Protein 5U23 (pdb70)

Sequence (1451 aa):
HMFFLNLKQINDRFNTTEEFITKFKEILESGWYILGKQCCEKFENNFAKYCGVKHCIGVANGLDALRLIIKAYDFKENDEIIVPANTYIASILAITDNKCKPILIEPDINTYNINPDLIEEKITKKTKAIMVVHLYGQVCCDMEKIQLLANKYNLKIIEDCAQAHGAIYKDKRVGNLGDAAGFSFYPGKNLGALGDAGCICTNDDNFASKIRALANYGSHKKYENLYTGLNSRLDEIQAAFLDIKLKYLDEDNNKRKNIANFYLQNIKNENIILPSNKFDHVWHLFVVKTKLRDELQHYLNNHDIQTIIHYPIPPHKQKCYKDLNHLKLPITENIHQEVLSLPISPTMKEENDFKKVADILNKWKVNLYFGHMFFLNLKQINDRFNTEFITKFKEILESGWYILGKQCCEKFENNFAKYCGVKHCIGVANGLDALRLIIKAYDFKENDEIIVPANTYIASILAITDNKCKPILIEPDINTYNINPDLIEEKITKKTKAIMVVHLYGQVCDMEKIQLLANKYNLKIIEDCAQAHGAIYKDKRVGNLGDAAGFSFYPGKNLGALGDAGCICTNDDNFASSKIRALANYGSHKKYENLYTGLNSRLDEIIQAAFLDIKLKYLDEDNNKRKNIANFYLQNIKNENIILPSNKFDHVWHLFVVKTKLRDELQHYLNNHDIQTIIHYPIPPHKQKCYKDLNHLKLPITENIHQEVLSLPISPTMKENDFKKVADILNKWKVHMFFLNLKQINDRFNTEFITKFKEILESGWYILGKQCCEKFENNFAKYCGVKHCIGVANGLDALRLIIKAYDFKENDEIIVPANTYIASILAITDNKCKPILIEPDINTYNINPDLIEEKITKKTKAIMVVHLYGQVVCCDMEKIQLLANNKYNLKIIEDCAQAHGAIYKDKRVGNLGDAAGFSFYPGKNLGALGDAGCICTNDDNFASSKIRALANYGSHKKYENLYTGLNSRLDEIQAAFLDIKLKYLDEDNNKRKKNIANFYLQNIKNENIILPSNKFDHVWHLFVVKTKLRDEELQHYLNNHDIQTIIHYPIPPHKQKCYKDLNHLKLPITENIHQEVLSLPISPTMKENDFKKVADILNKWKVYFHMFFLNLKQINDRFNTTEFITKFKEILESGWYIILGKQCCEKFENNFAKYCGVKKHCIGVANGLDALRLIIKAYDFKENDEIIVPANTYIASILAITDNKCKPILIEPDINTYNINPDLIEEKITKKTKAIMVVHLYGQVCCDMEKIQLLANKYNLKIIEDCAQAHGAIYKDKRVGNLGDAAGFSFYPGKNLGALGDAGCICTNDDNFASKIRALANYGSHKKYENLYTGLNSRLDEIQAAFLDIKLKYLDEDNNKRKNIANFYLQNIKNENIILPSNKFDHVWHLFVVKTKLRDELQHYLNNHDIQTIIHYPIPPHKQKCYKDLNHLKLPITENIHQEVLSLPISPTMKENDFKKVADILNKWKV

Foldseek 3Di:
DADLEDLCLVQVVCVVVLVVVVVVVVVVVDKFPDDLQVVLQVVLCVLQVADGKAKWFFQLVQLLLLVVLVVADQQQEEEEAQQADQSNVVSQVVSNYDYDHAYCDPQQNWGDLVGPPVRDDPRHAAYETECPQAADDPCPSVVVVCVVNVHWYEYRCQAHPNFDDVPGGRQERTAKYKYGQDQLHLQHFPHTIIMMGHHDPVSNLQSNCQCCCCDSDPPDHPDRHHPIHGISSRSSSSSVCVVCSVVFLVLLVVLLVVLVVQADDPQKAFHDHPGGGSRSWGKIWGLCAVVVQVLCVVVVFHWADSAQATNLCDPVNVVSNPPDRPNSNRRSNTMITGRTTSSDDPVVSVVVRVSSNVPDD/DPPDQFAAQEDLCLVCVVCVVVLVVLVVVVVVVVDKFPDPLQVVLQVVLCVLQVADGKAKWFFQLVQLLLLVVLVVADAQQEEEEEQQAPCSNVVSQVVSNYDYDYAYCDLQANWGDLVGPPVPDDPRHAAYETECPQAHDDQQPSVVVVCVVNVHWYEYECAAHPQFDDDHGGPQARTAKYKYGQDQLHLQHFPHTIIMMGHRDPVSNQQSNCQCVCCDSDPPDHPDRHHNIHDISSRSSSSSSCVVCSVVFLVLLVVLLVVLVVQADDPQKDWNDHPGTGSRSWGKIWGLCAVVVQVLVVVVSFHKDFSAQATNLCDPVNVVSNPPDHPSSNRSNNTMITGRTTSSDDPVVSVVVRVSNNPDDD/DADLEDLCLVCVVCVVLLVVLVVVCVVVVAKFDDDLQVVLQVVLCVLQVADGKAKWFFQLVQLLLLVVLVVADAAQEEEEAQQADCSNVVSQVVSNYHYRHAYCDLLASWGDLVTPPVPDDLRHAAYEGECPQQHDDPCVSVVVVCVVNVHFYEYECQAHRQWDDDHGGRQERTAKYKYGQDQLHLQHFPHTIIMMGHHDPVSNLQSNCQCCCCDNDPPDHPDRHHPIGGISSRSSSSVVCVVCSVVWLVLLVVLLVVLVVQADDPQKDWNDGPGTGSRSWGKIWGLCAVVVQVLCVVVVFDWDQSAQATNLCDPVNVVRNPPDHVSSNRRSNTMITGRTTSSDDPVVSVVVRVSSNPDVD/DFLADQFDLCLVCVVCVVVLVVLVVVVVVVVDKFPDDLQVVLQVVLCVLQVADGKAKWFFQLVQLLLLVVLVVADAQQEEEEAQQAPCSNVVSQVVSNYDYDHAFCDPQQNWGDLVGPPVPDDPRHAAYETECPQQADDDCVSVVVVCVVNVHWYEYRCQAHRNFDDDPGGPQERTAKYKYWQDQLHLQHFPHTIIMMGHRDPVSNLQSNCQCCCQDSDPPDHPDNHHPIHDISSRSNSSSVCVVCSVVFLVLLVVLLVVLVVQADDPQKDFHDHPGGGSRSWGKIWGLCAVVVQVLVVVVSFHKQQSAQATNLCDPVNVVSNPDDHVNSNRRNNTMITGRTTSSDDPVVSVVVRVSSNPVPD

Organism: Campylobacter jejuni (NCBI:txid197)

Nearest PDB structures (foldseek):
  5u24-assembly1_B  TM=1.003E+00  e=9.278E-77  Campylobacter jejuni
  5u1z-assembly1_A  TM=1.001E+00  e=1.658E-73  Campylobacter jejuni
  7n63-assembly1_A-2  TM=9.952E-01  e=7.140E-59  Helicobacter canadensis MIT 98-5491
  3frk-assembly1_B  TM=9.859E-01  e=1.317E-49  Thermoanaerobacterium thermosaccharolyticum
  3nu7-assembly1_B  TM=9.654E-01  e=7.969E-40  Pseudomonas aeruginosa

B-factor: mean 13.19, std 7.72, range [3.06, 73.96]

CATH classification: 3.40.640.10 (+1 more: 3.90.1150.10)

Structure (mmCIF, N/CA/C/O backbone):
data_5U23
#
_entry.id   5U23
#
_cell.length_a   107.824
_cell.length_b   56.644
_cell.length_c   124.549
_cell.angle_alpha   90.00
_cell.angle_beta   90.01
_cell.angle_gamma   90.00
#
_symmetry.space_group_name_H-M   'P 1 21 1'
#
loop_
_entity.id
_entity.type
_entity.pdbx_description
1 polymer 'Putative aminotransferase'
2 non-polymer 'SODIUM ION'
3 non-polymer '(2R,3R,4S,5S,6R)-3,5-dihydroxy-4-{[(1E)-{3-hydroxy-2-methyl-5-[(phosphonooxy)methyl]pyridin-4-yl}methylidene]amino}-6-methyltetrahydro-2H-pyran-2-yl [(2R,3S,5R)-3-hydroxy-5-(5-methyl-2,4-dioxo-3,4-dihydropyrimidin-1(2H)-yl)tetrahydrofuran-2-yl]methyl dihydrogen diphosphate'
4 non-polymer 1,2-ETHANEDIOL
5 non-polymer 'CHLORIDE ION'
6 non-polymer '3[N-MORPHOLINO]PROPANE SULFONIC ACID'
7 water water
#
loop_
_atom_site.group_PDB
_atom_site.id
_atom_site.type_symbol
_atom_site.label_atom_id
_atom_site.label_alt_id
_atom_site.label_comp_id
_atom_site.label_asym_id
_atom_site.label_entity_id
_atom_site.label_seq_id
_atom_site.pdbx_PDB_ins_code
_atom_site.Cartn_x
_atom_site.Cartn_y
_atom_site.Cartn_z
_atom_site.occupancy
_atom_site.B_iso_or_equiv
_atom_site.auth_seq_id
_atom_site.auth_comp_id
_atom_site.auth_asym_id
_atom_site.auth_atom_id
_atom_site.pdbx_PDB_model_num
ATOM 1 N N . HIS A 1 22 ? 4.698 24.144 6.654 1.00 30.19 0 HIS C N 1
ATOM 2 C CA . HIS A 1 22 ? 4.426 22.827 7.301 1.00 24.17 0 HIS C CA 1
ATOM 3 C C . HIS A 1 22 ? 5.465 22.544 8.381 1.00 17.68 0 HIS C C 1
ATOM 4 O O . HIS A 1 22 ? 6.632 22.940 8.275 1.00 21.79 0 HIS C O 1
ATOM 6 N N . MET A 1 23 ? 5.030 21.920 9.466 1.00 12.37 1 MET C N 1
ATOM 7 C CA . MET A 1 23 ? 5.970 21.401 10.463 1.00 10.98 1 MET C CA 1
ATOM 8 C C . MET A 1 23 ? 6.429 20.032 10.010 1.00 12.29 1 MET C C 1
ATOM 9 O O . MET A 1 23 ? 5.621 19.114 9.910 1.00 13.95 1 MET C O 1
ATOM 14 N N . PHE A 1 24 ? 7.732 19.884 9.751 1.00 12.13 2 PHE C N 1
ATOM 15 C CA . PHE A 1 24 ? 8.254 18.617 9.273 1.00 12.65 2 PHE C CA 1
ATOM 16 C C . PHE A 1 24 ? 8.356 17.604 10.398 1.00 10.80 2 PHE C C 1
ATOM 17 O O . PHE A 1 24 ? 8.624 17.957 11.528 1.00 12.79 2 PHE C O 1
ATOM 25 N N . PHE A 1 25 ? 8.190 16.338 10.030 1.00 10.71 3 PHE C N 1
ATOM 26 C CA . PHE A 1 25 ? 8.399 15.243 10.959 1.00 6.97 3 PHE C CA 1
ATOM 27 C C . PHE A 1 25 ? 9.825 15.237 11.549 1.00 6.45 3 PHE C C 1
ATOM 28 O O . PHE A 1 25 ? 10.020 14.999 12.748 1.00 9.09 3 PHE C O 1
ATOM 36 N N . LEU A 1 26 ? 10.819 15.488 10.698 1.00 8.62 4 LEU C N 1
ATOM 37 C CA . LEU A 1 26 ? 12.225 15.483 11.142 1.00 9.87 4 LEU C CA 1
ATOM 38 C C . LEU A 1 26 ? 12.932 16.410 10.164 1.00 9.07 4 LEU C C 1
ATOM 39 O O . LEU A 1 26 ? 13.295 16.019 9.032 1.00 9.48 4 LEU C O 1
ATOM 44 N N . ASN A 1 27 ? 13.170 17.634 10.634 1.00 8.23 5 ASN C N 1
ATOM 45 C CA . ASN A 1 27 ? 13.796 18.652 9.813 1.00 9.48 5 ASN C CA 1
ATOM 46 C C . ASN A 1 27 ? 15.335 18.529 9.880 1.00 8.29 5 ASN C C 1
ATOM 47 O O . ASN A 1 27 ? 16.014 19.141 10.710 1.00 9.22 5 ASN C O 1
ATOM 52 N N . LEU A 1 28 ? 15.903 17.767 8.961 1.00 8.85 6 LEU C N 1
ATOM 53 C CA . LEU A 1 28 ? 17.335 17.476 9.031 1.00 10.21 6 LEU C CA 1
ATOM 54 C C . LEU A 1 28 ? 18.201 18.677 8.662 1.00 8.44 6 LEU C C 1
ATOM 55 O O . LEU A 1 28 ? 19.318 18.807 9.166 1.00 8.06 6 LEU C O 1
ATOM 60 N N . LYS A 1 29 ? 17.692 19.561 7.816 1.00 9.54 7 LYS C N 1
ATOM 61 C CA . LYS A 1 29 ? 18.371 20.805 7.556 1.00 13.82 7 LYS C CA 1
ATOM 62 C C . LYS A 1 29 ? 18.548 21.594 8.865 1.00 10.45 7 LYS C C 1
ATOM 63 O O . LYS A 1 29 ? 19.631 22.102 9.116 1.00 11.33 7 LYS C O 1
ATOM 69 N N . GLN A 1 30 ? 17.495 21.715 9.675 1.00 9.96 8 GLN C N 1
ATOM 70 C CA . GLN A 1 30 ? 17.607 22.428 10.946 1.00 10.77 8 GLN C CA 1
ATOM 71 C C . GLN A 1 30 ? 18.612 21.741 11.895 1.00 7.97 8 GLN C C 1
ATOM 72 O O . GLN A 1 30 ? 19.367 22.368 12.622 1.00 9.86 8 GLN C O 1
ATOM 78 N N . ILE A 1 31 ? 18.566 20.414 11.959 1.00 7.45 9 ILE C N 1
ATOM 79 C CA . ILE A 1 31 ? 19.499 19.654 12.790 1.00 7.67 9 ILE C CA 1
ATOM 80 C C . ILE A 1 31 ? 20.965 19.824 12.365 1.00 6.24 9 ILE C C 1
ATOM 81 O O . ILE A 1 31 ? 21.874 19.940 13.209 1.00 8.98 9 ILE C O 1
ATOM 86 N N . ASN A 1 32 ? 21.198 19.807 11.048 1.00 6.38 10 ASN C N 1
ATOM 87 C CA . ASN A 1 32 ? 22.548 19.793 10.507 1.00 6.75 10 ASN C CA 1
ATOM 88 C C . ASN A 1 32 ? 23.147 21.194 10.274 1.00 8.22 10 ASN C C 1
ATOM 89 O O . ASN A 1 32 ? 24.376 21.342 10.145 1.00 8.97 10 ASN C O 1
ATOM 94 N N . ASP A 1 33 ? 22.292 22.210 10.182 1.00 6.70 11 ASP C N 1
ATOM 95 C CA . ASP A 1 33 ? 22.742 23.579 9.944 1.00 6.70 11 ASP C CA 1
ATOM 96 C C . ASP A 1 33 ? 23.661 24.025 11.053 1.00 7.97 11 ASP C C 1
ATOM 97 O O . ASP A 1 33 ? 24.547 24.834 10.808 1.00 8.59 11 ASP C O 1
ATOM 102 N N . ARG A 1 34 ? 23.513 23.460 12.238 1.00 7.02 12 ARG C N 1
ATOM 103 C CA . ARG A 1 34 ? 24.388 23.802 13.368 1.00 7.27 12 ARG C CA 1
ATOM 104 C C . ARG A 1 34 ? 25.887 23.552 13.104 1.00 7.27 12 ARG C C 1
ATOM 105 O O . ARG A 1 34 ? 26.791 24.102 13.776 1.00 9.01 12 ARG C O 1
ATOM 113 N N . PHE A 1 35 ? 26.169 22.664 12.135 1.00 7.94 13 PHE C N 1
ATOM 114 C CA . PHE A 1 35 ? 27.508 22.132 11.894 1.00 8.53 13 PHE C CA 1
ATOM 115 C C . PHE A 1 35 ? 28.064 22.470 10.511 1.00 9.36 13 PHE C C 1
ATOM 116 O O . PHE A 1 35 ? 29.134 21.977 10.152 1.00 8.71 13 PHE C O 1
ATOM 124 N N . ASN A 1 36 ? 27.384 23.306 9.729 1.00 8.93 14 ASN C N 1
ATOM 125 C CA . ASN A 1 36 ? 27.748 23.537 8.330 1.00 10.54 14 ASN C CA 1
ATOM 126 C C . ASN A 1 36 ? 29.193 23.978 8.188 1.00 11.75 14 ASN C C 1
ATOM 127 O O . ASN A 1 36 ? 29.957 23.475 7.354 1.00 11.55 14 ASN C O 1
ATOM 132 N N . THR A 1 37 ? 29.610 24.958 8.970 1.00 12.44 15 THR C N 1
ATOM 133 C CA A THR A 1 37 ? 30.972 25.446 8.807 0.50 13.13 15 THR C CA 1
ATOM 134 C CA B THR A 1 37 ? 30.984 25.456 8.855 0.50 12.74 15 THR C CA 1
ATOM 135 C C . THR A 1 37 ? 31.993 24.336 9.052 1.00 11.19 15 THR C C 1
ATOM 136 O O . THR A 1 37 ? 32.952 24.190 8.280 1.00 10.21 15 THR C O 1
ATOM 143 N N . GLU A 1 38 ? 31.792 23.531 10.090 1.00 11.17 16 GLU C N 1
ATOM 144 C CA A GLU A 1 38 ? 32.693 22.419 10.388 0.50 9.90 16 GLU C CA 1
ATOM 145 C CA B GLU A 1 38 ? 32.688 22.414 10.381 0.50 9.82 16 GLU C CA 1
ATOM 146 C C . GLU A 1 38 ? 32.610 21.326 9.312 1.00 9.57 16 GLU C C 1
ATOM 147 O O . GLU A 1 38 ? 33.624 20.748 8.937 1.00 9.11 16 GLU C O 1
ATOM 158 N N . PHE A 1 39 ? 31.415 21.028 8.821 1.00 8.40 17 PHE C N 1
ATOM 159 C CA . PHE A 1 39 ? 31.272 20.039 7.763 1.00 9.31 17 PHE C CA 1
ATOM 160 C C . PHE A 1 39 ? 32.110 20.471 6.547 1.00 9.18 17 PHE C C 1
ATOM 161 O O . PHE A 1 39 ? 32.795 19.673 5.889 1.00 8.26 17 PHE C O 1
ATOM 169 N N . ILE A 1 40 ? 32.005 21.745 6.175 1.00 9.71 18 ILE C N 1
ATOM 170 C CA . ILE A 1 40 ? 32.746 22.264 4.984 1.00 8.21 18 ILE C CA 1
ATOM 171 C C . ILE A 1 40 ? 34.280 22.233 5.197 1.00 8.26 18 ILE C C 1
ATOM 172 O O . ILE A 1 40 ? 35.056 21.820 4.341 1.00 9.91 18 ILE C O 1
ATOM 177 N N . THR A 1 41 ? 34.714 22.618 6.391 1.00 9.08 19 THR C N 1
ATOM 178 C CA . THR A 1 41 ? 36.116 22.527 6.746 1.00 10.82 19 THR C CA 1
ATOM 179 C C . THR A 1 41 ? 36.671 21.128 6.603 1.00 10.60 19 THR C C 1
ATOM 180 O O . THR A 1 41 ? 37.701 20.936 5.949 1.00 11.09 19 THR C O 1
ATOM 184 N N . LYS A 1 42 ? 35.944 20.164 7.139 1.00 11.97 20 LYS C N 1
ATOM 185 C CA . LYS A 1 42 ? 36.431 18.789 7.149 1.00 9.86 20 LYS C CA 1
ATOM 186 C C . LYS A 1 42 ? 36.397 18.234 5.734 1.00 11.77 20 LYS C C 1
ATOM 187 O O . LYS A 1 42 ? 37.287 17.479 5.351 1.00 9.66 20 LYS C O 1
ATOM 193 N N . PHE A 1 43 ? 35.381 18.602 4.959 1.00 9.26 21 PHE C N 1
ATOM 194 C CA . PHE A 1 43 ? 35.282 18.146 3.582 1.00 8.62 21 PHE C CA 1
ATOM 195 C C . PHE A 1 43 ? 36.512 18.624 2.841 1.00 7.84 21 PHE C C 1
ATOM 196 O O . PHE A 1 43 ? 37.141 17.841 2.108 1.00 11.71 21 PHE C O 1
ATOM 204 N N . LYS A 1 44 ? 36.867 19.897 3.059 1.00 7.79 22 LYS C N 1
ATOM 205 C CA . LYS A 1 44 ? 38.069 20.458 2.398 1.00 10.45 22 LYS C CA 1
ATOM 206 C C . LYS A 1 44 ? 39.349 19.799 2.883 1.00 9.95 22 LYS C C 1
ATOM 207 O O . LYS A 1 44 ? 40.257 19.572 2.073 1.00 13.03 22 LYS C O 1
ATOM 213 N N . GLU A 1 45 ? 39.448 19.487 4.171 1.00 11.93 23 GLU C N 1
ATOM 214 C CA . GLU A 1 45 ? 40.562 18.694 4.720 1.00 13.51 23 GLU C CA 1
ATOM 215 C C . GLU A 1 45 ? 40.672 17.331 3.999 1.00 12.45 23 GLU C C 1
ATOM 216 O O . GLU A 1 45 ? 41.743 16.858 3.646 1.00 14.38 23 GLU C O 1
ATOM 222 N N . ILE A 1 46 ? 39.547 16.685 3.754 1.00 9.83 24 ILE C N 1
ATOM 223 C CA . ILE A 1 46 ? 39.569 15.388 3.097 1.00 8.71 24 ILE C CA 1
ATOM 224 C C . ILE A 1 46 ? 40.041 15.527 1.646 1.00 11.53 24 ILE C C 1
ATOM 225 O O . ILE A 1 46 ? 40.855 14.717 1.159 1.00 11.28 24 ILE C O 1
ATOM 230 N N . LEU A 1 47 ? 39.535 16.544 0.948 1.00 9.93 25 LEU C N 1
ATOM 231 C CA . LEU A 1 47 ? 40.088 16.878 -0.365 1.00 12.01 25 LEU C CA 1
ATOM 232 C C . LEU A 1 47 ? 41.612 17.041 -0.300 1.00 12.95 25 LEU C C 1
ATOM 233 O O . LEU A 1 47 ? 42.347 16.531 -1.153 1.00 16.69 25 LEU C O 1
ATOM 238 N N . GLU A 1 48 ? 42.095 17.787 0.692 1.00 15.23 26 GLU C N 1
ATOM 239 C CA . GLU A 1 48 ? 43.543 17.992 0.856 1.00 16.02 26 GLU C CA 1
ATOM 240 C C . GLU A 1 48 ? 44.299 16.686 1.077 1.00 15.66 26 GLU C C 1
ATOM 241 O O . GLU A 1 48 ? 45.407 16.493 0.558 1.00 17.55 26 GLU C O 1
ATOM 247 N N . SER A 1 49 ? 43.674 15.765 1.799 1.00 13.59 27 SER C N 1
ATOM 248 C CA . SER A 1 49 ? 44.268 14.455 2.039 1.00 15.29 27 SER C CA 1
ATOM 249 C C . SER A 1 49 ? 44.429 13.579 0.796 1.00 16.02 27 SER C C 1
ATOM 250 O O . SER A 1 49 ? 45.321 12.719 0.790 1.00 17.11 27 SER C O 1
ATOM 253 N N . GLY A 1 50 ? 43.526 13.687 -0.182 1.00 12.43 28 GLY C N 1
ATOM 254 C CA . GLY A 1 50 ? 43.494 12.770 -1.317 1.00 12.01 28 GLY C CA 1
ATOM 255 C C . GLY A 1 50 ? 43.103 11.333 -0.995 1.00 13.65 28 GLY C C 1
ATOM 256 O O . GLY A 1 50 ? 43.277 10.446 -1.831 1.00 13.51 28 GLY C O 1
ATOM 257 N N . TRP A 1 51 ? 42.521 11.133 0.188 1.00 12.34 29 TRP C N 1
ATOM 258 C CA . TRP A 1 51 ? 42.132 9.815 0.673 1.00 12.23 29 TRP C CA 1
ATOM 259 C C . TRP A 1 51 ? 40.665 9.810 1.127 1.00 9.45 29 TRP C C 1
ATOM 260 O O . TRP A 1 51 ? 40.247 10.599 2.004 1.00 9.76 29 TRP C O 1
ATOM 271 N N . TYR A 1 52 ? 39.868 8.945 0.502 1.00 6.43 30 TYR C N 1
ATOM 272 C CA . TYR A 1 52 ? 38.415 8.968 0.697 1.00 6.86 30 TYR C CA 1
ATOM 273 C C . TYR A 1 52 ? 37.859 7.704 1.311 1.00 9.53 30 TYR C C 1
ATOM 274 O O . TYR A 1 52 ? 36.681 7.681 1.617 1.00 7.96 30 TYR C O 1
ATOM 283 N N . ILE A 1 53 ? 38.656 6.638 1.416 1.00 9.32 31 ILE C N 1
ATOM 284 C CA . ILE A 1 53 ? 38.242 5.291 1.839 1.00 8.33 31 ILE C CA 1
ATOM 285 C C . ILE A 1 53 ? 39.241 4.818 2.882 1.00 7.26 31 ILE C C 1
ATOM 286 O O . ILE A 1 53 ? 40.424 4.885 2.603 1.00 8.63 31 ILE C O 1
ATOM 291 N N . LEU A 1 54 ? 38.766 4.298 4.009 1.00 7.17 32 LEU C N 1
ATOM 292 C CA . LEU A 1 54 ? 39.612 3.663 5.019 1.00 9.86 32 LEU C CA 1
ATOM 293 C C . LEU A 1 54 ? 40.821 4.483 5.374 1.00 9.66 32 LEU C C 1
ATOM 294 O O . LEU A 1 54 ? 41.982 4.036 5.280 1.00 10.56 32 LEU C O 1
ATOM 299 N N . GLY A 1 55 ? 40.564 5.720 5.785 1.00 10.07 33 GLY C N 1
ATOM 300 C CA . GLY A 1 55 ? 41.642 6.613 6.144 1.00 9.02 33 GLY C CA 1
ATOM 301 C C . GLY A 1 55 ? 41.574 7.091 7.582 1.00 12.91 33 GLY C C 1
ATOM 302 O O . GLY A 1 55 ? 40.999 6.446 8.448 1.00 9.44 33 GLY C O 1
ATOM 303 N N . LYS A 1 56 ? 42.190 8.239 7.823 1.00 11.77 34 LYS C N 1
ATOM 304 C CA . LYS A 1 56 ? 42.282 8.805 9.175 1.00 12.91 34 LYS C CA 1
ATOM 305 C C . LYS A 1 56 ? 40.947 9.217 9.789 1.00 10.92 34 LYS C C 1
ATOM 306 O O . LYS A 1 56 ? 40.793 9.138 10.998 1.00 10.64 34 LYS C O 1
ATOM 312 N N . GLN A 1 57 ? 39.998 9.656 8.966 1.00 9.24 35 GLN C N 1
ATOM 313 C CA . GLN A 1 57 ? 38.701 10.043 9.537 1.00 8.12 35 GLN C CA 1
ATOM 314 C C . GLN A 1 57 ? 37.898 8.867 10.060 1.00 9.19 35 GLN C C 1
ATOM 315 O O . GLN A 1 57 ? 37.296 8.931 11.131 1.00 9.60 35 GLN C O 1
ATOM 321 N N . CYS A 1 58 ? 37.901 7.793 9.283 1.00 10.01 36 CYS C N 1
ATOM 322 C CA A CYS A 1 58 ? 37.275 6.550 9.720 0.50 9.27 36 CYS C CA 1
ATOM 323 C CA B CYS A 1 58 ? 37.332 6.530 9.709 0.50 8.47 36 CYS C CA 1
ATOM 324 C C . CYS A 1 58 ? 37.930 6.090 11.030 1.00 9.66 36 CYS C C 1
ATOM 325 O O . CYS A 1 58 ? 37.251 5.744 11.971 1.00 9.95 36 CYS C O 1
ATOM 330 N N . GLU A 1 59 ? 39.254 6.111 11.105 1.00 7.74 37 GLU C N 1
ATOM 331 C CA . GLU A 1 59 ? 39.928 5.620 12.324 1.00 9.93 37 GLU C CA 1
ATOM 332 C C . GLU A 1 59 ? 39.528 6.441 13.547 1.00 8.90 37 GLU C C 1
ATOM 333 O O . GLU A 1 59 ? 39.241 5.915 14.614 1.00 11.71 37 GLU C O 1
ATOM 339 N N . LYS A 1 60 ? 39.534 7.754 13.350 1.00 10.90 38 LYS C N 1
ATOM 340 C CA . LYS A 1 60 ? 39.264 8.715 14.429 1.00 10.96 38 LYS C CA 1
ATOM 341 C C . LYS A 1 60 ? 37.830 8.507 14.910 1.00 9.31 38 LYS C C 1
ATOM 342 O O . LYS A 1 60 ? 37.541 8.392 16.100 1.00 9.24 38 LYS C O 1
ATOM 348 N N . PHE A 1 61 ? 36.910 8.455 13.952 1.00 8.18 39 PHE C N 1
ATOM 349 C CA . PHE A 1 61 ? 35.517 8.310 14.369 1.00 7.39 39 PHE C CA 1
ATOM 350 C C . PHE A 1 61 ? 35.306 6.960 15.082 1.00 6.20 39 PHE C C 1
ATOM 351 O O . PHE A 1 61 ? 34.601 6.865 16.075 1.00 7.74 39 PHE C O 1
ATOM 359 N N . GLU A 1 62 ? 35.928 5.914 14.549 1.00 6.83 40 GLU C N 1
ATOM 360 C CA . GLU A 1 62 ? 35.741 4.589 15.109 1.00 6.56 40 GLU C CA 1
ATOM 361 C C . GLU A 1 62 ? 36.258 4.588 16.526 1.00 6.79 40 GLU C C 1
ATOM 362 O O . GLU A 1 62 ? 35.646 4.094 17.464 1.00 7.77 40 GLU C O 1
ATOM 368 N N . ASN A 1 63 ? 37.408 5.209 16.703 1.00 8.18 41 ASN C N 1
ATOM 369 C CA . ASN A 1 63 ? 37.991 5.258 18.040 1.00 9.66 41 ASN C CA 1
ATOM 370 C C . ASN A 1 63 ? 37.088 6.017 19.019 1.00 7.30 41 ASN C C 1
ATOM 371 O O . ASN A 1 63 ? 36.862 5.586 20.159 1.00 8.15 41 ASN C O 1
ATOM 376 N N . ASN A 1 64 ? 36.539 7.150 18.554 1.00 7.96 42 ASN C N 1
ATOM 377 C CA . ASN A 1 64 ? 35.678 7.942 19.421 1.00 8.27 42 ASN C CA 1
ATOM 378 C C . ASN A 1 64 ? 34.335 7.283 19.687 1.00 7.35 42 ASN C C 1
ATOM 379 O O . ASN A 1 64 ? 33.783 7.378 20.783 1.00 8.50 42 ASN C O 1
ATOM 384 N N . PHE A 1 65 ? 33.799 6.611 18.668 1.00 6.41 43 PHE C N 1
ATOM 385 C CA . PHE A 1 65 ? 32.522 5.921 18.896 1.00 6.12 43 PHE C CA 1
ATOM 386 C C . PHE A 1 65 ? 32.641 4.700 19.785 1.00 7.64 43 PHE C C 1
ATOM 387 O O . PHE A 1 65 ? 31.835 4.476 20.667 1.00 6.32 43 PHE C O 1
ATOM 395 N N . ALA A 1 66 ? 33.714 3.962 19.597 1.00 6.47 44 ALA C N 1
ATOM 396 C CA . ALA A 1 66 ? 34.051 2.920 20.542 1.00 8.92 44 ALA C CA 1
ATOM 397 C C . ALA A 1 66 ? 34.136 3.421 21.989 1.00 9.67 44 ALA C C 1
ATOM 398 O O . ALA A 1 66 ? 33.563 2.816 22.880 1.00 8.51 44 ALA C O 1
ATOM 400 N N . LYS A 1 67 ? 34.840 4.529 22.205 1.00 7.97 45 LYS C N 1
ATOM 401 C CA . LYS A 1 67 ? 34.955 5.066 23.557 1.00 8.89 45 LYS C CA 1
ATOM 402 C C . LYS A 1 67 ? 33.564 5.469 24.070 1.00 9.33 45 LYS C C 1
ATOM 403 O O . LYS A 1 67 ? 33.201 5.222 25.230 1.00 8.77 45 LYS C O 1
ATOM 409 N N . TYR A 1 68 ? 32.810 6.120 23.179 1.00 7.13 46 TYR C N 1
ATOM 410 C CA . TYR A 1 68 ? 31.420 6.521 23.501 1.00 7.04 46 TYR C CA 1
ATOM 411 C C . TYR A 1 68 ? 30.533 5.352 23.961 1.00 8.03 46 TYR C C 1
ATOM 412 O O . TYR A 1 68 ? 29.844 5.491 24.964 1.00 8.75 46 TYR C O 1
ATOM 421 N N . CYS A 1 69 ? 30.586 4.219 23.262 1.00 7.68 47 CYS C N 1
ATOM 422 C CA . CYS A 1 69 ? 29.843 3.047 23.623 1.00 7.78 47 CYS C CA 1
ATOM 423 C C . CYS A 1 69 ? 30.462 2.230 24.727 1.00 7.27 47 CYS C C 1
ATOM 424 O O . CYS A 1 69 ? 29.801 1.341 25.245 1.00 6.32 47 CYS C O 1
ATOM 427 N N . GLY A 1 70 ? 31.703 2.518 25.106 1.00 7.32 48 GLY C N 1
ATOM 428 C CA . GLY A 1 70 ? 32.423 1.771 26.138 1.00 10.41 48 GLY C CA 1
ATOM 429 C C . GLY A 1 70 ? 32.926 0.412 25.691 1.00 10.92 48 GLY C C 1
ATOM 430 O O . GLY A 1 70 ? 33.144 -0.468 26.537 1.00 9.98 48 GLY C O 1
ATOM 431 N N . VAL A 1 71 ? 33.101 0.241 24.379 1.00 10.28 49 VAL C N 1
ATOM 432 C CA . VAL A 1 71 ? 33.613 -1.004 23.808 1.00 8.82 49 VAL C CA 1
ATOM 433 C C . VAL A 1 71 ? 35.046 -0.877 23.274 1.00 8.15 49 VAL C C 1
ATOM 434 O O . VAL A 1 71 ? 35.598 0.242 23.107 1.00 10.77 49 VAL C O 1
ATOM 438 N N . LYS A 1 72 ? 35.678 -2.023 23.016 1.00 9.18 50 LYS C N 1
ATOM 439 C CA . LYS A 1 72 ? 37.060 -2.026 22.562 1.00 9.48 50 LYS C CA 1
ATOM 440 C C . LYS A 1 72 ? 37.203 -1.654 21.088 1.00 9.79 50 LYS C C 1
ATOM 441 O O . LYS A 1 72 ? 38.129 -0.956 20.711 1.00 9.91 50 LYS C O 1
ATOM 447 N N . HIS A 1 73 ? 36.231 -2.079 20.284 1.00 8.42 51 HIS C N 1
ATOM 448 C CA . HIS A 1 73 ? 36.349 -2.042 18.825 1.00 9.90 51 HIS C CA 1
ATOM 449 C C . HIS A 1 73 ? 35.093 -1.518 18.155 1.00 6.39 51 HIS C C 1
ATOM 450 O O . HIS A 1 73 ? 33.970 -1.935 18.489 1.00 6.71 51 HIS C O 1
ATOM 457 N N . CYS A 1 74 ? 35.306 -0.574 17.235 1.00 7.30 52 CYS C N 1
ATOM 458 C CA . CYS A 1 74 ? 34.260 -0.059 16.382 1.00 7.05 52 CYS C CA 1
ATOM 459 C C . CYS A 1 74 ? 34.710 -0.171 14.920 1.00 6.78 52 CYS C C 1
ATOM 460 O O . CYS A 1 74 ? 35.806 0.296 14.561 1.00 7.95 52 CYS C O 1
ATOM 463 N N . ILE A 1 75 ? 33.908 -0.850 14.076 1.00 5.24 53 ILE C N 1
ATOM 464 C CA . ILE A 1 75 ? 34.188 -0.982 12.642 1.00 5.91 53 ILE C CA 1
ATOM 465 C C . ILE A 1 75 ? 33.124 -0.201 11.869 1.00 5.41 53 ILE C C 1
ATOM 466 O O . ILE A 1 75 ? 31.940 -0.607 11.849 1.00 6.01 53 ILE C O 1
ATOM 471 N N . GLY A 1 76 ? 33.525 0.875 11.212 1.00 6.34 54 GLY C N 1
ATOM 472 C CA . GLY A 1 76 ? 32.639 1.575 10.310 1.00 5.88 54 GLY C CA 1
ATOM 473 C C . GLY A 1 76 ? 32.270 0.669 9.172 1.00 7.13 54 GLY C C 1
ATOM 474 O O . GLY A 1 76 ? 33.142 0.067 8.575 1.00 5.41 54 GLY C O 1
ATOM 475 N N . VAL A 1 77 ? 30.976 0.580 8.891 1.00 6.54 55 VAL C N 1
ATOM 476 C CA . VAL A 1 77 ? 30.433 -0.123 7.725 1.00 6.32 55 VAL C CA 1
ATOM 477 C C . VAL A 1 77 ? 29.412 0.754 6.975 1.00 5.20 55 VAL C C 1
ATOM 478 O O . VAL A 1 77 ? 29.254 1.954 7.276 1.00 5.20 55 VAL C O 1
ATOM 482 N N . ALA A 1 78 ? 28.731 0.207 5.977 1.00 5.70 56 ALA C N 1
ATOM 483 C CA . ALA A 1 78 ? 28.070 1.000 4.960 1.00 5.11 56 ALA C CA 1
ATOM 484 C C . ALA A 1 78 ? 26.681 1.487 5.334 1.00 4.36 56 ALA C C 1
ATOM 485 O O . ALA A 1 78 ? 26.262 2.537 4.819 1.00 6.04 56 ALA C O 1
ATOM 487 N N . ASN A 1 79 ? 26.007 0.760 6.235 1.00 5.61 57 ASN C N 1
ATOM 488 C CA . ASN A 1 79 ? 24.693 1.058 6.757 1.00 4.97 57 ASN C CA 1
ATOM 489 C C . ASN A 1 79 ? 24.344 0.075 7.883 1.00 4.85 57 ASN C C 1
ATOM 490 O O . ASN A 1 79 ? 25.093 -0.885 8.136 1.00 5.39 57 ASN C O 1
ATOM 495 N N . GLY A 1 80 ? 23.230 0.338 8.552 1.00 4.12 58 GLY C N 1
ATOM 496 C CA . GLY A 1 80 ? 22.657 -0.484 9.612 1.00 5.08 58 GLY C CA 1
ATOM 497 C C . GLY A 1 80 ? 22.324 -1.906 9.242 1.00 4.44 58 GLY C C 1
ATOM 498 O O . GLY A 1 80 ? 22.550 -2.841 10.005 1.00 6.18 58 GLY C O 1
ATOM 499 N N . LEU A 1 81 ? 21.716 -2.036 8.079 1.00 4.18 59 LEU C N 1
ATOM 500 C CA . LEU A 1 81 ? 21.411 -3.409 7.676 1.00 4.61 59 LEU C CA 1
ATOM 501 C C . LEU A 1 81 ? 22.671 -4.263 7.478 1.00 5.98 59 LEU C C 1
ATOM 502 O O . LEU A 1 81 ? 22.762 -5.416 7.934 1.00 7.11 59 LEU C O 1
ATOM 507 N N . ASP A 1 82 ? 23.613 -3.667 6.765 1.00 7.41 60 ASP C N 1
ATOM 508 C CA . ASP A 1 82 ? 24.909 -4.302 6.543 1.00 5.80 60 ASP C CA 1
ATOM 509 C C . ASP A 1 82 ? 25.587 -4.634 7.871 1.00 5.80 60 ASP C C 1
ATOM 510 O O . ASP A 1 82 ? 26.179 -5.734 8.039 1.00 6.98 60 ASP C O 1
ATOM 515 N N . ALA A 1 83 ? 25.527 -3.732 8.837 1.00 5.70 61 ALA C N 1
ATOM 516 C CA . ALA A 1 83 ? 26.102 -4.005 10.154 1.00 7.81 61 ALA C CA 1
ATOM 517 C C . ALA A 1 83 ? 25.564 -5.294 10.716 1.00 9.22 61 ALA C C 1
ATOM 518 O O . ALA A 1 83 ? 26.336 -6.139 11.157 1.00 8.37 61 ALA C O 1
ATOM 520 N N . LEU A 1 84 ? 24.243 -5.469 10.665 1.00 5.21 62 LEU C N 1
ATOM 521 C CA . LEU A 1 84 ? 23.670 -6.654 11.261 1.00 5.99 62 LEU C CA 1
ATOM 522 C C . LEU A 1 84 ? 23.986 -7.859 10.407 1.00 5.04 62 LEU C C 1
ATOM 523 O O . LEU A 1 84 ? 24.260 -8.962 10.932 1.00 4.67 62 LEU C O 1
ATOM 528 N N . ARG A 1 85 ? 23.937 -7.700 9.089 1.00 5.88 63 ARG C N 1
ATOM 529 C CA . ARG A 1 85 ? 24.223 -8.839 8.177 1.00 7.14 63 ARG C CA 1
ATOM 530 C C . ARG A 1 85 ? 25.623 -9.410 8.359 1.00 7.89 63 ARG C C 1
ATOM 531 O O . ARG A 1 85 ? 25.827 -10.620 8.280 1.00 7.03 63 ARG C O 1
ATOM 539 N N . LEU A 1 86 ? 26.586 -8.522 8.577 1.00 7.70 64 LEU C N 1
ATOM 540 C CA . LEU A 1 86 ? 28.000 -8.883 8.694 1.00 6.31 64 LEU C CA 1
ATOM 541 C C . LEU A 1 86 ? 28.204 -9.577 10.032 1.00 7.28 64 LEU C C 1
ATOM 542 O O . LEU A 1 86 ? 28.967 -10.529 10.127 1.00 6.47 64 LEU C O 1
ATOM 547 N N . ILE A 1 87 ? 27.542 -9.102 11.092 1.00 6.52 65 ILE C N 1
ATOM 548 C CA . ILE A 1 87 ? 27.722 -9.764 12.393 1.00 6.15 65 ILE C CA 1
ATOM 549 C C . ILE A 1 87 ? 27.287 -11.230 12.264 1.00 7.67 65 ILE C C 1
ATOM 550 O O . ILE A 1 87 ? 27.955 -12.161 12.717 1.00 10.13 65 ILE C O 1
ATOM 555 N N . ILE A 1 88 ? 26.131 -11.434 11.674 1.00 7.67 66 ILE C N 1
ATOM 556 C CA . ILE A 1 88 ? 25.576 -12.781 11.541 1.00 7.79 66 ILE C CA 1
ATOM 557 C C . ILE A 1 88 ? 26.446 -13.610 10.578 1.00 7.99 66 ILE C C 1
ATOM 558 O O . ILE A 1 88 ? 26.811 -14.782 10.872 1.00 9.12 66 ILE C O 1
ATOM 563 N N . LYS A 1 89 ? 26.850 -13.032 9.459 1.00 7.45 67 LYS C N 1
ATOM 564 C CA . LYS A 1 89 ? 27.759 -13.724 8.521 1.00 8.58 67 LYS C CA 1
ATOM 565 C C . LYS A 1 89 ? 29.009 -14.214 9.264 1.00 8.42 67 LYS C C 1
ATOM 566 O O . LYS A 1 89 ? 29.470 -15.340 9.041 1.00 11.61 67 LYS C O 1
ATOM 572 N N . ALA A 1 90 ? 29.583 -13.387 10.130 1.00 8.01 68 ALA C N 1
ATOM 573 C CA . ALA A 1 90 ? 30.853 -13.664 10.781 1.00 9.04 68 ALA C CA 1
ATOM 574 C C . ALA A 1 90 ? 30.748 -14.886 11.698 1.00 8.82 68 ALA C C 1
ATOM 575 O O . ALA A 1 90 ? 31.777 -15.540 11.987 1.00 11.22 68 ALA C O 1
ATOM 577 N N . TYR A 1 91 ? 29.546 -15.182 12.191 1.00 10.07 69 TYR C N 1
ATOM 578 C CA . TYR A 1 91 ? 29.358 -16.308 13.133 1.00 10.24 69 TYR C CA 1
ATOM 579 C C . TYR A 1 91 ? 29.275 -17.655 12.429 1.00 12.91 69 TYR C C 1
ATOM 580 O O . TYR A 1 91 ? 29.378 -18.690 13.097 1.00 14.95 69 TYR C O 1
ATOM 589 N N . ASP A 1 92 ? 29.076 -17.656 11.112 1.00 13.33 70 ASP C N 1
ATOM 590 C CA . ASP A 1 92 ? 29.142 -18.903 10.313 1.00 15.85 70 ASP C CA 1
ATOM 591 C C . ASP A 1 92 ? 28.057 -19.864 10.757 1.00 18.03 70 ASP C C 1
ATOM 592 O O . ASP A 1 92 ? 28.320 -21.045 10.990 1.00 18.27 70 ASP C O 1
ATOM 597 N N . PHE A 1 93 ? 26.848 -19.362 10.940 1.00 12.61 71 PHE C N 1
ATOM 598 C CA . PHE A 1 93 ? 25.756 -20.260 11.303 1.00 12.04 71 PHE C CA 1
ATOM 599 C C . PHE A 1 93 ? 25.361 -21.133 10.113 1.00 12.20 71 PHE C C 1
ATOM 600 O O . PHE A 1 93 ? 25.631 -20.808 8.957 1.00 14.47 71 PHE C O 1
ATOM 608 N N . LYS A 1 94 ? 24.701 -22.238 10.425 1.00 12.72 72 LYS C N 1
ATOM 609 C CA . LYS A 1 94 ? 24.224 -23.160 9.399 1.00 14.22 72 LYS C CA 1
ATOM 610 C C . LYS A 1 94 ? 22.903 -22.657 8.843 1.00 14.50 72 LYS C C 1
ATOM 611 O O . LYS A 1 94 ? 22.113 -21.991 9.533 1.00 10.43 72 LYS C O 1
ATOM 617 N N . GLU A 1 95 ? 22.620 -23.047 7.609 1.00 12.03 73 GLU C N 1
ATOM 618 C CA . GLU A 1 95 ? 21.357 -22.751 7.000 1.00 12.11 73 GLU C CA 1
ATOM 619 C C . GLU A 1 95 ? 20.227 -23.271 7.880 1.00 10.93 73 GLU C C 1
ATOM 620 O O . GLU A 1 95 ? 20.289 -24.390 8.427 1.00 12.51 73 GLU C O 1
ATOM 626 N N . ASN A 1 96 ? 19.200 -22.436 8.041 1.00 11.01 74 ASN C N 1
ATOM 627 C CA . ASN A 1 96 ? 18.075 -22.668 8.936 1.00 11.73 74 ASN C CA 1
ATOM 628 C C . ASN A 1 96 ? 18.351 -22.636 10.451 1.00 10.66 74 ASN C C 1
ATOM 629 O O . ASN A 1 96 ? 17.446 -22.882 11.270 1.00 9.90 74 ASN C O 1
ATOM 634 N N . ASP A 1 97 ? 19.561 -22.253 10.847 1.00 8.27 75 ASP C N 1
ATOM 635 C CA . ASP A 1 97 ? 19.808 -21.915 12.251 1.00 9.87 75 ASP C CA 1
ATOM 636 C C . ASP A 1 97 ? 18.858 -20.780 12.632 1.00 9.09 75 ASP C C 1
ATOM 637 O O . ASP A 1 97 ? 18.505 -19.929 11.775 1.00 9.12 75 ASP C O 1
ATOM 642 N N . GLU A 1 98 ? 18.428 -20.803 13.893 1.00 9.06 76 GLU C N 1
ATOM 643 C CA . GLU A 1 98 ? 17.405 -19.882 14.390 1.00 8.44 76 GLU C CA 1
ATOM 644 C C . GLU A 1 98 ? 17.929 -18.674 15.191 1.00 8.08 76 GLU C C 1
ATOM 645 O O . GLU A 1 98 ? 18.790 -18.806 16.064 1.00 9.84 76 GLU C O 1
ATOM 651 N N . ILE A 1 99 ? 17.368 -17.497 14.891 1.00 7.35 77 ILE C N 1
ATOM 652 C CA . ILE A 1 99 ? 17.708 -16.296 15.628 1.00 7.78 77 ILE C CA 1
ATOM 653 C C . ILE A 1 99 ? 16.409 -15.691 16.131 1.00 6.67 77 ILE C C 1
ATOM 654 O O . ILE A 1 99 ? 15.523 -15.414 15.369 1.00 6.17 77 ILE C O 1
ATOM 659 N N . ILE A 1 100 ? 16.290 -15.655 17.446 1.00 7.38 78 ILE C N 1
ATOM 660 C CA . ILE A 1 100 ? 15.162 -15.086 18.128 1.00 8.04 78 ILE C CA 1
ATOM 661 C C . ILE A 1 100 ? 15.244 -13.564 18.006 1.00 7.68 78 ILE C C 1
ATOM 662 O O . ILE A 1 100 ? 16.287 -12.969 18.194 1.00 8.52 78 ILE C O 1
ATOM 667 N N . VAL A 1 101 ? 14.136 -12.947 17.627 1.00 6.65 79 VAL C N 1
ATOM 668 C CA . VAL A 1 101 ? 14.119 -11.492 17.372 1.00 7.75 79 VAL C CA 1
ATOM 669 C C . VAL A 1 101 ? 12.702 -10.983 17.661 1.00 6.81 79 VAL C C 1
ATOM 670 O O . VAL A 1 101 ? 11.741 -11.698 17.499 1.00 6.60 79 VAL C O 1
ATOM 674 N N . PRO A 1 102 ? 12.530 -9.712 18.046 1.00 6.22 80 PRO C N 1
ATOM 675 C CA . PRO A 1 102 ? 11.191 -9.157 18.257 1.00 6.04 80 PRO C CA 1
ATOM 676 C C . PRO A 1 102 ? 10.431 -9.106 16.950 1.00 4.85 80 PRO C C 1
ATOM 677 O O . PRO A 1 102 ? 11.004 -8.711 15.940 1.00 6.19 80 PRO C O 1
ATOM 681 N N . ALA A 1 103 ? 9.134 -9.377 17.006 1.00 5.54 81 ALA C N 1
ATOM 682 C CA . ALA A 1 103 ? 8.293 -9.384 15.830 1.00 5.28 81 ALA C CA 1
ATOM 683 C C . ALA A 1 103 ? 7.961 -7.990 15.342 1.00 5.18 81 ALA C C 1
ATOM 684 O O . ALA A 1 103 ? 7.488 -7.863 14.229 1.00 6.03 81 ALA C O 1
ATOM 686 N N . ASN A 1 104 ? 8.083 -6.986 16.216 1.00 6.92 82 ASN C N 1
ATOM 687 C CA . ASN A 1 104 ? 7.594 -5.649 15.907 1.00 8.08 82 ASN C CA 1
ATOM 688 C C . ASN A 1 104 ? 8.664 -4.641 15.518 1.00 7.21 82 ASN C C 1
ATOM 689 O O . ASN A 1 104 ? 8.409 -3.434 15.426 1.00 6.95 82 ASN C O 1
ATOM 694 N N . THR A 1 105 ? 9.874 -5.143 15.361 1.00 5.51 83 THR C N 1
ATOM 695 C CA . THR A 1 105 ? 11.005 -4.328 14.899 1.00 6.03 83 THR C CA 1
ATOM 696 C C . THR A 1 105 ? 10.854 -3.917 13.456 1.00 5.20 83 THR C C 1
ATOM 697 O O . THR A 1 105 ? 9.985 -4.409 12.713 1.00 5.52 83 THR C O 1
ATOM 701 N N . TYR A 1 106 ? 11.668 -2.943 13.026 1.00 5.52 84 TYR C N 1
ATOM 702 C CA . TYR A 1 106 ? 11.761 -2.630 11.589 1.00 6.34 84 TYR C CA 1
ATOM 703 C C . TYR A 1 106 ? 12.228 -3.795 10.747 1.00 6.59 84 TYR C C 1
ATOM 704 O O . TYR A 1 106 ? 13.061 -4.559 11.209 1.00 6.18 84 TYR C O 1
ATOM 713 N N . ILE A 1 107 ? 11.739 -3.895 9.518 1.00 5.18 85 ILE C N 1
ATOM 714 C CA . ILE A 1 107 ? 11.985 -5.075 8.740 1.00 6.14 85 ILE C CA 1
ATOM 715 C C . ILE A 1 107 ? 13.476 -5.327 8.525 1.00 6.15 85 ILE C C 1
ATOM 716 O O . ILE A 1 107 ? 13.900 -6.482 8.404 1.00 5.22 85 ILE C O 1
ATOM 721 N N . ALA A 1 108 ? 14.336 -4.317 8.488 1.00 5.66 86 ALA C N 1
ATOM 722 C CA . ALA A 1 108 ? 15.755 -4.604 8.244 1.00 4.31 86 ALA C CA 1
ATOM 723 C C . ALA A 1 108 ? 16.388 -5.546 9.294 1.00 5.04 86 ALA C C 1
ATOM 724 O O . ALA A 1 108 ? 17.281 -6.310 8.921 1.00 5.82 86 ALA C O 1
ATOM 726 N N . SER A 1 109 ? 15.946 -5.502 10.559 1.00 5.29 87 SER C N 1
ATOM 727 C CA . SER A 1 109 ? 16.456 -6.479 11.539 1.00 5.84 87 SER C CA 1
ATOM 728 C C . SER A 1 109 ? 16.254 -7.922 11.008 1.00 5.62 87 SER C C 1
ATOM 729 O O . SER A 1 109 ? 17.172 -8.768 11.114 1.00 8.91 87 SER C O 1
ATOM 732 N N . ILE A 1 110 ? 15.106 -8.160 10.377 1.00 6.16 88 ILE C N 1
ATOM 733 C CA . ILE A 1 110 ? 14.701 -9.510 9.913 1.00 6.84 88 ILE C CA 1
ATOM 734 C C . ILE A 1 110 ? 15.409 -9.822 8.603 1.00 6.13 88 ILE C C 1
ATOM 735 O O . ILE A 1 110 ? 15.903 -10.942 8.401 1.00 6.47 88 ILE C O 1
ATOM 740 N N . LEU A 1 111 ? 15.504 -8.846 7.717 1.00 5.47 89 LEU C N 1
ATOM 741 C CA . LEU A 1 111 ? 16.289 -9.012 6.493 1.00 5.66 89 LEU C CA 1
ATOM 742 C C . LEU A 1 111 ? 17.718 -9.452 6.742 1.00 7.43 89 LEU C C 1
ATOM 743 O O . LEU A 1 111 ? 18.244 -10.233 5.974 1.00 7.59 89 LEU C O 1
ATOM 748 N N . ALA A 1 112 ? 18.367 -8.932 7.777 1.00 5.72 90 ALA C N 1
ATOM 749 C CA . ALA A 1 112 ? 19.710 -9.370 8.133 1.00 6.39 90 ALA C CA 1
ATOM 750 C C . ALA A 1 112 ? 19.774 -10.855 8.432 1.00 7.36 90 ALA C C 1
ATOM 751 O O . ALA A 1 112 ? 20.799 -11.521 8.180 1.00 9.86 90 ALA C O 1
ATOM 753 N N . ILE A 1 113 ? 18.697 -11.342 9.055 1.00 6.01 91 ILE C N 1
ATOM 754 C CA . ILE A 1 113 ? 18.637 -12.743 9.467 1.00 7.35 91 ILE C CA 1
ATOM 755 C C . ILE A 1 113 ? 18.441 -13.623 8.251 1.00 8.26 91 ILE C C 1
ATOM 756 O O . ILE A 1 113 ? 19.230 -14.524 7.984 1.00 8.75 91 ILE C O 1
ATOM 761 N N . THR A 1 114 ? 17.415 -13.335 7.475 1.00 8.78 92 THR C N 1
ATOM 762 C CA . THR A 1 114 ? 17.092 -14.182 6.314 1.00 7.27 92 THR C CA 1
ATOM 763 C C . THR A 1 114 ? 18.161 -14.078 5.195 1.00 7.59 92 THR C C 1
ATOM 764 O O . THR A 1 114 ? 18.334 -15.044 4.414 1.00 8.06 92 THR C O 1
ATOM 768 N N . ASP A 1 115 ? 18.834 -12.938 5.061 1.00 7.26 93 ASP C N 1
ATOM 769 C CA . ASP A 1 115 ? 19.939 -12.822 4.114 1.00 7.52 93 ASP C CA 1
ATOM 770 C C . ASP A 1 115 ? 21.035 -13.841 4.371 1.00 7.38 93 ASP C C 1
ATOM 771 O O . ASP A 1 115 ? 21.647 -14.288 3.405 1.00 9.24 93 ASP C O 1
ATOM 776 N N . ASN A 1 116 ? 21.240 -14.201 5.638 1.00 9.36 94 ASN C N 1
ATOM 777 C CA . ASN A 1 116 ? 22.183 -15.233 6.057 1.00 8.94 94 ASN C CA 1
ATOM 778 C C . ASN A 1 116 ? 21.635 -16.662 6.073 1.00 8.19 94 ASN C C 1
ATOM 779 O O . ASN A 1 116 ? 22.284 -17.575 6.631 1.00 9.17 94 ASN C O 1
ATOM 784 N N . LYS A 1 117 ? 20.463 -16.828 5.462 1.00 10.43 95 LYS C N 1
ATOM 785 C CA . LYS A 1 117 ? 19.690 -18.082 5.426 1.00 11.15 95 LYS C CA 1
ATOM 786 C C . LYS A 1 117 ? 19.419 -18.645 6.830 1.00 9.51 95 LYS C C 1
ATOM 787 O O . LYS A 1 117 ? 19.299 -19.866 7.026 1.00 10.29 95 LYS C O 1
ATOM 793 N N . CYS A 1 118 ? 19.299 -17.764 7.820 1.00 9.57 96 CYS C N 1
ATOM 794 C CA . CYS A 1 118 ? 18.842 -18.131 9.143 1.00 9.68 96 CYS C CA 1
ATOM 795 C C . CYS A 1 118 ? 17.346 -17.867 9.251 1.00 9.31 96 CYS C C 1
ATOM 796 O O . CYS A 1 118 ? 16.770 -17.141 8.407 1.00 10.22 96 CYS C O 1
ATOM 799 N N . LYS A 1 119 ? 16.719 -18.516 10.238 1.00 8.95 97 LYS C N 1
ATOM 800 C CA . LYS A 1 119 ? 15.276 -18.444 10.438 1.00 10.27 97 LYS C CA 1
ATOM 801 C C . LYS A 1 119 ? 14.973 -17.485 11.581 1.00 7.32 97 LYS C C 1
ATOM 802 O O . LYS A 1 119 ? 15.477 -17.662 12.700 1.00 7.18 97 LYS C O 1
ATOM 808 N N . PRO A 1 120 ? 14.264 -16.386 11.269 1.00 7.75 98 PRO C N 1
ATOM 809 C CA . PRO A 1 120 ? 13.778 -15.482 12.315 1.00 8.66 98 PRO C CA 1
ATOM 810 C C . PRO A 1 120 ? 12.625 -16.037 13.157 1.00 9.85 98 PRO C C 1
ATOM 811 O O . PRO A 1 120 ? 11.551 -16.383 12.631 1.00 13.69 98 PRO C O 1
ATOM 815 N N . ILE A 1 121 ? 12.842 -16.121 14.463 1.00 8.81 99 ILE C N 1
ATOM 816 C CA . ILE A 1 121 ? 11.876 -16.696 15.381 1.00 8.92 99 ILE C CA 1
ATOM 817 C C . ILE A 1 121 ? 11.307 -15.503 16.118 1.00 8.71 99 ILE C C 1
ATOM 818 O O . ILE A 1 121 ? 12.006 -14.899 16.916 1.00 8.51 99 ILE C O 1
ATOM 823 N N . LEU A 1 122 ? 10.071 -15.144 15.769 1.00 8.05 100 LEU C N 1
ATOM 824 C CA . LEU A 1 122 ? 9.542 -13.813 16.031 1.00 8.12 100 LEU C CA 1
ATOM 825 C C . LEU A 1 122 ? 8.797 -13.846 17.354 1.00 8.73 100 LEU C C 1
ATOM 826 O O . LEU A 1 122 ? 7.909 -14.653 17.507 1.00 9.75 100 LEU C O 1
ATOM 831 N N . ILE A 1 123 ? 9.141 -12.963 18.289 1.00 6.73 101 ILE C N 1
ATOM 832 C CA . ILE A 1 123 ? 8.621 -12.966 19.652 1.00 6.71 101 ILE C CA 1
ATOM 833 C C . ILE A 1 123 ? 7.862 -11.640 19.875 1.00 7.27 101 ILE C C 1
ATOM 834 O O . ILE A 1 123 ? 8.272 -10.580 19.430 1.00 8.61 101 ILE C O 1
ATOM 839 N N . GLU A 1 124 ? 6.759 -11.720 20.592 1.00 5.49 102 GLU C N 1
ATOM 840 C CA . GLU A 1 124 ? 5.882 -10.563 20.838 1.00 6.21 102 GLU C CA 1
ATOM 841 C C . GLU A 1 124 ? 6.598 -9.597 21.783 1.00 6.80 102 GLU C C 1
ATOM 842 O O . GLU A 1 124 ? 7.363 -10.028 22.660 1.00 8.43 102 GLU C O 1
ATOM 848 N N . PRO A 1 125 ? 6.334 -8.286 21.605 1.00 6.99 103 PRO C N 1
ATOM 849 C CA . PRO A 1 125 ? 6.858 -7.336 22.525 1.00 8.07 103 PRO C CA 1
ATOM 850 C C . PRO A 1 125 ? 5.983 -7.205 23.742 1.00 9.05 103 PRO C C 1
ATOM 851 O O . PRO A 1 125 ? 4.829 -7.674 23.784 1.00 9.18 103 PRO C O 1
ATOM 855 N N . ASP A 1 126 ? 6.515 -6.496 24.716 1.00 9.05 104 ASP C N 1
ATOM 856 C CA . ASP A 1 126 ? 5.753 -6.074 25.887 1.00 6.68 104 ASP C CA 1
ATOM 857 C C . ASP A 1 126 ? 5.105 -4.764 25.506 1.00 8.41 104 ASP C C 1
ATOM 858 O O . ASP A 1 126 ? 5.794 -3.878 25.037 1.00 10.38 104 ASP C O 1
ATOM 863 N N . ILE A 1 127 ? 3.777 -4.668 25.622 1.00 8.64 105 ILE C N 1
ATOM 864 C CA . ILE A 1 127 ? 3.028 -3.450 25.337 1.00 9.54 105 ILE C CA 1
ATOM 865 C C . ILE A 1 127 ? 3.513 -2.262 26.201 1.00 8.65 105 ILE C C 1
ATOM 866 O O . ILE A 1 127 ? 3.370 -1.090 25.807 1.00 11.09 105 ILE C O 1
ATOM 871 N N . ASN A 1 128 ? 4.187 -2.528 27.321 1.00 7.66 106 ASN C N 1
ATOM 872 C CA . ASN A 1 128 ? 4.708 -1.452 28.167 1.00 9.30 106 ASN C CA 1
ATOM 873 C C . ASN A 1 128 ? 6.132 -0.975 27.830 1.00 7.97 106 ASN C C 1
ATOM 874 O O . ASN A 1 128 ? 6.680 -0.091 28.514 1.00 10.59 106 ASN C O 1
ATOM 879 N N . THR A 1 129 ? 6.779 -1.564 26.822 1.00 8.35 107 THR C N 1
ATOM 880 C CA . THR A 1 129 ? 8.104 -1.116 26.419 1.00 7.99 107 THR C CA 1
ATOM 881 C C . THR A 1 129 ? 8.291 -0.986 24.913 1.00 8.27 107 THR C C 1
ATOM 882 O O . THR A 1 129 ? 9.223 -0.307 24.469 1.00 7.02 107 THR C O 1
ATOM 886 N N . TYR A 1 130 ? 7.417 -1.626 24.147 1.00 6.40 108 TYR C N 1
ATOM 887 C CA . TYR A 1 130 ? 7.534 -1.867 22.720 1.00 6.59 108 TYR C CA 1
ATOM 888 C C . TYR A 1 130 ? 8.769 -2.666 22.331 1.00 5.83 108 TYR C C 1
ATOM 889 O O . TYR A 1 130 ? 9.137 -2.753 21.144 1.00 6.01 108 TYR C O 1
ATOM 898 N N . ASN A 1 131 ? 9.395 -3.286 23.337 1.00 5.62 109 ASN C N 1
ATOM 899 C CA . ASN A 1 131 ? 10.585 -4.097 23.146 1.00 6.02 109 ASN C CA 1
ATOM 900 C C . ASN A 1 131 ? 10.251 -5.588 23.350 1.00 6.94 109 ASN C C 1
ATOM 901 O O . ASN A 1 131 ? 9.220 -5.884 23.947 1.00 7.20 109 ASN C O 1
ATOM 906 N N . ILE A 1 132 ? 11.096 -6.478 22.868 1.00 7.08 110 ILE C N 1
ATOM 907 C CA . ILE A 1 132 ? 10.887 -7.918 23.011 1.00 7.51 110 ILE C CA 1
ATOM 908 C C . ILE A 1 132 ? 10.477 -8.214 24.471 1.00 8.70 110 ILE C C 1
ATOM 909 O O . ILE A 1 132 ? 11.071 -7.663 25.393 1.00 7.56 110 ILE C O 1
ATOM 914 N N . ASN A 1 133 ? 9.471 -9.053 24.693 1.00 9.10 111 ASN C N 1
ATOM 915 C CA . ASN A 1 133 ? 9.128 -9.449 26.056 1.00 8.30 111 ASN C CA 1
ATOM 916 C C . ASN A 1 133 ? 10.073 -10.569 26.470 1.00 8.21 111 ASN C C 1
ATOM 917 O O . ASN A 1 133 ? 9.960 -11.678 25.951 1.00 8.04 111 ASN C O 1
ATOM 922 N N . PRO A 1 134 ? 10.992 -10.286 27.401 1.00 9.63 112 PRO C N 1
ATOM 923 C CA . PRO A 1 134 ? 11.966 -11.353 27.717 1.00 9.83 112 PRO C CA 1
ATOM 924 C C . PRO A 1 134 ? 11.335 -12.639 28.227 1.00 10.73 112 PRO C C 1
ATOM 925 O O . PRO A 1 134 ? 12.009 -13.661 28.178 1.00 12.13 112 PRO C O 1
ATOM 929 N N . ASP A 1 135 ? 10.155 -12.557 28.826 1.00 8.42 113 ASP C N 1
ATOM 930 C CA . ASP A 1 135 ? 9.513 -13.751 29.385 1.00 9.21 113 ASP C CA 1
ATOM 931 C C . ASP A 1 135 ? 8.958 -14.653 28.330 1.00 8.82 113 ASP C C 1
ATOM 932 O O . ASP A 1 135 ? 8.442 -15.710 28.656 1.00 11.52 113 ASP C O 1
ATOM 937 N N . LEU A 1 136 ? 9.012 -14.247 27.066 1.00 7.97 114 LEU C N 1
ATOM 938 C CA . LEU A 1 136 ? 8.392 -15.046 26.007 1.00 8.72 114 LEU C CA 1
ATOM 939 C C . LEU A 1 136 ? 9.480 -15.709 25.148 1.00 7.91 114 LEU C C 1
ATOM 940 O O . LEU A 1 136 ? 9.145 -16.396 24.187 1.00 7.87 114 LEU C O 1
ATOM 945 N N . ILE A 1 137 ? 10.763 -15.506 25.483 1.00 7.55 115 ILE C N 1
ATOM 946 C CA . ILE A 1 137 ? 11.900 -15.987 24.669 1.00 7.66 115 ILE C CA 1
ATOM 947 C C . ILE A 1 137 ? 12.100 -17.498 24.887 1.00 8.69 115 ILE C C 1
ATOM 948 O O . ILE A 1 137 ? 12.173 -18.237 23.925 1.00 11.08 115 ILE C O 1
ATOM 953 N N . GLU A 1 138 ? 12.235 -17.924 26.138 1.00 8.54 116 GLU C N 1
ATOM 954 C CA . GLU A 1 138 ? 12.737 -19.273 26.421 1.00 10.04 116 GLU C CA 1
ATOM 955 C C . GLU A 1 138 ? 11.908 -20.375 25.762 1.00 10.69 116 GLU C C 1
ATOM 956 O O . GLU A 1 138 ? 12.450 -21.403 25.320 1.00 10.16 116 GLU C O 1
ATOM 962 N N . GLU A 1 139 ? 10.589 -20.191 25.744 1.00 10.01 117 GLU C N 1
ATOM 963 C CA . GLU A 1 139 ? 9.662 -21.209 25.224 1.00 10.49 117 GLU C CA 1
ATOM 964 C C . GLU A 1 139 ? 9.894 -21.464 23.734 1.00 9.34 117 GLU C C 1
ATOM 965 O O . GLU A 1 139 ? 9.466 -22.484 23.187 1.00 10.95 117 GLU C O 1
ATOM 971 N N . LYS A 1 140 ? 10.557 -20.519 23.065 1.00 9.87 118 LYS C N 1
ATOM 972 C CA . LYS A 1 140 ? 10.833 -20.600 21.641 1.00 8.93 118 LYS C CA 1
ATOM 973 C C . LYS A 1 140 ? 12.243 -21.077 21.270 1.00 8.55 118 LYS C C 1
ATOM 974 O O . LYS A 1 140 ? 12.595 -21.193 20.088 1.00 10.05 118 LYS C O 1
ATOM 980 N N . ILE A 1 141 ? 13.024 -21.403 22.301 1.00 8.64 119 ILE C N 1
ATOM 981 C CA . ILE A 1 141 ? 14.389 -21.823 22.071 1.00 8.95 119 ILE C CA 1
ATOM 982 C C . ILE A 1 141 ? 14.354 -23.313 21.713 1.00 10.47 119 ILE C C 1
ATOM 983 O O . ILE A 1 141 ? 13.627 -24.091 22.327 1.00 12.40 119 ILE C O 1
ATOM 988 N N . THR A 1 142 ? 15.184 -23.666 20.732 1.00 9.62 120 THR C N 1
ATOM 989 C CA . THR A 1 142 ? 15.268 -25.009 20.232 1.00 10.55 120 THR C CA 1
ATOM 990 C C . THR A 1 142 ? 16.732 -25.360 20.029 1.00 11.08 120 THR C C 1
ATOM 991 O O . THR A 1 142 ? 17.626 -24.541 20.236 1.00 10.28 120 THR C O 1
ATOM 995 N N . LYS A 1 143 ? 16.979 -26.602 19.617 1.00 10.13 121 LYS C N 1
ATOM 996 C CA . LYS A 1 143 ? 18.339 -27.047 19.314 1.00 11.65 121 LYS C CA 1
ATOM 997 C C . LYS A 1 143 ? 18.999 -26.236 18.204 1.00 11.07 121 LYS C C 1
ATOM 998 O O . LYS A 1 143 ? 20.213 -26.263 18.048 1.00 12.26 121 LYS C O 1
ATOM 1004 N N . LYS A 1 144 ? 18.191 -25.558 17.386 1.00 10.25 122 LYS C N 1
ATOM 1005 C CA . LYS A 1 144 ? 18.680 -24.783 16.246 1.00 9.18 122 LYS C CA 1
ATOM 1006 C C . LYS A 1 144 ? 18.938 -23.334 16.628 1.00 8.97 122 LYS C C 1
ATOM 1007 O O . LYS A 1 144 ? 19.488 -22.582 15.835 1.00 11.18 122 LYS C O 1
ATOM 1013 N N . THR A 1 145 ? 18.517 -22.946 17.826 1.00 8.30 123 THR C N 1
ATOM 1014 C CA . THR A 1 145 ? 18.700 -21.517 18.187 1.00 7.45 123 THR C CA 1
ATOM 1015 C C . THR A 1 145 ? 20.171 -21.238 18.334 1.00 8.09 123 THR C C 1
ATOM 1016 O O . THR A 1 145 ? 20.849 -21.915 19.136 1.00 10.43 123 THR C O 1
ATOM 1020 N N . LYS A 1 146 ? 20.661 -20.178 17.685 1.00 7.24 124 LYS C N 1
ATOM 1021 C CA . LYS A 1 146 ? 22.050 -19.826 17.891 1.00 7.38 124 LYS C CA 1
ATOM 1022 C C . LYS A 1 146 ? 22.261 -18.409 18.450 1.00 8.46 124 LYS C C 1
ATOM 1023 O O . LYS A 1 146 ? 23.351 -18.073 18.899 1.00 8.58 124 LYS C O 1
ATOM 1029 N N . ALA A 1 147 ? 21.215 -17.581 18.429 1.00 6.72 125 ALA C N 1
ATOM 1030 C CA . ALA A 1 147 ? 21.357 -16.169 18.782 1.00 5.76 125 ALA C CA 1
ATOM 1031 C C . ALA A 1 147 ? 20.020 -15.568 19.172 1.00 7.26 125 ALA C C 1
ATOM 1032 O O . ALA A 1 147 ? 18.968 -16.011 18.730 1.00 7.26 125 ALA C O 1
ATOM 1034 N N . ILE A 1 148 ? 20.113 -14.528 19.997 1.00 6.57 126 ILE C N 1
ATOM 1035 C CA . ILE A 1 148 ? 19.013 -13.612 20.236 1.00 9.32 126 ILE C CA 1
ATOM 1036 C C . ILE A 1 148 ? 19.442 -12.267 19.635 1.00 6.04 126 ILE 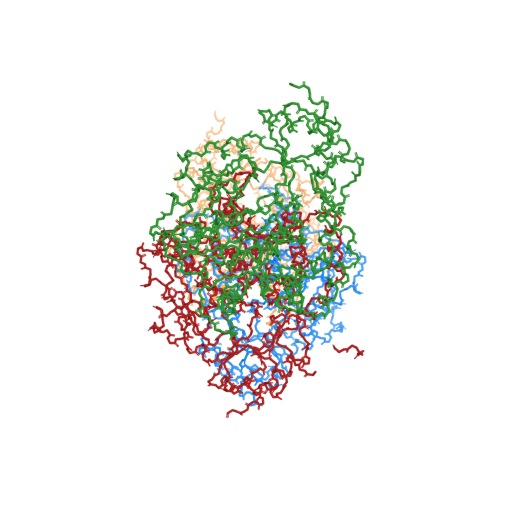C C 1
ATOM 1037 O O . ILE A 1 148 ? 20.463 -11.729 20.074 1.00 5.77 126 ILE C O 1
ATOM 1042 N N . MET A 1 149 ? 18.633 -11.722 18.736 1.00 6.66 127 MET C N 1
ATOM 1043 C CA . MET A 1 149 ? 18.775 -10.309 18.318 1.00 7.62 127 MET C CA 1
ATOM 1044 C C . MET A 1 149 ? 17.842 -9.425 19.116 1.00 7.03 127 MET C C 1
ATOM 1045 O O . MET A 1 149 ? 16.657 -9.453 18.911 1.00 6.92 127 MET C O 1
ATOM 1050 N N . VAL A 1 150 ? 18.393 -8.645 20.031 1.00 5.98 128 VAL C N 1
ATOM 1051 C CA . VAL A 1 150 ? 17.593 -7.674 20.755 1.00 6.77 128 VAL C CA 1
ATOM 1052 C C . VAL A 1 150 ? 17.566 -6.353 19.953 1.00 6.40 128 VAL C C 1
ATOM 1053 O O . VAL A 1 150 ? 18.560 -5.984 19.324 1.00 9.09 128 VAL C O 1
ATOM 1057 N N . VAL A 1 151 ? 16.401 -5.687 19.961 1.00 5.65 129 VAL C N 1
ATOM 1058 C CA . VAL A 1 151 ? 16.302 -4.403 19.310 1.00 5.99 129 VAL C CA 1
ATOM 1059 C C . VAL A 1 151 ? 15.893 -3.383 20.347 1.00 6.59 129 VAL C C 1
ATOM 1060 O O . VAL A 1 151 ? 14.983 -3.632 21.089 1.00 9.15 129 VAL C O 1
ATOM 1064 N N . HIS A 1 152 ? 16.598 -2.258 20.439 1.00 5.93 130 HIS C N 1
ATOM 1065 C CA . HIS A 1 152 ? 16.261 -1.221 21.386 1.00 7.38 130 HIS C CA 1
ATOM 1066 C C . HIS A 1 152 ? 15.362 -0.253 20.676 1.00 6.14 130 HIS C C 1
ATOM 1067 O O . HIS A 1 152 ? 15.794 0.733 20.101 1.00 5.98 130 HIS C O 1
ATOM 1074 N N . LEU A 1 153 ? 14.085 -0.609 20.625 1.00 5.10 131 LEU C N 1
ATOM 1075 C CA . LEU A 1 153 ? 13.158 0.043 19.701 1.00 5.77 131 LEU C CA 1
ATOM 1076 C C . LEU A 1 153 ? 12.755 1.439 20.154 1.00 5.12 131 LEU C C 1
ATOM 1077 O O . LEU A 1 153 ? 12.561 1.681 21.328 1.00 4.15 131 LEU C O 1
ATOM 1082 N N . TYR A 1 154 ? 12.700 2.340 19.178 1.00 5.79 132 TYR C N 1
ATOM 1083 C CA . TYR A 1 154 ? 12.256 3.723 19.261 1.00 4.99 132 TYR C CA 1
ATOM 1084 C C . TYR A 1 154 ? 13.166 4.598 20.104 1.00 5.09 132 TYR C C 1
ATOM 1085 O O . TYR A 1 154 ? 12.928 5.816 20.223 1.00 5.58 132 TYR C O 1
ATOM 1094 N N . GLY A 1 155 ? 14.242 4.020 20.646 1.00 4.38 133 GLY C N 1
ATOM 1095 C CA . GLY A 1 155 ? 15.139 4.758 21.542 1.00 5.36 133 GLY C CA 1
ATOM 1096 C C . GLY A 1 155 ? 15.296 4.204 22.921 1.00 6.17 133 GLY C C 1
ATOM 1097 O O . GLY A 1 155 ? 16.093 4.723 23.704 1.00 7.65 133 GLY C O 1
ATOM 1098 N N . GLN A 1 156 ? 14.459 3.238 23.267 1.00 5.07 134 GLN C N 1
ATOM 1099 C CA . GLN A 1 156 ? 14.530 2.687 24.619 1.00 5.99 134 GLN C CA 1
ATOM 1100 C C . GLN A 1 156 ? 15.300 1.373 24.709 1.00 5.78 134 GLN C C 1
ATOM 1101 O O . GLN A 1 156 ? 15.030 0.409 23.983 1.00 6.87 134 GLN C O 1
ATOM 1107 N N . VAL A 1 157 ? 16.279 1.329 25.615 1.00 6.13 135 VAL C N 1
ATOM 1108 C CA . VAL A 1 157 ? 17.031 0.108 25.847 1.00 6.95 135 VAL C CA 1
ATOM 1109 C C . VAL A 1 157 ? 16.146 -1.048 26.310 1.00 7.38 135 VAL C C 1
ATOM 1110 O O . VAL A 1 157 ? 15.249 -0.868 27.149 1.00 6.78 135 VAL C O 1
ATOM 1114 N N . CYS A 1 158 ? 16.411 -2.227 25.754 1.00 8.97 136 CYS C N 1
ATOM 1115 C CA A CYS A 1 158 ? 15.671 -3.389 26.221 0.50 10.09 136 CYS C CA 1
ATOM 1116 C CA B CYS A 1 158 ? 15.774 -3.483 26.167 0.50 9.46 136 CYS C CA 1
ATOM 1117 C C . CYS A 1 158 ? 16.232 -3.892 27.541 1.00 8.27 136 CYS C C 1
ATOM 1118 O O . CYS A 1 158 ? 17.415 -3.780 27.833 1.00 8.45 136 CYS C O 1
ATOM 1123 N N . ASP A 1 159 ? 15.318 -4.411 28.334 1.00 10.70 137 ASP C N 1
ATOM 1124 C CA . ASP A 1 159 ? 15.599 -5.056 29.605 1.00 12.18 137 ASP C CA 1
ATOM 1125 C C . ASP A 1 159 ? 16.445 -6.306 29.453 1.00 11.16 137 ASP C C 1
ATOM 1126 O O . ASP A 1 159 ? 15.908 -7.401 29.313 1.00 16.33 137 ASP C O 1
ATOM 1131 N N . MET A 1 160 ? 17.750 -6.180 29.607 1.00 8.30 138 MET C N 1
ATOM 1132 C CA . MET A 1 160 ? 18.646 -7.282 29.208 1.00 8.22 138 MET C CA 1
ATOM 1133 C C . MET A 1 160 ? 18.837 -8.395 30.225 1.00 7.87 138 MET C C 1
ATOM 1134 O O . MET A 1 160 ? 19.455 -9.411 29.900 1.00 11.82 138 MET C O 1
ATOM 1139 N N . GLU A 1 161 ? 18.373 -8.193 31.452 1.00 8.48 139 GLU C N 1
ATOM 1140 C CA . GLU A 1 161 ? 18.785 -9.097 32.531 1.00 11.85 139 GLU C CA 1
ATOM 1141 C C . GLU A 1 161 ? 18.467 -10.543 32.187 1.00 11.92 139 GLU C C 1
ATOM 1142 O O . GLU A 1 161 ? 19.332 -11.446 32.213 1.00 14.73 139 GLU C O 1
ATOM 1148 N N . LYS A 1 162 ? 17.210 -10.795 31.854 1.00 10.78 140 LYS C N 1
ATOM 1149 C CA . LYS A 1 162 ? 16.793 -12.158 31.555 1.00 13.40 140 LYS C CA 1
ATOM 1150 C C . LYS A 1 162 ? 17.395 -12.656 30.231 1.00 16.31 140 LYS C C 1
ATOM 1151 O O . LYS A 1 162 ? 17.694 -13.838 30.051 1.00 14.15 140 LYS C O 1
ATOM 1157 N N . ILE A 1 163 ? 17.591 -11.747 29.284 1.00 12.95 141 ILE C N 1
ATOM 1158 C CA . ILE A 1 163 ? 18.133 -12.127 27.987 1.00 11.24 141 ILE C CA 1
ATOM 1159 C C . ILE A 1 163 ? 19.572 -12.639 28.120 1.00 9.81 141 ILE C C 1
ATOM 1160 O O . ILE A 1 163 ? 19.972 -13.671 27.507 1.00 10.47 141 ILE C O 1
ATOM 1165 N N . GLN A 1 164 ? 20.328 -11.960 28.970 1.00 9.29 142 GLN C N 1
ATOM 1166 C CA . GLN A 1 164 ? 21.682 -12.366 29.258 1.00 10.52 142 GLN C CA 1
ATOM 1167 C C . GLN A 1 164 ? 21.781 -13.708 29.951 1.00 9.17 142 GLN C C 1
ATOM 1168 O O . GLN A 1 164 ? 22.590 -14.541 29.592 1.00 9.54 142 GLN C O 1
ATOM 1174 N N . LEU A 1 165 ? 20.890 -13.925 30.906 1.00 8.51 143 LEU C N 1
ATOM 1175 C CA . LEU A 1 165 ? 20.749 -15.217 31.566 1.00 10.66 143 LEU C CA 1
ATOM 1176 C C . LEU A 1 165 ? 20.406 -16.280 30.547 1.00 11.47 143 LEU C C 1
ATOM 1177 O O . LEU A 1 165 ? 21.029 -17.328 30.554 1.00 11.43 143 LEU C O 1
ATOM 1182 N N . LEU A 1 166 ? 19.489 -16.026 29.609 1.00 9.07 144 LEU C N 1
ATOM 1183 C CA . LEU A 1 166 ? 19.129 -17.118 28.691 1.00 9.55 144 LEU C CA 1
ATOM 1184 C C . LEU A 1 166 ? 20.279 -17.442 27.733 1.00 9.79 144 LEU C C 1
ATOM 1185 O O . LEU A 1 166 ? 20.533 -18.590 27.352 1.00 12.02 144 LEU C O 1
ATOM 1190 N N . ALA A 1 167 ? 20.961 -16.394 27.271 1.00 9.95 145 ALA C N 1
ATOM 1191 C CA . ALA A 1 167 ? 22.073 -16.551 26.350 1.00 10.11 145 ALA C CA 1
ATOM 1192 C C . ALA A 1 167 ? 23.137 -17.390 27.029 1.00 10.74 145 ALA C C 1
ATOM 1193 O O . ALA A 1 167 ? 23.774 -18.233 26.403 1.00 9.70 145 ALA C O 1
ATOM 1195 N N . ASN A 1 168 ? 23.369 -17.146 28.320 1.00 9.32 146 ASN C N 1
ATOM 1196 C CA . ASN A 1 168 ? 24.385 -17.920 29.000 1.00 13.93 146 ASN C CA 1
ATOM 1197 C C . ASN A 1 168 ? 23.937 -19.359 29.099 1.00 12.02 146 ASN C C 1
ATOM 1198 O O . ASN A 1 168 ? 24.735 -20.268 28.935 1.00 14.95 146 ASN C O 1
ATOM 1203 N N . LYS A 1 169 ? 22.673 -19.570 29.438 1.00 9.63 147 LYS C N 1
ATOM 1204 C CA . LYS A 1 169 ? 22.183 -20.903 29.754 1.00 11.08 147 LYS C CA 1
ATOM 1205 C C . LYS A 1 169 ? 22.235 -21.780 28.500 1.00 10.85 147 LYS C C 1
ATOM 1206 O O . LYS A 1 169 ? 22.547 -22.972 28.544 1.00 11.83 147 LYS C O 1
ATOM 1212 N N . TYR A 1 170 ? 21.891 -21.166 27.375 1.00 8.57 148 TYR C N 1
ATOM 1213 C CA . TYR A 1 170 ? 21.647 -21.874 26.134 1.00 7.91 148 TYR C CA 1
ATOM 1214 C C . TYR A 1 170 ? 22.774 -21.718 25.131 1.00 7.57 148 TYR C C 1
ATOM 1215 O O . TYR A 1 170 ? 22.647 -22.195 24.008 1.00 12.23 148 TYR C O 1
ATOM 1224 N N . ASN A 1 171 ? 23.876 -21.070 25.516 1.00 8.37 149 ASN C N 1
ATOM 1225 C CA . ASN A 1 171 ? 25.022 -20.895 24.629 1.00 9.22 149 ASN C CA 1
ATOM 1226 C C . ASN A 1 171 ? 24.633 -20.138 23.357 1.00 9.60 149 ASN C C 1
ATOM 1227 O O . ASN A 1 171 ? 24.997 -20.509 22.245 1.00 10.98 149 ASN C O 1
ATOM 1232 N N . LEU A 1 172 ? 23.866 -19.069 23.555 1.00 8.58 150 LEU C N 1
ATOM 1233 C CA . LEU A 1 172 ? 23.494 -18.172 22.448 1.00 8.23 150 LEU C CA 1
ATOM 1234 C C . LEU A 1 172 ? 24.329 -16.905 22.385 1.00 8.76 150 LEU C C 1
ATOM 1235 O O . LEU A 1 172 ? 24.736 -16.336 23.394 1.00 9.67 150 LEU C O 1
ATOM 1240 N N . LYS A 1 173 ? 24.511 -16.430 21.169 1.00 6.64 151 LYS C N 1
ATOM 1241 C CA . LYS A 1 173 ? 25.061 -15.081 20.986 1.00 7.12 151 LYS C CA 1
ATOM 1242 C C . LYS A 1 173 ? 23.972 -14.041 21.228 1.00 8.29 151 LYS C C 1
ATOM 1243 O O . LYS A 1 173 ? 22.808 -14.238 20.874 1.00 7.13 151 LYS C O 1
ATOM 1249 N N . ILE A 1 174 ? 24.347 -12.899 21.776 1.00 7.04 152 ILE C N 1
ATOM 1250 C CA . ILE A 1 174 ? 23.460 -11.756 21.807 1.00 8.39 152 ILE C CA 1
ATOM 1251 C C . ILE A 1 174 ? 23.920 -10.699 20.787 1.00 7.53 152 ILE C C 1
ATOM 1252 O O . ILE A 1 174 ? 25.040 -10.230 20.866 1.00 6.34 152 ILE C O 1
ATOM 1257 N N . ILE A 1 175 ? 23.079 -10.376 19.818 1.00 6.12 153 ILE C N 1
ATOM 1258 C CA . ILE A 1 175 ? 23.356 -9.376 18.824 1.00 7.56 153 ILE C CA 1
ATOM 1259 C C . ILE A 1 175 ? 22.441 -8.211 19.132 1.00 7.05 153 ILE C C 1
ATOM 1260 O O . ILE A 1 175 ? 21.207 -8.390 19.182 1.00 6.68 153 ILE C O 1
ATOM 1265 N N . GLU A 1 176 ? 22.990 -7.007 19.319 1.00 8.06 154 GLU C N 1
ATOM 1266 C CA . GLU A 1 176 ? 22.158 -5.816 19.497 1.00 6.61 154 GLU C CA 1
ATOM 1267 C C . GLU A 1 176 ? 21.952 -5.041 18.198 1.00 5.16 154 GLU C C 1
ATOM 1268 O O . GLU A 1 176 ? 22.918 -4.738 17.475 1.00 6.95 154 GLU C O 1
ATOM 1274 N N . ASP A 1 177 ? 20.686 -4.776 17.871 1.00 6.57 155 ASP C N 1
ATOM 1275 C CA . ASP A 1 177 ? 20.356 -3.774 16.842 1.00 6.44 155 ASP C CA 1
ATOM 1276 C C . ASP A 1 177 ? 20.099 -2.458 17.543 1.00 6.43 155 ASP C C 1
ATOM 1277 O O . ASP A 1 177 ? 19.093 -2.260 18.205 1.00 7.04 155 ASP C O 1
ATOM 1282 N N . CYS A 1 178 ? 21.104 -1.596 17.468 1.00 5.60 156 CYS C N 1
ATOM 1283 C CA . CYS A 1 178 ? 21.150 -0.302 18.128 1.00 6.80 156 CYS C CA 1
ATOM 1284 C C . CYS A 1 178 ? 20.767 0.846 17.213 1.00 6.49 156 CYS C C 1
ATOM 1285 O O . CYS A 1 178 ? 20.992 2.012 17.583 1.00 6.06 156 CYS C O 1
ATOM 1288 N N . ALA A 1 179 ? 20.152 0.582 16.065 1.00 4.81 157 ALA C N 1
ATOM 1289 C CA . ALA A 1 179 ? 19.908 1.608 15.059 1.00 6.20 157 ALA C CA 1
ATOM 1290 C C . ALA A 1 179 ? 19.016 2.731 15.516 1.00 6.24 157 ALA C C 1
ATOM 1291 O O . ALA A 1 179 ? 19.092 3.820 14.945 1.00 9.82 157 ALA C O 1
ATOM 1293 N N . GLN A 1 180 ? 18.209 2.498 16.550 1.00 7.09 158 GLN C N 1
ATOM 1294 C CA . GLN A 1 180 ? 17.290 3.499 17.027 1.00 6.22 158 GLN C CA 1
ATOM 1295 C C . GLN A 1 180 ? 17.592 4.028 18.412 1.00 6.29 158 GLN C C 1
ATOM 1296 O O . GLN A 1 180 ? 16.785 4.768 18.971 1.00 7.72 158 GLN C O 1
ATOM 1302 N N . ALA A 1 181 ? 18.732 3.684 19.004 1.00 5.14 159 ALA C N 1
ATOM 1303 C CA . ALA A 1 181 ? 18.954 3.939 20.416 1.00 5.39 159 ALA C CA 1
ATOM 1304 C C . ALA A 1 181 ? 20.362 4.389 20.803 1.00 4.76 159 ALA C C 1
ATOM 1305 O O . ALA A 1 181 ? 20.800 4.143 21.911 1.00 5.14 159 ALA C O 1
ATOM 1307 N N . HIS A 1 182 ? 21.063 5.049 19.858 1.00 4.61 160 HIS C N 1
ATOM 1308 C CA . HIS A 1 182 ? 22.390 5.560 20.111 1.00 5.24 160 HIS C CA 1
ATOM 1309 C C . HIS A 1 182 ? 22.502 6.224 21.488 1.00 4.85 160 HIS C C 1
ATOM 1310 O O . HIS A 1 182 ? 21.837 7.222 21.781 1.00 6.39 160 HIS C O 1
ATOM 1317 N N . GLY A 1 183 ? 23.448 5.749 22.262 1.00 5.46 161 GLY C N 1
ATOM 1318 C CA . GLY A 1 183 ? 23.725 6.325 23.549 1.00 6.68 161 GLY C CA 1
ATOM 1319 C C . GLY A 1 183 ? 22.869 5.876 24.740 1.00 6.17 161 GLY C C 1
ATOM 1320 O O . GLY A 1 183 ? 23.177 6.246 25.884 1.00 6.11 161 GLY C O 1
ATOM 1321 N N . ALA A 1 184 ? 21.824 5.085 24.518 1.00 6.98 162 ALA C N 1
ATOM 1322 C CA . ALA A 1 184 ? 20.994 4.709 25.653 1.00 4.96 162 ALA C CA 1
ATOM 1323 C C . ALA A 1 184 ? 21.815 3.865 26.642 1.00 7.51 162 ALA C C 1
ATOM 1324 O O . ALA A 1 184 ? 22.736 3.173 26.239 1.00 7.93 162 ALA C O 1
ATOM 1326 N N . ILE A 1 185 ? 21.437 3.910 27.913 1.00 9.41 163 ILE C N 1
ATOM 1327 C CA . ILE A 1 185 ? 22.245 3.332 28.990 1.00 10.46 163 ILE C CA 1
ATOM 1328 C C . ILE A 1 185 ? 21.411 2.229 29.686 1.00 9.37 163 ILE C C 1
ATOM 1329 O O . ILE A 1 185 ? 20.202 2.354 29.883 1.00 9.57 163 ILE C O 1
ATOM 1334 N N . TYR A 1 186 ? 22.098 1.155 30.092 1.00 10.45 164 TYR C N 1
ATOM 1335 C CA . TYR A 1 186 ? 21.496 0.075 30.885 1.00 9.80 164 TYR C CA 1
ATOM 1336 C C . TYR A 1 186 ? 22.471 -0.235 31.991 1.00 8.38 164 TYR C C 1
ATOM 1337 O O . TYR A 1 186 ? 23.572 -0.679 31.698 1.00 8.90 164 TYR C O 1
ATOM 1346 N N . LYS A 1 187 ? 22.047 -0.001 33.224 1.00 6.56 165 LYS C N 1
ATOM 1347 C CA . LYS A 1 187 ? 22.949 -0.138 34.344 1.00 6.77 165 LYS C CA 1
ATOM 1348 C C . LYS A 1 187 ? 24.232 0.643 34.117 1.00 8.27 165 LYS C C 1
ATOM 1349 O O . LYS A 1 187 ? 24.157 1.863 33.986 1.00 8.07 165 LYS C O 1
ATOM 1355 N N . ASP A 1 188 ? 25.372 -0.046 34.109 1.00 10.16 166 ASP C N 1
ATOM 1356 C CA . ASP A 1 188 ? 26.659 0.608 33.996 1.00 10.74 166 ASP C CA 1
ATOM 1357 C C . ASP A 1 188 ? 27.148 0.704 32.551 1.00 10.60 166 ASP C C 1
ATOM 1358 O O . ASP A 1 188 ? 28.258 1.186 32.319 1.00 12.65 166 ASP C O 1
ATOM 1363 N N . LYS A 1 189 ? 26.329 0.294 31.578 1.00 8.97 167 LYS C N 1
ATOM 1364 C CA . LYS A 1 189 ? 26.809 0.136 30.198 1.00 8.99 167 LYS C CA 1
ATOM 1365 C C . LYS A 1 189 ? 25.957 0.918 29.211 1.00 10.78 167 LYS C C 1
ATOM 1366 O O . LYS A 1 189 ? 24.881 1.395 29.580 1.00 17.77 167 LYS C O 1
ATOM 1372 N N . ARG A 1 190 ? 26.484 1.131 28.010 1.00 8.50 168 ARG C N 1
ATOM 1373 C CA . ARG A 1 190 ? 25.720 1.673 26.877 1.00 7.55 168 ARG C CA 1
ATOM 1374 C C . ARG A 1 190 ? 25.234 0.560 25.964 1.00 7.39 168 ARG C C 1
ATOM 1375 O O . ARG A 1 190 ? 25.885 -0.477 25.810 1.00 8.69 168 ARG C O 1
ATOM 1383 N N . VAL A 1 191 ? 24.100 0.790 25.305 1.00 7.13 169 VAL C N 1
ATOM 1384 C CA . VAL A 1 191 ? 23.754 0.020 24.127 1.00 8.25 169 VAL C CA 1
ATOM 1385 C C . VAL A 1 191 ? 24.977 -0.027 23.212 1.00 6.43 169 VAL C C 1
ATOM 1386 O O . VAL A 1 191 ? 25.715 0.968 23.025 1.00 7.99 169 VAL C O 1
ATOM 1390 N N . GLY A 1 192 ? 25.259 -1.200 22.664 1.00 5.50 170 GLY C N 1
ATOM 1391 C CA . GLY A 1 192 ? 26.500 -1.433 21.955 1.00 5.16 170 GLY C CA 1
ATOM 1392 C C . GLY A 1 192 ? 27.452 -2.285 22.734 1.00 8.68 170 GLY C C 1
ATOM 1393 O O . GLY A 1 192 ? 28.315 -2.922 22.112 1.00 7.83 170 GLY C O 1
ATOM 1394 N N . ASN A 1 193 ? 27.334 -2.259 24.060 1.00 6.72 171 ASN C N 1
ATOM 1395 C CA . ASN A 1 193 ? 28.145 -3.062 24.965 1.00 7.00 171 ASN C CA 1
ATOM 1396 C C . ASN A 1 193 ? 27.306 -4.008 25.859 1.00 7.01 171 ASN C C 1
ATOM 1397 O O . ASN A 1 193 ? 27.762 -4.396 26.952 1.00 8.44 171 ASN C O 1
ATOM 1402 N N . LEU A 1 194 ? 26.118 -4.391 25.383 1.00 6.57 172 LEU C N 1
ATOM 1403 C CA . LEU A 1 194 ? 25.200 -5.197 26.188 1.00 7.50 172 LEU C CA 1
ATOM 1404 C C . LEU A 1 194 ? 25.125 -6.644 25.723 1.00 6.55 172 LEU C C 1
ATOM 1405 O O . LEU A 1 194 ? 24.522 -7.469 26.372 1.00 13.01 172 LEU C O 1
ATOM 1410 N N . GLY A 1 195 ? 25.862 -6.961 24.662 1.00 9.01 173 GLY C N 1
ATOM 1411 C CA . GLY A 1 195 ? 25.837 -8.317 24.102 1.00 8.47 173 GLY C CA 1
ATOM 1412 C C . GLY A 1 195 ? 27.191 -8.737 23.594 1.00 9.68 173 GLY C C 1
ATOM 1413 O O . GLY A 1 195 ? 28.206 -8.299 24.119 1.00 11.15 173 GLY C O 1
ATOM 1414 N N . ASP A 1 196 ? 27.191 -9.641 22.616 1.00 7.54 174 ASP C N 1
ATOM 1415 C CA . ASP A 1 196 ? 28.460 -10.030 21.996 1.00 7.74 174 ASP C CA 1
ATOM 1416 C C . ASP A 1 196 ? 28.940 -9.075 20.898 1.00 8.92 174 ASP C C 1
ATOM 1417 O O . ASP A 1 196 ? 30.132 -8.781 20.804 1.00 8.85 174 ASP C O 1
ATOM 1422 N N . ALA A 1 197 ? 28.017 -8.634 20.041 1.00 6.65 175 ALA C N 1
ATOM 1423 C CA . ALA A 1 197 ? 28.319 -7.608 19.041 1.00 7.15 175 ALA C CA 1
ATOM 1424 C C . ALA A 1 197 ? 27.053 -6.822 18.718 1.00 7.70 175 ALA C C 1
ATOM 1425 O O . ALA A 1 197 ? 25.932 -7.318 18.913 1.00 7.11 175 ALA C O 1
ATOM 1427 N N . ALA A 1 198 ? 27.245 -5.579 18.290 1.00 6.06 176 ALA C N 1
ATOM 1428 C CA . ALA A 1 198 ? 26.133 -4.647 18.097 1.00 5.49 176 ALA C CA 1
ATOM 1429 C C . ALA A 1 198 ? 26.241 -3.972 16.760 1.00 5.70 176 ALA C C 1
ATOM 1430 O O . ALA A 1 198 ? 27.338 -3.577 16.395 1.00 5.52 176 ALA C O 1
ATOM 1432 N N . GLY A 1 199 ? 25.108 -3.823 16.046 1.00 5.63 177 GLY C N 1
ATOM 1433 C CA . GLY A 1 199 ? 25.039 -3.051 14.804 1.00 6.31 177 GLY C CA 1
ATOM 1434 C C . GLY A 1 199 ? 24.409 -1.704 15.046 1.00 5.21 177 GLY C C 1
ATOM 1435 O O . GLY A 1 199 ? 23.432 -1.623 15.811 1.00 6.15 177 GLY C O 1
ATOM 1436 N N . PHE A 1 200 ? 24.909 -0.662 14.390 1.00 4.83 178 PHE C N 1
ATOM 1437 C CA . PHE A 1 200 ? 24.334 0.657 14.410 1.00 5.75 178 PHE C CA 1
ATOM 1438 C C . PHE A 1 200 ? 24.087 1.139 12.973 1.00 4.41 178 PHE C C 1
ATOM 1439 O O . PHE A 1 200 ? 24.887 0.875 12.074 1.00 4.98 178 PHE C O 1
ATOM 1447 N N . SER A 1 201 ? 22.951 1.776 12.758 1.00 5.95 179 SER C N 1
ATOM 1448 C CA . SER A 1 201 ? 22.720 2.650 11.635 1.00 5.01 179 SER C CA 1
ATOM 1449 C C . SER A 1 201 ? 23.138 4.071 11.960 1.00 5.65 179 SER C C 1
ATOM 1450 O O . SER A 1 201 ? 22.860 4.547 13.047 1.00 5.50 179 SER C O 1
ATOM 1453 N N . PHE A 1 202 ? 23.701 4.760 10.957 1.00 6.80 180 PHE C N 1
ATOM 1454 C CA . PHE A 1 202 ? 23.848 6.231 11.040 1.00 5.81 180 PHE C CA 1
ATOM 1455 C C . PHE A 1 202 ? 23.159 6.864 9.803 1.00 5.32 180 PHE C C 1
ATOM 1456 O O . PHE A 1 202 ? 23.661 7.872 9.222 1.00 5.55 180 PHE C O 1
ATOM 1464 N N . TYR A 1 203 ? 22.074 6.248 9.357 1.00 6.09 181 TYR C N 1
ATOM 1465 C CA . TYR A 1 203 ? 21.204 6.811 8.325 1.00 6.43 181 TYR C CA 1
ATOM 1466 C C . TYR A 1 203 ? 20.872 8.238 8.820 1.00 5.50 181 TYR C C 1
ATOM 1467 O O . TYR A 1 203 ? 20.893 8.486 10.046 1.00 5.11 181 TYR C O 1
ATOM 1476 N N . PRO A 1 204 ? 20.582 9.163 7.888 1.00 6.66 182 PRO C N 1
ATOM 1477 C CA . PRO A 1 204 ? 20.581 10.571 8.313 1.00 6.21 182 PRO C CA 1
ATOM 1478 C C . PRO A 1 204 ? 19.544 10.918 9.368 1.00 7.07 182 PRO C C 1
ATOM 1479 O O . PRO A 1 204 ? 19.741 11.844 10.131 1.00 7.50 182 PRO C O 1
ATOM 1483 N N . GLY A 1 205 ? 18.459 10.159 9.403 1.00 7.90 183 GLY C N 1
ATOM 1484 C CA . GLY A 1 205 ? 17.356 10.381 10.326 1.00 9.03 183 GLY C CA 1
ATOM 1485 C C . GLY A 1 205 ? 17.581 9.794 11.725 1.00 9.81 183 GLY C C 1
ATOM 1486 O O . GLY A 1 205 ? 16.719 9.895 12.605 1.00 8.66 183 GLY C O 1
ATOM 1487 N N . LYS A 1 206 ? 18.700 9.130 11.959 1.00 6.83 184 LYS C N 1
ATOM 1488 C CA . LYS A 1 206 ? 18.897 8.483 13.265 1.00 7.93 184 LYS C CA 1
ATOM 1489 C C . LYS A 1 206 ? 19.416 9.495 14.291 1.00 9.00 184 LYS C C 1
ATOM 1490 O O . LYS A 1 206 ? 19.850 10.594 13.953 1.00 7.20 184 LYS C O 1
ATOM 1496 N N . ASN A 1 207 ? 19.411 9.147 15.571 1.00 6.20 185 ASN C N 1
ATOM 1497 C CA . ASN A 1 207 ? 19.845 10.132 16.559 1.00 6.71 185 ASN C CA 1
ATOM 1498 C C . ASN A 1 207 ? 21.247 10.683 16.378 1.00 6.30 185 ASN C C 1
ATOM 1499 O O . ASN A 1 207 ? 21.539 11.814 16.840 1.00 8.24 185 ASN C O 1
ATOM 1504 N N . LEU A 1 208 ? 22.136 9.863 15.828 1.00 6.51 186 LEU C N 1
ATOM 1505 C CA . LEU A 1 208 ? 23.400 10.285 15.242 1.00 5.75 186 LEU C CA 1
ATOM 1506 C C . LEU A 1 208 ? 23.345 9.946 13.776 1.00 5.86 186 LEU C C 1
ATOM 1507 O O . LEU A 1 208 ? 23.379 8.791 13.414 1.00 6.16 186 LEU C O 1
ATOM 1512 N N . GLY A 1 209 ? 23.121 10.960 12.935 1.00 5.68 187 GLY C N 1
ATOM 1513 C CA . GLY A 1 209 ? 22.907 10.778 11.522 1.00 5.70 187 GLY C CA 1
ATOM 1514 C C . GLY A 1 209 ? 24.007 11.286 10.601 1.00 6.49 187 GLY C C 1
ATOM 1515 O O . GLY A 1 209 ? 24.566 12.361 10.828 1.00 8.46 187 GLY C O 1
ATOM 1516 N N . ALA A 1 210 ? 24.344 10.487 9.610 1.00 6.14 188 ALA C N 1
ATOM 1517 C CA . ALA A 1 210 ? 25.276 10.902 8.558 1.00 6.39 188 ALA C CA 1
ATOM 1518 C C . ALA A 1 210 ? 24.601 11.790 7.472 1.00 5.78 188 ALA C C 1
ATOM 1519 O O . ALA A 1 210 ? 23.434 12.118 7.635 1.00 7.83 188 ALA C O 1
ATOM 1521 N N . LEU A 1 211 ? 25.349 12.167 6.421 1.00 6.82 189 LEU C N 1
ATOM 1522 C CA . LEU A 1 211 ? 24.797 12.862 5.249 1.00 6.89 189 LEU C CA 1
ATOM 1523 C C . LEU A 1 211 ? 24.899 11.946 4.045 1.00 5.99 189 LEU C C 1
ATOM 1524 O O . LEU A 1 211 ? 25.384 12.316 2.997 1.00 6.74 189 LEU C O 1
ATOM 1529 N N . GLY A 1 212 ? 24.411 10.726 4.285 1.00 5.80 190 GLY C N 1
ATOM 1530 C CA . GLY A 1 212 ? 24.524 9.590 3.407 1.00 5.77 190 GLY C CA 1
ATOM 1531 C C . GLY A 1 212 ? 24.273 8.345 4.221 1.00 7.32 190 GLY C C 1
ATOM 1532 O O . GLY A 1 212 ? 24.017 8.374 5.431 1.00 9.52 190 GLY C O 1
ATOM 1533 N N . ASP A 1 213 ? 24.353 7.213 3.542 1.00 5.68 191 ASP C N 1
ATOM 1534 C CA . ASP A 1 213 ? 24.223 5.935 4.237 1.00 5.12 191 ASP C CA 1
ATOM 1535 C C . ASP A 1 213 ? 25.472 5.655 5.060 1.00 5.02 191 ASP C C 1
ATOM 1536 O O . ASP A 1 213 ? 26.614 5.908 4.620 1.00 5.56 191 ASP C O 1
ATOM 1541 N N . ALA A 1 214 ? 25.268 5.056 6.236 1.00 3.96 192 ALA C N 1
ATOM 1542 C CA . ALA A 1 214 ? 26.375 4.824 7.141 1.00 4.23 192 ALA C CA 1
ATOM 1543 C C . ALA A 1 214 ? 25.979 3.920 8.277 1.00 4.42 192 ALA C C 1
ATOM 1544 O O . ALA A 1 214 ? 24.797 3.907 8.684 1.00 5.06 192 ALA C O 1
ATOM 1546 N N . GLY A 1 215 ? 26.974 3.195 8.833 1.00 4.38 193 GLY C N 1
ATOM 1547 C CA . GLY A 1 215 ? 26.743 2.229 9.870 1.00 5.33 193 GLY C CA 1
ATOM 1548 C C . GLY A 1 215 ? 28.021 1.920 10.641 1.00 4.34 193 GLY C C 1
ATOM 1549 O O . GLY A 1 215 ? 29.092 2.333 10.236 1.00 5.68 193 GLY C O 1
ATOM 1550 N N . CYS A 1 216 ? 27.893 1.148 11.699 1.00 5.94 194 CYS C N 1
ATOM 1551 C CA . CYS A 1 216 ? 29.017 0.494 12.327 1.00 5.49 194 CYS C CA 1
ATOM 1552 C C . CYS A 1 216 ? 28.652 -0.780 13.051 1.00 5.56 194 CYS C C 1
ATOM 1553 O O . CYS A 1 216 ? 27.468 -1.020 13.302 1.00 5.36 194 CYS C O 1
ATOM 1556 N N . ILE A 1 217 ? 29.706 -1.485 13.455 1.00 6.79 195 ILE C N 1
ATOM 1557 C CA . ILE A 1 217 ? 29.674 -2.657 14.326 1.00 6.49 195 ILE C CA 1
ATOM 1558 C C . ILE A 1 217 ? 30.556 -2.375 15.504 1.00 6.86 195 ILE C C 1
ATOM 1559 O O . ILE A 1 217 ? 31.653 -1.858 15.357 1.00 9.01 195 ILE C O 1
ATOM 1564 N N . CYS A 1 218 ? 30.067 -2.749 16.669 1.00 5.12 196 CYS C N 1
ATOM 1565 C CA . CYS A 1 218 ? 30.875 -2.644 17.864 1.00 5.05 196 CYS C CA 1
ATOM 1566 C C . CYS A 1 218 ? 30.954 -4.002 18.547 1.00 8.67 196 CYS C C 1
ATOM 1567 O O . CYS A 1 218 ? 29.977 -4.764 18.570 1.00 7.24 196 CYS C O 1
ATOM 1570 N N . THR A 1 219 ? 32.106 -4.232 19.156 1.00 7.16 197 THR C N 1
ATOM 1571 C CA . THR A 1 219 ? 32.325 -5.469 19.895 1.00 8.15 197 THR C CA 1
ATOM 1572 C C . THR A 1 219 ? 33.564 -5.317 20.773 1.00 6.70 197 THR C C 1
ATOM 1573 O O . THR A 1 219 ? 34.413 -4.491 20.465 1.00 7.23 197 THR C O 1
ATOM 1577 N N . ASN A 1 220 ? 33.672 -6.138 21.817 1.00 6.55 198 ASN C N 1
ATOM 1578 C CA . ASN A 1 220 ? 34.912 -6.252 22.580 1.00 9.25 198 ASN C CA 1
ATOM 1579 C C . ASN A 1 220 ? 35.907 -7.340 22.134 1.00 11.67 198 ASN C C 1
ATOM 1580 O O . ASN A 1 220 ? 37.048 -7.331 22.610 1.00 11.93 198 ASN C O 1
ATOM 1585 N N . ASP A 1 221 ? 35.465 -8.252 21.263 1.00 10.17 199 ASP C N 1
ATOM 1586 C CA . ASP A 1 221 ? 36.268 -9.427 20.937 1.00 11.15 199 ASP C CA 1
ATOM 1587 C C . ASP A 1 221 ? 37.270 -9.087 19.832 1.00 11.65 199 ASP C C 1
ATOM 1588 O O . ASP A 1 221 ? 36.869 -8.714 18.726 1.00 12.45 199 ASP C O 1
ATOM 1593 N N . ASP A 1 222 ? 38.565 -9.193 20.129 1.00 10.30 200 ASP C N 1
ATOM 1594 C CA . ASP A 1 222 ? 39.615 -8.827 19.180 1.00 10.51 200 ASP C CA 1
ATOM 1595 C C . ASP A 1 222 ? 39.496 -9.630 17.868 1.00 9.11 200 ASP C C 1
ATOM 1596 O O . ASP A 1 222 ? 39.609 -9.093 16.755 1.00 12.35 200 ASP C O 1
ATOM 1601 N N . ASN A 1 223 ? 39.350 -10.946 17.981 1.00 12.59 201 ASN C N 1
ATOM 1602 C CA . ASN A 1 223 ? 39.342 -11.783 16.793 1.00 13.55 201 ASN C CA 1
ATOM 1603 C C . ASN A 1 223 ? 38.116 -11.553 15.936 1.00 9.75 201 ASN C C 1
ATOM 1604 O O . ASN A 1 223 ? 38.220 -11.550 14.703 1.00 9.27 201 ASN C O 1
ATOM 1609 N N . PHE A 1 224 ? 36.979 -11.405 16.625 1.00 11.34 202 PHE C N 1
ATOM 1610 C CA . PHE A 1 224 ? 35.724 -11.146 15.949 1.00 9.64 202 PHE C CA 1
ATOM 1611 C C . PHE A 1 224 ? 35.868 -9.815 15.203 1.00 7.28 202 PHE C C 1
ATOM 1612 O O . PHE A 1 224 ? 35.456 -9.701 14.058 1.00 8.58 202 PHE C O 1
ATOM 1620 N N . ALA A 1 225 ? 36.460 -8.820 15.861 1.00 8.67 203 ALA C N 1
ATOM 1621 C CA . ALA A 1 225 ? 36.544 -7.490 15.270 1.00 11.14 203 ALA C CA 1
ATOM 1622 C C . ALA A 1 225 ? 37.409 -7.519 14.015 1.00 11.24 203 ALA C C 1
ATOM 1623 O O . ALA A 1 225 ? 37.144 -6.814 13.012 1.00 11.05 203 ALA C O 1
ATOM 1625 N N . SER A 1 226 ? 38.471 -8.311 14.080 1.00 9.16 204 SER C N 1
ATOM 1626 C CA . SER A 1 226 ? 39.376 -8.385 12.963 1.00 10.66 204 SER C CA 1
ATOM 1627 C C . SER A 1 226 ? 38.722 -9.091 11.772 1.00 8.25 204 SER C C 1
ATOM 1628 O O . SER A 1 226 ? 38.902 -8.714 10.607 1.00 11.39 204 SER C O 1
ATOM 1631 N N . LYS A 1 227 ? 37.966 -10.140 12.080 1.00 9.81 205 LYS C N 1
ATOM 1632 C CA . LYS A 1 227 ? 37.217 -10.875 11.086 1.00 7.89 205 LYS C CA 1
ATOM 1633 C C . LYS A 1 227 ? 36.177 -9.980 10.395 1.00 6.99 205 LYS C C 1
ATOM 1634 O O . LYS A 1 227 ? 36.042 -10.010 9.173 1.00 8.18 205 LYS C O 1
ATOM 1640 N N . ILE A 1 228 ? 35.491 -9.168 11.194 1.00 10.42 206 ILE C N 1
ATOM 1641 C CA . ILE A 1 228 ? 34.486 -8.258 10.665 1.00 10.14 206 ILE C CA 1
ATOM 1642 C C . ILE A 1 228 ? 35.120 -7.210 9.730 1.00 8.43 206 ILE C C 1
ATOM 1643 O O . ILE A 1 228 ? 34.573 -6.929 8.649 1.00 9.02 206 ILE C O 1
ATOM 1648 N N . ARG A 1 229 ? 36.264 -6.644 10.136 1.00 8.31 207 ARG C N 1
ATOM 1649 C CA . ARG A 1 229 ? 37.016 -5.748 9.244 1.00 8.31 207 ARG C CA 1
ATOM 1650 C C . ARG A 1 229 ? 37.291 -6.384 7.872 1.00 7.75 207 ARG C C 1
ATOM 1651 O O . ARG A 1 229 ? 37.027 -5.789 6.812 1.00 10.13 207 ARG C O 1
ATOM 1659 N N . ALA A 1 230 ? 37.786 -7.626 7.933 1.00 7.00 208 ALA C N 1
ATOM 1660 C CA . ALA A 1 230 ? 38.087 -8.342 6.692 1.00 8.96 208 ALA C CA 1
ATOM 1661 C C . ALA A 1 230 ? 36.818 -8.502 5.903 1.00 9.40 208 ALA C C 1
ATOM 1662 O O . ALA A 1 230 ? 36.804 -8.267 4.702 1.00 11.29 208 ALA C O 1
ATOM 1664 N N . LEU A 1 231 ? 35.765 -9.024 6.543 1.00 7.84 209 LEU C N 1
ATOM 1665 C CA . LEU A 1 231 ? 34.551 -9.347 5.838 1.00 8.74 209 LEU C CA 1
ATOM 1666 C C . LEU A 1 231 ? 33.893 -8.160 5.181 1.00 8.55 209 LEU C C 1
ATOM 1667 O O . LEU A 1 231 ? 33.222 -8.320 4.172 1.00 13.02 209 LEU C O 1
ATOM 1672 N N . ALA A 1 232 ? 34.096 -6.987 5.756 1.00 11.71 210 ALA C N 1
ATOM 1673 C CA . ALA A 1 232 ? 33.502 -5.771 5.195 1.00 9.21 210 ALA C CA 1
ATOM 1674 C C . ALA A 1 232 ? 34.385 -5.177 4.096 1.00 10.65 210 ALA C C 1
ATOM 1675 O O . ALA A 1 232 ? 34.024 -4.171 3.476 1.00 9.32 210 ALA C O 1
ATOM 1677 N N . ASN A 1 233 ? 35.546 -5.792 3.858 1.00 7.75 211 ASN C N 1
ATOM 1678 C CA . ASN A 1 233 ? 36.490 -5.358 2.867 1.00 8.38 211 ASN C CA 1
ATOM 1679 C C . ASN A 1 233 ? 36.809 -6.501 1.913 1.00 7.23 211 ASN C C 1
ATOM 1680 O O . ASN A 1 233 ? 37.971 -6.878 1.705 1.00 9.16 211 ASN C O 1
ATOM 1685 N N . TYR A 1 234 ? 35.763 -7.029 1.309 1.00 8.79 212 TYR C N 1
ATOM 1686 C CA . TYR A 1 234 ? 35.795 -8.128 0.324 1.00 8.13 212 TYR C CA 1
ATOM 1687 C C . TYR A 1 234 ? 36.254 -9.449 0.935 1.00 11.51 212 TYR C C 1
ATOM 1688 O O . TYR A 1 234 ? 36.412 -10.410 0.182 1.00 12.17 212 TYR C O 1
ATOM 1697 N N . GLY A 1 235 ? 36.451 -9.491 2.260 1.00 8.40 213 GLY C N 1
ATOM 1698 C CA . GLY A 1 235 ? 37.088 -10.640 2.905 1.00 8.76 213 GLY C CA 1
ATOM 1699 C C . GLY A 1 235 ? 38.608 -10.568 2.981 1.00 9.50 213 GLY C C 1
ATOM 1700 O O . GLY A 1 235 ? 39.267 -11.561 3.300 1.00 10.49 213 GLY C O 1
ATOM 1701 N N . SER A 1 236 ? 39.156 -9.395 2.703 1.00 9.30 214 SER C N 1
ATOM 1702 C CA . SER A 1 236 ? 40.585 -9.166 2.675 1.00 10.45 214 SER C CA 1
ATOM 1703 C C . SER A 1 236 ? 41.061 -8.492 3.945 1.00 10.04 214 SER C C 1
ATOM 1704 O O . SER A 1 236 ? 40.711 -7.327 4.230 1.00 8.71 214 SER C O 1
ATOM 1707 N N . HIS A 1 237 ? 41.910 -9.200 4.686 1.00 10.25 215 HIS C N 1
ATOM 1708 C CA . HIS A 1 237 ? 42.708 -8.661 5.762 1.00 13.07 215 HIS C CA 1
ATOM 1709 C C . HIS A 1 237 ? 43.959 -7.949 5.250 1.00 11.60 215 HIS C C 1
ATOM 1710 O O . HIS A 1 237 ? 44.372 -6.963 5.819 1.00 15.92 215 HIS C O 1
ATOM 1717 N N . LYS A 1 238 ? 44.594 -8.478 4.209 1.00 10.12 216 LYS C N 1
ATOM 1718 C CA . LYS A 1 238 ? 45.832 -7.947 3.645 1.00 13.07 216 LYS C CA 1
ATOM 1719 C C . LYS A 1 238 ? 45.673 -7.790 2.128 1.00 12.15 216 LYS C C 1
ATOM 1720 O O . LYS A 1 238 ? 45.091 -8.631 1.458 1.00 12.30 216 LYS C O 1
ATOM 1726 N N . LYS A 1 239 ? 46.166 -6.680 1.603 1.00 11.30 217 LYS C N 1
ATOM 1727 C CA . LYS A 1 239 ? 46.174 -6.423 0.167 1.00 13.25 217 LYS C CA 1
ATOM 1728 C C . LYS A 1 239 ? 46.561 -7.654 -0.637 1.00 13.19 217 LYS C C 1
ATOM 1729 O O . LYS A 1 239 ? 47.623 -8.244 -0.457 1.00 14.47 217 LYS C O 1
ATOM 1735 N N . TYR A 1 240 ? 45.679 -7.975 -1.579 1.00 11.14 218 TYR C N 1
ATOM 1736 C CA . TYR A 1 240 ? 45.839 -9.009 -2.579 1.00 10.47 218 TYR C CA 1
ATOM 1737 C C . TYR A 1 240 ? 45.231 -10.335 -2.179 1.00 11.41 218 TYR C C 1
ATOM 1738 O O . TYR A 1 240 ? 45.074 -11.216 -3.032 1.00 8.69 218 TYR C O 1
ATOM 1747 N N . GLU A 1 241 ? 44.906 -10.486 -0.892 1.00 8.86 219 GLU C N 1
ATOM 1748 C CA . GLU A 1 241 ? 44.561 -11.792 -0.328 1.00 10.33 219 GLU C CA 1
ATOM 1749 C C . GLU A 1 241 ? 43.134 -11.773 0.199 1.00 10.25 219 GLU C C 1
ATOM 1750 O O . GLU A 1 241 ? 42.778 -10.784 0.839 1.00 11.10 219 GLU C O 1
ATOM 1756 N N . ASN A 1 242 ? 42.333 -12.815 -0.086 1.00 8.33 220 ASN C N 1
ATOM 1757 C CA . ASN A 1 242 ? 41.022 -12.954 0.519 1.00 8.24 220 ASN C CA 1
ATOM 1758 C C . ASN A 1 242 ? 40.897 -14.210 1.344 1.00 7.16 220 ASN C C 1
ATOM 1759 O O . ASN A 1 242 ? 40.856 -15.325 0.803 1.00 10.01 220 ASN C O 1
ATOM 1764 N N . LEU A 1 243 ? 40.863 -14.000 2.654 1.00 10.54 221 LEU C N 1
ATOM 1765 C CA . LEU A 1 243 ? 40.596 -15.080 3.610 1.00 12.34 221 LEU C CA 1
ATOM 1766 C C . LEU A 1 243 ? 39.177 -15.570 3.612 1.00 12.19 221 LEU C C 1
ATOM 1767 O O . LEU A 1 243 ? 38.940 -16.748 3.852 1.00 14.50 221 LEU C O 1
ATOM 1772 N N . TYR A 1 244 ? 38.224 -14.675 3.383 1.00 9.52 222 TYR C N 1
ATOM 1773 C CA . TYR A 1 244 ? 36.802 -14.996 3.475 1.00 8.42 222 TYR C CA 1
ATOM 1774 C C . TYR A 1 244 ? 36.091 -14.500 2.217 1.00 9.03 222 TYR C C 1
ATOM 1775 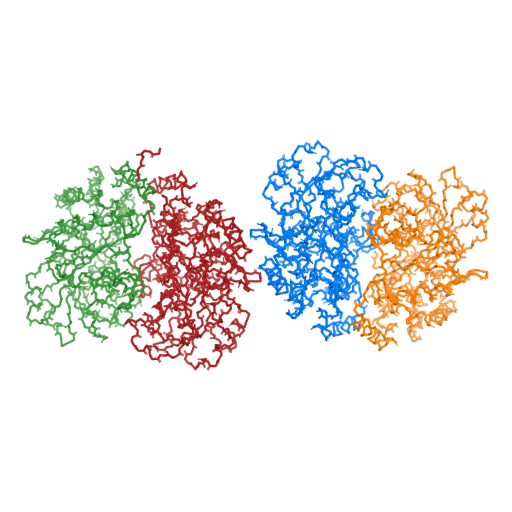O O . TYR A 1 244 ? 36.604 -13.638 1.480 1.00 9.07 222 TYR C O 1
ATOM 1784 N N . THR A 1 245 ? 34.900 -15.027 1.968 1.00 13.27 223 THR C N 1
ATOM 1785 C CA . THR A 1 245 ? 34.091 -14.483 0.898 1.00 13.48 223 THR C CA 1
ATOM 1786 C C . THR A 1 245 ? 33.256 -13.334 1.445 1.00 14.99 223 THR C C 1
ATOM 1787 O O . THR A 1 245 ? 32.160 -13.542 1.954 1.00 15.62 223 THR C O 1
ATOM 1791 N N . GLY A 1 246 ? 33.788 -12.122 1.364 1.00 9.93 224 GLY C N 1
ATOM 1792 C CA . GLY A 1 246 ? 33.181 -10.978 2.044 1.00 9.56 224 GLY C CA 1
ATOM 1793 C C . GLY A 1 246 ? 32.306 -10.086 1.154 1.00 8.22 224 GLY C C 1
ATOM 1794 O O . GLY A 1 246 ? 31.999 -10.404 -0.001 1.00 9.86 224 GLY C O 1
ATOM 1795 N N . LEU A 1 247 ? 32.017 -8.915 1.723 1.00 9.50 225 LEU C N 1
ATOM 1796 C CA . LEU A 1 247 ? 31.218 -7.878 1.082 1.00 9.25 225 LEU C CA 1
ATOM 1797 C C . LEU A 1 247 ? 32.076 -6.645 1.016 1.00 8.35 225 LEU C C 1
ATOM 1798 O O . LEU A 1 247 ? 33.139 -6.563 1.581 1.00 11.59 225 LEU C O 1
ATOM 1803 N N . ASN A 1 248 ? 31.526 -5.630 0.377 1.00 6.28 226 ASN C N 1
ATOM 1804 C CA . ASN A 1 248 ? 32.119 -4.305 0.392 1.00 5.43 226 ASN C CA 1
ATOM 1805 C C . ASN A 1 248 ? 31.179 -3.398 1.189 1.00 4.94 226 ASN C C 1
ATOM 1806 O O . ASN A 1 248 ? 30.138 -2.981 0.689 1.00 4.66 226 ASN C O 1
ATOM 1811 N N . SER A 1 249 ? 31.536 -3.131 2.434 1.00 4.89 227 SER C N 1
ATOM 1812 C CA . SER A 1 249 ? 30.653 -2.407 3.312 1.00 6.04 227 SER C CA 1
ATOM 1813 C C . SER A 1 249 ? 31.496 -1.521 4.174 1.00 6.41 227 SER C C 1
ATOM 1814 O O . SER A 1 249 ? 31.894 -1.903 5.273 1.00 7.08 227 SER C O 1
ATOM 1817 N N . ARG A 1 250 ? 31.731 -0.319 3.647 1.00 6.62 228 ARG C N 1
ATOM 1818 C CA . ARG A 1 250 ? 32.666 0.596 4.297 1.00 6.02 228 ARG C CA 1
ATOM 1819 C C . ARG A 1 250 ? 31.977 1.910 4.645 1.00 5.96 228 ARG C C 1
ATOM 1820 O O . ARG A 1 250 ? 31.044 2.359 3.944 1.00 6.38 228 ARG C O 1
ATOM 1828 N N . LEU A 1 251 ? 32.552 2.582 5.631 1.00 4.62 229 LEU C N 1
ATOM 1829 C CA . LEU A 1 251 ? 32.079 3.900 6.028 1.00 6.10 229 LEU C CA 1
ATOM 1830 C C . LEU A 1 251 ? 32.972 4.979 5.372 1.00 4.38 229 LEU C C 1
ATOM 1831 O O . LEU A 1 251 ? 34.206 5.048 5.604 1.00 7.02 229 LEU C O 1
ATOM 1836 N N . ASP A 1 252 ? 32.441 5.821 4.490 1.00 4.85 230 ASP C N 1
ATOM 1837 C CA . ASP A 1 252 ? 33.303 6.762 3.766 1.00 5.03 230 ASP C CA 1
ATOM 1838 C C . ASP A 1 252 ? 33.990 7.769 4.688 1.00 5.42 230 ASP C C 1
ATOM 1839 O O . ASP A 1 252 ? 33.415 8.205 5.668 1.00 7.15 230 ASP C O 1
ATOM 1844 N N . GLU A 1 253 ? 35.208 8.188 4.317 1.00 6.02 231 GLU C N 1
ATOM 1845 C CA . GLU A 1 253 ? 35.897 9.200 5.099 1.00 7.14 231 GLU C CA 1
ATOM 1846 C C . GLU A 1 253 ? 35.030 10.400 5.360 1.00 6.76 231 GLU C C 1
ATOM 1847 O O . GLU A 1 253 ? 35.013 10.899 6.480 1.00 7.29 231 GLU C O 1
ATOM 1853 N N . ILE A 1 254 ? 34.303 10.836 4.333 1.00 6.72 232 ILE C N 1
ATOM 1854 C CA . ILE A 1 254 ? 33.519 12.062 4.502 1.00 8.30 232 ILE C CA 1
ATOM 1855 C C . ILE A 1 254 ? 32.453 11.859 5.560 1.00 7.94 232 ILE C C 1
ATOM 1856 O O . ILE A 1 254 ? 32.270 12.705 6.417 1.00 7.77 232 ILE C O 1
ATOM 1861 N N . GLN A 1 255 ? 31.814 10.692 5.566 1.00 5.83 233 GLN C N 1
ATOM 1862 C CA . GLN A 1 255 ? 30.727 10.462 6.491 1.00 5.40 233 GLN C CA 1
ATOM 1863 C C . GLN A 1 255 ? 31.244 10.265 7.890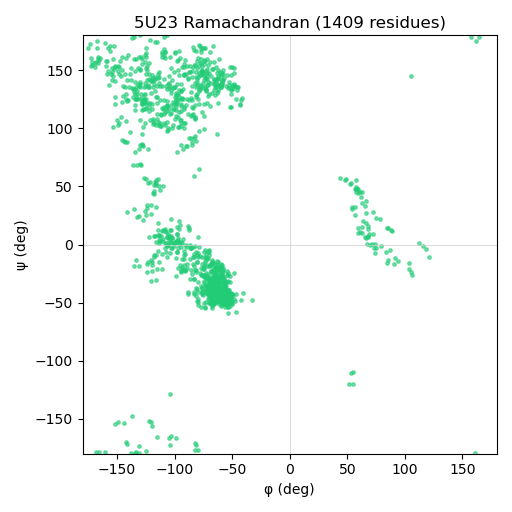 1.00 5.25 233 GLN C C 1
ATOM 1864 O O . GLN A 1 255 ? 30.660 10.708 8.838 1.00 5.76 233 GLN C O 1
ATOM 1870 N N . ALA A 1 256 ? 32.409 9.633 8.017 1.00 5.71 234 ALA C N 1
ATOM 1871 C CA . ALA A 1 256 ? 33.038 9.397 9.307 1.00 6.14 234 ALA C CA 1
ATOM 1872 C C . ALA A 1 256 ? 33.333 10.767 9.921 1.00 5.48 234 ALA C C 1
ATOM 1873 O O . ALA A 1 256 ? 33.140 10.997 11.095 1.00 6.08 234 ALA C O 1
ATOM 1875 N N . ALA A 1 257 ? 33.794 11.677 9.075 1.00 6.47 235 ALA C N 1
ATOM 1876 C CA . ALA A 1 257 ? 34.160 13.024 9.550 1.00 6.67 235 ALA C CA 1
ATOM 1877 C C . ALA A 1 257 ? 32.890 13.688 10.076 1.00 6.42 235 ALA C C 1
ATOM 1878 O O . ALA A 1 257 ? 32.910 14.376 11.097 1.00 9.27 235 ALA C O 1
ATOM 1880 N N . PHE A 1 258 ? 31.818 13.637 9.284 1.00 5.51 236 PHE C N 1
ATOM 1881 C CA . PHE A 1 258 ? 30.610 14.352 9.664 1.00 7.58 236 PHE C CA 1
ATOM 1882 C C . PHE A 1 258 ? 30.006 13.794 10.941 1.00 6.30 236 PHE C C 1
ATOM 1883 O O . PHE A 1 258 ? 29.605 14.521 11.863 1.00 9.47 236 PHE C O 1
ATOM 1891 N N . LEU A 1 259 ? 30.077 12.472 11.079 1.00 5.62 237 LEU C N 1
ATOM 1892 C CA . LEU A 1 259 ? 29.637 11.852 12.297 1.00 5.61 237 LEU C CA 1
ATOM 1893 C C . LEU A 1 259 ? 30.478 12.165 13.538 1.00 5.72 237 LEU C C 1
ATOM 1894 O O . LEU A 1 259 ? 29.935 12.293 14.653 1.00 8.40 237 LEU C O 1
ATOM 1899 N N . ASP A 1 260 ? 31.803 12.232 13.355 1.00 6.44 238 ASP C N 1
ATOM 1900 C CA . ASP A 1 260 ? 32.667 12.561 14.479 1.00 7.64 238 ASP C CA 1
ATOM 1901 C C . ASP A 1 260 ? 32.381 14.003 14.975 1.00 6.61 238 ASP C C 1
ATOM 1902 O O . ASP A 1 260 ? 32.426 14.267 16.202 1.00 7.65 238 ASP C O 1
ATOM 1907 N N . ILE A 1 261 ? 32.106 14.944 14.056 1.00 5.37 239 ILE C N 1
ATOM 1908 C CA . ILE A 1 261 ? 31.721 16.284 14.494 1.00 6.82 239 ILE C CA 1
ATOM 1909 C C . ILE A 1 261 ? 30.474 16.192 15.391 1.00 6.07 239 ILE C C 1
ATOM 1910 O O . ILE A 1 261 ? 30.390 16.847 16.436 1.00 8.54 239 ILE C O 1
ATOM 1915 N N . LYS A 1 262 ? 29.449 15.439 14.939 1.00 6.04 240 LYS C N 1
ATOM 1916 C CA . LYS A 1 262 ? 28.122 15.449 15.573 1.00 6.76 240 LYS C CA 1
ATOM 1917 C C . LYS A 1 262 ? 28.165 14.650 16.862 1.00 5.71 240 LYS C C 1
ATOM 1918 O O . LYS A 1 262 ? 27.368 14.910 17.772 1.00 5.86 240 LYS C O 1
ATOM 1924 N N . LEU A 1 263 ? 29.087 13.690 16.945 1.00 5.36 241 LEU C N 1
ATOM 1925 C CA . LEU A 1 263 ? 29.139 12.772 18.085 1.00 6.40 241 LEU C CA 1
ATOM 1926 C C . LEU A 1 263 ? 29.412 13.526 19.394 1.00 6.10 241 LEU C C 1
ATOM 1927 O O . LEU A 1 263 ? 28.957 13.156 20.484 1.00 8.17 241 LEU C O 1
ATOM 1932 N N . LYS A 1 264 ? 30.162 14.619 19.278 1.00 6.84 242 LYS C N 1
ATOM 1933 C CA . LYS A 1 264 ? 30.505 15.393 20.465 1.00 8.14 242 LYS C CA 1
ATOM 1934 C C . LYS A 1 264 ? 29.270 15.987 21.121 1.00 7.96 242 LYS C C 1
ATOM 1935 O O . LYS A 1 264 ? 29.333 16.390 22.277 1.00 11.88 242 LYS C O 1
ATOM 1941 N N . TYR A 1 265 ? 28.196 16.125 20.355 1.00 7.67 243 TYR C N 1
ATOM 1942 C CA . TYR A 1 265 ? 26.935 16.670 20.838 1.00 7.70 243 TYR C CA 1
ATOM 1943 C C . TYR A 1 265 ? 25.815 15.623 20.972 1.00 9.03 243 TYR C C 1
ATOM 1944 O O . TYR A 1 265 ? 24.661 15.977 21.216 1.00 7.08 243 TYR C O 1
ATOM 1953 N N . LEU A 1 266 ? 26.153 14.338 20.914 1.00 6.78 244 LEU C N 1
ATOM 1954 C CA . LEU A 1 266 ? 25.060 13.377 20.879 1.00 6.53 244 LEU C CA 1
ATOM 1955 C C . LEU A 1 266 ? 24.268 13.236 22.191 1.00 6.36 244 LEU C C 1
ATOM 1956 O O . LEU A 1 266 ? 23.040 13.218 22.211 1.00 5.61 244 LEU C O 1
ATOM 1961 N N . ASP A 1 267 ? 24.958 13.219 23.318 1.00 4.94 245 ASP C N 1
ATOM 1962 C CA . ASP A 1 267 ? 24.278 13.090 24.580 1.00 5.90 245 ASP C CA 1
ATOM 1963 C C . ASP A 1 267 ? 23.415 14.304 24.759 1.00 5.96 245 ASP C C 1
ATOM 1964 O O . ASP A 1 267 ? 22.305 14.214 25.290 1.00 7.77 245 ASP C O 1
ATOM 1969 N N . GLU A 1 268 ? 23.976 15.439 24.432 1.00 7.25 246 GLU C N 1
ATOM 1970 C CA . GLU A 1 268 ? 23.234 16.683 24.540 1.00 8.06 246 GLU C CA 1
ATOM 1971 C C . GLU A 1 268 ? 21.972 16.700 23.669 1.00 9.35 246 GLU C C 1
ATOM 1972 O O . GLU A 1 268 ? 20.886 17.155 24.082 1.00 8.14 246 GLU C O 1
ATOM 1978 N N . ASP A 1 269 ? 22.107 16.240 22.439 1.00 7.21 247 ASP C N 1
ATOM 1979 C CA . ASP A 1 269 ? 20.994 16.161 21.505 1.00 7.50 247 ASP C CA 1
ATOM 1980 C C . ASP A 1 269 ? 19.933 15.180 22.045 1.00 7.71 247 ASP C C 1
ATOM 1981 O O . ASP A 1 269 ? 18.684 15.457 21.979 1.00 6.62 247 ASP C O 1
ATOM 1986 N N . ASN A 1 270 ? 20.397 14.030 22.552 1.00 5.98 248 ASN C N 1
ATOM 1987 C CA . ASN A 1 270 ? 19.461 13.062 23.146 1.00 6.93 248 ASN C CA 1
ATOM 1988 C C . ASN A 1 270 ? 18.750 13.690 24.342 1.00 6.73 248 ASN C C 1
ATOM 1989 O O . ASN A 1 270 ? 17.564 13.470 24.553 1.00 7.01 248 ASN C O 1
ATOM 1994 N N . ASN A 1 271 ? 19.438 14.498 25.145 1.00 4.99 249 ASN C N 1
ATOM 1995 C CA . ASN A 1 271 ? 18.750 15.139 26.300 1.00 5.13 249 ASN C CA 1
ATOM 1996 C C . ASN A 1 271 ? 17.722 16.140 25.801 1.00 7.24 249 ASN C C 1
ATOM 1997 O O . ASN A 1 271 ? 16.684 16.342 26.426 1.00 7.81 249 ASN C O 1
ATOM 2002 N N . LYS A 1 272 ? 18.007 16.800 24.699 1.00 7.91 250 LYS C N 1
ATOM 2003 C CA . LYS A 1 272 ? 17.032 17.701 24.071 1.00 8.43 250 LYS C CA 1
ATOM 2004 C C . LYS A 1 272 ? 15.757 16.958 23.643 1.00 7.63 250 LYS C C 1
ATOM 2005 O O . LYS A 1 272 ? 14.634 17.404 23.855 1.00 8.80 250 LYS C O 1
ATOM 2011 N N . ARG A 1 273 ? 15.902 15.725 23.148 1.00 5.96 251 ARG C N 1
ATOM 2012 C CA . ARG A 1 273 ? 14.763 14.892 22.823 1.00 6.04 251 ARG C CA 1
ATOM 2013 C C . ARG A 1 273 ? 14.057 14.498 24.115 1.00 4.99 251 ARG C C 1
ATOM 2014 O O . ARG A 1 273 ? 12.855 14.532 24.204 1.00 6.84 251 ARG C O 1
ATOM 2022 N N . LYS A 1 274 ? 14.809 14.188 25.155 1.00 3.81 252 LYS C N 1
ATOM 2023 C CA . LYS A 1 274 ? 14.214 13.917 26.456 1.00 5.52 252 LYS C CA 1
ATOM 2024 C C . LYS A 1 274 ? 13.347 15.035 26.918 1.00 5.51 252 LYS C C 1
ATOM 2025 O O . LYS A 1 274 ? 12.291 14.807 27.501 1.00 5.77 252 LYS C O 1
ATOM 2031 N N . ASN A 1 275 ? 13.780 16.263 26.705 1.00 6.35 253 ASN C N 1
ATOM 2032 C CA . ASN A 1 275 ? 13.016 17.406 27.170 1.00 8.43 253 ASN C CA 1
ATOM 2033 C C . ASN A 1 275 ? 11.705 17.494 26.424 1.00 8.31 253 ASN C C 1
ATOM 2034 O O . ASN A 1 275 ? 10.657 17.677 27.043 1.00 8.85 253 ASN C O 1
ATOM 2039 N N . ILE A 1 276 ? 11.730 17.324 25.110 1.00 6.97 254 ILE C N 1
ATOM 2040 C CA . ILE A 1 276 ? 10.496 17.351 24.309 1.00 6.02 254 ILE C CA 1
ATOM 2041 C C . ILE A 1 276 ? 9.582 16.194 24.707 1.00 6.95 254 ILE C C 1
ATOM 2042 O O . ILE A 1 276 ? 8.383 16.407 24.865 1.00 7.00 254 ILE C O 1
ATOM 2047 N N . ALA A 1 277 ? 10.116 14.986 24.865 1.00 5.69 255 ALA C N 1
ATOM 2048 C CA . ALA A 1 277 ? 9.265 13.898 25.200 1.00 6.07 255 ALA C CA 1
ATOM 2049 C C . ALA A 1 277 ? 8.592 14.191 26.503 1.00 5.87 255 ALA C C 1
ATOM 2050 O O . ALA A 1 277 ? 7.371 13.913 26.669 1.00 6.41 255 ALA C O 1
ATOM 2052 N N . ASN A 1 278 ? 9.347 14.700 27.477 1.00 5.79 256 ASN C N 1
ATOM 2053 C CA . ASN A 1 278 ? 8.734 15.104 28.769 1.00 7.28 256 ASN C CA 1
ATOM 2054 C C . ASN A 1 278 ? 7.581 16.116 28.582 1.00 6.13 256 ASN C C 1
ATOM 2055 O O . ASN A 1 278 ? 6.534 16.001 29.215 1.00 7.12 256 ASN C O 1
ATOM 2060 N N . PHE A 1 279 ? 7.779 17.104 27.738 1.00 5.79 257 PHE C N 1
ATOM 2061 C CA . PHE A 1 279 ? 6.734 18.068 27.461 1.00 8.26 257 PHE C CA 1
ATOM 2062 C C . PHE A 1 279 ? 5.498 17.365 26.931 1.00 7.03 257 PHE C C 1
ATOM 2063 O O . PHE A 1 279 ? 4.388 17.616 27.401 1.00 6.75 257 PHE C O 1
ATOM 2071 N N . TYR A 1 280 ? 5.639 16.497 25.933 1.00 7.16 258 TYR C N 1
ATOM 2072 C CA . TYR A 1 280 ? 4.485 15.741 25.445 1.00 5.76 258 TYR C CA 1
ATOM 2073 C C . TYR A 1 280 ? 3.807 14.964 26.579 1.00 6.47 258 TYR C C 1
ATOM 2074 O O . TYR A 1 280 ? 2.570 14.992 26.746 1.00 7.33 258 TYR C O 1
ATOM 2083 N N . LEU A 1 281 ? 4.591 14.275 27.388 1.00 6.14 259 LEU C N 1
ATOM 2084 C CA . LEU A 1 281 ? 4.074 13.385 28.420 1.00 7.25 259 LEU C CA 1
ATOM 2085 C C . LEU A 1 281 ? 3.354 14.154 29.520 1.00 5.99 259 LEU C C 1
ATOM 2086 O O . LEU A 1 281 ? 2.375 13.647 30.128 1.00 9.12 259 LEU C O 1
ATOM 2091 N N . GLN A 1 282 ? 3.800 15.396 29.749 1.00 7.97 260 GLN C N 1
ATOM 2092 C CA . GLN A 1 282 ? 3.256 16.221 30.851 1.00 9.48 260 GLN C CA 1
ATOM 2093 C C . GLN A 1 282 ? 2.054 17.017 30.331 1.00 9.43 260 GLN C C 1
ATOM 2094 O O . GLN A 1 282 ? 1.240 17.511 31.143 1.00 11.32 260 GLN C O 1
ATOM 2100 N N . ASN A 1 283 ? 1.905 17.135 29.009 1.00 9.20 261 ASN C N 1
ATOM 2101 C CA . ASN A 1 283 ? 0.901 18.068 28.454 1.00 11.21 261 ASN C CA 1
ATOM 2102 C C . ASN A 1 283 ? -0.178 17.416 27.578 1.00 9.87 261 ASN C C 1
ATOM 2103 O O . ASN A 1 283 ? -1.286 17.941 27.515 1.00 10.66 261 ASN C O 1
ATOM 2108 N N . ILE A 1 284 ? 0.114 16.339 26.857 1.00 8.32 262 ILE C N 1
ATOM 2109 C CA . ILE A 1 284 ? -0.925 15.671 26.055 1.00 7.84 262 ILE C CA 1
ATOM 2110 C C . ILE A 1 284 ? -1.842 14.901 26.987 1.00 8.73 262 ILE C C 1
ATOM 2111 O O . ILE A 1 284 ? -1.387 14.017 27.729 1.00 8.71 262 ILE C O 1
ATOM 2116 N N . LYS A 1 285 ? -3.123 15.245 26.950 1.00 10.95 263 LYS C N 1
ATOM 2117 C CA . LYS A 1 285 ? -4.139 14.620 27.763 1.00 9.22 263 LYS C CA 1
ATOM 2118 C C . LYS A 1 285 ? -5.368 14.421 26.907 1.00 10.67 263 LYS C C 1
ATOM 2119 O O . LYS A 1 285 ? -6.193 15.340 26.756 1.00 14.72 263 LYS C O 1
ATOM 2125 N N . ASN A 1 286 ? -5.477 13.209 26.389 1.00 10.66 264 ASN C N 1
ATOM 2126 C CA . ASN A 1 286 ? -6.525 12.900 25.430 1.00 9.79 264 ASN C CA 1
ATOM 2127 C C . ASN A 1 286 ? -6.822 11.413 25.578 1.00 11.81 264 ASN C C 1
ATOM 2128 O O . ASN A 1 286 ? -5.926 10.598 25.433 1.00 13.97 264 ASN C O 1
ATOM 2133 N N . GLU A 1 287 ? -8.074 11.091 25.911 1.00 14.45 265 GLU C N 1
ATOM 2134 C CA . GLU A 1 287 ? -8.406 9.713 26.249 1.00 15.62 265 GLU C CA 1
ATOM 2135 C C . GLU A 1 287 ? -8.236 8.780 25.059 1.00 13.63 265 GLU C C 1
ATOM 2136 O O . GLU A 1 287 ? -8.186 7.556 25.228 1.00 16.43 265 GLU C O 1
ATOM 2142 N N . ASN A 1 288 ? -8.241 9.329 23.849 1.00 11.22 266 ASN C N 1
ATOM 2143 C CA . ASN A 1 288 ? -8.028 8.540 22.642 1.00 12.60 266 ASN C CA 1
ATOM 2144 C C . ASN A 1 288 ? -6.562 8.175 22.346 1.00 9.07 266 ASN C C 1
ATOM 2145 O O . ASN A 1 288 ? -6.316 7.555 21.345 1.00 10.25 266 ASN C O 1
ATOM 2150 N N . ILE A 1 289 ? -5.610 8.625 23.165 1.00 8.52 267 ILE C N 1
ATOM 2151 C CA . ILE A 1 289 ? -4.185 8.533 22.825 1.00 10.59 267 ILE C CA 1
ATOM 2152 C C . ILE A 1 289 ? -3.537 7.876 24.025 1.00 8.85 267 ILE C C 1
ATOM 2153 O O . ILE A 1 289 ? -3.693 8.382 25.157 1.00 10.15 267 ILE C O 1
ATOM 2158 N N . ILE A 1 290 ? -2.894 6.734 23.782 1.00 9.16 268 ILE C N 1
ATOM 2159 C CA . ILE A 1 290 ? -1.971 6.129 24.713 1.00 8.02 268 ILE C CA 1
ATOM 2160 C C . ILE A 1 290 ? -0.553 6.618 24.483 1.00 7.20 268 ILE C C 1
ATOM 2161 O O . ILE A 1 290 ? 0.049 6.440 23.405 1.00 8.62 268 ILE C O 1
ATOM 2166 N N . LEU A 1 291 ? -0.010 7.239 25.521 1.00 6.84 269 LEU C N 1
ATOM 2167 C CA . LEU A 1 291 ? 1.335 7.796 25.461 1.00 8.16 269 LEU C CA 1
ATOM 2168 C C . LEU A 1 291 ? 2.397 6.744 25.763 1.00 7.84 269 LEU C C 1
ATOM 2169 O O . LEU A 1 291 ? 2.122 5.795 26.490 1.00 8.33 269 LEU C O 1
ATOM 2174 N N . PRO A 1 292 ? 3.611 6.926 25.212 1.00 7.09 270 PRO C N 1
ATOM 2175 C CA . PRO A 1 292 ? 4.723 6.035 25.499 1.00 9.60 270 PRO C CA 1
ATOM 2176 C C . PRO A 1 292 ? 5.290 6.302 26.876 1.00 9.90 270 PRO C C 1
ATOM 2177 O O . PRO A 1 292 ? 5.318 7.423 27.339 1.00 11.32 270 PRO C O 1
ATOM 2181 N N . SER A 1 293 ? 5.785 5.260 27.504 1.00 9.50 271 SER C N 1
ATOM 2182 C CA . SER A 1 293 ? 6.523 5.388 28.781 1.00 8.76 271 SER C CA 1
ATOM 2183 C C . SER A 1 293 ? 7.989 5.110 28.564 1.00 9.46 271 SER C C 1
ATOM 2184 O O . SER A 1 293 ? 8.394 4.613 27.518 1.00 7.95 271 SER C O 1
ATOM 2187 N N . ASN A 1 294 ? 8.776 5.428 29.582 1.00 9.96 272 ASN C N 1
ATOM 2188 C CA . ASN A 1 294 ? 10.198 5.162 29.507 1.00 8.58 272 ASN C CA 1
ATOM 2189 C C . ASN A 1 294 ? 10.646 4.453 30.757 1.00 9.29 272 ASN C C 1
ATOM 2190 O O . ASN A 1 294 ? 11.120 5.070 31.688 1.00 9.60 272 ASN C O 1
ATOM 2195 N N . LYS A 1 295 ? 10.440 3.143 30.774 1.00 8.15 273 LYS C N 1
ATOM 2196 C CA . LYS A 1 295 ? 10.756 2.339 31.944 1.00 9.33 273 LYS C CA 1
ATOM 2197 C C . LYS A 1 295 ? 12.269 2.330 32.183 1.00 9.56 273 LYS C C 1
ATOM 2198 O O . LYS A 1 295 ? 12.753 2.585 33.299 1.00 10.53 273 LYS C O 1
ATOM 2204 N N . PHE A 1 296 ? 13.024 2.030 31.127 1.00 7.02 274 PHE C N 1
ATOM 2205 C CA . PHE A 1 296 ? 14.487 2.174 31.126 1.00 7.54 274 PHE C CA 1
ATOM 2206 C C . PHE A 1 296 ? 14.875 3.405 30.267 1.00 8.27 274 PHE C C 1
ATOM 2207 O O . PHE A 1 296 ? 14.021 4.114 29.726 1.00 8.03 274 PHE C O 1
ATOM 2215 N N . ASP A 1 297 ? 16.163 3.695 30.152 1.00 7.53 275 ASP C N 1
ATOM 2216 C CA . ASP A 1 297 ? 16.618 4.916 29.514 1.00 7.61 275 ASP C CA 1
ATOM 2217 C C . ASP A 1 297 ? 16.117 4.944 28.084 1.00 7.47 275 ASP C C 1
ATOM 2218 O O . ASP A 1 297 ? 16.161 3.935 27.405 1.00 7.14 275 ASP C O 1
ATOM 2223 N N . HIS A 1 298 ? 15.662 6.118 27.655 1.00 6.68 276 HIS C N 1
ATOM 2224 C CA . HIS A 1 298 ? 15.012 6.297 26.362 1.00 7.40 276 HIS C CA 1
ATOM 2225 C C . HIS A 1 298 ? 15.642 7.555 25.764 1.00 7.53 276 HIS C C 1
ATOM 2226 O O . HIS A 1 298 ? 15.552 8.653 26.373 1.00 8.81 276 HIS C O 1
ATOM 2233 N N . VAL A 1 299 ? 16.269 7.397 24.590 1.00 6.77 277 VAL C N 1
ATOM 2234 C CA . VAL A 1 299 ? 16.797 8.507 23.837 1.00 5.78 277 VAL C CA 1
ATOM 2235 C C . VAL A 1 299 ? 15.806 9.030 22.768 1.00 5.83 277 VAL C C 1
ATOM 2236 O O . VAL A 1 299 ? 16.082 9.993 22.053 1.00 4.83 277 VAL C O 1
ATOM 2240 N N . TRP A 1 300 ? 14.611 8.438 22.702 1.00 5.01 278 TRP C N 1
ATOM 2241 C CA . TRP A 1 300 ? 13.481 9.093 22.026 1.00 5.91 278 TRP C CA 1
ATOM 2242 C C . TRP A 1 300 ? 13.819 9.414 20.563 1.00 6.36 278 TRP C C 1
ATOM 2243 O O . TRP A 1 300 ? 13.648 10.540 20.055 1.00 5.93 278 TRP C O 1
ATOM 2254 N N . HIS A 1 301 ? 14.372 8.410 19.870 1.00 5.15 279 HIS C N 1
ATOM 2255 C CA . HIS A 1 301 ? 14.496 8.472 18.405 1.00 6.17 279 HIS C CA 1
ATOM 2256 C C . HIS A 1 301 ? 13.095 8.726 17.785 1.00 6.83 279 HIS C C 1
ATOM 2257 O O . HIS A 1 301 ? 12.917 9.549 16.877 1.00 6.50 279 HIS C O 1
ATOM 2264 N N . LEU A 1 302 ? 12.073 8.039 18.319 1.00 5.83 280 LEU C N 1
ATOM 2265 C CA . LEU A 1 302 ? 10.694 8.133 17.843 1.00 4.93 280 LEU C CA 1
ATOM 2266 C C . LEU A 1 302 ? 9.855 8.273 19.113 1.00 5.09 280 LEU C C 1
ATOM 2267 O O . LEU A 1 302 ? 10.083 7.582 20.134 1.00 6.19 280 LEU C O 1
ATOM 2272 N N . PHE A 1 303 ? 8.943 9.232 19.044 1.00 5.33 281 PHE C N 1
ATOM 2273 C CA . PHE A 1 303 ? 7.899 9.382 20.039 1.00 4.79 281 PHE C CA 1
ATOM 2274 C C . PHE A 1 303 ? 6.563 8.836 19.571 1.00 6.96 281 PHE C C 1
ATOM 2275 O O . PHE A 1 303 ? 5.932 9.418 18.727 1.00 6.37 281 PHE C O 1
ATOM 2283 N N . VAL A 1 304 ? 6.231 7.650 20.086 1.00 6.36 282 VAL C N 1
ATOM 2284 C CA . VAL A 1 304 ? 5.230 6.776 19.463 1.00 5.27 282 VAL C CA 1
ATOM 2285 C C . VAL A 1 304 ? 3.961 6.753 20.314 1.00 5.18 282 VAL C C 1
ATOM 2286 O O . VAL A 1 304 ? 3.958 6.251 21.464 1.00 7.27 282 VAL C O 1
ATOM 2290 N N . VAL A 1 305 ? 2.887 7.287 19.734 1.00 5.93 283 VAL C N 1
ATOM 2291 C CA . VAL A 1 305 ? 1.581 7.266 20.391 1.00 5.12 283 VAL C CA 1
ATOM 2292 C C . VAL A 1 305 ? 0.715 6.130 19.827 1.00 7.01 283 VAL C C 1
ATOM 2293 O O . VAL A 1 305 ? 1.003 5.590 18.753 1.00 6.66 283 VAL C O 1
ATOM 2297 N N . LYS A 1 306 ? -0.375 5.803 20.522 1.00 6.45 284 LYS C N 1
ATOM 2298 C CA . LYS A 1 306 ? -1.113 4.603 20.126 1.00 7.31 284 LYS C CA 1
ATOM 2299 C C . LYS A 1 306 ? -2.617 4.871 20.284 1.00 7.32 284 LYS C C 1
ATOM 2300 O O . LYS A 1 306 ? -3.067 5.273 21.339 1.00 8.60 284 LYS C O 1
ATOM 2306 N N . THR A 1 307 ? -3.370 4.671 19.204 1.00 8.11 285 THR C N 1
ATOM 2307 C CA . THR A 1 307 ? -4.800 4.988 19.156 1.00 8.53 285 THR C CA 1
ATOM 2308 C C . THR A 1 307 ? -5.547 4.052 18.223 1.00 7.26 285 THR C C 1
ATOM 2309 O O . THR A 1 307 ? -4.984 3.596 17.251 1.00 7.42 285 THR C O 1
ATOM 2313 N N . LYS A 1 308 ? -6.833 3.795 18.542 1.00 8.95 286 LYS C N 1
ATOM 2314 C CA . LYS A 1 308 ? -7.715 3.013 17.669 1.00 9.54 286 LYS C CA 1
ATOM 2315 C C . LYS A 1 308 ? -8.062 3.773 16.402 1.00 7.83 286 LYS C C 1
ATOM 2316 O O . LYS A 1 308 ? -8.556 3.183 15.457 1.00 12.96 286 LYS C O 1
ATOM 2322 N N . LEU A 1 309 ? -7.881 5.093 16.403 1.00 7.43 287 LEU C N 1
ATOM 2323 C CA . LEU A 1 309 ? -8.220 5.913 15.251 1.00 9.35 287 LEU C CA 1
ATOM 2324 C C . LEU A 1 309 ? -6.952 6.533 14.640 1.00 8.84 287 LEU C C 1
ATOM 2325 O O . LEU A 1 309 ? -6.808 7.727 14.480 1.00 7.61 287 LEU C O 1
ATOM 2330 N N . ARG A 1 310 ? -6.018 5.682 14.287 1.00 7.23 288 ARG C N 1
ATOM 2331 C CA . ARG A 1 310 ? -4.683 6.123 13.905 1.00 7.82 288 ARG C CA 1
ATOM 2332 C C . ARG A 1 310 ? -4.638 6.854 12.577 1.00 9.12 288 ARG C C 1
ATOM 2333 O O . ARG A 1 310 ? -4.042 7.948 12.490 1.00 7.03 288 ARG C O 1
ATOM 2341 N N . ASP A 1 311 ? -5.296 6.303 11.565 1.00 8.60 289 ASP C N 1
ATOM 2342 C CA . ASP A 1 311 ? -5.341 6.954 10.255 1.00 8.09 289 ASP C CA 1
ATOM 2343 C C . ASP A 1 311 ? -6.057 8.295 10.381 1.00 6.60 289 ASP C C 1
ATOM 2344 O O . ASP A 1 311 ? -5.618 9.274 9.734 1.00 8.03 289 ASP C O 1
ATOM 2349 N N . GLU A 1 312 ? -7.141 8.319 11.168 1.00 8.19 290 GLU C N 1
ATOM 2350 C CA . GLU A 1 312 ? -7.883 9.544 11.422 1.00 8.70 290 GLU C CA 1
ATOM 2351 C C . GLU A 1 312 ? -6.961 10.589 12.014 1.00 7.44 290 GLU C C 1
ATOM 2352 O O . GLU A 1 312 ? -6.966 11.749 11.593 1.00 6.95 290 GLU C O 1
ATOM 2358 N N . LEU A 1 313 ? -6.212 10.202 13.028 1.00 7.20 291 LEU C N 1
ATOM 2359 C CA . LEU A 1 313 ? -5.276 11.116 13.679 1.00 7.18 291 LEU C CA 1
ATOM 2360 C C . LEU A 1 313 ? -4.206 11.662 12.730 1.00 6.88 291 LEU C C 1
ATOM 2361 O O . LEU A 1 313 ? -3.885 12.873 12.752 1.00 7.70 291 LEU C O 1
ATOM 2366 N N . GLN A 1 314 ? -3.618 10.780 11.934 1.00 8.28 292 GLN C N 1
ATOM 2367 C CA . GLN A 1 314 ? -2.590 11.227 11.031 1.00 8.18 292 GLN C CA 1
ATOM 2368 C C . GLN A 1 314 ? -3.151 12.290 10.067 1.00 8.19 292 GLN C C 1
ATOM 2369 O O . GLN A 1 314 ? -2.496 13.305 9.772 1.00 9.14 292 GLN C O 1
ATOM 2375 N N . HIS A 1 315 ? -4.372 12.074 9.595 1.00 7.93 293 HIS C N 1
ATOM 2376 C CA . HIS A 1 315 ? -5.020 12.951 8.613 1.00 9.04 293 HIS C CA 1
ATOM 2377 C C . HIS A 1 315 ? -5.299 14.280 9.298 1.00 7.67 293 HIS C C 1
ATOM 2378 O O . HIS A 1 315 ? -5.092 15.361 8.753 1.00 8.05 293 HIS C O 1
ATOM 2385 N N . TYR A 1 316 ? -5.908 14.196 10.472 1.00 7.58 294 TYR C N 1
ATOM 2386 C CA . TYR A 1 316 ? -6.155 15.400 11.265 1.00 8.58 294 TYR C CA 1
ATOM 2387 C C . TYR A 1 316 ? -4.887 16.234 11.472 1.00 6.60 294 TYR C C 1
ATOM 2388 O O . TYR A 1 316 ? -4.875 17.459 11.294 1.00 7.43 294 TYR C O 1
ATOM 2397 N N . LEU A 1 317 ? -3.812 15.591 11.916 1.00 8.89 295 LEU C N 1
ATOM 2398 C CA . LEU A 1 317 ? -2.559 16.297 12.109 1.00 7.64 295 LEU C CA 1
ATOM 2399 C C . LEU A 1 317 ? -2.062 16.943 10.815 1.00 6.26 295 LEU C C 1
ATOM 2400 O O . LEU A 1 317 ? -1.648 18.092 10.807 1.00 7.36 295 LEU C O 1
ATOM 2405 N N . ASN A 1 318 ? -2.213 16.214 9.720 1.00 7.98 296 ASN C N 1
ATOM 2406 C CA . ASN A 1 318 ? -1.854 16.710 8.408 1.00 8.22 296 ASN C CA 1
ATOM 2407 C C . ASN A 1 318 ? -2.682 17.953 8.074 1.00 8.03 296 ASN C C 1
ATOM 2408 O O . ASN A 1 318 ? -2.135 18.935 7.553 1.00 8.97 296 ASN C O 1
ATOM 2413 N N . ASN A 1 319 ? -3.975 17.945 8.424 1.00 7.45 297 ASN C N 1
ATOM 2414 C CA . ASN A 1 319 ? -4.827 19.115 8.111 1.00 8.45 297 ASN C CA 1
ATOM 2415 C C . ASN A 1 319 ? -4.317 20.294 8.884 1.00 8.57 297 ASN C C 1
ATOM 2416 O O . ASN A 1 319 ? -4.523 21.441 8.492 1.00 8.92 297 ASN C O 1
ATOM 2421 N N . HIS A 1 320 ? -3.653 20.051 10.015 1.00 6.63 298 HIS C N 1
ATOM 2422 C CA . HIS A 1 320 ? -3.094 21.109 10.852 1.00 8.64 298 HIS C CA 1
ATOM 2423 C C . HIS A 1 320 ? -1.622 21.388 10.577 1.00 10.09 298 HIS C C 1
ATOM 2424 O O . HIS A 1 320 ? -0.947 22.009 11.381 1.00 8.73 298 HIS C O 1
ATOM 2431 N N . ASP A 1 321 ? -1.152 20.916 9.427 1.00 8.86 299 ASP C N 1
ATOM 2432 C CA . ASP A 1 321 ? 0.192 21.199 8.932 1.00 7.95 299 ASP C CA 1
ATOM 2433 C C . ASP A 1 321 ? 1.272 20.588 9.829 1.00 7.64 299 ASP C C 1
ATOM 2434 O O . ASP A 1 321 ? 2.354 21.170 10.049 1.00 10.27 299 ASP C O 1
ATOM 2439 N N . ILE A 1 322 ? 0.933 19.432 10.400 1.00 6.14 300 ILE C N 1
ATOM 2440 C CA . ILE A 1 322 ? 1.865 18.626 11.204 1.00 7.28 300 ILE C CA 1
ATOM 2441 C C . ILE A 1 322 ? 2.126 17.312 10.491 1.00 8.00 300 ILE C C 1
ATOM 2442 O O . ILE A 1 322 ? 1.268 16.498 10.346 1.00 8.68 300 ILE C O 1
ATOM 2447 N N . GLN A 1 323 ? 3.295 17.180 9.907 1.00 7.26 301 GLN C N 1
ATOM 2448 C CA . GLN A 1 323 ? 3.698 15.929 9.276 1.00 8.50 301 GLN C CA 1
ATOM 2449 C C . GLN A 1 323 ? 4.044 14.847 10.275 1.00 9.26 301 GLN C C 1
ATOM 2450 O O . GLN A 1 323 ? 4.772 15.100 11.210 1.00 7.89 301 GLN C O 1
ATOM 2456 N N . THR A 1 324 ? 3.551 13.628 10.029 1.00 6.20 302 THR C N 1
ATOM 2457 C CA . THR A 1 324 ? 3.936 12.463 10.819 1.00 8.36 302 THR C CA 1
ATOM 2458 C C . THR A 1 324 ? 4.223 11.273 9.926 1.00 9.74 302 THR C C 1
ATOM 2459 O O . THR A 1 324 ? 3.775 11.198 8.805 1.00 10.44 302 THR C O 1
ATOM 2463 N N . ILE A 1 325 ? 4.956 10.317 10.465 1.00 6.05 303 ILE C N 1
ATOM 2464 C CA . ILE A 1 325 ? 5.237 9.031 9.846 1.00 6.46 303 ILE C CA 1
ATOM 2465 C C . ILE A 1 325 ? 4.794 7.919 10.820 1.00 5.28 303 ILE C C 1
ATOM 2466 O O . ILE A 1 325 ? 4.843 8.083 12.028 1.00 6.32 303 ILE C O 1
ATOM 2471 N N . ILE A 1 326 ? 4.430 6.771 10.262 1.00 7.75 304 ILE C N 1
ATOM 2472 C CA . ILE A 1 326 ? 4.134 5.585 11.054 1.00 8.13 304 ILE C CA 1
ATOM 2473 C C . ILE A 1 326 ? 5.370 4.693 11.162 1.00 5.48 304 ILE C C 1
ATOM 2474 O O . ILE A 1 326 ? 5.987 4.346 10.143 1.00 4.91 304 ILE C O 1
ATOM 2479 N N . HIS A 1 327 ? 5.663 4.275 12.387 1.00 5.97 305 HIS C N 1
ATOM 2480 C CA . HIS A 1 327 ? 6.677 3.265 12.598 1.00 6.62 305 HIS C CA 1
ATOM 2481 C C . HIS A 1 327 ? 6.091 2.171 13.452 1.00 6.03 305 HIS C C 1
ATOM 2482 O O . HIS A 1 327 ? 6.217 2.238 14.659 1.00 5.90 305 HIS C O 1
ATOM 2489 N N . TYR A 1 328 ? 5.409 1.194 12.845 1.00 6.84 306 TYR C N 1
ATOM 2490 C CA . TYR A 1 328 ? 5.260 0.984 11.422 1.00 6.57 306 TYR C CA 1
ATOM 2491 C C . TYR A 1 328 ? 3.859 0.408 11.220 1.00 5.98 306 TYR C C 1
ATOM 2492 O O . TYR A 1 328 ? 3.225 -0.042 12.196 1.00 5.00 306 TYR C O 1
ATOM 2501 N N . PRO A 1 329 ? 3.323 0.466 9.991 1.00 6.68 307 PRO C N 1
ATOM 2502 C CA . PRO A 1 329 ? 1.931 -0.003 9.830 1.00 6.74 307 PRO C CA 1
ATOM 2503 C C . PRO A 1 329 ? 1.784 -1.444 9.335 1.00 7.56 307 PRO C C 1
ATOM 2504 O O . PRO A 1 329 ? 0.709 -2.015 9.436 1.00 9.60 307 PRO C O 1
ATOM 2508 N N . ILE A 1 330 ? 2.805 -2.033 8.714 1.00 5.94 308 ILE C N 1
ATOM 2509 C CA . ILE A 1 330 ? 2.746 -3.438 8.328 1.00 6.27 308 ILE C CA 1
ATOM 2510 C C . ILE A 1 330 ? 3.924 -4.144 8.975 1.00 6.66 308 ILE C C 1
ATOM 2511 O O . ILE A 1 330 ? 5.067 -3.778 8.732 1.00 6.45 308 ILE C O 1
ATOM 2516 N N . PRO A 1 331 ? 3.661 -5.180 9.790 1.00 5.03 309 PRO C N 1
ATOM 2517 C CA . PRO A 1 331 ? 4.779 -5.842 10.512 1.00 5.63 309 PRO C CA 1
ATOM 2518 C C . PRO A 1 331 ? 5.473 -6.806 9.544 1.00 7.29 309 PRO C C 1
ATOM 2519 O O . PRO A 1 331 ? 4.887 -7.175 8.537 1.00 7.70 309 PRO C O 1
ATOM 2523 N N . PRO A 1 332 ? 6.736 -7.159 9.803 1.00 7.64 310 PRO C N 1
ATOM 2524 C CA . PRO A 1 332 ? 7.559 -7.996 8.892 1.00 7.75 310 PRO C CA 1
ATOM 2525 C C . PRO A 1 332 ? 6.851 -9.251 8.408 1.00 7.17 310 PRO C C 1
ATOM 2526 O O . PRO A 1 332 ? 6.768 -9.483 7.224 1.00 6.97 310 PRO C O 1
ATOM 2530 N N . HIS A 1 333 ? 6.221 -9.963 9.339 1.00 7.88 311 HIS C N 1
ATOM 2531 C CA . HIS A 1 333 ? 5.495 -11.209 8.993 1.00 9.00 311 HIS C CA 1
ATOM 2532 C C . HIS A 1 333 ? 4.309 -11.072 8.039 1.00 8.78 311 HIS C C 1
ATOM 2533 O O . HIS A 1 333 ? 3.926 -12.050 7.431 1.00 9.97 311 HIS C O 1
ATOM 2540 N N . LYS A 1 334 ? 3.792 -9.858 7.865 1.00 7.02 312 LYS C N 1
ATOM 2541 C CA . LYS A 1 334 ? 2.661 -9.586 7.019 1.00 7.46 312 LYS C CA 1
ATOM 2542 C C . LYS A 1 334 ? 3.074 -8.992 5.690 1.00 8.38 312 LYS C C 1
ATOM 2543 O O . LYS A 1 334 ? 2.236 -8.741 4.848 1.00 9.66 312 LYS C O 1
ATOM 2549 N N . GLN A 1 335 ? 4.368 -8.838 5.488 1.00 8.29 313 GLN C N 1
ATOM 2550 C CA . GLN A 1 335 ? 4.878 -8.275 4.247 1.00 6.55 313 GLN C CA 1
ATOM 2551 C C . GLN A 1 335 ? 4.851 -9.263 3.100 1.00 7.88 313 GLN C C 1
ATOM 2552 O O . GLN A 1 335 ? 4.996 -10.484 3.341 1.00 7.52 313 GLN C O 1
ATOM 2558 N N . LYS A 1 336 ? 4.679 -8.773 1.871 1.00 7.81 314 LYS C N 1
ATOM 2559 C CA . LYS A 1 336 ? 4.652 -9.701 0.736 1.00 8.42 314 LYS C CA 1
ATOM 2560 C C . LYS A 1 336 ? 5.951 -10.465 0.576 1.00 7.07 314 LYS C C 1
ATOM 2561 O O . LYS A 1 336 ? 5.934 -11.638 0.122 1.00 9.60 314 LYS C O 1
ATOM 2567 N N . CYS A 1 337 ? 7.084 -9.875 0.954 1.00 7.26 315 CYS C N 1
ATOM 2568 C CA . CYS A 1 337 ? 8.337 -10.594 0.803 1.00 8.68 315 CYS C CA 1
ATOM 2569 C C . CYS A 1 337 ? 8.481 -11.789 1.728 1.00 10.50 315 CYS C C 1
ATOM 2570 O O . CYS A 1 337 ? 9.342 -12.640 1.486 1.00 10.96 315 CYS C O 1
ATOM 2573 N N . TYR A 1 338 ? 7.659 -11.826 2.773 1.00 7.91 316 TYR C N 1
ATOM 2574 C CA . TYR A 1 338 ? 7.690 -12.920 3.743 1.00 9.65 316 TYR C CA 1
ATOM 2575 C C . TYR A 1 338 ? 6.336 -13.641 3.759 1.00 9.33 316 TYR C C 1
ATOM 2576 O O . TYR A 1 338 ? 5.788 -13.898 4.808 1.00 9.43 316 TYR C O 1
ATOM 2585 N N . LYS A 1 339 ? 5.796 -13.896 2.578 1.00 13.30 317 LYS C N 1
ATOM 2586 C CA . LYS A 1 339 ? 4.648 -14.784 2.393 1.00 15.88 317 LYS C CA 1
ATOM 2587 C C . LYS A 1 339 ? 4.537 -15.970 3.362 1.00 14.00 317 LYS C C 1
ATOM 2588 O O . LYS A 1 339 ? 3.445 -16.204 3.915 1.00 20.47 317 LYS C O 1
ATOM 2594 N N . ASP A 1 340 ? 5.630 -16.701 3.554 1.00 19.68 318 ASP C N 1
ATOM 2595 C CA . ASP A 1 340 ? 5.640 -17.907 4.399 1.00 22.99 318 ASP C CA 1
ATOM 2596 C C . ASP A 1 340 ? 5.499 -17.598 5.892 1.00 22.82 318 ASP C C 1
ATOM 2597 O O . ASP A 1 340 ? 5.443 -18.510 6.712 1.00 23.10 318 ASP C O 1
ATOM 2602 N N . LEU A 1 341 ? 5.487 -16.318 6.257 1.00 15.16 319 LEU C N 1
ATOM 2603 C CA . LEU A 1 341 ? 5.280 -15.898 7.644 1.00 13.59 319 LEU C CA 1
ATOM 2604 C C . LEU A 1 341 ? 3.898 -15.287 7.839 1.00 12.20 319 LEU C C 1
ATOM 2605 O O . LEU A 1 341 ? 3.516 -15.022 8.981 1.00 11.92 319 LEU C O 1
ATOM 2610 N N . ASN A 1 342 ? 3.127 -15.093 6.770 1.00 15.42 320 ASN C N 1
ATOM 2611 C CA . ASN A 1 342 ? 1.922 -14.252 6.840 1.00 11.39 320 ASN C CA 1
ATOM 2612 C C . ASN A 1 342 ? 0.842 -14.888 7.751 1.00 15.75 320 ASN C C 1
ATOM 2613 O O . ASN A 1 342 ? -0.026 -14.207 8.289 1.00 21.31 320 ASN C O 1
ATOM 2618 N N . HIS A 1 343 ? 0.922 -16.198 7.936 1.00 15.84 321 HIS C N 1
ATOM 2619 C CA . HIS A 1 343 ? -0.058 -16.921 8.761 1.00 19.39 321 HIS C CA 1
ATOM 2620 C C . HIS A 1 343 ? 0.204 -16.834 10.273 1.00 19.09 321 HIS C C 1
ATOM 2621 O O . HIS A 1 343 ? -0.617 -17.281 11.102 1.00 16.18 321 HIS C O 1
ATOM 2628 N N . LEU A 1 344 ? 1.351 -16.290 10.666 1.00 13.94 322 LEU C N 1
ATOM 2629 C CA . LEU A 1 344 ? 1.761 -16.358 12.050 1.00 15.94 322 LEU C CA 1
ATOM 2630 C C . LEU A 1 344 ? 0.860 -15.396 12.807 1.00 15.88 322 LEU C C 1
ATOM 2631 O O . LEU A 1 344 ? 0.628 -14.268 12.356 1.00 17.20 322 LEU C O 1
ATOM 2636 N N . LYS A 1 345 ? 0.354 -15.876 13.941 1.00 13.86 323 LYS C N 1
ATOM 2637 C CA . LYS A 1 345 ? -0.525 -15.118 14.824 1.00 14.60 323 LYS C CA 1
ATOM 2638 C C . LYS A 1 345 ? 0.261 -14.368 15.895 1.00 12.82 323 LYS C C 1
ATOM 2639 O O . LYS A 1 345 ? 0.691 -14.938 16.887 1.00 15.37 323 LYS C O 1
ATOM 2645 N N . LEU A 1 346 ? 0.385 -13.061 15.698 1.00 11.13 324 LEU C N 1
ATOM 2646 C CA . LEU A 1 346 ? 1.181 -12.219 16.579 1.00 10.79 324 LEU C CA 1
ATOM 2647 C C . LEU A 1 346 ? 0.324 -10.979 16.914 1.00 9.53 324 LEU C C 1
ATOM 2648 O O . LEU A 1 346 ? 0.560 -9.872 16.408 1.00 9.33 324 LEU C O 1
ATOM 2653 N N . PRO A 1 347 ? -0.759 -11.172 17.689 1.00 9.48 325 PRO C N 1
ATOM 2654 C CA . PRO A 1 347 ? -1.789 -10.157 17.843 1.00 9.19 325 PRO C CA 1
ATOM 2655 C C . PRO A 1 347 ? -1.321 -8.885 18.521 1.00 8.34 325 PRO C C 1
ATOM 2656 O O . PRO A 1 347 ? -1.854 -7.825 18.223 1.00 10.49 325 PRO C O 1
ATOM 2660 N N . ILE A 1 348 ? -0.349 -8.990 19.421 1.00 7.70 326 ILE C N 1
ATOM 2661 C CA . ILE A 1 348 ? 0.164 -7.782 20.081 1.00 8.48 326 ILE C CA 1
ATOM 2662 C C . ILE A 1 348 ? 0.867 -6.906 19.023 1.00 9.81 326 ILE C C 1
ATOM 2663 O O . ILE A 1 348 ? 0.599 -5.688 18.888 1.00 8.28 326 ILE C O 1
ATOM 2668 N N . THR A 1 349 ? 1.766 -7.531 18.281 1.00 8.77 327 THR C N 1
ATOM 2669 C CA . THR A 1 349 ? 2.480 -6.863 17.206 1.00 8.10 327 THR C CA 1
ATOM 2670 C C . THR A 1 349 ? 1.523 -6.274 16.176 1.00 6.35 327 THR C C 1
ATOM 2671 O O . THR A 1 349 ? 1.693 -5.130 15.725 1.00 6.75 327 THR C O 1
ATOM 2675 N N . GLU A 1 350 ? 0.520 -7.054 15.788 1.00 7.67 328 GLU C N 1
ATOM 2676 C CA . GLU A 1 350 ? -0.437 -6.635 14.767 1.00 7.20 328 GLU C CA 1
ATOM 2677 C C . GLU A 1 350 ? -1.240 -5.420 15.244 1.00 8.05 328 GLU C C 1
ATOM 2678 O O . GLU A 1 350 ? -1.411 -4.405 14.515 1.00 10.75 328 GLU C O 1
ATOM 2684 N N . ASN A 1 351 ? -1.703 -5.499 16.488 1.00 8.24 329 ASN C N 1
ATOM 2685 C CA . ASN A 1 351 ? -2.430 -4.387 17.056 1.00 8.87 329 ASN C CA 1
ATOM 2686 C C . ASN A 1 351 ? -1.557 -3.152 17.140 1.00 8.20 329 ASN C C 1
ATOM 2687 O O . ASN A 1 351 ? -2.007 -2.037 16.862 1.00 7.26 329 ASN C O 1
ATOM 2692 N N . ILE A 1 352 ? -0.291 -3.311 17.501 1.00 8.77 330 ILE C N 1
ATOM 2693 C CA . ILE A 1 352 ? 0.592 -2.123 17.561 1.00 6.38 330 ILE C CA 1
ATOM 2694 C C . ILE A 1 352 ? 0.663 -1.456 16.179 1.00 6.97 330 ILE C C 1
ATOM 2695 O O . ILE A 1 352 ? 0.550 -0.237 16.054 1.00 7.72 330 ILE C O 1
ATOM 2700 N N . HIS A 1 353 ? 0.862 -2.266 15.142 1.00 6.66 331 HIS C N 1
ATOM 2701 C CA . HIS A 1 353 ? 1.034 -1.795 13.769 1.00 6.89 331 HIS C CA 1
ATOM 2702 C C . HIS A 1 353 ? -0.212 -1.094 13.264 1.00 7.13 331 HIS C C 1
ATOM 2703 O O . HIS A 1 353 ? -0.142 -0.137 12.489 1.00 8.76 331 HIS C O 1
ATOM 2710 N N . GLN A 1 354 ? -1.376 -1.508 13.757 1.00 7.84 332 GLN C N 1
ATOM 2711 C CA . GLN A 1 354 ? -2.635 -0.861 13.419 1.00 11.04 332 GLN C CA 1
ATOM 2712 C C . GLN A 1 354 ? -2.909 0.445 14.122 1.00 8.15 332 GLN C C 1
ATOM 2713 O O . GLN A 1 354 ? -3.724 1.249 13.661 1.00 10.21 332 GLN C O 1
ATOM 2719 N N . GLU A 1 355 ? -2.219 0.642 15.243 1.00 6.72 333 GLU C N 1
ATOM 2720 C CA . GLU A 1 355 ? -2.479 1.758 16.134 1.00 6.87 333 GLU C CA 1
ATOM 2721 C C . GLU A 1 355 ? -1.433 2.832 16.418 1.00 6.09 333 GLU C C 1
ATOM 2722 O O . GLU A 1 355 ? -1.778 3.878 16.967 1.00 6.75 333 GLU C O 1
ATOM 2728 N N . VAL A 1 356 ? -0.191 2.631 15.964 1.00 7.33 334 VAL C N 1
ATOM 2729 C CA . VAL A 1 356 ? 0.884 3.599 16.293 1.00 8.18 334 VAL C CA 1
ATOM 2730 C C . VAL A 1 356 ? 1.059 4.698 15.260 1.00 7.23 334 VAL C C 1
ATOM 2731 O O . VAL A 1 356 ? 0.785 4.536 14.080 1.00 6.54 334 VAL C O 1
ATOM 2735 N N . LEU A 1 357 ? 1.425 5.872 15.773 1.00 5.86 335 LEU C N 1
ATOM 2736 C CA . LEU A 1 357 ? 1.873 6.989 14.948 1.00 5.64 335 LEU C CA 1
ATOM 2737 C C . LEU A 1 357 ? 2.992 7.739 15.682 1.00 5.11 335 LEU C C 1
ATOM 2738 O O . LEU A 1 357 ? 2.994 7.824 16.911 1.00 5.45 335 LEU C O 1
ATOM 2743 N N . SER A 1 358 ? 3.947 8.281 14.916 1.00 5.13 336 SER C N 1
ATOM 2744 C CA . SER A 1 358 ? 5.049 8.994 15.538 1.00 5.47 336 SER C CA 1
ATOM 2745 C C . SER A 1 358 ? 4.857 10.508 15.444 1.00 5.34 336 SER C C 1
ATOM 2746 O O . SER A 1 358 ? 4.557 11.011 14.361 1.00 6.58 336 SER C O 1
ATOM 2749 N N . LEU A 1 359 ? 5.087 11.198 16.556 1.00 5.51 337 LEU C N 1
ATOM 2750 C CA . LEU A 1 359 ? 5.041 12.664 16.605 1.00 6.27 337 LEU C CA 1
ATOM 2751 C C . LEU A 1 359 ? 6.396 13.309 16.283 1.00 6.20 337 LEU C C 1
ATOM 2752 O O . LEU A 1 359 ? 7.491 12.764 16.608 1.00 6.38 337 LEU C O 1
ATOM 2757 N N . PRO A 1 360 ? 6.366 14.547 15.769 1.00 5.61 338 PRO C N 1
ATOM 2758 C CA . PRO A 1 360 ? 7.672 15.108 15.433 1.00 7.39 338 PRO C CA 1
ATOM 2759 C C . PRO A 1 360 ? 8.496 15.313 16.691 1.00 7.57 338 PRO C C 1
ATOM 2760 O O . PRO A 1 360 ? 7.945 15.783 17.695 1.00 6.45 338 PRO C O 1
ATOM 2764 N N . ILE A 1 361 ? 9.782 14.992 16.617 1.00 7.57 339 ILE C N 1
ATOM 2765 C CA . ILE A 1 361 ? 10.721 15.167 17.722 1.00 7.79 339 ILE C CA 1
ATOM 2766 C C . ILE A 1 361 ? 12.130 15.253 17.146 1.00 8.67 339 ILE C C 1
ATOM 2767 O O . ILE A 1 361 ? 12.488 14.526 16.218 1.00 9.77 339 ILE C O 1
ATOM 2772 N N . SER A 1 362 ? 12.920 16.175 17.653 1.00 9.23 340 SER C N 1
ATOM 2773 C CA . SER A 1 362 ? 14.280 16.297 17.179 1.00 9.81 340 SER C CA 1
ATOM 2774 C C . SER A 1 362 ? 14.987 17.178 18.175 1.00 9.66 340 SER C C 1
ATOM 2775 O O . SER A 1 362 ? 14.330 17.952 18.852 1.00 12.17 340 SER C O 1
ATOM 2778 N N . PRO A 1 363 ? 16.312 17.114 18.221 1.00 10.07 341 PRO C N 1
ATOM 2779 C CA . PRO A 1 363 ? 16.997 17.935 19.214 1.00 9.08 341 PRO C CA 1
ATOM 2780 C C . PRO A 1 363 ? 16.793 19.440 18.992 1.00 9.18 341 PRO C C 1
ATOM 2781 O O . PRO A 1 363 ? 16.921 20.209 19.943 1.00 12.27 341 PRO C O 1
ATOM 2785 N N . THR A 1 364 ? 16.600 19.861 17.749 1.00 8.76 342 THR C N 1
ATOM 2786 C CA . THR A 1 364 ? 16.522 21.287 17.440 1.00 8.56 342 THR C CA 1
ATOM 2787 C C . THR A 1 364 ? 15.076 21.767 17.347 1.00 10.51 342 THR C C 1
ATOM 2788 O O . THR A 1 364 ? 14.815 22.930 17.097 1.00 10.23 342 THR C O 1
ATOM 2792 N N . MET A 1 365 ? 14.114 20.911 17.622 1.00 10.07 343 MET C N 1
ATOM 2793 C CA . MET A 1 365 ? 12.718 21.294 17.432 1.00 8.94 343 MET C CA 1
ATOM 2794 C C . MET A 1 365 ? 12.366 22.454 18.342 1.00 9.88 343 MET C C 1
ATOM 2795 O O . MET A 1 365 ? 12.663 22.443 19.558 1.00 10.62 343 MET C O 1
ATOM 2800 N N . LYS A 1 366 ? 11.732 23.456 17.771 1.00 9.82 344 LYS C N 1
ATOM 2801 C CA . LYS A 1 366 ? 11.381 24.662 18.504 1.00 10.34 344 LYS C CA 1
ATOM 2802 C C . LYS A 1 366 ? 10.183 24.516 19.447 1.00 11.53 344 LYS C C 1
ATOM 2803 O O . LYS A 1 366 ? 9.222 23.774 19.228 1.00 10.71 344 LYS C O 1
ATOM 2809 N N . GLU A 1 367 ? 10.242 25.301 20.507 1.00 11.06 345 GLU C N 1
ATOM 2810 C CA A GLU A 1 367 ? 9.230 25.296 21.533 0.50 12.82 345 GLU C CA 1
ATOM 2811 C CA B GLU A 1 367 ? 9.217 25.226 21.515 0.50 12.65 345 GLU C CA 1
ATOM 2812 C C . GLU A 1 367 ? 7.847 25.525 20.937 1.00 11.76 345 GLU C C 1
ATOM 2813 O O . GLU A 1 367 ? 6.874 24.858 21.278 1.00 12.82 345 GLU C O 1
ATOM 2824 N N . ASN A 1 368 ? 7.745 26.507 20.051 1.00 11.36 346 ASN C N 1
ATOM 2825 C CA . ASN A 1 368 ? 6.422 26.813 19.531 1.00 11.83 346 ASN C CA 1
ATOM 2826 C C . ASN A 1 368 ? 5.849 25.636 18.750 1.00 10.05 346 ASN C C 1
ATOM 2827 O O . ASN A 1 368 ? 4.647 25.420 18.740 1.00 11.59 346 ASN C O 1
ATOM 2832 N N . ASP A 1 369 ? 6.731 24.883 18.087 1.00 9.66 347 ASP C N 1
ATOM 2833 C CA . ASP A 1 369 ? 6.334 23.683 17.326 1.00 8.24 347 ASP C CA 1
ATOM 2834 C C . ASP A 1 369 ? 5.887 22.544 18.240 1.00 8.64 347 ASP C C 1
ATOM 2835 O O . ASP A 1 369 ? 4.753 22.001 18.103 1.00 8.45 347 ASP C O 1
ATOM 2840 N N . PHE A 1 370 ? 6.675 22.206 19.255 1.00 8.51 348 PHE C N 1
ATOM 2841 C CA . PHE A 1 370 ? 6.152 21.167 20.131 1.00 8.81 348 PHE C CA 1
ATOM 2842 C C . PHE A 1 370 ? 4.931 21.537 20.975 1.00 6.41 348 PHE C C 1
ATOM 2843 O O . PHE A 1 370 ? 4.094 20.690 21.280 1.00 9.38 348 PHE C O 1
ATOM 2851 N N . LYS A 1 371 ? 4.825 22.808 21.360 1.00 8.35 349 LYS C N 1
ATOM 2852 C CA . LYS A 1 371 ? 3.608 23.261 22.037 1.00 9.49 349 LYS C CA 1
ATOM 2853 C C . LYS A 1 371 ? 2.406 23.121 21.112 1.00 8.77 349 LYS C C 1
ATOM 2854 O O . LYS A 1 371 ? 1.347 22.687 21.578 1.00 10.51 349 LYS C O 1
ATOM 2860 N N . LYS A 1 372 ? 2.541 23.519 19.843 1.00 7.70 350 LYS C N 1
ATOM 2861 C CA . LYS A 1 372 ? 1.453 23.271 18.906 1.00 7.89 350 LYS C CA 1
ATOM 2862 C C . LYS A 1 372 ? 1.055 21.811 18.754 1.00 6.78 350 LYS C C 1
ATOM 2863 O O . LYS A 1 372 ? -0.150 21.500 18.756 1.00 6.76 350 LYS C O 1
ATOM 2869 N N . VAL A 1 373 ? 2.005 20.885 18.675 1.00 8.95 351 VAL C N 1
ATOM 2870 C CA . VAL A 1 373 ? 1.631 19.507 18.544 1.00 9.04 351 VAL C CA 1
ATOM 2871 C C . VAL A 1 373 ? 0.799 19.090 19.747 1.00 8.74 351 VAL C C 1
ATOM 2872 O O . VAL A 1 373 ? -0.252 18.413 19.620 1.00 8.07 351 VAL C O 1
ATOM 2876 N N . ALA A 1 374 ? 1.269 19.446 20.942 1.00 7.06 352 ALA C N 1
ATOM 2877 C CA . ALA A 1 374 ? 0.512 19.026 22.132 1.00 8.23 352 ALA C CA 1
ATOM 2878 C C . ALA A 1 374 ? -0.873 19.676 22.120 1.00 8.40 352 ALA C C 1
ATOM 2879 O O . ALA A 1 374 ? -1.887 19.038 22.450 1.00 8.28 352 ALA C O 1
ATOM 2881 N N . ASP A 1 375 ? -0.941 20.946 21.730 1.00 7.99 353 ASP C N 1
ATOM 2882 C CA . ASP A 1 375 ? -2.239 21.657 21.781 1.00 9.50 353 ASP C CA 1
ATOM 2883 C C . ASP A 1 375 ? -3.249 21.063 20.790 1.00 8.52 353 ASP C C 1
ATOM 2884 O O . ASP A 1 375 ? -4.422 20.791 21.093 1.00 8.05 353 ASP C O 1
ATOM 2889 N N . ILE A 1 376 ? -2.783 20.842 19.574 1.00 8.77 354 ILE C N 1
ATOM 2890 C CA . ILE A 1 376 ? -3.649 20.254 18.565 1.00 7.68 354 ILE C CA 1
ATOM 2891 C C . ILE A 1 376 ? -4.092 18.824 18.925 1.00 7.12 354 ILE C C 1
ATOM 2892 O O . ILE A 1 376 ? -5.244 18.413 18.714 1.00 8.66 354 ILE C O 1
ATOM 2897 N N . LEU A 1 377 ? -3.201 18.086 19.571 1.00 7.31 355 LEU C N 1
ATOM 2898 C CA . LEU A 1 377 ? -3.574 16.748 20.017 1.00 7.70 355 LEU C CA 1
ATOM 2899 C C . LEU A 1 377 ? -4.654 16.818 21.100 1.00 6.74 355 LEU C C 1
ATOM 2900 O O . LEU A 1 377 ? -5.601 16.033 21.127 1.00 9.62 355 LEU C O 1
ATOM 2905 N N . ASN A 1 378 ? -4.477 17.734 22.046 1.00 6.96 356 ASN C N 1
ATOM 2906 C CA . ASN A 1 378 ? -5.493 17.962 23.078 1.00 6.32 356 ASN C CA 1
ATOM 2907 C C . ASN A 1 378 ? -6.839 18.380 22.505 1.00 7.07 356 ASN C C 1
ATOM 2908 O O . ASN A 1 378 ? -7.867 18.089 23.119 1.00 9.32 356 ASN C O 1
ATOM 2913 N N . LYS A 1 379 ? -6.823 19.059 21.359 1.00 9.29 357 LYS C N 1
ATOM 2914 C CA . LYS A 1 379 ? -8.049 19.462 20.687 1.00 9.43 357 LYS C CA 1
ATOM 2915 C C . LYS A 1 379 ? -8.711 18.398 19.836 1.00 10.81 357 LYS C C 1
ATOM 2916 O O . LYS A 1 379 ? -9.807 18.633 19.353 1.00 9.13 357 LYS C O 1
ATOM 2922 N N . TRP A 1 380 ? -8.074 17.244 19.660 1.00 9.08 358 TRP C N 1
ATOM 2923 C CA . TRP A 1 380 ? -8.594 16.172 18.803 1.00 9.91 358 TRP C CA 1
ATOM 2924 C C . TRP A 1 380 ? -9.752 15.509 19.521 1.00 14.34 358 TRP C C 1
ATOM 2925 O O . TRP A 1 380 ? -9.570 14.843 20.504 1.00 12.29 358 TRP C O 1
ATOM 2936 N N . LYS A 1 381 ? -10.968 15.690 19.032 1.00 19.62 359 LYS C N 1
ATOM 2937 C CA . LYS A 1 381 ? -12.120 15.406 19.873 1.00 25.08 359 LYS C CA 1
ATOM 2938 C C . LYS A 1 381 ? -12.969 14.382 19.160 1.00 32.64 359 LYS C C 1
ATOM 2939 O O . LYS A 1 381 ? -13.945 14.711 18.484 1.00 41.69 359 LYS C O 1
ATOM 2945 N N . VAL A 1 382 ? -12.560 13.129 19.308 1.00 26.54 360 VAL C N 1
ATOM 2946 C CA . VAL A 1 382 ? -13.245 12.010 18.683 1.00 34.75 360 VAL C CA 1
ATOM 2947 C C . VAL A 1 382 ? -13.637 10.991 19.750 1.00 34.80 360 VAL C C 1
ATOM 2948 O O . VAL A 1 382 ? -13.377 11.215 20.936 1.00 30.03 360 VAL C O 1
ATOM 2953 N N . ASN B 1 14 ? 55.098 26.060 -1.241 1.00 32.47 -8 ASN D N 1
ATOM 2954 C CA . ASN B 1 14 ? 55.558 24.643 -1.198 1.00 31.78 -8 ASN D CA 1
ATOM 2955 C C . ASN B 1 14 ? 55.816 24.181 0.232 1.00 30.97 -8 ASN D C 1
ATOM 2956 O O . ASN B 1 14 ? 56.551 23.202 0.452 1.00 28.35 -8 ASN D O 1
ATOM 2958 N N . LEU B 1 15 ? 55.207 24.884 1.190 1.00 30.86 -7 LEU D N 1
ATOM 2959 C CA . LEU B 1 15 ? 55.600 24.810 2.596 1.00 26.92 -7 LEU D CA 1
ATOM 2960 C C . LEU B 1 15 ? 54.700 23.876 3.376 1.00 23.57 -7 LEU D C 1
ATOM 2961 O O . LEU B 1 15 ? 55.003 23.534 4.528 1.00 18.96 -7 LEU D O 1
ATOM 2966 N N . TYR B 1 16 ? 53.590 23.466 2.770 1.00 20.12 -6 TYR D N 1
ATOM 2967 C CA . TYR B 1 16 ? 52.888 22.321 3.297 1.00 22.19 -6 TYR D CA 1
ATOM 2968 C C . TYR B 1 16 ? 53.704 21.089 2.952 1.00 24.82 -6 TYR D C 1
ATOM 2969 O O . TYR B 1 16 ? 54.506 21.104 2.026 1.00 23.06 -6 TYR D O 1
ATOM 2978 N N . PHE B 1 17 ? 53.499 20.017 3.701 1.00 22.41 -5 PHE D N 1
ATOM 2979 C CA . PHE B 1 17 ? 54.067 18.725 3.364 1.00 23.93 -5 PHE D CA 1
ATOM 2980 C C . PHE B 1 17 ? 52.950 17.740 3.001 1.00 30.23 -5 PHE D C 1
ATOM 2981 O O . PHE B 1 17 ? 52.146 17.365 3.863 1.00 31.61 -5 PHE D O 1
ATOM 2989 N N . GLY B 1 21 ? 59.115 13.430 -4.150 1.00 28.31 -1 GLY D N 1
ATOM 2990 C CA . GLY B 1 21 ? 59.924 12.925 -5.296 1.00 23.94 -1 GLY D CA 1
ATOM 2991 C C . GLY B 1 21 ? 59.564 11.502 -5.671 1.00 27.11 -1 GLY D C 1
ATOM 2992 O O . GLY B 1 21 ? 60.182 10.927 -6.556 1.00 27.62 -1 GLY D O 1
ATOM 2993 N N . HIS B 1 22 ? 58.567 10.934 -4.995 1.00 28.46 0 HIS D N 1
ATOM 2994 C CA . HIS B 1 22 ? 58.065 9.605 -5.344 1.00 20.15 0 HIS D CA 1
ATOM 2995 C C . HIS B 1 22 ? 56.904 9.763 -6.305 1.00 21.83 0 HIS D C 1
ATOM 2996 O O . HIS B 1 22 ? 56.032 10.612 -6.103 1.00 18.92 0 HIS D O 1
ATOM 3003 N N . MET B 1 23 ? 56.929 8.971 -7.375 1.00 15.44 1 MET D N 1
ATOM 3004 C CA . MET B 1 23 ? 55.833 8.970 -8.344 1.00 16.38 1 MET D CA 1
ATOM 3005 C C . MET B 1 23 ? 54.762 7.968 -7.919 1.00 16.85 1 MET D C 1
ATOM 3006 O O . MET B 1 23 ? 54.986 6.747 -7.903 1.00 14.84 1 MET D O 1
ATOM 3011 N N . PHE B 1 24 ? 53.590 8.477 -7.536 1.00 17.06 2 PHE D N 1
ATOM 3012 C CA . PHE B 1 24 ? 52.582 7.609 -6.932 1.00 16.54 2 PHE D CA 1
ATOM 3013 C C . PHE B 1 24 ? 51.842 6.875 -8.031 1.00 16.09 2 PHE D C 1
ATOM 3014 O O . PHE B 1 24 ? 51.709 7.372 -9.124 1.00 13.75 2 PHE D O 1
ATOM 3022 N N . PHE B 1 25 ? 51.398 5.661 -7.742 1.00 13.34 3 PHE D N 1
ATOM 3023 C CA . PHE B 1 25 ? 50.702 4.898 -8.757 1.00 13.25 3 PHE D CA 1
ATOM 3024 C C . PHE B 1 25 ? 49.496 5.664 -9.352 1.00 12.74 3 PHE D C 1
ATOM 3025 O O . PHE B 1 25 ? 49.217 5.609 -10.557 1.00 10.89 3 PHE D O 1
ATOM 3033 N N . LEU B 1 26 ? 48.718 6.309 -8.497 1.00 16.37 4 LEU D N 1
ATOM 3034 C CA . LEU B 1 26 ? 47.547 7.030 -8.974 1.00 15.42 4 LEU D CA 1
ATOM 3035 C C . LEU B 1 26 ? 47.325 8.194 -8.016 1.00 15.97 4 LEU D C 1
ATOM 3036 O O . LEU B 1 26 ? 46.824 8.016 -6.912 1.00 16.23 4 LEU D O 1
ATOM 3041 N N . ASN B 1 27 ? 47.642 9.382 -8.511 1.00 13.60 5 ASN D N 1
ATOM 3042 C CA . ASN B 1 27 ? 47.546 10.626 -7.763 1.00 15.26 5 ASN D CA 1
ATOM 3043 C C . ASN B 1 27 ? 46.124 11.206 -7.823 1.00 10.84 5 ASN D C 1
ATOM 3044 O O . ASN B 1 27 ? 45.825 12.059 -8.664 1.00 13.59 5 ASN D O 1
ATOM 3049 N N . LEU B 1 28 ? 45.239 10.763 -6.919 1.00 13.51 6 LEU D N 1
ATOM 3050 C CA . LEU B 1 28 ? 43.835 11.193 -6.959 1.00 15.85 6 LEU D CA 1
ATOM 3051 C C . LEU B 1 28 ? 43.619 12.667 -6.588 1.00 12.25 6 LEU D C 1
ATOM 3052 O O . LEU B 1 28 ? 42.729 13.344 -7.112 1.00 12.65 6 LEU D O 1
ATOM 3057 N N . LYS B 1 29 ? 44.467 13.175 -5.704 1.00 13.06 7 LYS D N 1
ATOM 3058 C CA . LYS B 1 29 ? 44.454 14.607 -5.447 1.00 17.37 7 LYS D CA 1
ATOM 3059 C C . LYS B 1 29 ? 44.562 15.410 -6.745 1.00 17.00 7 LYS D C 1
ATOM 3060 O O . LYS B 1 29 ? 43.839 16.366 -6.982 1.00 15.52 7 LYS D O 1
ATOM 3066 N N . GLN B 1 30 ? 45.498 15.030 -7.599 1.00 11.42 8 GLN D N 1
ATOM 3067 C CA . GLN B 1 30 ? 45.734 15.738 -8.842 1.00 14.52 8 GLN D CA 1
ATOM 3068 C C . GLN B 1 30 ? 44.553 15.586 -9.803 1.00 14.48 8 GLN D C 1
ATOM 3069 O O . GLN B 1 30 ? 44.132 16.543 -10.466 1.00 15.63 8 GLN D O 1
ATOM 3075 N N . ILE B 1 31 ? 44.013 14.375 -9.902 1.00 13.10 9 ILE D N 1
ATOM 3076 C CA . ILE B 1 31 ? 42.831 14.157 -10.740 1.00 14.43 9 ILE D CA 1
ATOM 3077 C C . ILE B 1 31 ? 41.655 15.033 -10.300 1.00 11.73 9 ILE D C 1
ATOM 3078 O O . ILE B 1 31 ? 40.940 15.643 -11.124 1.00 13.36 9 ILE D O 1
ATOM 3083 N N . ASN B 1 32 ? 41.400 15.039 -8.995 1.00 10.48 10 ASN D N 1
ATOM 3084 C CA . ASN B 1 32 ? 40.218 15.674 -8.458 1.00 10.20 10 ASN D CA 1
ATOM 3085 C C . ASN B 1 32 ? 40.392 17.165 -8.194 1.00 12.16 10 ASN D C 1
ATOM 3086 O O . ASN B 1 32 ? 39.393 17.891 -8.065 1.00 12.29 10 ASN D O 1
ATOM 3091 N N . ASP B 1 33 ? 41.637 17.631 -8.044 1.00 11.52 11 ASP D N 1
ATOM 3092 C CA . ASP B 1 33 ? 41.834 19.042 -7.692 1.00 11.73 11 ASP D CA 1
ATOM 3093 C C . ASP B 1 33 ? 41.219 19.965 -8.731 1.00 10.64 11 ASP D C 1
ATOM 3094 O O . ASP B 1 33 ? 40.828 21.100 -8.423 1.00 13.41 11 ASP D O 1
ATOM 3099 N N . ARG B 1 34 ? 41.167 19.522 -9.981 1.00 9.08 12 ARG D N 1
ATOM 3100 C CA . ARG B 1 34 ? 40.498 20.251 -11.051 1.00 11.76 12 ARG D CA 1
ATOM 3101 C C . ARG B 1 34 ? 39.048 20.617 -10.762 1.00 10.40 12 ARG D C 1
ATOM 3102 O O . ARG B 1 34 ? 38.508 21.529 -11.381 1.00 12.07 12 ARG D O 1
ATOM 3110 N N . PHE B 1 35 ? 38.393 19.856 -9.881 1.00 9.71 13 PHE D N 1
ATOM 3111 C CA . PHE B 1 35 ? 36.966 20.002 -9.638 1.00 12.18 13 PHE D CA 1
ATOM 3112 C C . PHE B 1 35 ? 36.637 20.542 -8.257 1.00 9.83 13 PHE D C 1
ATOM 3113 O O . PHE B 1 35 ? 35.448 20.569 -7.910 1.00 9.93 13 PHE D O 1
ATOM 3121 N N . ASN B 1 36 ? 37.605 20.974 -7.440 1.00 9.62 14 ASN D N 1
ATOM 3122 C CA . ASN B 1 36 ? 37.324 21.235 -6.025 1.00 8.83 14 ASN D CA 1
ATOM 3123 C C . ASN B 1 36 ? 36.226 22.304 -5.845 1.00 10.23 14 ASN D C 1
ATOM 3124 O O . ASN B 1 36 ? 35.352 22.147 -4.999 1.00 9.06 14 ASN D O 1
ATOM 3129 N N . THR B 1 37 ? 36.313 23.430 -6.551 1.00 8.85 15 THR D N 1
ATOM 3130 C CA . THR B 1 37 ? 35.297 24.475 -6.450 1.00 11.79 15 THR D CA 1
ATOM 3131 C C . THR B 1 37 ? 33.925 23.884 -6.744 1.00 10.61 15 THR D C 1
ATOM 3132 O O . THR B 1 37 ? 32.941 24.157 -6.035 1.00 10.37 15 THR D O 1
ATOM 3136 N N . GLU B 1 38 ? 33.829 23.086 -7.793 1.00 12.02 16 GLU D N 1
ATOM 3137 C CA . GLU B 1 38 ? 32.524 22.520 -8.149 1.00 9.79 16 GLU D CA 1
ATOM 3138 C C . GLU B 1 38 ? 32.009 21.544 -7.071 1.00 9.49 16 GLU D C 1
ATOM 3139 O O . GLU B 1 38 ? 30.819 21.591 -6.674 1.00 9.11 16 GLU D O 1
ATOM 3145 N N . PHE B 1 39 ? 32.904 20.731 -6.533 1.00 9.52 17 PHE D N 1
ATOM 3146 C CA . PHE B 1 39 ? 32.505 19.772 -5.507 1.00 9.60 17 PHE D CA 1
ATOM 3147 C C . PHE B 1 39 ? 31.930 20.534 -4.302 1.00 11.78 17 PHE D C 1
ATOM 3148 O O . PHE B 1 39 ? 30.887 20.177 -3.742 1.00 10.91 17 PHE D O 1
ATOM 3156 N N . ILE B 1 40 ? 32.598 21.618 -3.913 1.00 8.63 18 ILE D N 1
ATOM 3157 C CA . ILE B 1 40 ? 32.178 22.389 -2.751 1.00 9.28 18 ILE D CA 1
ATOM 3158 C C . ILE B 1 40 ? 30.830 23.082 -2.995 1.00 9.45 18 ILE D C 1
ATOM 3159 O O . ILE B 1 40 ? 29.887 22.971 -2.185 1.00 12.05 18 ILE D O 1
ATOM 3164 N N . THR B 1 41 ? 30.695 23.723 -4.150 1.00 9.72 19 THR D N 1
ATOM 3165 C CA . THR B 1 41 ? 29.425 24.275 -4.570 1.00 12.13 19 THR D CA 1
ATOM 3166 C C . THR B 1 41 ? 28.304 23.241 -4.499 1.00 11.35 19 THR D C 1
ATOM 3167 O O . THR B 1 41 ? 27.247 23.457 -3.924 1.00 12.56 19 THR D O 1
ATOM 3171 N N . LYS B 1 42 ? 28.545 22.054 -5.035 1.00 9.21 20 LYS D N 1
ATOM 3172 C CA . LYS B 1 42 ? 27.493 21.060 -4.998 1.00 10.31 20 LYS D CA 1
ATOM 3173 C C . LYS B 1 42 ? 27.217 20.537 -3.583 1.00 9.27 20 LYS D C 1
ATOM 3174 O O . LYS B 1 42 ? 26.062 20.289 -3.206 1.00 8.88 20 LYS D O 1
ATOM 3180 N N . PHE B 1 43 ? 28.253 20.380 -2.777 1.00 7.48 21 PHE D N 1
ATOM 3181 C CA . PHE B 1 43 ? 28.069 20.029 -1.367 1.00 9.59 21 PHE D CA 1
ATOM 3182 C C . PHE B 1 43 ? 27.159 21.015 -0.650 1.00 8.97 21 PHE D C 1
ATOM 3183 O O . PHE B 1 43 ? 26.213 20.615 0.031 1.00 9.53 21 PHE D O 1
ATOM 3191 N N . LYS B 1 44 ? 27.479 22.297 -0.778 1.00 11.82 22 LYS D N 1
ATOM 3192 C CA . LYS B 1 44 ? 26.642 23.322 -0.164 1.00 9.99 22 LYS D CA 1
ATOM 3193 C C . LYS B 1 44 ? 25.189 23.328 -0.688 1.00 8.86 22 LYS D C 1
ATOM 3194 O O . LYS B 1 44 ? 24.211 23.504 0.069 1.00 10.12 22 LYS D O 1
ATOM 3200 N N . GLU B 1 45 ? 25.001 23.131 -1.985 1.00 8.69 23 GLU D N 1
ATOM 3201 C CA . GLU B 1 45 ? 23.677 22.879 -2.540 1.00 10.41 23 GLU D CA 1
ATOM 3202 C C . GLU B 1 45 ? 22.924 21.740 -1.847 1.00 10.25 23 GLU D C 1
ATOM 3203 O O . GLU B 1 45 ? 21.734 21.868 -1.534 1.00 10.60 23 GLU D O 1
ATOM 3209 N N . ILE B 1 46 ? 23.600 20.620 -1.595 1.00 8.09 24 ILE D N 1
ATOM 3210 C CA . ILE B 1 46 ? 23.004 19.508 -0.921 1.00 8.81 24 ILE D CA 1
ATOM 3211 C C . ILE B 1 46 ? 22.651 19.853 0.508 1.00 8.20 24 ILE D C 1
ATOM 3212 O O . ILE B 1 46 ? 21.555 19.489 0.976 1.00 8.30 24 ILE D O 1
ATOM 3217 N N . LEU B 1 47 ? 23.528 20.568 1.204 1.00 7.37 25 LEU D N 1
ATOM 3218 C CA . LEU B 1 47 ? 23.218 21.007 2.558 1.00 8.19 25 LEU D CA 1
ATOM 3219 C C . LEU B 1 47 ? 21.962 21.869 2.507 1.00 8.12 25 LEU D C 1
ATOM 3220 O O . LEU B 1 47 ? 21.087 21.715 3.324 1.00 8.86 25 LEU D O 1
ATOM 3225 N N . GLU B 1 48 ? 21.882 22.813 1.572 1.00 10.34 26 GLU D N 1
ATOM 3226 C CA . GLU B 1 48 ? 20.686 23.645 1.430 1.00 14.27 26 GLU D CA 1
ATOM 3227 C C . GLU B 1 48 ? 19.395 22.848 1.201 1.00 12.94 26 GLU D C 1
ATOM 3228 O O . GLU B 1 48 ? 18.298 23.210 1.681 1.00 14.33 26 GLU D O 1
ATOM 3234 N N . SER B 1 49 ? 19.534 21.730 0.498 1.00 11.27 27 SER D N 1
ATOM 3235 C CA . SER B 1 49 ? 18.400 20.874 0.207 1.00 10.31 27 SER D CA 1
ATOM 3236 C C . SER B 1 49 ? 17.895 20.094 1.425 1.00 10.23 27 SER D C 1
ATOM 3237 O O . SER B 1 49 ? 16.709 19.785 1.474 1.00 11.28 27 SER D O 1
ATOM 3240 N N . GLY B 1 50 ? 18.757 19.772 2.385 1.00 9.35 28 GLY D N 1
ATOM 3241 C CA . GLY B 1 50 ? 18.319 18.902 3.459 1.00 7.57 28 GLY D CA 1
ATOM 3242 C C . GLY B 1 50 ? 18.020 17.466 3.044 1.00 7.96 28 GLY D C 1
ATOM 3243 O O . GLY B 1 50 ? 17.397 16.711 3.804 1.00 11.42 28 GLY D O 1
ATOM 3244 N N . TRP B 1 51 ? 18.437 17.085 1.848 1.00 8.98 29 TRP D N 1
ATOM 3245 C CA . TRP B 1 51 ? 18.118 15.754 1.334 1.00 9.10 29 TRP D CA 1
ATOM 3246 C C . TRP B 1 51 ? 19.411 15.086 0.888 1.00 7.14 29 TRP D C 1
ATOM 3247 O O . TRP B 1 51 ? 20.075 15.556 -0.053 1.00 6.00 29 TRP D O 1
ATOM 3258 N N . TYR B 1 52 ? 19.782 13.981 1.530 1.00 5.48 30 TYR D N 1
ATOM 3259 C CA . TYR B 1 52 ? 21.077 13.320 1.334 1.00 6.04 30 TYR D CA 1
ATOM 3260 C C . TYR B 1 52 ? 21.014 11.928 0.705 1.00 5.76 30 TYR D C 1
ATOM 3261 O O . TYR B 1 52 ? 22.061 11.381 0.300 1.00 6.01 30 TYR D O 1
ATOM 3270 N N . ILE B 1 53 ? 19.795 11.441 0.513 1.00 6.09 31 ILE D N 1
ATOM 3271 C CA . ILE B 1 53 ? 19.553 10.073 0.029 1.00 6.84 31 ILE D CA 1
ATOM 3272 C C . ILE B 1 53 ? 18.405 10.071 -0.971 1.00 6.39 31 ILE D C 1
ATOM 3273 O O . ILE B 1 53 ? 17.350 10.681 -0.701 1.00 5.96 31 ILE D O 1
ATOM 3278 N N . LEU B 1 54 ? 18.583 9.350 -2.078 1.00 5.68 32 LEU D N 1
ATOM 3279 C CA . LEU B 1 54 ? 17.579 9.210 -3.106 1.00 6.07 32 LEU D CA 1
ATOM 3280 C C . LEU B 1 54 ? 16.885 10.531 -3.449 1.00 6.60 32 LEU D C 1
ATOM 3281 O O . LEU B 1 54 ? 15.649 10.664 -3.334 1.00 8.23 32 LEU D O 1
ATOM 3286 N N . GLY B 1 55 ? 17.685 11.521 -3.841 1.00 7.50 33 GLY D N 1
ATOM 3287 C CA . GLY B 1 55 ? 17.276 12.909 -4.177 1.00 6.16 33 GLY D CA 1
ATOM 3288 C C . GLY B 1 55 ? 17.499 13.275 -5.626 1.00 9.54 33 GLY D C 1
ATOM 3289 O O . GLY B 1 55 ? 17.640 12.404 -6.486 1.00 6.65 33 GLY D O 1
ATOM 3290 N N . LYS B 1 56 ? 17.435 14.579 -5.887 1.00 10.29 34 LYS D N 1
ATOM 3291 C CA . LYS B 1 56 ? 17.608 15.126 -7.228 1.00 10.78 34 LYS D CA 1
ATOM 3292 C C . LYS B 1 56 ? 19.005 14.879 -7.808 1.00 7.93 34 LYS D C 1
ATOM 3293 O O . LYS B 1 56 ? 19.149 14.783 -9.032 1.00 6.91 34 LYS D O 1
ATOM 3299 N N . GLN B 1 57 ? 20.036 14.800 -6.984 1.00 8.48 35 GLN D N 1
ATOM 3300 C CA . GLN B 1 57 ? 21.374 14.555 -7.537 1.00 7.94 35 GLN D CA 1
ATOM 3301 C C . GLN B 1 57 ? 21.528 13.151 -8.093 1.00 6.88 35 GLN D C 1
ATOM 3302 O O . GLN B 1 57 ? 22.150 12.962 -9.145 1.00 7.77 35 GLN D O 1
ATOM 3308 N N . CYS B 1 58 ? 20.974 12.187 -7.374 1.00 8.32 36 CYS D N 1
ATOM 3309 C CA A CYS B 1 58 ? 20.993 10.811 -7.834 0.50 8.39 36 CYS D CA 1
ATOM 3310 C CA B CYS B 1 58 ? 20.980 10.818 -7.857 0.50 8.29 36 CYS D CA 1
ATOM 3311 C C . CYS B 1 58 ? 20.217 10.762 -9.146 1.00 8.29 36 CYS D C 1
ATOM 3312 O O . CYS B 1 58 ? 20.671 10.201 -10.134 1.00 9.73 36 CYS D O 1
ATOM 3317 N N . GLU B 1 59 ? 19.022 11.355 -9.163 1.00 9.17 37 GLU D N 1
ATOM 3318 C CA . GLU B 1 59 ? 18.263 11.331 -10.373 1.00 10.54 37 GLU D CA 1
ATOM 3319 C C . GLU B 1 59 ? 19.003 11.933 -11.569 1.00 9.25 37 GLU D C 1
ATOM 3320 O O . GLU B 1 59 ? 18.990 11.379 -12.687 1.00 9.23 37 GLU D O 1
ATOM 3326 N N . LYS B 1 60 ? 19.565 13.103 -11.338 1.00 7.93 38 LYS D N 1
ATOM 3327 C CA . LYS B 1 60 ? 20.362 13.752 -12.386 1.00 8.59 38 LYS D CA 1
ATOM 3328 C C . LYS B 1 60 ? 21.538 12.926 -12.914 1.00 6.03 38 LYS D C 1
ATOM 3329 O O . LYS B 1 60 ? 21.710 12.769 -14.107 1.00 7.52 38 LYS D O 1
ATOM 3335 N N . PHE B 1 61 ? 22.346 12.429 -12.005 1.00 6.01 39 PHE D N 1
ATOM 3336 C CA . PHE B 1 61 ? 23.461 11.589 -12.426 1.00 5.54 39 PHE D CA 1
ATOM 3337 C C . PHE B 1 61 ? 23.027 10.324 -13.146 1.00 5.73 39 PHE D C 1
ATOM 3338 O O . PHE B 1 61 ? 23.610 9.957 -14.180 1.00 6.63 39 PHE D O 1
ATOM 3346 N N . GLU B 1 62 ? 22.003 9.649 -12.603 1.00 5.02 40 GLU D N 1
ATOM 3347 C CA . GLU B 1 62 ? 21.458 8.463 -13.270 1.00 5.97 40 GLU D CA 1
ATOM 3348 C C . GLU B 1 62 ? 21.066 8.766 -14.700 1.00 6.35 40 GLU D C 1
ATOM 3349 O O . GLU B 1 62 ? 21.480 8.066 -15.642 1.00 6.61 40 GLU D O 1
ATOM 3355 N N . ASN B 1 63 ? 20.333 9.874 -14.857 1.00 5.81 41 ASN D N 1
ATOM 3356 C CA . ASN B 1 63 ? 19.844 10.218 -16.184 1.00 7.08 41 ASN D CA 1
ATOM 3357 C C . ASN B 1 63 ? 21.007 10.481 -17.126 1.00 6.24 41 ASN D C 1
ATOM 3358 O O . ASN B 1 63 ? 21.007 9.983 -18.249 1.00 7.77 41 ASN D O 1
ATOM 3363 N N . ASN B 1 64 ? 22.021 11.196 -16.620 1.00 5.19 42 ASN D N 1
ATOM 3364 C CA . ASN B 1 64 ? 23.171 11.534 -17.458 1.00 6.32 42 ASN D CA 1
ATOM 3365 C C . ASN B 1 64 ? 24.063 10.332 -17.776 1.00 6.78 42 ASN D C 1
ATOM 3366 O O . ASN B 1 64 ? 24.572 10.206 -18.865 1.00 6.97 42 ASN D O 1
ATOM 3371 N N . PHE B 1 65 ? 24.286 9.470 -16.794 1.00 5.37 43 PHE D N 1
ATOM 3372 C CA . PHE B 1 65 ? 25.037 8.252 -17.056 1.00 6.28 43 PHE D CA 1
ATOM 3373 C C . PHE B 1 65 ? 24.350 7.242 -17.960 1.00 5.94 43 PHE D C 1
ATOM 3374 O O . PHE B 1 65 ? 25.026 6.621 -18.819 1.00 5.64 43 PHE D O 1
ATOM 3382 N N . ALA B 1 66 ? 23.035 7.129 -17.860 1.00 4.56 44 ALA D N 1
ATOM 3383 C CA . ALA B 1 66 ? 22.280 6.312 -18.778 1.00 5.31 44 ALA D CA 1
ATOM 3384 C C . ALA B 1 66 ? 22.496 6.848 -20.181 1.00 5.98 44 ALA D C 1
ATOM 3385 O O . ALA B 1 66 ? 22.733 6.084 -21.086 1.00 6.94 44 ALA D O 1
ATOM 3387 N N . LYS B 1 67 ? 22.409 8.171 -20.321 1.00 7.31 45 LYS D N 1
ATOM 3388 C CA . LYS B 1 67 ? 22.563 8.766 -21.671 1.00 6.66 45 LYS D CA 1
ATOM 3389 C C . LYS B 1 67 ? 23.981 8.489 -22.198 1.00 7.15 45 LYS D C 1
ATOM 3390 O O . LYS B 1 67 ? 24.211 8.170 -23.362 1.00 8.53 45 LYS D O 1
ATOM 3396 N N . TYR B 1 68 ? 24.938 8.552 -21.279 1.00 5.92 46 TYR D N 1
ATOM 3397 C CA . TYR B 1 68 ? 26.339 8.349 -21.677 1.00 6.11 46 TYR D CA 1
ATOM 3398 C C . TYR B 1 68 ? 26.582 6.960 -22.206 1.00 6.81 46 TYR D C 1
ATOM 3399 O O . TYR B 1 68 ? 27.318 6.798 -23.185 1.00 7.28 46 TYR D O 1
ATOM 3408 N N . CYS B 1 69 ? 25.992 5.989 -21.530 1.00 6.91 47 CYS D N 1
ATOM 3409 C CA . CYS B 1 69 ? 26.113 4.578 -21.895 1.00 5.28 47 CYS D CA 1
ATOM 3410 C C . CYS B 1 69 ? 25.165 4.228 -23.038 1.00 6.22 47 CYS D C 1
ATOM 3411 O O . CYS B 1 69 ? 25.229 3.117 -23.566 1.00 5.72 47 CYS D O 1
ATOM 3414 N N . GLY B 1 70 ? 24.175 5.054 -23.355 1.00 6.85 48 GLY D N 1
ATOM 3415 C CA . GLY B 1 70 ? 23.212 4.688 -24.388 1.00 6.05 48 GLY D CA 1
ATOM 3416 C C . GLY B 1 70 ? 22.138 3.718 -23.946 1.00 6.74 48 GLY D C 1
ATOM 3417 O O . GLY B 1 70 ? 21.518 3.043 -24.781 1.00 6.66 48 GLY D O 1
ATOM 3418 N N . VAL B 1 71 ? 21.899 3.659 -22.644 1.00 5.16 49 VAL D N 1
ATOM 3419 C CA . VAL B 1 71 ? 20.838 2.784 -22.111 1.00 6.98 49 VAL D CA 1
ATOM 3420 C C . VAL B 1 71 ? 19.631 3.606 -21.598 1.00 6.58 49 VAL D C 1
ATOM 3421 O O . VAL B 1 71 ? 19.731 4.793 -21.290 1.00 8.74 49 VAL D O 1
ATOM 3425 N N . LYS B 1 72 ? 18.522 2.911 -21.380 1.00 6.36 50 LYS D N 1
ATOM 3426 C CA . LYS B 1 72 ? 17.323 3.532 -20.905 1.00 8.39 50 LYS D CA 1
ATOM 3427 C C . LYS B 1 72 ? 17.369 3.861 -19.426 1.00 8.49 50 LYS D C 1
ATOM 3428 O O . LYS B 1 72 ? 16.838 4.891 -19.023 1.00 9.76 50 LYS D O 1
ATOM 3434 N N . HIS B 1 73 ? 17.981 2.991 -18.633 1.00 7.34 51 HIS D N 1
ATOM 3435 C CA . HIS B 1 73 ? 17.923 3.042 -17.183 1.00 5.81 51 HIS D CA 1
ATOM 3436 C C . HIS B 1 73 ? 19.278 2.943 -16.493 1.00 5.88 51 HIS D C 1
ATOM 3437 O O . HIS B 1 73 ? 20.066 2.080 -16.856 1.00 6.62 51 HIS D O 1
ATOM 3444 N N . CYS B 1 74 ? 19.490 3.780 -15.485 1.00 5.63 52 CYS D N 1
ATOM 3445 C CA . CYS B 1 74 ? 20.640 3.664 -14.617 1.00 5.19 52 CYS D CA 1
ATOM 3446 C C . CYS B 1 74 ? 20.187 3.766 -13.201 1.00 5.18 52 CYS D C 1
ATOM 3447 O O . CYS B 1 74 ? 19.438 4.700 -12.848 1.00 6.84 52 CYS D O 1
ATOM 3450 N N . ILE B 1 75 ? 20.606 2.818 -12.374 1.00 5.10 53 ILE D N 1
ATOM 3451 C CA . ILE B 1 75 ? 20.308 2.801 -10.976 1.00 4.29 53 ILE D CA 1
ATOM 3452 C C . ILE B 1 75 ? 21.565 2.956 -10.147 1.00 4.16 53 ILE D C 1
ATOM 3453 O O . ILE B 1 75 ? 22.422 2.056 -10.159 1.00 4.78 53 ILE D O 1
ATOM 3458 N N . GLY B 1 76 ? 21.695 4.070 -9.454 1.00 4.41 54 GLY D N 1
ATOM 3459 C CA . GLY B 1 76 ? 22.741 4.254 -8.489 1.00 4.51 54 GLY D CA 1
ATOM 3460 C C . GLY B 1 76 ? 22.644 3.280 -7.362 1.00 4.60 54 GLY D C 1
ATOM 3461 O O . GLY B 1 76 ? 21.583 3.149 -6.783 1.00 5.41 54 GLY D O 1
ATOM 3462 N N . VAL B 1 77 ? 23.794 2.681 -7.016 1.00 5.26 55 VAL D N 1
ATOM 3463 C CA . VAL B 1 77 ? 23.926 1.706 -5.931 1.00 3.87 55 VAL D CA 1
ATOM 3464 C C . VAL B 1 77 ? 25.193 1.969 -5.141 1.00 4.45 55 VAL D C 1
ATOM 3465 O O . VAL B 1 77 ? 25.929 2.937 -5.451 1.00 5.04 55 VAL D O 1
ATOM 3469 N N . ALA B 1 78 ? 25.443 1.143 -4.132 1.00 4.49 56 ALA D N 1
ATOM 3470 C CA . ALA B 1 78 ? 26.501 1.508 -3.180 1.00 4.95 56 ALA D CA 1
ATOM 3471 C C . ALA B 1 78 ? 27.957 1.296 -3.616 1.00 4.66 56 ALA D C 1
ATOM 3472 O O . ALA B 1 78 ? 28.826 1.949 -3.045 1.00 5.26 56 ALA D O 1
ATOM 3474 N N . ASN B 1 79 ? 28.187 0.345 -4.522 1.00 4.62 57 ASN D N 1
ATOM 3475 C CA . ASN B 1 79 ? 29.519 -0.001 -4.992 1.00 4.84 57 ASN D CA 1
ATOM 3476 C C . ASN B 1 79 ? 29.394 -1.042 -6.092 1.00 4.84 57 ASN D C 1
ATOM 3477 O O . ASN B 1 79 ? 28.305 -1.485 -6.402 1.00 6.02 57 ASN D O 1
ATOM 3482 N N . GLY B 1 80 ? 30.487 -1.316 -6.799 1.00 4.46 58 GLY D N 1
ATOM 3483 C CA . GLY B 1 80 ? 30.417 -2.227 -7.911 1.00 3.89 58 GLY D CA 1
ATOM 3484 C C . GLY B 1 80 ? 30.251 -3.691 -7.627 1.00 4.48 58 GLY D C 1
ATOM 3485 O O . GLY B 1 80 ? 29.672 -4.389 -8.420 1.00 7.61 58 GLY D O 1
ATOM 3486 N N . LEU B 1 81 ? 30.668 -4.099 -6.450 1.00 4.96 59 LEU D N 1
ATOM 3487 C CA . LEU B 1 81 ? 30.355 -5.469 -5.991 1.00 4.22 59 LEU D CA 1
ATOM 3488 C C . LEU B 1 81 ? 28.849 -5.587 -5.773 1.00 4.64 59 LEU D C 1
ATOM 3489 O O . LEU B 1 81 ? 28.230 -6.540 -6.257 1.00 6.68 59 LEU D O 1
ATOM 3494 N N . ASP B 1 82 ? 28.252 -4.669 -5.015 1.00 4.68 60 ASP D N 1
ATOM 3495 C CA . ASP B 1 82 ? 26.789 -4.682 -4.878 1.00 3.95 60 ASP D CA 1
ATOM 3496 C C . ASP B 1 82 ? 26.108 -4.625 -6.231 1.00 4.64 60 ASP D C 1
ATOM 3497 O O . ASP B 1 82 ? 25.051 -5.216 -6.367 1.00 7.53 60 ASP D O 1
ATOM 3502 N N . ALA B 1 83 ? 26.630 -3.851 -7.192 1.00 4.54 61 ALA D N 1
ATOM 3503 C CA . ALA B 1 83 ? 25.929 -3.740 -8.470 1.00 5.74 61 ALA D CA 1
ATOM 3504 C C . ALA B 1 83 ? 25.844 -5.118 -9.109 1.00 6.57 61 ALA D C 1
ATOM 3505 O O . ALA B 1 83 ? 24.762 -5.531 -9.536 1.00 7.75 61 ALA D O 1
ATOM 3507 N N . LEU B 1 84 ? 26.947 -5.871 -9.116 1.00 5.42 62 LEU D N 1
ATOM 3508 C CA . LEU B 1 84 ? 26.902 -7.252 -9.669 1.00 5.57 62 LEU D CA 1
ATOM 3509 C C . LEU B 1 84 ? 26.004 -8.190 -8.830 1.00 5.10 62 LEU D C 1
ATOM 3510 O O . LEU B 1 84 ? 25.234 -9.041 -9.383 1.00 5.08 62 LEU D O 1
ATOM 3515 N N . ARG B 1 85 ? 26.122 -8.074 -7.502 1.00 5.75 63 ARG D N 1
ATOM 3516 C CA . ARG B 1 85 ? 25.339 -8.928 -6.640 1.00 6.69 63 ARG D CA 1
ATOM 3517 C C . ARG B 1 85 ? 23.840 -8.694 -6.846 1.00 4.75 63 ARG D C 1
ATOM 3518 O O . ARG B 1 85 ? 23.058 -9.651 -6.844 1.00 6.39 63 ARG D O 1
ATOM 3526 N N . LEU B 1 86 ? 23.445 -7.429 -7.015 1.00 5.01 64 LEU D N 1
ATOM 3527 C CA . LEU B 1 86 ? 22.056 -7.057 -7.240 1.00 5.48 64 LEU D CA 1
ATOM 3528 C C . LEU B 1 86 ? 21.536 -7.587 -8.555 1.00 5.18 64 LEU D C 1
ATOM 3529 O O . LEU B 1 86 ? 20.396 -8.093 -8.636 1.00 8.62 64 LEU D O 1
ATOM 3534 N N . ILE B 1 87 ? 22.350 -7.501 -9.595 1.00 4.36 65 ILE D N 1
ATOM 3535 C CA . ILE B 1 87 ? 21.884 -7.975 -10.875 1.00 4.56 65 ILE D CA 1
ATOM 3536 C C . ILE B 1 87 ? 21.511 -9.453 -10.788 1.00 5.49 65 ILE D C 1
ATOM 3537 O O . ILE B 1 87 ? 20.446 -9.881 -11.236 1.00 6.78 65 ILE D O 1
ATOM 3542 N N . ILE B 1 88 ? 22.437 -10.209 -10.241 1.00 5.76 66 ILE D N 1
ATOM 3543 C CA . ILE B 1 88 ? 22.273 -11.655 -10.123 1.00 6.84 66 ILE D CA 1
ATOM 3544 C C . ILE B 1 88 ? 21.089 -12.011 -9.219 1.00 7.19 66 ILE D C 1
ATOM 3545 O O . ILE B 1 88 ? 20.250 -12.822 -9.625 1.00 8.20 66 ILE D O 1
ATOM 3550 N N . LYS B 1 89 ? 20.966 -11.327 -8.084 1.00 7.35 67 LYS D N 1
ATOM 3551 C CA . LYS B 1 89 ? 19.786 -11.517 -7.214 1.00 6.68 67 LYS D CA 1
ATOM 3552 C C . LYS B 1 89 ? 18.469 -11.265 -7.937 1.00 8.41 67 LYS D C 1
ATOM 3553 O O . LYS B 1 89 ? 17.542 -12.053 -7.773 1.00 8.81 67 LYS D O 1
ATOM 3559 N N . ALA B 1 90 ? 18.398 -10.196 -8.733 1.00 5.63 68 ALA D N 1
ATOM 3560 C CA . ALA B 1 90 ? 17.214 -9.871 -9.491 1.00 5.28 68 ALA D CA 1
ATOM 3561 C C . ALA B 1 90 ? 16.781 -10.939 -10.475 1.00 6.94 68 ALA D C 1
ATOM 3562 O O . ALA B 1 90 ? 15.583 -11.015 -10.788 1.00 7.74 68 ALA D O 1
ATOM 3564 N N . TYR B 1 91 ? 17.745 -11.680 -11.020 1.00 8.69 69 TYR D N 1
ATOM 3565 C CA . TYR B 1 91 ? 17.388 -12.782 -11.935 1.00 6.89 69 TYR D CA 1
ATOM 3566 C C . TYR B 1 91 ? 16.814 -13.995 -11.193 1.00 9.46 69 TYR D C 1
ATOM 3567 O O . TYR B 1 91 ? 16.123 -14.796 -11.832 1.00 12.94 69 TYR D O 1
ATOM 3576 N N . ASP B 1 92 ? 17.049 -14.114 -9.886 1.00 11.67 70 ASP D N 1
ATOM 3577 C CA . ASP B 1 92 ? 16.364 -15.145 -9.055 1.00 12.87 70 ASP D CA 1
ATOM 3578 C C . ASP B 1 92 ? 16.627 -16.546 -9.597 1.00 14.95 70 ASP D C 1
ATOM 3579 O O . ASP B 1 92 ? 15.698 -17.345 -9.842 1.00 14.73 70 ASP D O 1
ATOM 3584 N N . PHE B 1 93 ? 17.898 -16.812 -9.828 1.00 14.73 71 PHE D N 1
ATOM 3585 C CA . PHE B 1 93 ? 18.352 -18.106 -10.346 1.00 13.02 71 PHE D CA 1
ATOM 3586 C C . PHE B 1 93 ? 18.267 -19.145 -9.222 1.00 14.95 71 PHE D C 1
ATOM 3587 O O . PHE B 1 93 ? 18.250 -18.804 -8.053 1.00 15.13 71 PHE D O 1
ATOM 3595 N N . LYS B 1 94 ? 18.208 -20.421 -9.574 1.00 17.08 72 LYS D N 1
ATOM 3596 C CA . LYS B 1 94 ? 18.144 -21.497 -8.581 1.00 18.20 72 LYS D CA 1
ATOM 3597 C C . LYS B 1 94 ? 19.507 -21.701 -7.912 1.00 18.68 72 LYS D C 1
ATOM 3598 O O . LYS B 1 94 ? 20.552 -21.396 -8.502 1.00 16.83 72 LYS D O 1
ATOM 3604 N N . GLU B 1 95 ? 19.509 -22.243 -6.695 1.00 15.78 73 GLU D N 1
ATOM 3605 C CA . GLU B 1 95 ? 20.774 -22.639 -6.077 1.00 16.34 73 GLU D CA 1
ATOM 3606 C C . GLU B 1 95 ? 21.612 -23.535 -6.991 1.00 16.36 73 GLU D C 1
ATOM 3607 O O . GLU B 1 95 ? 21.100 -24.464 -7.605 1.00 13.48 73 GLU D O 1
ATOM 3613 N N . ASN B 1 96 ? 22.905 -23.236 -7.070 1.00 13.13 74 ASN D N 1
ATOM 3614 C CA . ASN B 1 96 ? 23.863 -23.935 -7.905 1.00 14.68 74 ASN D CA 1
ATOM 3615 C C . ASN B 1 96 ? 23.683 -23.757 -9.418 1.00 12.63 74 ASN D C 1
ATOM 3616 O O . ASN B 1 96 ? 24.420 -24.328 -10.205 1.00 17.22 74 ASN D O 1
ATOM 3621 N N . ASP B 1 97 ? 22.770 -22.886 -9.829 1.00 10.17 75 ASP D N 1
ATOM 3622 C CA . ASP B 1 97 ? 22.803 -22.396 -11.211 1.00 12.06 75 ASP D CA 1
ATOM 3623 C C . ASP B 1 97 ? 24.225 -21.873 -11.574 1.00 10.05 75 ASP D C 1
ATOM 3624 O O . ASP B 1 97 ? 24.916 -21.299 -10.721 1.00 8.52 75 ASP D O 1
ATOM 3629 N N . GLU B 1 98 ? 24.640 -22.059 -12.837 1.00 9.31 76 GLU D N 1
ATOM 3630 C CA . GLU B 1 98 ? 26.006 -21.800 -13.260 1.00 10.58 76 GLU D CA 1
ATOM 3631 C C . GLU B 1 98 ? 26.084 -20.442 -13.943 1.00 10.35 76 GLU D C 1
ATOM 3632 O O . GLU B 1 98 ? 25.255 -20.110 -14.786 1.00 7.63 76 GLU D O 1
ATOM 3638 N N . ILE B 1 99 ? 27.107 -19.665 -13.592 1.00 7.69 77 ILE D N 1
ATOM 3639 C CA . ILE B 1 99 ? 27.401 -18.412 -14.277 1.00 8.89 77 ILE D CA 1
ATOM 3640 C C . ILE B 1 99 ? 28.820 -18.510 -14.805 1.00 6.84 77 ILE D C 1
ATOM 3641 O O . ILE B 1 99 ? 29.744 -18.626 -14.022 1.00 8.08 77 ILE D O 1
ATOM 3646 N N . ILE B 1 100 ? 28.992 -18.512 -16.129 1.00 6.89 78 ILE D N 1
ATOM 3647 C CA . ILE B 1 100 ? 30.316 -18.505 -16.763 1.00 8.24 78 ILE D CA 1
ATOM 3648 C C . ILE B 1 100 ? 31.016 -17.150 -16.550 1.00 7.49 78 ILE D C 1
ATOM 3649 O O . ILE B 1 100 ? 30.413 -16.099 -16.705 1.00 8.58 78 ILE D O 1
ATOM 3654 N N . VAL B 1 101 ? 32.319 -17.142 -16.269 1.00 6.94 79 VAL D N 1
ATOM 3655 C CA . VAL B 1 101 ? 32.973 -15.889 -15.887 1.00 8.18 79 VAL D CA 1
ATOM 3656 C C . VAL B 1 101 ? 34.471 -16.086 -16.160 1.00 7.86 79 VAL D C 1
ATOM 3657 O O . VAL B 1 101 ? 34.983 -17.193 -16.056 1.00 6.23 79 VAL D O 1
ATOM 3661 N N . PRO B 1 102 ? 35.187 -15.031 -16.554 1.00 7.17 80 PRO D N 1
ATOM 3662 C CA . PRO B 1 102 ? 36.636 -15.190 -16.724 1.00 7.95 80 PRO D CA 1
ATOM 3663 C C . PRO B 1 102 ? 37.348 -15.537 -15.436 1.00 7.83 80 PRO D C 1
ATOM 3664 O O . PRO B 1 102 ? 37.021 -15.011 -14.369 1.00 7.01 80 PRO D O 1
ATOM 3668 N N . ALA B 1 103 ? 38.293 -16.453 -15.535 1.00 7.14 81 ALA D N 1
ATOM 3669 C CA . ALA B 1 103 ? 39.119 -16.808 -14.385 1.00 8.34 81 ALA D CA 1
ATOM 3670 C C . ALA B 1 103 ? 40.044 -15.756 -13.834 1.00 6.86 81 ALA D C 1
ATOM 3671 O O . ALA B 1 103 ? 40.491 -15.877 -12.694 1.00 8.15 81 ALA D O 1
ATOM 3673 N N . ASN B 1 104 ? 40.368 -14.745 -14.649 1.00 7.07 82 ASN D N 1
ATOM 3674 C CA . ASN B 1 104 ? 41.451 -13.836 -14.274 1.00 7.89 82 ASN D CA 1
ATOM 3675 C C . ASN B 1 104 ? 41.016 -12.448 -13.867 1.00 8.99 82 ASN D C 1
ATOM 3676 O O . ASN B 1 104 ? 41.829 -11.541 -13.714 1.00 8.17 82 ASN D O 1
ATOM 3681 N N . THR B 1 105 ? 39.714 -12.297 -13.673 1.00 7.15 83 THR D N 1
ATOM 3682 C CA . THR B 1 105 ? 39.137 -11.027 -13.236 1.00 7.30 83 THR D CA 1
ATOM 3683 C C . THR B 1 105 ? 39.439 -10.798 -11.760 1.00 7.12 83 THR D C 1
ATOM 3684 O O . THR B 1 105 ? 39.929 -11.658 -11.051 1.00 7.70 83 THR D O 1
ATOM 3688 N N . TYR B 1 106 ? 39.161 -9.587 -11.296 1.00 6.51 84 TYR D N 1
ATOM 3689 C CA . TYR B 1 106 ? 39.165 -9.278 -9.883 1.00 7.59 84 TYR D CA 1
ATOM 3690 C C . TYR B 1 106 ? 38.190 -10.119 -9.100 1.00 6.52 84 TYR D C 1
ATOM 3691 O O . TYR B 1 106 ? 37.075 -10.431 -9.518 1.00 5.80 84 TYR D O 1
ATOM 3700 N N . ILE B 1 107 ? 38.592 -10.505 -7.914 1.00 5.96 85 ILE D N 1
ATOM 3701 C CA . ILE B 1 107 ? 37.742 -11.389 -7.123 1.00 7.35 85 ILE D CA 1
ATOM 3702 C C . ILE B 1 107 ? 36.274 -10.970 -6.919 1.00 6.86 85 ILE D C 1
ATOM 3703 O O . ILE B 1 107 ? 35.372 -11.812 -6.863 1.00 7.75 85 ILE D O 1
ATOM 3708 N N . ALA B 1 108 ? 36.003 -9.652 -6.856 1.00 5.07 86 ALA D N 1
ATOM 3709 C CA . ALA B 1 108 ? 34.630 -9.209 -6.609 1.00 4.52 86 ALA D CA 1
ATOM 3710 C C . ALA B 1 108 ? 33.664 -9.705 -7.676 1.00 4.72 86 ALA D C 1
ATOM 3711 O O . ALA B 1 108 ? 32.505 -9.945 -7.367 1.00 6.47 86 ALA D O 1
ATOM 3713 N N . SER B 1 109 ? 34.121 -9.871 -8.910 1.00 4.75 87 SER D N 1
ATOM 3714 C CA . SER B 1 109 ? 33.276 -10.504 -9.925 1.00 6.09 87 SER D CA 1
ATOM 3715 C C . SER B 1 109 ? 32.731 -11.869 -9.441 1.00 5.75 87 SER D C 1
ATOM 3716 O O . SER B 1 109 ? 31.561 -12.201 -9.687 1.00 7.34 87 SER D O 1
ATOM 3719 N N . ILE B 1 110 ? 33.616 -12.680 -8.867 1.00 6.15 88 ILE D N 1
ATOM 3720 C CA . ILE B 1 110 ? 33.283 -14.036 -8.432 1.00 6.66 88 ILE D CA 1
ATOM 3721 C C . ILE B 1 110 ? 32.494 -13.960 -7.139 1.00 6.73 88 ILE D C 1
ATOM 3722 O O . ILE B 1 110 ? 31.523 -14.697 -6.954 1.00 6.60 88 ILE D O 1
ATOM 3727 N N . LEU B 1 111 ? 32.859 -13.077 -6.201 1.00 5.75 89 LEU D N 1
ATOM 3728 C CA . LEU B 1 111 ? 32.091 -12.941 -4.966 1.00 7.58 89 LEU D CA 1
ATOM 3729 C C . LEU B 1 111 ? 30.626 -12.684 -5.241 1.00 9.23 89 LEU D C 1
ATOM 3730 O O . LEU B 1 111 ? 29.750 -13.227 -4.530 1.00 7.07 89 LEU D O 1
ATOM 3735 N N . ALA B 1 112 ? 30.336 -11.865 -6.267 1.00 6.86 90 ALA D N 1
ATOM 3736 C CA . ALA B 1 112 ? 28.962 -11.544 -6.568 1.00 8.14 90 ALA D CA 1
ATOM 3737 C C . ALA B 1 112 ? 28.185 -12.823 -6.935 1.00 8.38 90 ALA D C 1
ATOM 3738 O O . ALA B 1 112 ? 27.005 -12.942 -6.650 1.00 9.52 90 ALA D O 1
ATOM 3740 N N . ILE B 1 113 ? 28.827 -13.784 -7.589 1.00 6.64 91 ILE D N 1
ATOM 3741 C CA . ILE B 1 113 ? 28.212 -15.054 -8.016 1.00 7.72 91 ILE D CA 1
ATOM 3742 C C . ILE B 1 113 ? 27.994 -16.005 -6.832 1.00 7.70 91 ILE D C 1
ATOM 3743 O O . ILE B 1 113 ? 26.869 -16.483 -6.572 1.00 7.29 91 ILE D O 1
ATOM 3748 N N . THR B 1 114 ? 29.030 -16.209 -6.047 1.00 8.74 92 THR D N 1
ATOM 3749 C CA . THR B 1 114 ? 28.952 -17.164 -4.963 1.00 11.02 92 THR D CA 1
ATOM 3750 C C . THR B 1 114 ? 28.051 -16.652 -3.829 1.00 11.02 92 THR D C 1
ATOM 3751 O O . THR B 1 114 ? 27.415 -17.468 -3.168 1.00 11.36 92 THR D O 1
ATOM 3755 N N . ASP B 1 115 ? 27.940 -15.336 -3.650 1.00 12.47 93 ASP D N 1
ATOM 3756 C CA . ASP B 1 115 ? 27.113 -14.756 -2.589 1.00 12.97 93 ASP D CA 1
ATOM 3757 C C . ASP B 1 115 ? 25.690 -15.057 -2.897 1.00 8.82 93 ASP D C 1
ATOM 3758 O O . ASP B 1 115 ? 24.893 -15.204 -1.971 1.00 11.88 93 ASP D O 1
ATOM 3763 N N . ASN B 1 116 ? 25.368 -15.169 -4.181 1.00 7.10 94 ASN D N 1
ATOM 3764 C CA . ASN B 1 116 ? 24.041 -15.575 -4.618 1.00 9.28 94 ASN D CA 1
ATOM 3765 C C . ASN B 1 116 ? 23.813 -17.089 -4.751 1.00 9.40 94 ASN D C 1
ATOM 3766 O O . ASN B 1 116 ? 22.814 -17.511 -5.347 1.00 11.08 94 ASN D O 1
ATOM 3771 N N . LYS B 1 117 ? 24.726 -17.872 -4.177 1.00 9.48 95 LYS D N 1
ATOM 3772 C CA . LYS B 1 117 ? 24.703 -19.341 -4.223 1.00 11.64 95 LYS D CA 1
ATOM 3773 C C . LYS B 1 117 ? 24.680 -19.907 -5.617 1.00 13.77 95 LYS D C 1
ATOM 3774 O O . LYS B 1 117 ? 24.236 -21.034 -5.830 1.00 13.70 95 LYS D O 1
ATOM 3780 N N . CYS B 1 118 ? 25.183 -19.145 -6.572 1.00 10.27 96 CYS D N 1
ATOM 3781 C CA . CYS B 1 118 ? 25.507 -19.695 -7.878 1.00 10.86 96 CYS D CA 1
ATOM 3782 C C . CYS B 1 118 ? 26.947 -20.198 -7.953 1.00 9.98 96 CYS D C 1
ATOM 3783 O O . CYS B 1 118 ? 27.815 -19.827 -7.144 1.00 10.32 96 CYS D O 1
ATOM 3786 N N . LYS B 1 119 ? 27.166 -21.079 -8.923 1.00 11.17 97 LYS D N 1
ATOM 3787 C CA . LYS B 1 119 ? 28.450 -21.709 -9.149 1.00 12.23 97 LYS D CA 1
ATOM 3788 C C . LYS B 1 119 ? 29.160 -20.974 -10.281 1.00 9.82 97 LYS D C 1
ATOM 3789 O O . LYS B 1 119 ? 28.681 -20.925 -11.404 1.00 9.21 97 LYS D O 1
ATOM 3795 N N . PRO B 1 120 ? 30.334 -20.403 -9.999 1.00 9.57 98 PRO D N 1
ATOM 3796 C CA . PRO B 1 120 ? 31.138 -19.810 -11.056 1.00 8.02 98 PRO D CA 1
ATOM 3797 C C . PRO B 1 120 ? 31.820 -20.875 -11.878 1.00 9.81 98 PRO D C 1
ATOM 3798 O O . PRO B 1 120 ? 32.375 -21.814 -11.319 1.00 9.76 98 PRO D O 1
ATOM 3802 N N . ILE B 1 121 ? 31.763 -20.725 -13.187 1.00 6.43 99 ILE D N 1
ATOM 3803 C CA . ILE B 1 121 ? 32.428 -21.615 -14.141 1.00 7.45 99 ILE D CA 1
ATOM 3804 C C . ILE B 1 121 ? 33.526 -20.814 -14.855 1.00 7.82 99 ILE D C 1
ATOM 3805 O O . ILE B 1 121 ? 33.270 -19.897 -15.635 1.00 7.27 99 ILE D O 1
ATOM 3810 N N . LEU B 1 122 ? 34.756 -21.065 -14.421 1.00 7.26 100 LEU D N 1
ATOM 3811 C CA . LEU B 1 122 ? 35.911 -20.198 -14.702 1.00 8.89 100 LEU D CA 1
ATOM 3812 C C . LEU B 1 122 ? 36.516 -20.547 -16.054 1.00 8.40 100 LEU D C 1
ATOM 3813 O O . LEU B 1 122 ? 36.831 -21.720 -16.332 1.00 10.98 100 LEU D O 1
ATOM 3818 N N . ILE B 1 123 ? 36.615 -19.541 -16.911 1.00 7.21 101 ILE D N 1
ATOM 3819 C CA . ILE B 1 123 ? 37.099 -19.663 -18.292 1.00 7.33 101 ILE D CA 1
ATOM 3820 C C . ILE B 1 123 ? 38.428 -18.921 -18.433 1.00 8.17 101 ILE D C 1
ATOM 3821 O O . ILE B 1 123 ? 38.616 -17.762 -17.975 1.00 8.62 101 ILE D O 1
ATOM 3826 N N . GLU B 1 124 ? 39.359 -19.568 -19.114 1.00 7.87 102 GLU D N 1
ATOM 3827 C CA . GLU B 1 124 ? 40.629 -18.919 -19.391 1.00 8.37 102 GLU D CA 1
ATOM 3828 C C . GLU B 1 124 ? 40.529 -17.655 -20.245 1.00 8.37 102 GLU D C 1
ATOM 3829 O O . GLU B 1 124 ? 39.727 -17.559 -21.178 1.00 10.06 102 GLU D O 1
ATOM 3835 N N . PRO B 1 125 ? 41.368 -16.657 -19.949 1.00 8.95 103 PRO D N 1
ATOM 3836 C CA . PRO B 1 125 ? 41.390 -15.575 -20.927 1.00 7.73 103 PRO D CA 1
ATOM 3837 C C . PRO B 1 125 ? 42.276 -15.886 -22.148 1.00 7.12 103 PRO D C 1
ATOM 3838 O O . PRO B 1 125 ? 43.043 -16.853 -22.191 1.00 8.48 103 PRO D O 1
ATOM 3842 N N . ASP B 1 126 ? 42.100 -15.065 -23.167 1.00 8.72 104 ASP D N 1
ATOM 3843 C CA . ASP B 1 126 ? 43.068 -14.925 -24.221 1.00 10.43 104 ASP D CA 1
ATOM 3844 C C . ASP B 1 126 ? 44.283 -14.211 -23.689 1.00 11.00 104 ASP D C 1
ATOM 3845 O O . ASP B 1 126 ? 44.176 -13.129 -23.094 1.00 8.48 104 ASP D O 1
ATOM 3850 N N . ILE B 1 127 ? 45.450 -14.816 -23.909 1.00 12.56 105 ILE D N 1
ATOM 3851 C CA . ILE B 1 127 ? 46.725 -14.267 -23.464 1.00 15.49 105 ILE D CA 1
ATOM 3852 C C . ILE B 1 127 ? 47.051 -12.927 -24.120 1.00 14.48 105 ILE D C 1
ATOM 3853 O O . ILE B 1 127 ? 47.781 -12.110 -23.561 1.00 16.66 105 ILE D O 1
ATOM 3858 N N . ASN B 1 128 ? 46.450 -12.676 -25.273 1.00 13.52 106 ASN D N 1
ATOM 3859 C CA . ASN B 1 128 ? 46.661 -11.411 -25.968 1.00 19.25 106 ASN D CA 1
ATOM 3860 C C . ASN B 1 128 ? 45.605 -10.344 -25.752 1.00 16.84 106 ASN D C 1
ATOM 3861 O O . ASN B 1 128 ? 45.667 -9.302 -26.402 1.00 21.26 106 ASN D O 1
ATOM 3866 N N . THR B 1 129 ? 44.642 -10.586 -24.866 1.00 12.41 107 THR D N 1
ATOM 3867 C CA . THR B 1 129 ? 43.734 -9.515 -24.470 1.00 12.21 107 THR D CA 1
ATOM 3868 C C . THR B 1 129 ? 43.572 -9.374 -22.970 1.00 10.15 107 THR D C 1
ATOM 3869 O O . THR B 1 129 ? 43.115 -8.333 -22.505 1.00 10.34 107 THR D O 1
ATOM 3873 N N . TYR B 1 130 ? 43.925 -10.410 -22.204 1.00 8.93 108 TYR D N 1
ATOM 3874 C CA . TYR B 1 130 ? 43.550 -10.537 -20.803 1.00 8.28 108 TYR D CA 1
ATOM 3875 C C . TYR B 1 130 ? 42.061 -10.599 -20.542 1.00 8.55 108 TYR D C 1
ATOM 3876 O O . TYR B 1 130 ? 41.662 -10.601 -19.371 1.00 8.28 108 TYR D O 1
ATOM 3885 N N . ASN B 1 131 ? 41.271 -10.752 -21.594 1.00 5.63 109 ASN D N 1
ATOM 3886 C CA . ASN B 1 131 ? 39.806 -10.869 -21.414 1.00 6.71 109 ASN D CA 1
ATOM 3887 C C . ASN B 1 131 ? 39.354 -12.277 -21.764 1.00 7.70 109 ASN D C 1
ATOM 3888 O O . ASN B 1 131 ? 40.102 -13.008 -22.397 1.00 9.67 109 ASN D O 1
ATOM 3893 N N . ILE B 1 132 ? 38.172 -12.656 -21.304 1.00 7.12 110 ILE D N 1
ATOM 3894 C CA . ILE B 1 132 ? 37.696 -14.048 -21.464 1.00 7.44 110 ILE D CA 1
ATOM 3895 C C . ILE B 1 132 ? 37.849 -14.468 -22.931 1.00 9.21 110 ILE D C 1
ATOM 3896 O O . ILE B 1 132 ? 37.529 -13.678 -23.813 1.00 9.36 110 ILE D O 1
ATOM 3901 N N . ASN B 1 133 ? 38.317 -15.690 -23.209 1.00 9.86 111 ASN D N 1
ATOM 3902 C CA . ASN B 1 133 ? 38.419 -16.141 -24.615 1.00 8.60 111 ASN D CA 1
ATOM 3903 C C . ASN B 1 133 ? 37.033 -16.671 -24.995 1.00 7.15 111 ASN D C 1
ATOM 3904 O O . ASN B 1 133 ? 36.583 -17.666 -24.477 1.00 10.15 111 ASN D O 1
ATOM 3909 N N . PRO B 1 134 ? 36.341 -15.963 -25.905 1.00 9.87 112 PRO D N 1
ATOM 3910 C CA . PRO B 1 134 ? 35.006 -16.422 -26.266 1.00 9.94 112 PRO D CA 1
ATOM 3911 C C . PRO B 1 134 ? 34.944 -17.818 -26.846 1.00 11.54 112 PRO D C 1
ATOM 3912 O O . PRO B 1 134 ? 33.937 -18.489 -26.728 1.00 12.67 112 PRO D O 1
ATOM 3916 N N . ASP B 1 135 ? 36.040 -18.262 -27.454 1.00 11.29 113 ASP D N 1
ATOM 3917 C CA . ASP B 1 135 ? 36.060 -19.563 -28.095 1.00 10.68 113 ASP D CA 1
ATOM 3918 C C . ASP B 1 135 ? 36.082 -20.700 -27.062 1.00 10.75 113 ASP D C 1
ATOM 3919 O O . ASP B 1 135 ? 35.945 -21.862 -27.440 1.00 12.17 113 ASP D O 1
ATOM 3924 N N . LEU B 1 136 ? 36.238 -20.402 -25.768 1.00 10.97 114 LEU D N 1
ATOM 3925 C CA . LEU B 1 136 ? 36.357 -21.426 -24.724 1.00 9.83 114 LEU D CA 1
ATOM 3926 C C . LEU B 1 136 ? 35.096 -21.544 -23.888 1.00 10.61 114 LEU D C 1
ATOM 3927 O O . LEU B 1 136 ? 35.029 -22.353 -22.946 1.00 10.36 114 LEU D O 1
ATOM 3932 N N . ILE B 1 137 ? 34.122 -20.706 -24.228 1.00 8.51 115 ILE D N 1
ATOM 3933 C CA . ILE B 1 137 ? 32.889 -20.648 -23.408 1.00 8.18 115 ILE D CA 1
ATOM 3934 C C . ILE B 1 137 ? 31.914 -21.807 -23.734 1.00 9.96 115 ILE D C 1
ATOM 3935 O O . ILE B 1 137 ? 31.425 -22.471 -22.815 1.00 10.02 115 ILE D O 1
ATOM 3940 N N . GLU B 1 138 ? 31.578 -22.004 -25.003 1.00 8.13 116 GLU D N 1
ATOM 3941 C CA . GLU B 1 138 ? 30.541 -22.978 -25.332 1.00 9.18 116 GLU D CA 1
ATOM 3942 C C . GLU B 1 138 ? 30.707 -24.380 -24.750 1.00 10.22 116 GLU D C 1
ATOM 3943 O O . GLU B 1 138 ? 29.745 -24.971 -24.266 1.00 11.78 116 GLU D O 1
ATOM 3949 N N . GLU B 1 139 ? 31.921 -24.910 -24.784 1.00 9.92 117 GLU D N 1
ATOM 3950 C CA . GLU B 1 139 ? 32.206 -26.241 -24.261 1.00 10.36 117 GLU D CA 1
ATOM 3951 C C . GLU B 1 139 ? 31.901 -26.429 -22.774 1.00 12.19 117 GLU D C 1
ATOM 3952 O O . GLU B 1 139 ? 31.817 -27.544 -22.275 1.00 11.17 117 GLU D O 1
ATOM 3958 N N . LYS B 1 140 ? 31.779 -25.330 -22.044 1.00 10.11 118 LYS D N 1
ATOM 3959 C CA . LYS B 1 140 ? 31.480 -25.349 -20.617 1.00 13.74 118 LYS D CA 1
ATOM 3960 C C . LYS B 1 140 ? 30.006 -25.022 -20.305 1.00 10.12 118 LYS D C 1
ATOM 3961 O O . LYS B 1 140 ? 29.635 -25.002 -19.144 1.00 11.80 118 LYS D O 1
ATOM 3967 N N . ILE B 1 141 ? 29.199 -24.699 -21.312 1.00 10.36 119 ILE D N 1
ATOM 3968 C CA . ILE B 1 141 ? 27.774 -24.578 -21.108 1.00 9.05 119 ILE D CA 1
ATOM 3969 C C . ILE B 1 141 ? 27.132 -25.915 -20.736 1.00 12.31 119 ILE D C 1
ATOM 3970 O O . ILE B 1 141 ? 27.410 -26.934 -21.348 1.00 11.57 119 ILE D O 1
ATOM 3975 N N . THR B 1 142 ? 26.253 -25.884 -19.746 1.00 12.60 120 THR D N 1
ATOM 3976 C CA . THR B 1 142 ? 25.532 -27.092 -19.327 1.00 11.19 120 THR D CA 1
ATOM 3977 C C . THR B 1 142 ? 24.073 -26.701 -19.144 1.00 12.20 120 THR D C 1
ATOM 3978 O O . THR B 1 142 ? 23.715 -25.518 -19.274 1.00 13.75 120 THR D O 1
ATOM 3982 N N . LYS B 1 143 ? 23.236 -27.667 -18.783 1.00 15.15 121 LYS D N 1
ATOM 3983 C CA . LYS B 1 143 ? 21.828 -27.364 -18.589 1.00 16.93 121 LYS D CA 1
ATOM 3984 C C . LYS B 1 143 ? 21.596 -26.434 -17.396 1.00 15.20 121 LYS D C 1
ATOM 3985 O O . LYS B 1 143 ? 20.512 -25.887 -17.245 1.00 16.50 121 LYS D O 1
ATOM 3991 N N . LYS B 1 144 ? 22.599 -26.274 -16.543 1.00 12.49 122 LYS D N 1
ATOM 3992 C CA . LYS B 1 144 ? 22.510 -25.336 -15.428 1.00 15.75 122 LYS D CA 1
ATOM 3993 C C . LYS B 1 144 ? 23.002 -23.938 -15.725 1.00 14.61 122 LYS D C 1
ATOM 3994 O O . LYS B 1 144 ? 22.885 -23.062 -14.882 1.00 14.56 122 LYS D O 1
ATOM 4000 N N . THR B 1 145 ? 23.607 -23.734 -16.879 1.00 10.11 123 THR D N 1
ATOM 4001 C CA . THR B 1 145 ? 24.100 -22.387 -17.172 1.00 9.76 123 THR D CA 1
ATOM 4002 C C . THR B 1 145 ? 22.951 -21.418 -17.298 1.00 9.13 123 THR D C 1
ATOM 4003 O O . THR B 1 145 ? 22.046 -21.637 -18.105 1.00 12.25 123 THR D O 1
ATOM 4007 N N . LYS B 1 146 ? 23.077 -20.267 -16.641 1.00 8.15 124 LYS D N 1
ATOM 4008 C CA . LYS B 1 146 ? 22.036 -19.252 -16.761 1.00 9.36 124 LYS D CA 1
ATOM 4009 C C . LYS B 1 146 ? 22.532 -17.917 -17.235 1.00 8.23 124 LYS D C 1
ATOM 4010 O O . LYS B 1 146 ? 21.746 -17.135 -17.765 1.00 11.19 124 LYS D O 1
ATOM 4016 N N . ALA B 1 147 ? 23.838 -17.703 -17.156 1.00 8.44 125 ALA D N 1
ATOM 4017 C CA . ALA B 1 147 ? 24.373 -16.408 -17.539 1.00 7.23 125 ALA D CA 1
ATOM 4018 C C . ALA B 1 147 ? 25.831 -16.531 -17.866 1.00 7.40 125 ALA D C 1
ATOM 4019 O O . ALA B 1 147 ? 26.533 -17.465 -17.380 1.00 7.76 125 ALA D O 1
ATOM 4021 N N . ILE B 1 148 ? 26.283 -15.556 -18.646 1.00 7.46 126 ILE D N 1
ATOM 4022 C CA . ILE B 1 148 ? 27.704 -15.237 -18.837 1.00 6.69 126 ILE D CA 1
ATOM 4023 C C . ILE B 1 148 ? 28.004 -13.851 -18.288 1.00 6.15 126 ILE D C 1
ATOM 4024 O O . ILE B 1 148 ? 27.345 -12.890 -18.694 1.00 6.76 126 ILE D O 1
ATOM 4029 N N . MET B 1 149 ? 29.005 -13.755 -17.424 1.00 5.09 127 MET D N 1
ATOM 4030 C CA . MET B 1 149 ? 29.428 -12.474 -16.918 1.00 5.71 127 MET D CA 1
ATOM 4031 C C . MET B 1 149 ? 30.708 -12.165 -17.655 1.00 6.92 127 MET D C 1
ATOM 4032 O O . MET B 1 149 ? 31.747 -12.799 -17.383 1.00 7.32 127 MET D O 1
ATOM 4037 N N . VAL B 1 150 ? 30.665 -11.151 -18.504 1.00 5.49 128 VAL D N 1
ATOM 4038 C CA . VAL B 1 150 ? 31.876 -10.679 -19.184 1.00 5.39 128 VAL D CA 1
ATOM 4039 C C . VAL B 1 150 ? 32.498 -9.606 -18.323 1.00 6.30 128 VAL D C 1
ATOM 4040 O O . VAL B 1 150 ? 31.794 -8.919 -17.585 1.00 9.22 128 VAL D O 1
ATOM 4044 N N . VAL B 1 151 ? 33.820 -9.529 -18.344 1.00 6.55 129 VAL D N 1
ATOM 4045 C CA . VAL B 1 151 ? 34.481 -8.441 -17.703 1.00 5.95 129 VAL D CA 1
ATOM 4046 C C . VAL B 1 151 ? 35.393 -7.768 -18.704 1.00 6.11 129 VAL D C 1
ATOM 4047 O O . VAL B 1 151 ? 36.158 -8.406 -19.422 1.00 7.35 129 VAL D O 1
ATOM 4051 N N . HIS B 1 152 ? 35.266 -6.448 -18.800 1.00 5.46 130 HIS D N 1
ATOM 4052 C CA . HIS B 1 152 ? 36.111 -5.648 -19.694 1.00 5.38 130 HIS D CA 1
ATOM 4053 C C . HIS B 1 152 ? 37.351 -5.233 -18.914 1.00 5.37 130 HIS D C 1
ATOM 4054 O O . HIS B 1 152 ? 37.425 -4.126 -18.291 1.00 4.21 130 HIS D O 1
ATOM 4061 N N . LEU B 1 153 ? 38.343 -6.134 -18.900 1.00 5.04 131 LEU D N 1
ATOM 4062 C CA . LEU B 1 153 ? 39.402 -6.063 -17.900 1.00 4.82 131 LEU D CA 1
ATOM 4063 C C . LEU B 1 153 ? 40.394 -5.000 -18.282 1.00 5.41 131 LEU D C 1
ATOM 4064 O O . LEU B 1 153 ? 40.752 -4.933 -19.423 1.00 5.20 131 LEU D O 1
ATOM 4069 N N . TYR B 1 154 ? 40.822 -4.221 -17.293 1.00 6.20 132 TYR D N 1
ATOM 4070 C CA . TYR B 1 154 ? 41.869 -3.183 -17.394 1.00 5.14 132 TYR D CA 1
ATOM 4071 C C . TYR B 1 154 ? 41.413 -1.927 -18.132 1.00 6.09 132 TYR D C 1
ATOM 4072 O O . TYR B 1 154 ? 42.163 -0.982 -18.198 1.00 7.41 132 TYR D O 1
ATOM 4081 N N . GLY B 1 155 ? 40.213 -1.974 -18.723 1.00 5.53 133 GLY D N 1
ATOM 4082 C CA . GLY B 1 155 ? 39.730 -0.980 -19.628 1.00 5.81 133 GLY D CA 1
ATOM 4083 C C . GLY B 1 155 ? 39.407 -1.391 -21.037 1.00 5.74 133 GLY D C 1
ATOM 4084 O O . GLY B 1 155 ? 38.956 -0.549 -21.816 1.00 6.45 133 GLY D O 1
ATOM 4085 N N . GLN B 1 156 ? 39.665 -2.652 -21.362 1.00 7.96 134 GLN D N 1
ATOM 4086 C CA . GLN B 1 156 ? 39.529 -3.077 -22.767 1.00 5.74 134 GLN D CA 1
ATOM 4087 C C . GLN B 1 156 ? 38.216 -3.851 -22.906 1.00 5.83 134 GLN D C 1
ATOM 4088 O O . GLN B 1 156 ? 37.939 -4.763 -22.096 1.00 8.07 134 GLN D O 1
ATOM 4094 N N . VAL B 1 157 ? 37.418 -3.475 -23.908 1.00 5.01 135 VAL D N 1
ATOM 4095 C CA . VAL B 1 157 ? 36.127 -4.137 -24.095 1.00 6.64 135 VAL D CA 1
ATOM 4096 C C . VAL B 1 157 ? 36.402 -5.537 -24.621 1.00 5.13 135 VAL D C 1
ATOM 4097 O O . VAL B 1 157 ? 37.289 -5.752 -25.453 1.00 6.37 135 VAL D O 1
ATOM 4101 N N . CYS B 1 158 ? 35.600 -6.488 -24.152 1.00 5.19 136 CYS D N 1
ATOM 4102 C CA . CYS B 1 158 ? 35.593 -7.888 -24.626 1.00 6.91 136 CYS D CA 1
ATOM 4103 C C . CYS B 1 158 ? 35.114 -7.944 -26.050 1.00 9.46 136 CYS D C 1
ATOM 4104 O O . CYS B 1 158 ? 34.286 -7.171 -26.446 1.00 9.04 136 CYS D O 1
ATOM 4107 N N . ASP B 1 159 ? 35.571 -8.935 -26.813 1.00 9.66 137 ASP D N 1
ATOM 4108 C CA . ASP B 1 159 ? 35.034 -9.139 -28.137 1.00 12.00 137 ASP D CA 1
ATOM 4109 C C . ASP B 1 159 ? 33.646 -9.751 -28.024 1.00 13.01 137 ASP D C 1
ATOM 4110 O O . ASP B 1 159 ? 33.509 -10.950 -27.907 1.00 16.38 137 ASP D O 1
ATOM 4115 N N . MET B 1 160 ? 32.622 -8.921 -28.146 1.00 10.98 138 MET D N 1
ATOM 4116 C CA . MET B 1 160 ? 31.301 -9.313 -27.704 1.00 9.89 138 MET D CA 1
ATOM 4117 C C . MET B 1 160 ? 30.497 -10.161 -28.698 1.00 10.46 138 MET D C 1
ATOM 4118 O O . MET B 1 160 ? 29.574 -10.836 -28.295 1.00 12.24 138 MET D O 1
ATOM 4123 N N . GLU B 1 161 ? 30.838 -10.103 -29.980 1.00 14.85 139 GLU D N 1
ATOM 4124 C CA . GLU B 1 161 ? 29.967 -10.700 -31.005 1.00 15.38 139 GLU D CA 1
ATOM 4125 C C . GLU B 1 161 ? 29.621 -12.181 -30.735 1.00 11.86 139 GLU D C 1
ATOM 4126 O O . GLU B 1 161 ? 28.422 -12.557 -30.714 1.00 13.11 139 GLU D O 1
ATOM 4132 N N . LYS B 1 162 ? 30.622 -13.031 -30.531 1.00 11.80 140 LYS D N 1
ATOM 4133 C CA . LYS B 1 162 ? 30.370 -14.455 -30.329 1.00 15.40 140 LYS D CA 1
ATOM 4134 C C . LYS B 1 162 ? 29.645 -14.669 -29.019 1.00 15.25 140 LYS D C 1
ATOM 4135 O O . LYS B 1 162 ? 28.897 -15.625 -28.866 1.00 13.25 140 LYS D O 1
ATOM 4141 N N . ILE B 1 163 ? 29.912 -13.809 -28.043 1.00 12.36 141 ILE D N 1
ATOM 4142 C CA . ILE B 1 163 ? 29.315 -13.968 -26.741 1.00 10.63 141 ILE D CA 1
ATOM 4143 C C . ILE B 1 163 ? 27.824 -13.673 -26.776 1.00 10.06 141 ILE D C 1
ATOM 4144 O O . ILE B 1 163 ? 27.007 -14.423 -26.214 1.00 8.11 141 ILE D O 1
ATOM 4149 N N . GLN B 1 164 ? 27.472 -12.614 -27.497 1.00 10.91 142 GLN D N 1
ATOM 4150 C CA . GLN B 1 164 ? 26.071 -12.322 -27.744 1.00 11.57 142 GLN D CA 1
ATOM 4151 C C . GLN B 1 164 ? 25.357 -13.428 -28.519 1.00 11.38 142 GLN D C 1
ATOM 4152 O O . GLN B 1 164 ? 24.256 -13.846 -28.159 1.00 10.20 142 GLN D O 1
ATOM 4158 N N . LEU B 1 165 ? 25.954 -13.910 -29.593 1.00 11.18 143 LEU D N 1
ATOM 4159 C CA . LEU B 1 165 ? 25.383 -15.050 -30.322 1.00 11.19 143 LEU D CA 1
ATOM 4160 C C . LEU B 1 165 ? 25.153 -16.291 -29.460 1.00 11.69 143 LEU D C 1
ATOM 4161 O O . LEU B 1 165 ? 24.089 -16.915 -29.470 1.00 11.79 143 LEU D O 1
ATOM 4166 N N . LEU B 1 166 ? 26.138 -16.615 -28.634 1.00 10.48 144 LEU D N 1
ATOM 4167 C CA . LEU B 1 166 ? 26.023 -17.726 -27.685 1.00 10.36 144 LEU D CA 1
ATOM 4168 C C . LEU B 1 166 ? 24.956 -17.553 -26.664 1.00 11.74 144 LEU D C 1
ATOM 4169 O O . LEU B 1 166 ? 24.257 -18.495 -26.339 1.00 14.59 144 LEU D O 1
ATOM 4174 N N . ALA B 1 167 ? 24.888 -16.356 -26.086 1.00 9.98 145 ALA D N 1
ATOM 4175 C CA . ALA B 1 167 ? 23.810 -16.072 -25.158 1.00 10.28 145 ALA D CA 1
ATOM 4176 C C . ALA B 1 167 ? 22.469 -16.324 -25.833 1.00 10.62 145 ALA D C 1
ATOM 4177 O O . ALA B 1 167 ? 21.554 -16.889 -25.225 1.00 10.70 145 ALA D O 1
ATOM 4179 N N . ASN B 1 168 ? 22.328 -15.869 -27.068 1.00 11.78 146 ASN D N 1
ATOM 4180 C CA . ASN B 1 168 ? 21.049 -16.047 -27.755 1.00 11.33 146 ASN D CA 1
ATOM 4181 C C . ASN B 1 168 ? 20.754 -17.533 -28.028 1.00 12.85 146 ASN D C 1
ATOM 4182 O O . ASN B 1 168 ? 19.648 -18.011 -27.754 1.00 13.73 146 ASN D O 1
ATOM 4187 N N . LYS B 1 169 ? 21.754 -18.251 -28.544 1.00 12.23 147 LYS D N 1
ATOM 4188 C CA . LYS B 1 169 ? 21.656 -19.702 -28.784 1.00 12.56 147 LYS D CA 1
ATOM 4189 C C . LYS B 1 169 ? 21.185 -20.492 -27.566 1.00 15.91 147 LYS D C 1
ATOM 4190 O O . LYS B 1 169 ? 20.335 -21.371 -27.678 1.00 16.49 147 LYS D O 1
ATOM 4196 N N . TYR B 1 170 ? 21.716 -20.183 -26.388 1.00 11.38 148 TYR D N 1
ATOM 4197 C CA . TYR B 1 170 ? 21.433 -20.926 -25.175 1.00 14.71 148 TYR D CA 1
ATOM 4198 C C . TYR B 1 170 ? 20.492 -20.232 -24.165 1.00 12.19 148 TYR D C 1
ATOM 4199 O O . TYR B 1 170 ? 20.303 -20.736 -23.054 1.00 13.10 148 TYR D O 1
ATOM 4208 N N . ASN B 1 171 ? 19.885 -19.111 -24.580 1.00 13.01 149 ASN D N 1
ATOM 4209 C CA . ASN B 1 171 ? 18.963 -18.334 -23.749 1.00 13.43 149 ASN D CA 1
ATOM 4210 C C . ASN B 1 171 ? 19.629 -18.005 -22.403 1.00 11.04 149 ASN D C 1
ATOM 4211 O O . ASN B 1 171 ? 19.126 -18.293 -21.326 1.00 13.44 149 ASN D O 1
ATOM 4216 N N . LEU B 1 172 ? 20.830 -17.433 -22.512 1.00 10.03 150 LEU D N 1
ATOM 4217 C CA . LEU B 1 172 ? 21.566 -16.991 -21.338 1.00 8.15 150 LEU D CA 1
ATOM 4218 C C . LEU B 1 172 ? 21.463 -15.469 -21.214 1.00 7.09 150 LEU D C 1
ATOM 4219 O O . LEU B 1 172 ? 21.374 -14.763 -22.195 1.00 10.64 150 LEU D O 1
ATOM 4224 N N . LYS B 1 173 ? 21.545 -15.006 -19.975 1.00 6.81 151 LYS D N 1
ATOM 4225 C CA . LYS B 1 173 ? 21.697 -13.568 -19.711 1.00 8.37 151 LYS D CA 1
ATOM 4226 C C . LYS B 1 173 ? 23.187 -13.233 -19.886 1.00 8.17 151 LYS D C 1
ATOM 4227 O O . LYS B 1 173 ? 24.067 -13.989 -19.490 1.00 10.35 151 LYS D O 1
ATOM 4233 N N . ILE B 1 174 ? 23.459 -12.049 -20.421 1.00 7.59 152 ILE D N 1
ATOM 4234 C CA . ILE B 1 174 ? 24.807 -11.495 -20.355 1.00 7.85 152 ILE D CA 1
ATOM 4235 C C . ILE B 1 174 ? 24.816 -10.357 -19.339 1.00 7.50 152 ILE D C 1
ATOM 4236 O O . ILE B 1 174 ? 24.097 -9.369 -19.419 1.00 8.87 152 ILE D O 1
ATOM 4241 N N . ILE B 1 175 ? 25.647 -10.568 -18.336 1.00 5.53 153 ILE D N 1
ATOM 4242 C CA . ILE B 1 175 ? 25.970 -9.599 -17.304 1.00 7.33 153 ILE D CA 1
ATOM 4243 C C . ILE B 1 175 ? 27.319 -8.983 -17.619 1.00 7.45 153 ILE D C 1
ATOM 4244 O O . ILE B 1 175 ? 28.322 -9.708 -17.793 1.00 8.63 153 ILE D O 1
ATOM 4249 N N . GLU B 1 176 ? 27.370 -7.656 -17.745 1.00 6.15 154 GLU D N 1
ATOM 4250 C CA . GLU B 1 176 ? 28.671 -7.005 -17.952 1.00 6.40 154 GLU D CA 1
ATOM 4251 C C . GLU B 1 176 ? 29.187 -6.462 -16.645 1.00 6.64 154 GLU D C 1
ATOM 4252 O O . GLU B 1 176 ? 28.535 -5.664 -16.029 1.00 5.76 154 GLU D O 1
ATOM 4258 N N . ASP B 1 177 ? 30.423 -6.797 -16.298 1.00 6.97 155 ASP D N 1
ATOM 4259 C CA . ASP B 1 177 ? 31.150 -6.122 -15.221 1.00 6.69 155 ASP D CA 1
ATOM 4260 C C . ASP B 1 177 ? 32.032 -5.053 -15.869 1.00 5.98 155 ASP D C 1
ATOM 4261 O O . ASP B 1 177 ? 33.019 -5.334 -16.517 1.00 6.84 155 ASP D O 1
ATOM 4266 N N . CYS B 1 178 ? 31.526 -3.814 -15.779 1.00 5.87 156 CYS D N 1
ATOM 4267 C CA . CYS B 1 178 ? 32.101 -2.626 -16.365 1.00 5.57 156 CYS D CA 1
ATOM 4268 C C . CYS B 1 178 ? 32.970 -1.776 -15.449 1.00 5.33 156 CYS D C 1
ATOM 4269 O O . CYS B 1 178 ? 33.290 -0.644 -15.808 1.00 6.00 156 CYS D O 1
ATOM 4272 N N . ALA B 1 179 ? 33.346 -2.317 -14.291 1.00 4.92 157 ALA D N 1
ATOM 4273 C CA . ALA B 1 179 ? 34.072 -1.617 -13.292 1.00 4.46 157 ALA D CA 1
ATOM 4274 C C . ALA B 1 179 ? 35.359 -0.987 -13.762 1.00 5.32 157 ALA D C 1
ATOM 4275 O O . ALA B 1 179 ? 35.806 0.018 -13.175 1.00 9.12 157 ALA D O 1
ATOM 4277 N N . GLN B 1 180 ? 35.968 -1.536 -14.799 1.00 4.64 158 GLN D N 1
ATOM 4278 C CA . GLN B 1 180 ? 37.271 -1.018 -15.220 1.00 5.24 158 GLN D CA 1
ATOM 4279 C C . GLN B 1 180 ? 37.231 -0.348 -16.586 1.00 5.72 158 GLN D C 1
ATOM 4280 O O . GLN B 1 180 ? 38.300 0.052 -17.108 1.00 6.22 158 GLN D O 1
ATOM 4286 N N . ALA B 1 181 ? 36.072 -0.220 -17.215 1.00 5.70 159 ALA D N 1
ATOM 4287 C CA . ALA B 1 181 ? 36.035 0.126 -18.631 1.00 5.81 159 ALA D CA 1
ATOM 4288 C C . ALA B 1 181 ? 35.087 1.288 -18.999 1.00 5.05 159 ALA D C 1
ATOM 4289 O O . ALA B 1 181 ? 34.601 1.334 -20.134 1.00 6.31 159 ALA D O 1
ATOM 4291 N N . HIS B 1 182 ? 34.788 2.166 -18.040 1.00 4.12 160 HIS D N 1
ATOM 4292 C CA . HIS B 1 182 ? 33.833 3.282 -18.260 1.00 4.51 160 HIS D CA 1
ATOM 4293 C C . HIS B 1 182 ? 34.045 3.962 -19.604 1.00 5.01 160 HIS D C 1
ATOM 4294 O O . HIS B 1 182 ? 35.134 4.461 -19.843 1.00 5.84 160 HIS D O 1
ATOM 4301 N N . GLY B 1 183 ? 33.040 3.972 -20.478 1.00 5.31 161 GLY D N 1
ATOM 4302 C CA . GLY B 1 183 ? 33.063 4.586 -21.790 1.00 5.36 161 GLY D CA 1
ATOM 4303 C C . GLY B 1 183 ? 33.740 3.885 -22.970 1.00 4.98 161 GLY D C 1
ATOM 4304 O O . GLY B 1 183 ? 33.671 4.390 -24.092 1.00 6.30 161 GLY D O 1
ATOM 4305 N N . ALA B 1 184 ? 34.327 2.705 -22.759 1.00 5.62 162 ALA D N 1
ATOM 4306 C CA . ALA B 1 184 ? 34.856 1.961 -23.912 1.00 5.68 162 ALA D CA 1
ATOM 4307 C C . ALA B 1 184 ? 33.700 1.639 -24.870 1.00 6.80 162 ALA D C 1
ATOM 4308 O O . ALA B 1 184 ? 32.549 1.548 -24.449 1.00 7.66 162 ALA D O 1
ATOM 4310 N N . ILE B 1 185 ? 34.051 1.361 -26.125 1.00 6.36 163 ILE D N 1
ATOM 4311 C CA . ILE B 1 185 ? 33.084 1.211 -27.230 1.00 6.73 163 ILE D CA 1
ATOM 4312 C C . ILE B 1 185 ? 33.442 -0.049 -27.999 1.00 7.19 163 ILE D C 1
ATOM 4313 O O . ILE B 1 185 ? 34.578 -0.231 -28.429 1.00 7.98 163 ILE D O 1
ATOM 4318 N N . TYR B 1 186 ? 32.484 -0.943 -28.163 1.00 7.81 164 TYR D N 1
ATOM 4319 C CA . TYR B 1 186 ? 32.560 -2.073 -29.083 1.00 8.08 164 TYR D CA 1
ATOM 4320 C C . TYR B 1 186 ? 31.605 -1.831 -30.220 1.00 7.66 164 TYR D C 1
ATOM 4321 O O . TYR B 1 186 ? 30.399 -1.699 -30.022 1.00 6.87 164 TYR D O 1
ATOM 4330 N N . LYS B 1 187 ? 32.159 -1.713 -31.412 1.00 7.70 165 LYS D N 1
ATOM 4331 C CA . LYS B 1 187 ? 31.421 -1.387 -32.638 1.00 7.86 165 LYS D CA 1
ATOM 4332 C C . LYS B 1 187 ? 30.605 -0.130 -32.423 1.00 8.18 165 LYS D C 1
ATOM 4333 O O . LYS B 1 187 ? 31.177 0.952 -32.236 1.00 8.91 165 LYS D O 1
ATOM 4339 N N . ASP B 1 188 ? 29.286 -0.258 -32.367 1.00 7.59 166 ASP D N 1
ATOM 4340 C CA . ASP B 1 188 ? 28.432 0.910 -32.201 1.00 8.40 166 ASP D CA 1
ATOM 4341 C C . ASP B 1 188 ? 27.827 1.173 -30.838 1.00 10.61 166 ASP D C 1
ATOM 4342 O O . ASP B 1 188 ? 26.937 2.055 -30.769 1.00 10.91 166 ASP D O 1
ATOM 4347 N N . LYS B 1 189 ? 28.300 0.479 -29.792 1.00 8.70 167 LYS D N 1
ATOM 4348 C CA . LYS B 1 189 ? 27.730 0.634 -28.463 1.00 6.45 167 LYS D CA 1
ATOM 4349 C C . LYS B 1 189 ? 28.755 0.775 -27.375 1.00 6.72 167 LYS D C 1
ATOM 4350 O O . LYS B 1 189 ? 29.874 0.272 -27.508 1.00 10.32 167 LYS D O 1
ATOM 4356 N N . ARG B 1 190 ? 28.385 1.504 -26.334 1.00 6.48 168 ARG D N 1
ATOM 4357 C CA . ARG B 1 190 ? 29.192 1.612 -25.151 1.00 5.56 168 ARG D CA 1
ATOM 4358 C C . ARG B 1 190 ? 29.162 0.389 -24.265 1.00 5.88 168 ARG D C 1
ATOM 4359 O O . ARG B 1 190 ? 28.085 -0.245 -24.169 1.00 5.84 168 ARG D O 1
ATOM 4367 N N . VAL B 1 191 ? 30.270 0.076 -23.578 1.00 7.07 169 VAL D N 1
ATOM 4368 C CA . VAL B 1 191 ? 30.188 -0.812 -22.424 1.00 8.12 169 VAL D CA 1
ATOM 4369 C C . VAL B 1 191 ? 29.062 -0.355 -21.511 1.00 6.89 169 VAL D C 1
ATOM 4370 O O . VAL B 1 191 ? 28.861 0.820 -21.288 1.00 7.17 169 VAL D O 1
ATOM 4374 N N . GLY B 1 192 ? 28.307 -1.320 -21.028 1.00 7.71 170 GLY D N 1
ATOM 4375 C CA . GLY B 1 192 ? 27.065 -1.021 -20.321 1.00 7.62 170 GLY D CA 1
ATOM 4376 C C . GLY B 1 192 ? 25.819 -1.267 -21.133 1.00 8.46 170 GLY D C 1
ATOM 4377 O O . GLY B 1 192 ? 24.733 -1.452 -20.598 1.00 9.36 170 GLY D O 1
ATOM 4378 N N . ASN B 1 193 ? 25.998 -1.295 -22.437 1.00 7.36 171 ASN D N 1
ATOM 4379 C CA . ASN B 1 193 ? 24.903 -1.498 -23.367 1.00 6.10 171 ASN D CA 1
ATOM 4380 C C . ASN B 1 193 ? 25.229 -2.696 -24.305 1.00 8.12 171 ASN D C 1
ATOM 4381 O O . ASN B 1 193 ? 24.729 -2.765 -25.436 1.00 7.76 171 ASN D O 1
ATOM 4386 N N . LEU B 1 194 ? 26.023 -3.657 -23.816 1.00 7.78 172 LEU D N 1
ATOM 4387 C CA . LEU B 1 194 ? 26.416 -4.796 -24.671 1.00 7.48 172 LEU D CA 1
ATOM 4388 C C . LEU B 1 194 ? 25.850 -6.134 -24.205 1.00 7.69 172 LEU D C 1
ATOM 4389 O O . LEU B 1 194 ? 26.227 -7.171 -24.732 1.00 9.80 172 LEU D O 1
ATOM 4394 N N . GLY B 1 195 ? 24.972 -6.105 -23.214 1.00 8.85 173 GLY D N 1
ATOM 4395 C CA . GLY B 1 195 ? 24.375 -7.321 -22.645 1.00 8.04 173 GLY D CA 1
ATOM 4396 C C . GLY B 1 195 ? 22.991 -7.015 -22.142 1.00 8.97 173 GLY D C 1
ATOM 4397 O O . GLY B 1 195 ? 22.330 -6.111 -22.643 1.00 10.11 173 GLY D O 1
ATOM 4398 N N . ASP B 1 196 ? 22.549 -7.774 -21.157 1.00 8.58 174 ASP D N 1
ATOM 4399 C CA . ASP B 1 196 ? 21.231 -7.615 -20.583 1.00 7.45 174 ASP D CA 1
ATOM 4400 C C . ASP B 1 196 ? 21.228 -6.603 -19.432 1.00 7.13 174 ASP D C 1
ATOM 4401 O O . ASP B 1 196 ? 20.285 -5.799 -19.245 1.00 7.98 174 ASP D O 1
ATOM 4406 N N . ALA B 1 197 ? 22.256 -6.709 -18.596 1.00 6.78 175 ALA D N 1
ATOM 4407 C CA . ALA B 1 197 ? 22.461 -5.735 -17.521 1.00 7.22 175 ALA D CA 1
ATOM 4408 C C . ALA B 1 197 ? 23.930 -5.550 -17.196 1.00 6.34 175 ALA D C 1
ATOM 4409 O O . ALA B 1 197 ? 24.730 -6.452 -17.454 1.00 7.39 175 ALA D O 1
ATOM 4411 N N . ALA B 1 198 ? 24.268 -4.374 -16.676 1.00 6.36 176 ALA D N 1
ATOM 4412 C CA . ALA B 1 198 ? 25.660 -4.029 -16.500 1.00 5.95 176 ALA D CA 1
ATOM 4413 C C . ALA B 1 198 ? 25.896 -3.454 -15.126 1.00 5.13 176 ALA D C 1
ATOM 4414 O O . ALA B 1 198 ? 25.112 -2.602 -14.718 1.00 6.04 176 ALA D O 1
ATOM 4416 N N . GLY B 1 199 ? 26.955 -3.880 -14.454 1.00 5.36 177 GLY D N 1
ATOM 4417 C CA . GLY B 1 199 ? 27.363 -3.254 -13.183 1.00 5.20 177 GLY D CA 1
ATOM 4418 C C . GLY B 1 199 ? 28.568 -2.386 -13.393 1.00 6.23 177 GLY D C 1
ATOM 4419 O O . GLY B 1 199 ? 29.469 -2.741 -14.136 1.00 7.27 177 GLY D O 1
ATOM 4420 N N . PHE B 1 200 ? 28.550 -1.235 -12.744 1.00 5.53 178 PHE D N 1
ATOM 4421 C CA . PHE B 1 200 ? 29.732 -0.422 -12.629 1.00 5.84 178 PHE D CA 1
ATOM 4422 C C . PHE B 1 200 ? 30.128 -0.128 -11.188 1.00 5.38 178 PHE D C 1
ATOM 4423 O O . PHE B 1 200 ? 29.327 0.051 -10.290 1.00 5.15 178 PHE D O 1
ATOM 4431 N N . SER B 1 201 ? 31.431 -0.040 -11.023 1.00 5.95 179 SER D N 1
ATOM 4432 C CA . SER B 1 201 ? 32.058 0.556 -9.815 1.00 5.39 179 SER D CA 1
ATOM 4433 C C . SER B 1 201 ? 32.446 1.997 -10.133 1.00 5.37 179 SER D C 1
ATOM 4434 O O . SER B 1 201 ? 32.995 2.245 -11.224 1.00 6.66 179 SER D O 1
ATOM 4437 N N . PHE B 1 202 ? 32.200 2.903 -9.194 1.00 5.75 180 PHE D N 1
ATOM 4438 C CA . PHE B 1 202 ? 32.787 4.263 -9.200 1.00 5.59 180 PHE D CA 1
ATOM 4439 C C . PHE B 1 202 ? 33.694 4.425 -7.974 1.00 5.96 180 PHE D C 1
ATOM 4440 O O . PHE B 1 202 ? 33.897 5.524 -7.408 1.00 6.08 180 PHE D O 1
ATOM 4448 N N . TYR B 1 203 ? 34.314 3.339 -7.550 1.00 6.19 181 TYR D N 1
ATOM 4449 C CA . TYR B 1 203 ? 35.377 3.471 -6.553 1.00 5.84 181 TYR D CA 1
ATOM 4450 C C . TYR B 1 203 ? 36.346 4.561 -6.965 1.00 7.44 181 TYR D C 1
ATOM 4451 O O . TYR B 1 203 ? 36.591 4.763 -8.160 1.00 6.29 181 TYR D O 1
ATOM 4460 N N . PRO B 1 204 ? 36.938 5.274 -5.982 1.00 6.96 182 PRO D N 1
ATOM 4461 C CA . PRO B 1 204 ? 37.692 6.474 -6.375 1.00 7.99 182 PRO D CA 1
ATOM 4462 C C . PRO B 1 204 ? 38.791 6.287 -7.424 1.00 10.04 182 PRO D C 1
ATOM 4463 O O . PRO B 1 204 ? 39.054 7.245 -8.192 1.00 11.95 182 PRO D O 1
ATOM 4467 N N . GLY B 1 205 ? 39.421 5.119 -7.411 1.00 10.27 183 GLY D N 1
ATOM 4468 C CA . GLY B 1 205 ? 40.438 4.821 -8.459 1.00 12.27 183 GLY D CA 1
ATOM 4469 C C . GLY B 1 205 ? 39.990 4.591 -9.891 1.00 10.38 183 GLY D C 1
ATOM 4470 O O . GLY B 1 205 ? 40.794 4.478 -10.821 1.00 11.83 183 GLY D O 1
ATOM 4471 N N . LYS B 1 206 ? 38.694 4.480 -10.110 1.00 9.43 184 LYS D N 1
ATOM 4472 C CA . LYS B 1 206 ? 38.222 4.138 -11.430 1.00 7.94 184 LYS D CA 1
ATOM 4473 C C . LYS B 1 206 ? 38.258 5.332 -12.369 1.00 7.41 184 LYS D C 1
ATOM 4474 O O . LYS B 1 206 ? 38.476 6.490 -11.978 1.00 8.80 184 LYS D O 1
ATOM 4480 N N . ASN B 1 207 ? 38.032 5.074 -13.644 1.00 6.97 185 ASN D N 1
ATOM 4481 C CA . ASN B 1 207 ? 38.154 6.130 -14.623 1.00 8.52 185 ASN D CA 1
ATOM 4482 C C . ASN B 1 207 ? 37.140 7.238 -14.346 1.00 8.88 185 ASN D C 1
ATOM 4483 O O . ASN B 1 207 ? 37.341 8.439 -14.648 1.00 9.42 185 ASN D O 1
ATOM 4488 N N . LEU B 1 208 ? 35.982 6.835 -13.848 1.00 8.42 186 LEU D N 1
ATOM 4489 C CA . LEU B 1 208 ? 35.048 7.822 -13.278 1.00 6.53 186 LEU D CA 1
ATOM 4490 C C . LEU B 1 208 ? 34.888 7.415 -11.812 1.00 8.94 186 LEU D C 1
ATOM 4491 O O . LEU B 1 208 ? 34.272 6.396 -11.537 1.00 7.31 186 LEU D O 1
ATOM 4496 N N . GLY B 1 209 ? 35.522 8.126 -10.899 1.00 6.63 187 GLY D N 1
ATOM 4497 C CA . GLY B 1 209 ? 35.618 7.720 -9.512 1.00 6.29 187 GLY D CA 1
ATOM 4498 C C . GLY B 1 209 ? 34.961 8.704 -8.576 1.00 6.18 187 GLY D C 1
ATOM 4499 O O . GLY B 1 209 ? 35.063 9.933 -8.739 1.00 6.68 187 GLY D O 1
ATOM 4500 N N . ALA B 1 210 ? 34.267 8.167 -7.616 1.00 5.87 188 ALA D N 1
ATOM 4501 C CA . ALA B 1 210 ? 33.601 9.011 -6.626 1.00 5.29 188 ALA D CA 1
ATOM 4502 C C . ALA B 1 210 ? 34.635 9.419 -5.570 1.00 5.59 188 ALA D C 1
ATOM 4503 O O . ALA B 1 210 ? 35.875 9.194 -5.713 1.00 7.29 188 ALA D O 1
ATOM 4505 N N . LEU B 1 211 ? 34.128 10.066 -4.520 1.00 6.01 189 LEU D N 1
ATOM 4506 C CA . LEU B 1 211 ? 34.921 10.411 -3.345 1.00 6.58 189 LEU D CA 1
ATOM 4507 C C . LEU B 1 211 ? 34.428 9.613 -2.138 1.00 5.76 189 LEU D C 1
ATOM 4508 O O . LEU B 1 211 ? 34.253 10.136 -1.048 1.00 7.10 189 LEU D O 1
ATOM 4513 N N . GLY B 1 212 ? 34.235 8.310 -2.348 1.00 5.48 190 GLY D N 1
ATOM 4514 C CA . GLY B 1 212 ? 33.575 7.401 -1.443 1.00 5.34 190 GLY D CA 1
ATOM 4515 C C . GLY B 1 212 ? 33.259 6.172 -2.273 1.00 5.81 190 GLY D C 1
ATOM 4516 O O . GLY B 1 212 ? 33.533 6.134 -3.475 1.00 4.96 190 GLY D O 1
ATOM 4517 N N . ASP B 1 213 ? 32.670 5.189 -1.614 1.00 5.85 191 ASP D N 1
ATOM 4518 C CA . ASP B 1 213 ? 32.203 4.027 -2.361 1.00 5.28 191 ASP D CA 1
ATOM 4519 C C . ASP B 1 213 ? 30.962 4.408 -3.187 1.00 5.82 191 ASP D C 1
ATOM 4520 O O . ASP B 1 213 ? 30.136 5.230 -2.747 1.00 6.23 191 ASP D O 1
ATOM 4525 N N . ALA B 1 214 ? 30.808 3.838 -4.385 1.00 4.69 192 ALA D N 1
ATOM 4526 C CA . ALA B 1 214 ? 29.686 4.163 -5.242 1.00 5.32 192 ALA D CA 1
ATOM 4527 C C . ALA B 1 214 ? 29.654 3.227 -6.419 1.00 5.12 192 ALA D C 1
ATOM 4528 O O . ALA B 1 214 ? 30.733 2.671 -6.771 1.00 5.26 192 ALA D O 1
ATOM 4530 N N . GLY B 1 215 ? 28.470 3.015 -7.004 1.00 5.15 193 GLY D N 1
ATOM 4531 C CA . GLY B 1 215 ? 28.332 2.109 -8.156 1.00 5.28 193 GLY D CA 1
ATOM 4532 C C . GLY B 1 215 ? 27.068 2.397 -8.908 1.00 6.41 193 GLY D C 1
ATOM 4533 O O . GLY B 1 215 ? 26.345 3.292 -8.506 1.00 6.26 193 GLY D O 1
ATOM 4534 N N . CYS B 1 216 ? 26.769 1.643 -9.960 1.00 5.62 194 CYS D N 1
ATOM 4535 C CA . CYS B 1 216 ? 25.496 1.693 -10.630 1.00 5.92 194 CYS D CA 1
ATOM 4536 C C . CYS B 1 216 ? 25.235 0.392 -11.353 1.00 6.02 194 CYS D C 1
ATOM 4537 O O . CYS B 1 216 ? 26.140 -0.411 -11.639 1.00 5.56 194 CYS D O 1
ATOM 4540 N N . ILE B 1 217 ? 23.976 0.275 -11.741 1.00 4.83 195 ILE D N 1
ATOM 4541 C CA . ILE B 1 217 ? 23.530 -0.729 -12.684 1.00 6.24 195 ILE D CA 1
ATOM 4542 C C . ILE B 1 217 ? 22.862 -0.042 -13.880 1.00 5.19 195 ILE D C 1
ATOM 4543 O O . ILE B 1 217 ? 22.100 0.926 -13.752 1.00 6.17 195 ILE D O 1
ATOM 4548 N N . CYS B 1 218 ? 23.207 -0.521 -15.063 1.00 5.08 196 CYS D N 1
ATOM 4549 C CA . CYS B 1 218 ? 22.610 -0.064 -16.279 1.00 5.11 196 CYS D CA 1
ATOM 4550 C C . CYS B 1 218 ? 21.870 -1.152 -16.997 1.00 5.73 196 CYS D C 1
ATOM 4551 O O . CYS B 1 218 ? 22.267 -2.318 -16.969 1.00 5.74 196 CYS D O 1
ATOM 4554 N N . THR B 1 219 ? 20.758 -0.777 -17.621 1.00 5.20 197 THR D N 1
ATOM 4555 C CA . THR B 1 219 ? 19.925 -1.747 -18.300 1.00 6.59 197 THR D CA 1
ATOM 4556 C C . THR B 1 219 ? 18.938 -1.030 -19.181 1.00 7.02 197 THR D C 1
ATOM 4557 O O . THR B 1 219 ? 18.654 0.128 -18.965 1.00 7.51 197 THR D O 1
ATOM 4561 N N . ASN B 1 220 ? 18.441 -1.709 -20.204 1.00 6.03 198 ASN D N 1
ATOM 4562 C CA . ASN B 1 220 ? 17.337 -1.201 -21.041 1.00 6.97 198 ASN D CA 1
ATOM 4563 C C . ASN B 1 220 ? 15.960 -1.741 -20.655 1.00 7.61 198 ASN D C 1
ATOM 4564 O O . ASN B 1 220 ? 14.956 -1.274 -21.186 1.00 8.55 198 ASN D O 1
ATOM 4569 N N . ASP B 1 221 ? 15.911 -2.693 -19.722 1.00 7.67 199 ASP D N 1
ATOM 4570 C CA . ASP B 1 221 ? 14.689 -3.431 -19.381 1.00 7.36 199 ASP D CA 1
ATOM 4571 C C . ASP B 1 221 ? 13.927 -2.767 -18.246 1.00 7.10 199 ASP D C 1
ATOM 4572 O O . ASP B 1 221 ? 14.496 -2.610 -17.162 1.00 6.98 199 ASP D O 1
ATOM 4577 N N . ASP B 1 222 ? 12.691 -2.338 -18.522 1.00 8.02 200 ASP D N 1
ATOM 4578 C CA . ASP B 1 222 ? 11.910 -1.561 -17.563 1.00 7.06 200 ASP D CA 1
ATOM 4579 C C . ASP B 1 222 ? 11.644 -2.328 -16.274 1.00 6.44 200 ASP D C 1
ATOM 4580 O O . ASP B 1 222 ? 11.814 -1.814 -15.174 1.00 7.75 200 ASP D O 1
ATOM 4585 N N . ASN B 1 223 ? 11.269 -3.610 -16.432 1.00 5.23 201 ASN D N 1
ATOM 4586 C CA . ASN B 1 223 ? 10.940 -4.421 -15.249 1.00 6.35 201 ASN D CA 1
ATOM 4587 C C . ASN B 1 223 ? 12.201 -4.661 -14.401 1.00 6.05 201 ASN D C 1
ATOM 4588 O O . ASN B 1 223 ? 12.151 -4.651 -13.184 1.00 9.26 201 ASN D O 1
ATOM 4593 N N . PHE B 1 224 ? 13.307 -4.980 -15.078 1.00 5.75 202 PHE D N 1
ATOM 4594 C CA . PHE B 1 224 ? 14.549 -5.192 -14.372 1.00 5.10 202 PHE D CA 1
ATOM 4595 C C . PHE B 1 224 ? 14.990 -3.945 -13.595 1.00 4.98 202 PHE D C 1
ATOM 4596 O O . PHE B 1 224 ? 15.428 -4.017 -12.441 1.00 5.58 202 PHE D O 1
ATOM 4604 N N . ALA B 1 225 ? 14.874 -2.809 -14.270 1.00 4.94 203 ALA D N 1
ATOM 4605 C CA . ALA B 1 225 ? 15.265 -1.568 -13.601 1.00 5.03 203 ALA D CA 1
ATOM 4606 C C . ALA B 1 225 ? 14.430 -1.317 -12.330 1.00 6.92 203 ALA D C 1
ATOM 4607 O O . ALA B 1 225 ? 14.967 -0.988 -11.254 1.00 7.68 203 ALA D O 1
ATOM 4609 N N . SER B 1 226 ? 13.116 -1.496 -12.457 1.00 6.69 204 SER D N 1
ATOM 4610 C CA A SER B 1 226 ? 12.228 -1.329 -11.313 0.50 6.58 204 SER D CA 1
ATOM 4611 C CA B SER B 1 226 ? 12.215 -1.343 -11.324 0.50 6.62 204 SER D CA 1
ATOM 4612 C C . SER B 1 226 ? 12.539 -2.315 -10.182 1.00 6.06 204 SER D C 1
ATOM 4613 O O . SER B 1 226 ? 12.473 -1.963 -9.007 1.00 9.04 204 SER D O 1
ATOM 4618 N N . LYS B 1 227 ? 12.845 -3.559 -10.537 1.00 6.02 205 LYS D N 1
ATOM 4619 C CA . LYS B 1 227 ? 13.041 -4.599 -9.573 1.00 5.71 205 LYS D CA 1
ATOM 4620 C C . LYS B 1 227 ? 14.329 -4.291 -8.825 1.00 4.95 205 LYS D C 1
ATOM 4621 O O . LYS B 1 227 ? 14.438 -4.483 -7.604 1.00 6.65 205 LYS D O 1
ATOM 4627 N N . ILE B 1 228 ? 15.323 -3.814 -9.589 1.00 6.13 206 ILE D N 1
ATOM 4628 C CA . ILE B 1 228 ? 16.638 -3.442 -8.980 1.00 6.12 206 ILE D CA 1
ATOM 4629 C C . ILE B 1 228 ? 16.468 -2.281 -8.000 1.00 5.84 206 ILE D C 1
ATOM 4630 O O . ILE B 1 228 ? 17.005 -2.305 -6.882 1.00 6.41 206 ILE D O 1
ATOM 4635 N N . ARG B 1 229 ? 15.725 -1.254 -8.422 1.00 8.75 207 ARG D N 1
ATOM 4636 C CA . ARG B 1 229 ? 15.528 -0.140 -7.463 1.00 5.61 207 ARG D CA 1
ATOM 4637 C C . ARG B 1 229 ? 14.932 -0.653 -6.132 1.00 5.54 207 ARG D C 1
ATOM 4638 O O . ARG B 1 229 ? 15.342 -0.204 -5.055 1.00 6.29 207 ARG D O 1
ATOM 4646 N N . ALA B 1 230 ? 13.921 -1.532 -6.223 1.00 5.60 208 ALA D N 1
ATOM 4647 C CA . ALA B 1 230 ? 13.296 -2.009 -4.991 1.00 6.41 208 ALA D CA 1
ATOM 4648 C C . ALA B 1 230 ? 14.324 -2.849 -4.212 1.00 7.20 208 ALA D C 1
ATOM 4649 O O . ALA B 1 230 ? 14.492 -2.695 -2.992 1.00 7.61 208 ALA D O 1
ATOM 4651 N N . LEU B 1 231 ? 15.009 -3.774 -4.906 1.00 6.04 209 LEU D N 1
ATOM 4652 C CA . LEU B 1 231 ? 15.963 -4.667 -4.236 1.00 8.28 209 LEU D CA 1
ATOM 4653 C C . LEU B 1 231 ? 17.085 -3.921 -3.516 1.00 5.47 209 LEU D C 1
ATOM 4654 O O . LEU B 1 231 ? 17.643 -4.416 -2.553 1.00 6.66 209 LEU D O 1
ATOM 4659 N N . ALA B 1 232 ? 17.443 -2.759 -4.073 1.00 6.97 210 ALA D N 1
ATOM 4660 C CA . ALA B 1 232 ? 18.524 -1.935 -3.499 1.00 7.86 210 ALA D CA 1
ATOM 4661 C C . ALA B 1 232 ? 18.004 -1.003 -2.391 1.00 7.66 210 ALA D C 1
ATOM 4662 O O . ALA B 1 232 ? 18.770 -0.260 -1.794 1.00 7.75 210 ALA D O 1
ATOM 4664 N N . ASN B 1 233 ? 16.696 -1.026 -2.153 1.00 5.46 211 ASN D N 1
ATOM 4665 C CA . ASN B 1 233 ? 15.998 -0.182 -1.175 1.00 5.44 211 ASN D CA 1
ATOM 4666 C C . ASN B 1 233 ? 15.229 -1.030 -0.178 1.00 5.76 211 ASN D C 1
ATOM 4667 O O . ASN B 1 233 ? 14.044 -0.809 0.065 1.00 6.18 211 ASN D O 1
ATOM 4672 N N . TYR B 1 234 ? 15.915 -1.982 0.442 1.00 5.64 212 TYR D N 1
ATOM 4673 C CA . TYR B 1 234 ? 15.302 -2.981 1.376 1.00 5.99 212 TYR D CA 1
ATOM 4674 C C . TYR B 1 234 ? 14.298 -3.963 0.748 1.00 6.66 212 TYR D C 1
ATOM 4675 O O . TYR B 1 234 ? 13.750 -4.788 1.489 1.00 9.40 212 TYR D O 1
ATOM 4684 N N . GLY B 1 235 ? 14.137 -3.945 -0.572 1.00 5.85 213 GLY D N 1
ATOM 4685 C CA . GLY B 1 235 ? 13.010 -4.613 -1.211 1.00 7.77 213 GLY D CA 1
ATOM 4686 C C . GLY B 1 235 ? 11.729 -3.827 -1.280 1.00 7.33 213 GLY D C 1
ATOM 4687 O O . GLY B 1 235 ? 10.706 -4.338 -1.691 1.00 7.39 213 GLY D O 1
ATOM 4688 N N . SER B 1 236 ? 11.813 -2.517 -1.033 1.00 6.90 214 SER D N 1
ATOM 4689 C CA . SER B 1 236 ? 10.648 -1.623 -0.930 1.00 10.01 214 SER D CA 1
ATOM 4690 C C . SER B 1 236 ? 10.536 -0.710 -2.157 1.00 7.65 214 SER D C 1
ATOM 4691 O O . SER B 1 236 ? 11.472 0.051 -2.492 1.00 8.82 214 SER D O 1
ATOM 4694 N N . HIS B 1 237 ? 9.430 -0.877 -2.886 1.00 11.34 215 HIS D N 1
ATOM 4695 C CA . HIS B 1 237 ? 8.992 -0.074 -4.015 1.00 15.72 215 HIS D CA 1
ATOM 4696 C C . HIS B 1 237 ? 8.082 1.104 -3.602 1.00 11.42 215 HIS D C 1
ATOM 4697 O O . HIS B 1 237 ? 7.955 2.124 -4.312 1.00 17.74 215 HIS D O 1
ATOM 4704 N N . LYS B 1 238 ? 7.464 0.975 -2.432 1.00 11.37 216 LYS D N 1
ATOM 4705 C CA . LYS B 1 238 ? 6.449 1.883 -1.893 1.00 10.90 216 LYS D CA 1
ATOM 4706 C C . LYS B 1 238 ? 6.692 1.959 -0.390 1.00 7.61 216 LYS D C 1
ATOM 4707 O O . LYS B 1 238 ? 6.828 0.943 0.280 1.00 8.86 216 LYS D O 1
ATOM 4713 N N . LYS B 1 239 ? 6.650 3.159 0.154 1.00 8.92 217 LYS D N 1
ATOM 4714 C CA . LYS B 1 239 ? 6.833 3.325 1.596 1.00 9.58 217 LYS D CA 1
ATOM 4715 C C . LYS B 1 239 ? 5.932 2.385 2.406 1.00 8.88 217 LYS D C 1
ATOM 4716 O O . LYS B 1 239 ? 4.734 2.220 2.141 1.00 10.12 217 LYS D O 1
ATOM 4722 N N . TYR B 1 240 ? 6.578 1.767 3.386 1.00 8.57 218 TYR D N 1
ATOM 4723 C CA . TYR B 1 240 ? 6.005 0.856 4.317 1.00 6.59 218 TYR D CA 1
ATOM 4724 C C . TYR B 1 240 ? 5.926 -0.590 3.846 1.00 7.67 218 TYR D C 1
ATOM 4725 O O . TYR B 1 240 ? 5.657 -1.477 4.678 1.00 5.68 218 TYR D O 1
ATOM 4734 N N . GLU B 1 241 ? 6.134 -0.797 2.546 1.00 7.37 219 GLU D N 1
ATOM 4735 C CA . GLU B 1 241 ? 5.887 -2.117 1.936 1.00 7.14 219 GLU D CA 1
ATOM 4736 C C . GLU B 1 241 ? 7.184 -2.702 1.451 1.00 6.47 219 GLU D C 1
ATOM 4737 O O . GLU B 1 241 ? 7.973 -2.009 0.777 1.00 8.73 219 GLU D O 1
ATOM 4743 N N . ASN B 1 242 ? 7.315 -4.022 1.594 1.00 6.38 220 ASN D N 1
ATOM 4744 C CA . ASN B 1 242 ? 8.465 -4.755 1.077 1.00 6.75 220 ASN D CA 1
ATOM 4745 C C . ASN B 1 242 ? 8.058 -5.911 0.229 1.00 7.01 220 ASN D C 1
ATOM 4746 O O . ASN B 1 242 ? 7.628 -6.948 0.736 1.00 6.17 220 ASN D O 1
ATOM 4751 N N . LEU B 1 243 ? 8.135 -5.704 -1.079 1.00 6.07 221 LEU D N 1
ATOM 4752 C CA . LEU B 1 243 ? 7.759 -6.699 -2.046 1.00 7.69 221 LEU D CA 1
ATOM 4753 C C . LEU B 1 243 ? 8.794 -7.800 -2.088 1.00 7.35 221 LEU D C 1
ATOM 4754 O O . LEU B 1 243 ? 8.445 -8.984 -2.266 1.00 8.65 221 LEU D O 1
ATOM 4759 N N . TYR B 1 244 ? 10.082 -7.444 -1.910 1.00 8.38 222 TYR D N 1
ATOM 4760 C CA . TYR B 1 244 ? 11.174 -8.409 -2.007 1.00 8.30 222 TYR D CA 1
ATOM 4761 C C . TYR B 1 244 ? 11.986 -8.385 -0.738 1.00 7.57 222 TYR D C 1
ATOM 4762 O O . TYR B 1 244 ? 11.864 -7.419 0.017 1.00 7.96 222 TYR D O 1
ATOM 4771 N N . THR B 1 245 ? 12.767 -9.444 -0.486 1.00 8.89 223 THR D N 1
ATOM 4772 C CA . THR B 1 245 ? 13.788 -9.394 0.563 1.00 8.05 223 THR D CA 1
ATOM 4773 C C . THR B 1 245 ? 15.050 -8.742 0.043 1.00 8.13 223 THR D C 1
ATOM 4774 O O . THR B 1 245 ? 15.886 -9.440 -0.553 1.00 13.06 223 THR D O 1
ATOM 4778 N N . GLY B 1 246 ? 15.168 -7.419 0.218 1.00 7.14 224 GLY D N 1
ATOM 4779 C CA . GLY B 1 246 ? 16.222 -6.707 -0.466 1.00 9.23 224 GLY D CA 1
ATOM 4780 C C . GLY B 1 246 ? 17.349 -6.342 0.486 1.00 7.91 224 GLY D C 1
ATOM 4781 O O . GLY B 1 246 ? 17.490 -6.880 1.584 1.00 9.16 224 GLY D O 1
ATOM 4782 N N . LEU B 1 247 ? 18.199 -5.457 -0.017 1.00 8.63 225 LEU D N 1
ATOM 4783 C CA . LEU B 1 247 ? 19.365 -5.006 0.723 1.00 9.08 225 LEU D CA 1
ATOM 4784 C C . LEU B 1 247 ? 19.350 -3.481 0.654 1.00 6.93 225 LEU D C 1
ATOM 4785 O O . LEU B 1 247 ? 18.509 -2.886 0.003 1.00 7.55 225 LEU D O 1
ATOM 4790 N N . ASN B 1 248 ? 20.359 -2.876 1.265 1.00 5.85 226 ASN D N 1
ATOM 4791 C CA . ASN B 1 248 ? 20.485 -1.431 1.308 1.00 4.52 226 ASN D CA 1
ATOM 4792 C C . ASN B 1 248 ? 21.701 -1.031 0.474 1.00 4.30 226 ASN D C 1
ATOM 4793 O O . ASN B 1 248 ? 22.823 -1.225 0.978 1.00 5.34 226 ASN D O 1
ATOM 4798 N N . SER B 1 249 ? 21.513 -0.549 -0.753 1.00 3.63 227 SER D N 1
ATOM 4799 C CA . SER B 1 249 ? 22.609 -0.284 -1.636 1.00 3.31 227 SER D CA 1
ATOM 4800 C C . SER B 1 249 ? 22.276 0.901 -2.469 1.00 3.38 227 SER D C 1
ATOM 4801 O O . SER B 1 249 ? 21.710 0.757 -3.570 1.00 4.83 227 SER D O 1
ATOM 4804 N N . ARG B 1 250 ? 22.661 2.056 -1.916 1.00 3.13 228 ARG D N 1
ATOM 4805 C CA . ARG B 1 250 ? 22.284 3.325 -2.530 1.00 3.06 228 ARG D CA 1
ATOM 4806 C C . ARG B 1 250 ? 23.509 4.185 -2.835 1.00 3.39 228 ARG D C 1
ATOM 4807 O O . ARG B 1 250 ? 24.498 4.136 -2.121 1.00 4.40 228 ARG D O 1
ATOM 4815 N N . LEU B 1 251 ? 23.358 5.039 -3.831 1.00 3.89 229 LEU D N 1
ATOM 4816 C CA . LEU B 1 251 ? 24.348 6.066 -4.142 1.00 4.69 229 LEU D CA 1
ATOM 4817 C C . LEU B 1 251 ? 24.025 7.399 -3.475 1.00 5.48 229 LEU D C 1
ATOM 4818 O O . LEU B 1 251 ? 22.980 7.955 -3.719 1.00 6.38 229 LEU D O 1
ATOM 4823 N N . ASP B 1 252 ? 24.883 7.818 -2.564 1.00 4.41 230 ASP D N 1
ATOM 4824 C CA . ASP B 1 252 ? 24.620 9.032 -1.798 1.00 5.15 230 ASP D CA 1
ATOM 4825 C C . ASP B 1 252 ? 24.481 10.183 -2.766 1.00 5.99 230 ASP D C 1
ATOM 4826 O O . ASP B 1 252 ? 25.184 10.269 -3.754 1.00 6.10 230 ASP D O 1
ATOM 4831 N N . GLU B 1 253 ? 23.630 11.120 -2.359 1.00 6.33 231 GLU D N 1
ATOM 4832 C CA . GLU B 1 253 ? 23.455 12.391 -3.094 1.00 6.31 231 GLU D CA 1
ATOM 4833 C C . GLU B 1 253 ? 24.789 13.086 -3.371 1.00 5.77 231 GLU D C 1
ATOM 4834 O O . GLU B 1 253 ? 25.041 13.611 -4.470 1.00 6.04 231 GLU D O 1
ATOM 4840 N N . ILE B 1 254 ? 25.609 13.171 -2.329 1.00 6.19 232 ILE D N 1
ATOM 4841 C CA A ILE B 1 254 ? 26.902 13.818 -2.465 0.50 7.48 232 ILE D CA 1
ATOM 4842 C CA B ILE B 1 254 ? 26.856 13.857 -2.530 0.50 6.31 232 ILE D CA 1
ATOM 4843 C C . ILE B 1 254 ? 27.747 13.151 -3.552 1.00 6.39 232 ILE D C 1
ATOM 4844 O O . ILE B 1 254 ? 28.376 13.816 -4.365 1.00 8.68 232 ILE D O 1
ATOM 4853 N N . GLN B 1 255 ? 27.760 11.806 -3.571 1.00 5.66 233 GLN D N 1
ATOM 4854 C CA . GLN B 1 255 ? 28.599 11.134 -4.525 1.00 4.83 233 GLN D CA 1
ATOM 4855 C C . GLN B 1 255 ? 28.038 11.264 -5.933 1.00 4.10 233 GLN D C 1
ATOM 4856 O O . GLN B 1 255 ? 28.824 11.374 -6.896 1.00 6.59 233 GLN D O 1
ATOM 4862 N N . ALA B 1 256 ? 26.716 11.129 -6.067 1.00 4.39 234 ALA D N 1
ATOM 4863 C CA . ALA B 1 256 ? 26.060 11.349 -7.359 1.00 4.59 234 ALA D CA 1
ATOM 4864 C C . ALA B 1 256 ? 26.428 12.720 -7.976 1.00 4.51 234 ALA D C 1
ATOM 4865 O O . ALA B 1 256 ? 26.750 12.829 -9.144 1.00 5.88 234 ALA D O 1
ATOM 4867 N N . ALA B 1 257 ? 26.465 13.736 -7.140 1.00 5.75 235 ALA D N 1
ATOM 4868 C CA . ALA B 1 257 ? 26.827 15.076 -7.618 1.00 7.32 235 ALA D CA 1
ATOM 4869 C C . ALA B 1 257 ? 28.275 15.157 -8.066 1.00 5.08 235 ALA D C 1
ATOM 4870 O O . ALA B 1 257 ? 28.582 15.794 -9.073 1.00 6.13 235 ALA D O 1
ATOM 4872 N N . PHE B 1 258 ? 29.165 14.571 -7.264 1.00 5.00 236 PHE D N 1
ATOM 4873 C CA . PHE B 1 258 ? 30.592 14.566 -7.626 1.00 5.08 236 PHE D CA 1
ATOM 4874 C C . PHE B 1 258 ? 30.807 13.815 -8.954 1.00 6.72 236 PHE D C 1
ATOM 4875 O O . PHE B 1 258 ? 31.516 14.274 -9.842 1.00 8.56 236 PHE D O 1
ATOM 4883 N N . LEU B 1 259 ? 30.144 12.677 -9.115 1.00 5.43 237 LEU D N 1
ATOM 4884 C CA . LEU B 1 259 ? 30.244 11.932 -10.348 1.00 5.52 237 LEU D CA 1
ATOM 4885 C C . LEU B 1 259 ? 29.715 12.664 -11.569 1.00 4.85 237 LEU D C 1
ATOM 4886 O O . LEU B 1 259 ? 30.260 12.527 -12.662 1.00 5.32 237 LEU D O 1
ATOM 4891 N N . ASP B 1 260 ? 28.600 13.367 -11.410 1.00 5.05 238 ASP D N 1
ATOM 4892 C CA . ASP B 1 260 ? 27.977 14.147 -12.495 1.00 6.63 238 ASP D CA 1
ATOM 4893 C C . ASP B 1 260 ? 28.934 15.238 -12.962 1.00 7.51 238 ASP D C 1
ATOM 4894 O O . ASP B 1 260 ? 29.017 15.470 -14.149 1.00 7.78 238 ASP D O 1
ATOM 4899 N N . ILE B 1 261 ? 29.617 15.871 -12.018 1.00 6.72 239 ILE D N 1
ATOM 4900 C CA . ILE B 1 261 ? 30.613 16.903 -12.362 1.00 7.35 239 ILE D CA 1
ATOM 4901 C C . ILE B 1 261 ? 31.678 16.243 -13.266 1.00 6.38 239 ILE D C 1
ATOM 4902 O O . ILE B 1 261 ? 31.987 16.730 -14.358 1.00 9.32 239 ILE D O 1
ATOM 4907 N N . LYS B 1 262 ? 32.209 15.100 -12.840 1.00 7.40 240 LYS D N 1
ATOM 4908 C CA . LYS B 1 262 ? 33.369 14.530 -13.536 1.00 6.23 240 LYS D CA 1
ATOM 4909 C C . LYS B 1 262 ? 32.946 13.868 -14.862 1.00 6.29 240 LYS D C 1
ATOM 4910 O O . LYS B 1 262 ? 33.740 13.747 -15.802 1.00 8.24 240 LYS D O 1
ATOM 4916 N N . LEU B 1 263 ? 31.711 13.414 -14.957 1.00 5.51 241 LEU D N 1
ATOM 4917 C CA . LEU B 1 263 ? 31.246 12.670 -16.089 1.00 5.70 241 LEU D CA 1
ATOM 4918 C C . LEU B 1 263 ? 31.314 13.534 -17.355 1.00 6.08 241 LEU D C 1
ATOM 4919 O O . LEU B 1 263 ? 31.531 13.075 -18.479 1.00 5.66 241 LEU D O 1
ATOM 4924 N N . LYS B 1 264 ? 31.118 14.833 -17.188 1.00 7.62 242 LYS D N 1
ATOM 4925 C CA . LYS B 1 264 ? 31.266 15.784 -18.285 1.00 7.37 242 LYS D CA 1
ATOM 4926 C C . LYS B 1 264 ? 32.643 15.803 -18.928 1.00 6.10 242 LYS D C 1
ATOM 4927 O O . LYS B 1 264 ? 32.727 16.283 -20.072 1.00 10.10 242 LYS D O 1
ATOM 4933 N N . TYR B 1 265 ? 33.645 15.257 -18.220 1.00 5.46 243 TYR D N 1
ATOM 4934 C CA . TYR B 1 265 ? 35.001 15.197 -18.751 1.00 8.53 243 TYR D CA 1
ATOM 4935 C C . TYR B 1 265 ? 35.513 13.791 -19.012 1.00 8.48 243 TYR D C 1
ATOM 4936 O O . TYR B 1 265 ? 36.656 13.642 -19.433 1.00 8.53 243 TYR D O 1
ATOM 4945 N N . LEU B 1 266 ? 34.650 12.796 -18.990 1.00 7.55 244 LEU D N 1
ATOM 4946 C CA . LEU B 1 266 ? 35.120 11.430 -18.951 1.00 6.60 244 LEU D CA 1
ATOM 4947 C C . LEU B 1 266 ? 35.631 11.013 -20.312 1.00 7.54 244 LEU D C 1
ATOM 4948 O O . LEU B 1 266 ? 36.724 10.481 -20.370 1.00 8.43 244 LEU D O 1
ATOM 4953 N N . ASP B 1 267 ? 34.935 11.332 -21.402 1.00 6.01 245 ASP D N 1
ATOM 4954 C CA . ASP B 1 267 ? 35.506 11.037 -22.741 1.00 5.99 245 ASP D CA 1
ATOM 4955 C C . ASP B 1 267 ? 36.836 11.763 -22.984 1.00 7.99 245 ASP D C 1
ATOM 4956 O O . ASP B 1 267 ? 37.798 11.217 -23.595 1.00 9.31 245 ASP D O 1
ATOM 4961 N N . GLU B 1 268 ? 36.914 13.006 -22.544 1.00 8.73 246 GLU D N 1
ATOM 4962 C CA . GLU B 1 268 ? 38.109 13.807 -22.765 1.00 11.28 246 GLU D CA 1
ATOM 4963 C C . GLU B 1 268 ? 39.239 13.169 -21.964 1.00 10.64 246 GLU D C 1
ATOM 4964 O O . GLU B 1 268 ? 40.369 12.963 -22.457 1.00 10.54 246 GLU D O 1
ATOM 4970 N N . ASP B 1 269 ? 38.930 12.781 -20.732 1.00 10.61 247 ASP D N 1
ATOM 4971 C CA . ASP B 1 269 ? 39.891 12.161 -19.847 1.00 9.44 247 ASP D CA 1
ATOM 4972 C C . ASP B 1 269 ? 40.344 10.801 -20.437 1.00 8.95 247 ASP D C 1
ATOM 4973 O O . ASP B 1 269 ? 41.547 10.437 -20.396 1.00 9.32 247 ASP D O 1
ATOM 4978 N N . ASN B 1 270 ? 39.408 10.002 -20.936 1.00 8.07 248 ASN D N 1
ATOM 4979 C CA . ASN B 1 270 ? 39.783 8.679 -21.406 1.00 9.16 248 ASN D CA 1
ATOM 4980 C C . ASN B 1 270 ? 40.692 8.800 -22.637 1.00 7.90 248 ASN D C 1
ATOM 4981 O O . ASN B 1 270 ? 41.647 8.031 -22.826 1.00 11.49 248 ASN D O 1
ATOM 4986 N N . ASN B 1 271 ? 40.396 9.782 -23.484 1.00 8.03 249 ASN D N 1
ATOM 4987 C CA . ASN B 1 271 ? 41.237 9.989 -24.688 1.00 8.10 249 ASN D CA 1
ATOM 4988 C C . ASN B 1 271 ? 42.652 10.466 -24.328 1.00 12.11 249 ASN D C 1
ATOM 4989 O O . ASN B 1 271 ? 43.656 10.116 -24.977 1.00 13.35 249 ASN D O 1
ATOM 4994 N N . LYS B 1 272 ? 42.759 11.225 -23.257 1.00 9.65 250 LYS D N 1
ATOM 4995 C CA . LYS B 1 272 ? 44.062 11.586 -22.700 1.00 12.33 250 LYS D CA 1
ATOM 4996 C C . LYS B 1 272 ? 44.835 10.371 -22.188 1.00 11.53 250 LYS D C 1
ATOM 4997 O O . LYS B 1 272 ? 46.055 10.266 -22.391 1.00 10.16 250 LYS D O 1
ATOM 5003 N N . ARG B 1 273 ? 44.149 9.458 -21.497 1.00 10.94 251 ARG D N 1
ATOM 5004 C CA . ARG B 1 273 ? 44.735 8.154 -21.120 1.00 8.56 251 ARG D CA 1
ATOM 5005 C C . ARG B 1 273 ? 45.229 7.392 -22.348 1.00 7.54 251 ARG D C 1
ATOM 5006 O O . ARG B 1 273 ? 46.299 6.786 -22.339 1.00 10.06 251 ARG D O 1
ATOM 5014 N N . LYS B 1 274 ? 44.436 7.415 -23.419 1.00 8.27 252 LYS D N 1
ATOM 5015 C CA . LYS B 1 274 ? 44.828 6.731 -24.641 1.00 9.22 252 LYS D CA 1
ATOM 5016 C C . LYS B 1 274 ? 46.143 7.325 -25.154 1.00 8.77 252 LYS D C 1
ATOM 5017 O O . LYS B 1 274 ? 47.036 6.603 -25.596 1.00 10.45 252 LYS D O 1
ATOM 5023 N N . ASN B 1 275 ? 46.248 8.645 -25.138 1.00 10.84 253 ASN D N 1
ATOM 5024 C CA . ASN B 1 275 ? 47.469 9.318 -25.592 1.00 9.60 253 ASN D CA 1
ATOM 5025 C C . ASN B 1 275 ? 48.653 8.817 -24.754 1.00 10.61 253 ASN D C 1
ATOM 5026 O O . ASN B 1 275 ? 49.738 8.614 -25.293 1.00 10.94 253 ASN D O 1
ATOM 5031 N N . ILE B 1 276 ? 48.511 8.649 -23.453 1.00 10.53 254 ILE D N 1
ATOM 5032 C CA . ILE B 1 276 ? 49.643 8.238 -22.611 1.00 10.34 254 ILE D CA 1
ATOM 5033 C C . ILE B 1 276 ? 49.926 6.735 -22.806 1.00 10.52 254 ILE D C 1
ATOM 5034 O O . ILE B 1 276 ? 51.085 6.327 -22.876 1.00 11.47 254 ILE D O 1
ATOM 5039 N N . ALA B 1 277 ? 48.891 5.904 -22.880 1.00 8.38 255 ALA D N 1
ATOM 5040 C CA . ALA B 1 277 ? 49.090 4.485 -23.135 1.00 7.19 255 ALA D CA 1
ATOM 5041 C C . ALA B 1 277 ? 49.818 4.324 -24.454 1.00 10.21 255 ALA D C 1
ATOM 5042 O O . ALA B 1 277 ? 50.724 3.498 -24.549 1.00 8.51 255 ALA D O 1
ATOM 5044 N N . ASN B 1 278 ? 49.438 5.085 -25.472 1.00 7.01 256 ASN D N 1
ATOM 5045 C CA . ASN B 1 278 ? 50.067 4.958 -26.772 1.00 7.73 256 ASN D CA 1
ATOM 5046 C C . ASN B 1 278 ? 51.502 5.449 -26.688 1.00 8.56 256 ASN D C 1
ATOM 5047 O O . ASN B 1 278 ? 52.404 4.904 -27.380 1.00 11.90 256 ASN D O 1
ATOM 5052 N N . PHE B 1 279 ? 51.772 6.407 -25.806 1.00 10.65 257 PHE D N 1
ATOM 5053 C CA . PHE B 1 279 ? 53.170 6.772 -25.619 1.00 10.06 257 PHE D CA 1
ATOM 5054 C C . PHE B 1 279 ? 53.992 5.608 -25.048 1.00 10.46 257 PHE D C 1
ATOM 5055 O O . PHE B 1 279 ? 55.103 5.326 -25.500 1.00 9.09 257 PHE D O 1
ATOM 5063 N N . TYR B 1 280 ? 53.458 4.914 -24.063 1.00 8.23 258 TYR D N 1
ATOM 5064 C CA . TYR B 1 280 ? 54.134 3.789 -23.459 1.00 8.38 258 TYR D CA 1
ATOM 5065 C C . TYR B 1 280 ? 54.321 2.694 -24.491 1.00 10.68 258 TYR D C 1
ATOM 5066 O O . TYR B 1 280 ? 55.395 2.080 -24.635 1.00 9.10 258 TYR D O 1
ATOM 5075 N N . LEU B 1 281 ? 53.280 2.456 -25.266 1.00 8.47 259 LEU D N 1
ATOM 5076 C CA . LEU B 1 281 ? 53.327 1.335 -26.186 1.00 9.25 259 LEU D CA 1
ATOM 5077 C C . LEU B 1 281 ? 54.374 1.602 -27.267 1.00 8.58 259 LEU D C 1
ATOM 5078 O O . LEU B 1 281 ? 54.917 0.646 -27.836 1.00 10.42 259 LEU D O 1
ATOM 5083 N N . GLN B 1 282 ? 54.611 2.873 -27.597 1.00 8.99 260 GLN D N 1
ATOM 5084 C CA . GLN B 1 282 ? 55.478 3.222 -28.719 1.00 10.15 260 GLN D CA 1
ATOM 5085 C C . GLN B 1 282 ? 56.882 3.493 -28.257 1.00 10.58 260 GLN D C 1
ATOM 5086 O O . GLN B 1 282 ? 57.789 3.470 -29.091 1.00 12.83 260 GLN D O 1
ATOM 5092 N N . ASN B 1 283 ? 57.077 3.738 -26.957 1.00 10.60 261 ASN D N 1
ATOM 5093 C CA . ASN B 1 283 ? 58.383 4.187 -26.492 1.00 8.84 261 ASN D CA 1
ATOM 5094 C C . ASN B 1 283 ? 59.070 3.204 -25.584 1.00 12.23 261 ASN D C 1
ATOM 5095 O O . ASN B 1 283 ? 60.283 3.295 -25.436 1.00 14.40 261 ASN D O 1
ATOM 5100 N N . ILE B 1 284 ? 58.332 2.302 -24.958 1.00 10.00 262 ILE D N 1
ATOM 5101 C CA . ILE B 1 284 ? 58.940 1.232 -24.148 1.00 9.85 262 ILE D CA 1
ATOM 5102 C C . ILE B 1 284 ? 59.397 0.096 -25.032 1.00 15.35 262 ILE D C 1
ATOM 5103 O O . ILE B 1 284 ? 58.615 -0.422 -25.803 1.00 12.30 262 ILE D O 1
ATOM 5108 N N . LYS B 1 285 ? 60.666 -0.295 -24.906 1.00 12.36 263 LYS D N 1
ATOM 5109 C CA . LYS B 1 285 ? 61.187 -1.376 -25.699 1.00 17.35 263 LYS D CA 1
ATOM 5110 C C . LYS B 1 285 ? 62.251 -2.089 -24.876 1.00 11.83 263 LYS D C 1
ATOM 5111 O O . LYS B 1 285 ? 63.376 -1.560 -24.709 1.00 13.05 263 LYS D O 1
ATOM 5117 N N . ASN B 1 286 ? 61.866 -3.260 -24.374 1.00 11.36 264 ASN D N 1
ATOM 5118 C CA . ASN B 1 286 ? 62.702 -4.040 -23.494 1.00 10.83 264 ASN D CA 1
ATOM 5119 C C . ASN B 1 286 ? 62.341 -5.492 -23.660 1.00 13.28 264 ASN D C 1
ATOM 5120 O O . ASN B 1 286 ? 61.166 -5.834 -23.537 1.00 12.03 264 ASN D O 1
ATOM 5125 N N . GLU B 1 287 ? 63.336 -6.340 -23.928 1.00 14.83 265 GLU D N 1
ATOM 5126 C CA . GLU B 1 287 ? 63.078 -7.737 -24.241 1.00 15.22 265 GLU D CA 1
ATOM 5127 C C . GLU B 1 287 ? 62.508 -8.477 -23.057 1.00 14.89 265 GLU D C 1
ATOM 5128 O O . GLU B 1 287 ? 62.005 -9.573 -23.231 1.00 13.54 265 GLU D O 1
ATOM 5134 N N . ASN B 1 288 ? 62.638 -7.910 -21.861 1.00 13.91 266 ASN D N 1
ATOM 5135 C CA . ASN B 1 288 ? 62.033 -8.525 -20.678 1.00 13.22 266 ASN D CA 1
ATOM 5136 C C . ASN B 1 288 ? 60.584 -8.158 -20.393 1.00 11.82 266 ASN D C 1
ATOM 5137 O O . ASN B 1 288 ? 60.030 -8.658 -19.447 1.00 14.23 266 ASN D O 1
ATOM 5142 N N . ILE B 1 289 ? 59.993 -7.312 -21.228 1.00 12.69 267 ILE D N 1
ATOM 5143 C CA . ILE B 1 289 ? 58.663 -6.773 -20.947 1.00 12.37 267 ILE D CA 1
ATOM 5144 C C . ILE B 1 289 ? 57.743 -7.012 -22.138 1.00 12.92 267 ILE D C 1
ATOM 5145 O O . ILE B 1 289 ? 58.111 -6.670 -23.249 1.00 11.29 267 ILE D O 1
ATOM 5150 N N . ILE B 1 290 ? 56.567 -7.587 -21.889 1.00 10.38 268 ILE D N 1
ATOM 5151 C CA . ILE B 1 290 ? 55.511 -7.670 -22.909 1.00 10.22 268 ILE D CA 1
ATOM 5152 C C . ILE B 1 290 ? 54.494 -6.559 -22.680 1.00 9.57 268 ILE D C 1
ATOM 5153 O O . ILE B 1 290 ? 53.944 -6.520 -21.601 1.00 9.45 268 ILE D O 1
ATOM 5158 N N . LEU B 1 291 ? 54.254 -5.724 -23.691 1.00 10.14 269 LEU D N 1
ATOM 5159 C CA . LEU B 1 291 ? 53.411 -4.537 -23.541 1.00 7.74 269 LEU D CA 1
ATOM 5160 C C . LEU B 1 291 ? 51.966 -4.969 -23.791 1.00 8.01 269 LEU D C 1
ATOM 5161 O O . LEU B 1 291 ? 51.732 -5.961 -24.490 1.00 9.74 269 LEU D O 1
ATOM 5166 N N . PRO B 1 292 ? 50.984 -4.261 -23.212 1.00 8.04 270 PRO D N 1
ATOM 5167 C CA . PRO B 1 292 ? 49.572 -4.614 -23.399 1.00 8.72 270 PRO D CA 1
ATOM 5168 C C . PRO B 1 292 ? 48.978 -4.038 -24.728 1.00 11.66 270 PRO D C 1
ATOM 5169 O O . PRO B 1 292 ? 48.027 -3.260 -24.701 1.00 13.06 270 PRO D O 1
ATOM 5173 N N . SER B 1 293 ? 49.531 -4.388 -25.873 1.00 16.61 271 SER D N 1
ATOM 5174 C CA . SER B 1 293 ? 48.896 -4.075 -27.152 1.00 16.62 271 SER D CA 1
ATOM 5175 C C . SER B 1 293 ? 47.447 -4.505 -27.194 1.00 16.76 271 SER D C 1
ATOM 5176 O O . SER B 1 293 ? 47.135 -5.680 -27.086 1.00 15.79 271 SER D O 1
ATOM 5179 N N . ASN B 1 294 ? 46.567 -3.521 -27.372 1.00 11.05 272 ASN D N 1
ATOM 5180 C CA . ASN B 1 294 ? 45.133 -3.732 -27.354 1.00 10.17 272 ASN D CA 1
ATOM 5181 C C . ASN B 1 294 ? 44.582 -4.265 -28.669 1.00 11.72 272 ASN D C 1
ATOM 5182 O O . ASN B 1 294 ? 44.923 -3.756 -29.721 1.00 16.49 272 ASN D O 1
ATOM 5187 N N . LYS B 1 295 ? 43.638 -5.207 -28.575 1.00 8.97 273 LYS D N 1
ATOM 5188 C CA . LYS B 1 295 ? 42.936 -5.721 -29.741 1.00 7.20 273 LYS D CA 1
ATOM 5189 C C . LYS B 1 295 ? 41.617 -5.033 -30.023 1.00 7.02 273 LYS D C 1
ATOM 5190 O O . LYS B 1 295 ? 41.086 -5.106 -31.138 1.00 6.12 273 LYS D O 1
ATOM 5196 N N . PHE B 1 296 ? 41.040 -4.426 -28.999 1.00 7.13 274 PHE D N 1
ATOM 5197 C CA . PHE B 1 296 ? 39.792 -3.705 -29.116 1.00 6.59 274 PHE D CA 1
ATOM 5198 C C . PHE B 1 296 ? 39.934 -2.373 -28.394 1.00 6.00 274 PHE D C 1
ATOM 5199 O O . PHE B 1 296 ? 40.946 -2.114 -27.768 1.00 7.35 274 PHE D O 1
ATOM 5207 N N . ASP B 1 297 ? 38.886 -1.551 -28.374 1.00 6.81 275 ASP D N 1
ATOM 5208 C CA . ASP B 1 297 ? 38.947 -0.259 -27.730 1.00 6.75 275 ASP D CA 1
ATOM 5209 C C . ASP B 1 297 ? 39.316 -0.457 -26.282 1.00 7.95 275 ASP D C 1
ATOM 5210 O O . ASP B 1 297 ? 38.801 -1.351 -25.609 1.00 6.93 275 ASP D O 1
ATOM 5215 N N . HIS B 1 298 ? 40.139 0.448 -25.797 1.00 8.10 276 HIS D N 1
ATOM 5216 C CA . HIS B 1 298 ? 40.743 0.362 -24.448 1.00 6.94 276 HIS D CA 1
ATOM 5217 C C . HIS B 1 298 ? 40.766 1.766 -23.825 1.00 6.04 276 HIS D C 1
ATOM 5218 O O . HIS B 1 298 ? 41.265 2.720 -24.429 1.00 6.77 276 HIS D O 1
ATOM 5225 N N . VAL B 1 299 ? 40.169 1.893 -22.657 1.00 5.01 277 VAL D N 1
ATOM 5226 C CA . VAL B 1 299 ? 40.213 3.167 -21.943 1.00 6.09 277 VAL D CA 1
ATOM 5227 C C . VAL B 1 299 ? 41.279 3.236 -20.822 1.00 6.47 277 VAL D C 1
ATOM 5228 O O . VAL B 1 299 ? 41.396 4.223 -20.118 1.00 6.34 277 VAL D O 1
ATOM 5232 N N . TRP B 1 300 ? 42.072 2.158 -20.676 1.00 5.90 278 TRP D N 1
ATOM 5233 C CA . TRP B 1 300 ? 43.327 2.161 -19.963 1.00 6.95 278 TRP D CA 1
ATOM 5234 C C . TRP B 1 300 ? 43.113 2.651 -18.531 1.00 6.61 278 TRP D C 1
ATOM 5235 O O . TRP B 1 300 ? 43.880 3.501 -18.013 1.00 6.88 278 TRP D O 1
ATOM 5246 N N . HIS B 1 301 ? 42.090 2.098 -17.872 1.00 6.40 279 HIS D N 1
ATOM 5247 C CA . HIS B 1 301 ? 42.079 2.106 -16.403 1.00 6.69 279 HIS D CA 1
ATOM 5248 C C . HIS B 1 301 ? 43.420 1.644 -15.796 1.00 6.09 279 HIS D C 1
ATOM 5249 O O . HIS B 1 301 ? 43.984 2.281 -14.883 1.00 5.99 279 HIS D O 1
ATOM 5256 N N . LEU B 1 302 ? 43.888 0.504 -16.326 1.00 6.70 280 LEU D N 1
ATOM 5257 C CA . LEU B 1 302 ? 45.175 -0.040 -15.937 1.00 7.55 280 LEU D CA 1
ATOM 5258 C C . LEU B 1 302 ? 46.061 -0.311 -17.166 1.00 7.55 280 LEU D C 1
ATOM 5259 O O . LEU B 1 302 ? 45.575 -0.811 -18.192 1.00 7.63 280 LEU D O 1
ATOM 5264 N N . PHE B 1 303 ? 47.337 0.088 -17.045 1.00 6.97 281 PHE D N 1
ATOM 5265 C CA . PHE B 1 303 ? 48.344 -0.201 -18.064 1.00 8.01 281 PHE D CA 1
ATOM 5266 C C . PHE B 1 303 ? 49.252 -1.311 -17.533 1.00 7.23 281 PHE D C 1
ATOM 5267 O O . PHE B 1 303 ? 50.097 -1.086 -16.682 1.00 8.15 281 PHE D O 1
ATOM 5275 N N . VAL B 1 304 ? 48.970 -2.519 -18.012 1.00 7.62 282 VAL D N 1
ATOM 5276 C CA . VAL B 1 304 ? 49.525 -3.750 -17.440 1.00 6.83 282 VAL D CA 1
ATOM 5277 C C . VAL B 1 304 ? 50.635 -4.333 -18.347 1.00 7.36 282 VAL D C 1
ATOM 5278 O O . VAL B 1 304 ? 50.380 -4.818 -19.441 1.00 9.39 282 VAL D O 1
ATOM 5282 N N . VAL B 1 305 ? 51.847 -4.386 -17.814 1.00 8.88 283 VAL D N 1
ATOM 5283 C CA . VAL B 1 305 ? 52.968 -5.071 -18.503 1.00 10.18 283 VAL D CA 1
ATOM 5284 C C . VAL B 1 305 ? 53.168 -6.468 -17.902 1.00 9.30 283 VAL D C 1
ATOM 5285 O O . VAL B 1 305 ? 52.665 -6.784 -16.825 1.00 11.62 283 VAL D O 1
ATOM 5289 N N . LYS B 1 306 ? 53.921 -7.306 -18.615 1.00 11.67 284 LYS D N 1
ATOM 5290 C CA . LYS B 1 306 ? 54.065 -8.721 -18.263 1.00 11.36 284 LYS D CA 1
ATOM 5291 C C . LYS B 1 306 ? 55.546 -9.114 -18.399 1.00 9.84 284 LYS D C 1
ATOM 5292 O O . LYS B 1 306 ? 56.192 -8.851 -19.429 1.00 12.07 284 LYS D O 1
ATOM 5298 N N . THR B 1 307 ? 56.102 -9.690 -17.326 1.00 9.17 285 THR D N 1
ATOM 5299 C CA . THR B 1 307 ? 57.501 -10.098 -17.358 1.00 12.14 285 THR D CA 1
ATOM 5300 C C . THR B 1 307 ? 57.706 -11.326 -16.483 1.00 12.35 285 THR D C 1
ATOM 5301 O O . THR B 1 307 ? 56.999 -11.531 -15.499 1.00 12.04 285 THR D O 1
ATOM 5305 N N . LYS B 1 308 ? 58.707 -12.129 -16.817 1.00 12.38 286 LYS D N 1
ATOM 5306 C CA . LYS B 1 308 ? 59.063 -13.275 -15.963 1.00 16.29 286 LYS D CA 1
ATOM 5307 C C . LYS B 1 308 ? 59.762 -12.849 -14.680 1.00 17.47 286 LYS D C 1
ATOM 5308 O O . LYS B 1 308 ? 59.954 -13.654 -13.766 1.00 19.38 286 LYS D O 1
ATOM 5314 N N . LEU B 1 309 ? 60.148 -11.578 -14.623 1.00 14.89 287 LEU D N 1
ATOM 5315 C CA . LEU B 1 309 ? 60.892 -11.027 -13.508 1.00 15.86 287 LEU D CA 1
ATOM 5316 C C . LEU B 1 309 ? 60.097 -9.942 -12.756 1.00 14.29 287 LEU D C 1
ATOM 5317 O O . LEU B 1 309 ? 60.589 -8.832 -12.550 1.00 16.04 287 LEU D O 1
ATOM 5322 N N . ARG B 1 310 ? 58.875 -10.285 -12.355 1.00 14.30 288 ARG D N 1
ATOM 5323 C CA . ARG B 1 310 ? 57.886 -9.301 -11.953 1.00 13.87 288 ARG D CA 1
ATOM 5324 C C . ARG B 1 310 ? 58.262 -8.636 -10.641 1.00 12.53 288 ARG D C 1
ATOM 5325 O O . ARG B 1 310 ? 58.250 -7.409 -10.539 1.00 16.13 288 ARG D O 1
ATOM 5333 N N . ASP B 1 311 ? 58.596 -9.436 -9.631 1.00 14.47 289 ASP D N 1
ATOM 5334 C CA . ASP B 1 311 ? 58.970 -8.870 -8.351 1.00 15.25 289 ASP D CA 1
ATOM 5335 C C . ASP B 1 311 ? 60.273 -8.081 -8.433 1.00 17.67 289 ASP D C 1
ATOM 5336 O O . ASP B 1 311 ? 60.390 -7.044 -7.798 1.00 18.51 289 ASP D O 1
ATOM 5341 N N . GLU B 1 312 ? 61.227 -8.540 -9.244 1.00 16.85 290 GLU D N 1
ATOM 5342 C CA . GLU B 1 312 ? 62.434 -7.764 -9.533 1.00 17.41 290 GLU D CA 1
ATOM 5343 C C . GLU B 1 312 ? 62.075 -6.423 -10.160 1.00 12.46 290 GLU D C 1
ATOM 5344 O O . GLU B 1 312 ? 62.648 -5.399 -9.832 1.00 15.18 290 GLU D O 1
ATOM 5350 N N . LEU B 1 313 ? 61.104 -6.424 -11.077 1.00 13.06 291 LEU D N 1
ATOM 5351 C CA . LEU B 1 313 ? 60.775 -5.181 -11.772 1.00 13.52 291 LEU D CA 1
ATOM 5352 C C . LEU B 1 313 ? 60.176 -4.177 -10.789 1.00 13.82 291 LEU D C 1
ATOM 5353 O O . LEU B 1 313 ? 60.511 -2.984 -10.783 1.00 12.10 291 LEU D O 1
ATOM 5358 N N . GLN B 1 314 ? 59.286 -4.659 -9.940 1.00 13.63 292 GLN D N 1
ATOM 5359 C CA . GLN B 1 314 ? 58.605 -3.757 -9.018 1.00 12.78 292 GLN D CA 1
ATOM 5360 C C . GLN B 1 314 ? 59.614 -3.153 -8.039 1.00 14.52 292 GLN D C 1
ATOM 5361 O O . GLN B 1 314 ? 59.543 -1.960 -7.704 1.00 11.89 292 GLN D O 1
ATOM 5367 N N . HIS B 1 315 ? 60.596 -3.951 -7.634 1.00 18.86 293 HIS D N 1
ATOM 5368 C CA . HIS B 1 315 ? 61.671 -3.419 -6.787 1.00 15.94 293 HIS D CA 1
ATOM 5369 C C . HIS B 1 315 ? 62.546 -2.405 -7.518 1.00 15.81 293 HIS D C 1
ATOM 5370 O O . HIS B 1 315 ? 62.848 -1.335 -6.991 1.00 15.75 293 HIS D O 1
ATOM 5377 N N . TYR B 1 316 ? 62.861 -2.701 -8.775 1.00 14.74 294 TYR D N 1
ATOM 5378 C CA . TYR B 1 316 ? 63.619 -1.795 -9.647 1.00 13.91 294 TYR D CA 1
ATOM 5379 C C . TYR B 1 316 ? 62.904 -0.458 -9.805 1.00 13.90 294 TYR D C 1
ATOM 5380 O O . TYR B 1 316 ? 63.481 0.625 -9.647 1.00 15.45 294 TYR D O 1
ATOM 5389 N N . LEU B 1 317 ? 61.614 -0.522 -10.123 1.00 11.87 295 LEU D N 1
ATOM 5390 C CA . LEU B 1 31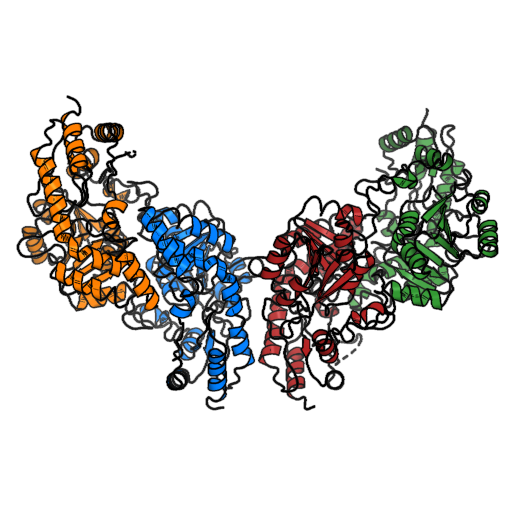7 ? 60.880 0.722 -10.254 1.00 12.34 295 LEU D CA 1
ATOM 5391 C C . LEU B 1 317 ? 60.804 1.483 -8.938 1.00 12.40 295 LEU D C 1
ATOM 5392 O O . LEU B 1 317 ? 60.949 2.717 -8.922 1.00 11.27 295 LEU D O 1
ATOM 5397 N N . ASN B 1 318 ? 60.615 0.765 -7.835 1.00 12.63 296 ASN D N 1
ATOM 5398 C CA . ASN B 1 318 ? 60.565 1.414 -6.520 1.00 14.51 296 ASN D CA 1
ATOM 5399 C C . ASN B 1 318 ? 61.885 2.108 -6.184 1.00 16.72 296 ASN D C 1
ATOM 5400 O O . ASN B 1 318 ? 61.900 3.228 -5.648 1.00 13.62 296 ASN D O 1
ATOM 5405 N N . ASN B 1 319 ? 62.978 1.443 -6.541 1.00 16.75 297 ASN D N 1
ATOM 5406 C CA . ASN B 1 319 ? 64.335 1.976 -6.334 1.00 19.69 297 ASN D CA 1
ATOM 5407 C C . ASN B 1 319 ? 64.554 3.241 -7.154 1.00 16.92 297 ASN D C 1
ATOM 5408 O O . ASN B 1 319 ? 65.290 4.143 -6.757 1.00 22.09 297 ASN D O 1
ATOM 5413 N N . HIS B 1 320 ? 63.868 3.322 -8.291 1.00 12.97 298 HIS D N 1
ATOM 5414 C CA . HIS B 1 320 ? 63.843 4.535 -9.093 1.00 14.72 298 HIS D CA 1
ATOM 5415 C C . HIS B 1 320 ? 62.644 5.435 -8.840 1.00 12.91 298 HIS D C 1
ATOM 5416 O O . HIS B 1 320 ? 62.333 6.285 -9.677 1.00 14.89 298 HIS D O 1
ATOM 5423 N N . ASP B 1 321 ? 62.012 5.245 -7.672 1.00 14.08 299 ASP D N 1
ATOM 5424 C CA . ASP B 1 321 ? 61.023 6.160 -7.100 1.00 15.40 299 ASP D CA 1
ATOM 5425 C C . ASP B 1 321 ? 59.740 6.234 -7.922 1.00 11.45 299 ASP D C 1
ATOM 5426 O O . ASP B 1 321 ? 59.101 7.286 -8.030 1.00 15.42 299 ASP D O 1
ATOM 5431 N N . ILE B 1 322 ? 59.360 5.064 -8.440 1.00 10.35 300 ILE D N 1
ATOM 5432 C CA . ILE B 1 322 ? 58.119 4.880 -9.160 1.00 11.01 300 ILE D CA 1
ATOM 5433 C C . ILE B 1 322 ? 57.299 3.798 -8.472 1.00 10.47 300 ILE D C 1
ATOM 5434 O O . ILE B 1 322 ? 57.748 2.657 -8.344 1.00 11.67 300 ILE D O 1
ATOM 5439 N N . GLN B 1 323 ? 56.118 4.180 -7.998 1.00 10.55 301 GLN D N 1
ATOM 5440 C CA . GLN B 1 323 ? 55.221 3.246 -7.333 1.00 13.47 301 GLN D CA 1
ATOM 5441 C C . GLN B 1 323 ? 54.342 2.499 -8.327 1.00 11.19 301 GLN D C 1
ATOM 5442 O O . GLN B 1 323 ? 53.770 3.079 -9.245 1.00 12.98 301 GLN D O 1
ATOM 5448 N N . THR B 1 324 ? 54.306 1.183 -8.143 1.00 8.89 302 THR D N 1
ATOM 5449 C CA . THR B 1 324 ? 53.457 0.315 -8.923 1.00 9.68 302 THR D CA 1
ATOM 5450 C C . THR B 1 324 ? 52.613 -0.600 -8.032 1.00 8.59 302 THR D C 1
ATOM 5451 O O . THR B 1 324 ? 52.959 -0.925 -6.886 1.00 11.16 302 THR D O 1
ATOM 5455 N N . ILE B 1 325 ? 51.540 -1.096 -8.638 1.00 8.15 303 ILE D N 1
ATOM 5456 C CA . ILE B 1 325 ? 50.651 -2.031 -7.971 1.00 10.18 303 ILE D CA 1
ATOM 5457 C C . ILE B 1 325 ? 50.404 -3.211 -8.909 1.00 10.24 303 ILE D C 1
ATOM 5458 O O . ILE B 1 325 ? 50.466 -3.060 -10.144 1.00 10.72 303 ILE D O 1
ATOM 5463 N N . ILE B 1 326 ? 50.137 -4.388 -8.321 1.00 9.23 304 ILE D N 1
ATOM 5464 C CA . ILE B 1 326 ? 49.877 -5.586 -9.110 1.00 8.88 304 ILE D CA 1
ATOM 5465 C C . ILE B 1 326 ? 48.388 -5.810 -9.248 1.00 6.08 304 ILE D C 1
ATOM 5466 O O . ILE B 1 326 ? 47.661 -5.854 -8.238 1.00 7.42 304 ILE D O 1
ATOM 5471 N N . HIS B 1 327 ? 47.929 -5.994 -10.492 1.00 5.93 305 HIS D N 1
ATOM 5472 C CA . HIS B 1 327 ? 46.535 -6.335 -10.724 1.00 6.61 305 HIS D CA 1
ATOM 5473 C C . HIS B 1 327 ? 46.550 -7.568 -11.622 1.00 6.61 305 HIS D C 1
ATOM 5474 O O . HIS B 1 327 ? 46.404 -7.446 -12.857 1.00 9.13 305 HIS D O 1
ATOM 5481 N N . TYR B 1 328 ? 46.634 -8.774 -11.028 1.00 6.16 306 TYR D N 1
ATOM 5482 C CA . TYR B 1 328 ? 46.613 -9.087 -9.590 1.00 6.88 306 TYR D CA 1
ATOM 5483 C C . TYR B 1 328 ? 47.611 -10.235 -9.428 1.00 8.23 306 TYR D C 1
ATOM 5484 O O . TYR B 1 328 ? 47.915 -10.878 -10.425 1.00 9.28 306 TYR D O 1
ATOM 5493 N N . PRO B 1 329 ? 48.110 -10.483 -8.199 1.00 9.20 307 PRO D N 1
ATOM 5494 C CA . PRO B 1 329 ? 49.097 -11.545 -8.000 1.00 9.49 307 PRO D CA 1
ATOM 5495 C C . PRO B 1 329 ? 48.548 -12.917 -7.588 1.00 9.35 307 PRO D C 1
ATOM 5496 O O . PRO B 1 329 ? 49.248 -13.905 -7.747 1.00 10.69 307 PRO D O 1
ATOM 5500 N N . ILE B 1 330 ? 47.345 -12.984 -7.037 1.00 9.33 308 ILE D N 1
ATOM 5501 C CA . ILE B 1 330 ? 46.694 -14.269 -6.698 1.00 7.68 308 ILE D CA 1
ATOM 5502 C C . ILE B 1 330 ? 45.325 -14.313 -7.391 1.00 9.22 308 ILE D C 1
ATOM 5503 O O . ILE B 1 330 ? 44.500 -13.412 -7.190 1.00 8.27 308 ILE D O 1
ATOM 5508 N N . PRO B 1 331 ? 45.090 -15.314 -8.245 1.00 10.23 309 PRO D N 1
ATOM 5509 C CA . PRO B 1 331 ? 43.814 -15.335 -8.935 1.00 9.78 309 PRO D CA 1
ATOM 5510 C C . PRO B 1 331 ? 42.739 -15.897 -8.008 1.00 9.07 309 PRO D C 1
ATOM 5511 O O . PRO B 1 331 ? 43.054 -16.588 -7.026 1.00 10.82 309 PRO D O 1
ATOM 5515 N N . PRO B 1 332 ? 41.473 -15.626 -8.307 1.00 10.53 310 PRO D N 1
ATOM 5516 C CA . PRO B 1 332 ? 40.433 -16.042 -7.397 1.00 7.69 310 PRO D CA 1
ATOM 5517 C C . PRO B 1 332 ? 40.496 -17.533 -6.989 1.00 7.74 310 PRO D C 1
ATOM 5518 O O . PRO B 1 332 ? 40.262 -17.838 -5.824 1.00 8.37 310 PRO D O 1
ATOM 5522 N N . HIS B 1 333 ? 40.734 -18.406 -7.963 1.00 9.36 311 HIS D N 1
ATOM 5523 C CA . HIS B 1 333 ? 40.680 -19.828 -7.648 1.00 9.10 311 HIS D CA 1
ATOM 5524 C C . HIS B 1 333 ? 41.749 -20.245 -6.654 1.00 11.15 311 HIS D C 1
ATOM 5525 O O . HIS B 1 333 ? 41.624 -21.296 -6.071 1.00 11.79 311 HIS D O 1
ATOM 5532 N N . LYS B 1 334 ? 42.812 -19.463 -6.486 1.00 8.98 312 LYS D N 1
ATOM 5533 C CA . LYS B 1 334 ? 43.853 -19.812 -5.557 1.00 8.83 312 LYS D CA 1
ATOM 5534 C C . LYS B 1 334 ? 43.711 -19.099 -4.225 1.00 8.70 312 LYS D C 1
ATOM 5535 O O . LYS B 1 334 ? 44.533 -19.291 -3.341 1.00 8.29 312 LYS D O 1
ATOM 5541 N N . GLN B 1 335 ? 42.667 -18.296 -4.047 1.00 10.66 313 GLN D N 1
ATOM 5542 C CA . GLN B 1 335 ? 42.488 -17.580 -2.791 1.00 9.63 313 GLN D CA 1
ATOM 5543 C C . GLN B 1 335 ? 42.063 -18.521 -1.657 1.00 9.53 313 GLN D C 1
ATOM 5544 O O . GLN B 1 335 ? 41.317 -19.490 -1.879 1.00 8.76 313 GLN D O 1
ATOM 5550 N N . LYS B 1 336 ? 42.470 -18.187 -0.431 1.00 9.53 314 LYS D N 1
ATOM 5551 C CA . LYS B 1 336 ? 42.013 -18.986 0.727 1.00 10.03 314 LYS D CA 1
ATOM 5552 C C . LYS B 1 336 ? 40.504 -19.103 0.923 1.00 9.96 314 LYS D C 1
ATOM 5553 O O . LYS B 1 336 ? 40.010 -20.113 1.429 1.00 13.72 314 LYS D O 1
ATOM 5559 N N . CYS B 1 337 ? 39.745 -18.079 0.504 1.00 7.30 315 CYS D N 1
ATOM 5560 C CA . CYS B 1 337 ? 38.295 -18.102 0.643 1.00 8.24 315 CYS D CA 1
ATOM 5561 C C . CYS B 1 337 ? 3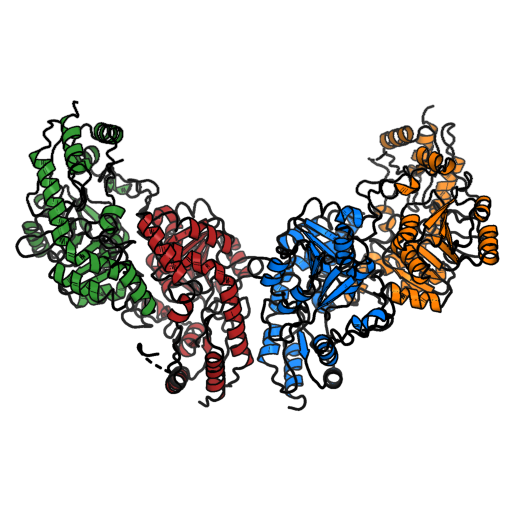7.614 -19.076 -0.303 1.00 9.25 315 CYS D C 1
ATOM 5562 O O . CYS B 1 337 ? 36.419 -19.294 -0.185 1.00 11.56 315 CYS D O 1
ATOM 5565 N N . TYR B 1 338 ? 38.361 -19.566 -1.284 1.00 9.30 316 TYR D N 1
ATOM 5566 C CA . TYR B 1 338 ? 37.787 -20.460 -2.271 1.00 11.04 316 TYR D CA 1
ATOM 5567 C C . TYR B 1 338 ? 38.609 -21.746 -2.374 1.00 10.58 316 TYR D C 1
ATOM 5568 O O . TYR B 1 338 ? 39.075 -22.141 -3.458 1.00 14.59 316 TYR D O 1
ATOM 5577 N N . LYS B 1 339 ? 38.750 -22.416 -1.241 1.00 14.00 317 LYS D N 1
ATOM 5578 C CA . LYS B 1 339 ? 39.610 -23.586 -1.241 1.00 15.77 317 LYS D CA 1
ATOM 5579 C C . LYS B 1 339 ? 39.079 -24.672 -2.153 1.00 15.11 317 LYS D C 1
ATOM 5580 O O . LYS B 1 339 ? 39.867 -25.451 -2.686 1.00 17.45 317 LYS D O 1
ATOM 5586 N N . ASP B 1 340 ? 37.769 -24.701 -2.371 1.00 14.52 318 ASP D N 1
ATOM 5587 C CA . ASP B 1 340 ? 37.131 -25.692 -3.256 1.00 15.04 318 ASP D CA 1
ATOM 5588 C C . ASP B 1 340 ? 37.422 -25.470 -4.740 1.00 16.41 318 ASP D C 1
ATOM 5589 O O . ASP B 1 340 ? 36.979 -26.246 -5.589 1.00 20.45 318 ASP D O 1
ATOM 5594 N N . LEU B 1 341 ? 38.095 -24.374 -5.064 1.00 11.85 319 LEU D N 1
ATOM 5595 C CA . LEU B 1 341 ? 38.490 -24.097 -6.442 1.00 12.22 319 LEU D CA 1
ATOM 5596 C C . LEU B 1 341 ? 40.012 -24.198 -6.624 1.00 10.84 319 LEU D C 1
ATOM 5597 O O . LEU B 1 341 ? 40.481 -24.064 -7.741 1.00 13.02 319 LEU D O 1
ATOM 5602 N N . ASN B 1 342 ? 40.769 -24.347 -5.527 1.00 12.18 320 ASN D N 1
ATOM 5603 C CA . ASN B 1 342 ? 42.240 -24.244 -5.558 1.00 12.45 320 ASN D CA 1
ATOM 5604 C C . ASN B 1 342 ? 42.874 -25.278 -6.512 1.00 15.29 320 ASN D C 1
ATOM 5605 O O . ASN B 1 342 ? 43.960 -25.047 -7.047 1.00 16.83 320 ASN D O 1
ATOM 5610 N N . HIS B 1 343 ? 42.158 -26.379 -6.734 1.00 15.39 321 HIS D N 1
ATOM 5611 C CA . HIS B 1 343 ? 42.601 -27.503 -7.571 1.00 21.32 321 HIS D CA 1
ATOM 5612 C C . HIS B 1 343 ? 42.575 -27.199 -9.063 1.00 19.79 321 HIS D C 1
ATOM 5613 O O . HIS B 1 343 ? 43.166 -27.942 -9.859 1.00 25.91 321 HIS D O 1
ATOM 5620 N N . LEU B 1 344 ? 41.884 -26.136 -9.468 1.00 17.36 322 LEU D N 1
ATOM 5621 C CA . LEU B 1 344 ? 41.521 -26.001 -10.868 1.00 17.60 322 LEU D CA 1
ATOM 5622 C C . LEU B 1 344 ? 42.806 -25.699 -11.623 1.00 18.65 322 LEU D C 1
ATOM 5623 O O . LEU B 1 344 ? 43.629 -24.910 -11.165 1.00 18.44 322 LEU D O 1
ATOM 5628 N N . LYS B 1 345 ? 42.996 -26.323 -12.777 1.00 19.05 323 LYS D N 1
ATOM 5629 C CA . LYS B 1 345 ? 44.204 -26.084 -13.545 1.00 16.60 323 LYS D CA 1
ATOM 5630 C C . LYS B 1 345 ? 43.911 -24.993 -14.570 1.00 16.59 323 LYS D C 1
ATOM 5631 O O . LYS B 1 345 ? 43.197 -25.202 -15.548 1.00 16.15 323 LYS D O 1
ATOM 5637 N N . LEU B 1 346 ? 44.408 -23.791 -14.288 1.00 12.08 324 LEU D N 1
ATOM 5638 C CA . LEU B 1 346 ? 44.110 -22.645 -15.127 1.00 11.70 324 LEU D CA 1
ATOM 5639 C C . LEU B 1 346 ? 45.416 -21.949 -15.480 1.00 9.50 324 LEU D C 1
ATOM 5640 O O . LEU B 1 346 ? 45.728 -20.872 -14.964 1.00 9.36 324 LEU D O 1
ATOM 5645 N N . PRO B 1 347 ? 46.249 -22.610 -16.317 1.00 9.80 325 PRO D N 1
ATOM 5646 C CA . PRO B 1 347 ? 47.626 -22.146 -16.380 1.00 9.53 325 PRO D CA 1
ATOM 5647 C C . PRO B 1 347 ? 47.835 -20.760 -16.985 1.00 9.36 325 PRO D C 1
ATOM 5648 O O . PRO B 1 347 ? 48.808 -20.085 -16.667 1.00 12.07 325 PRO D O 1
ATOM 5652 N N . ILE B 1 348 ? 46.952 -20.346 -17.887 1.00 6.41 326 ILE D N 1
ATOM 5653 C CA . ILE B 1 348 ? 47.083 -19.036 -18.493 1.00 7.59 326 ILE D CA 1
ATOM 5654 C C . ILE B 1 348 ? 46.830 -17.961 -17.455 1.00 10.38 326 ILE D C 1
ATOM 5655 O O . ILE B 1 348 ? 47.574 -17.017 -17.282 1.00 10.23 326 ILE D O 1
ATOM 5660 N N . THR B 1 349 ? 45.729 -18.129 -16.744 1.00 9.34 327 THR D N 1
ATOM 5661 C CA . THR B 1 349 ? 45.373 -17.256 -15.632 1.00 9.59 327 THR D CA 1
ATOM 5662 C C . THR B 1 349 ? 46.453 -17.238 -14.558 1.00 8.62 327 THR D C 1
ATOM 5663 O O . THR B 1 349 ? 46.844 -16.180 -14.088 1.00 10.15 327 THR D O 1
ATOM 5667 N N . GLU B 1 350 ? 47.032 -18.393 -14.265 1.00 9.18 328 GLU D N 1
ATOM 5668 C CA . GLU B 1 350 ? 48.069 -18.452 -13.243 1.00 9.65 328 GLU D CA 1
ATOM 5669 C C . GLU B 1 350 ? 49.338 -17.736 -13.704 1.00 9.72 328 GLU D C 1
ATOM 5670 O O . GLU B 1 350 ? 49.992 -17.019 -12.934 1.00 9.44 328 GLU D O 1
ATOM 5676 N N . ASN B 1 351 ? 49.719 -17.967 -14.944 1.00 11.05 329 ASN D N 1
ATOM 5677 C CA . ASN B 1 351 ? 50.879 -17.294 -15.522 1.00 8.74 329 ASN D CA 1
ATOM 5678 C C . ASN B 1 351 ? 50.745 -15.751 -15.496 1.00 8.58 329 ASN D C 1
ATOM 5679 O O . ASN B 1 351 ? 51.656 -15.030 -15.082 1.00 13.04 329 ASN D O 1
ATOM 5684 N N . ILE B 1 352 ? 49.581 -15.277 -15.941 1.00 8.45 330 ILE D N 1
ATOM 5685 C CA . ILE B 1 352 ? 49.282 -13.860 -15.915 1.00 8.59 330 ILE D CA 1
ATOM 5686 C C . ILE B 1 352 ? 49.534 -13.321 -14.503 1.00 7.25 330 ILE D C 1
ATOM 5687 O O . ILE B 1 352 ? 50.224 -12.307 -14.326 1.00 10.49 330 ILE D O 1
ATOM 5692 N N . HIS B 1 353 ? 48.917 -13.989 -13.520 1.00 7.62 331 HIS D N 1
ATOM 5693 C CA . HIS B 1 353 ? 49.042 -13.538 -12.143 1.00 8.09 331 HIS D CA 1
ATOM 5694 C C . HIS B 1 353 ? 50.466 -13.501 -11.640 1.00 8.81 331 HIS D C 1
ATOM 5695 O O . HIS B 1 353 ? 50.789 -12.664 -10.792 1.00 12.24 331 HIS D O 1
ATOM 5702 N N . GLN B 1 354 ? 51.332 -14.385 -12.155 1.00 9.36 332 GLN D N 1
ATOM 5703 C CA . GLN B 1 354 ? 52.777 -14.366 -11.785 1.00 10.25 332 GLN D CA 1
ATOM 5704 C C . GLN B 1 354 ? 53.606 -13.242 -12.402 1.00 10.93 332 GLN D C 1
ATOM 5705 O O . GLN B 1 354 ? 54.654 -12.880 -11.866 1.00 13.43 332 GLN D O 1
ATOM 5711 N N . GLU B 1 355 ? 53.104 -12.683 -13.497 1.00 10.17 333 GLU D N 1
ATOM 5712 C CA . GLU B 1 355 ? 53.912 -11.893 -14.431 1.00 8.77 333 GLU D CA 1
ATOM 5713 C C . GLU B 1 355 ? 53.461 -10.436 -14.619 1.00 9.68 333 GLU D C 1
ATOM 5714 O O . GLU B 1 355 ? 54.227 -9.641 -15.101 1.00 10.95 333 GLU D O 1
ATOM 5720 N N . VAL B 1 356 ? 52.246 -10.081 -14.189 1.00 10.36 334 VAL D N 1
ATOM 5721 C CA . VAL B 1 356 ? 51.733 -8.723 -14.440 1.00 8.33 334 VAL D CA 1
ATOM 5722 C C . VAL B 1 356 ? 52.123 -7.670 -13.397 1.00 10.23 334 VAL D C 1
ATOM 5723 O O . VAL B 1 356 ? 52.276 -7.974 -12.224 1.00 9.87 334 VAL D O 1
ATOM 5727 N N . LEU B 1 357 ? 52.262 -6.435 -13.865 1.00 10.40 335 LEU D N 1
ATOM 5728 C CA . LEU B 1 357 ? 52.517 -5.282 -13.036 1.00 7.56 335 LEU D CA 1
ATOM 5729 C C . LEU B 1 357 ? 51.938 -4.063 -13.751 1.00 7.13 335 LEU D C 1
ATOM 5730 O O . LEU B 1 357 ? 52.030 -3.962 -14.956 1.00 7.42 335 LEU D O 1
ATOM 5735 N N . SER B 1 358 ? 51.334 -3.151 -12.978 1.00 7.87 336 SER D N 1
ATOM 5736 C CA . SER B 1 358 ? 50.645 -2.018 -13.582 1.00 8.44 336 SER D CA 1
ATOM 5737 C C . SER B 1 358 ? 51.495 -0.769 -13.447 1.00 8.82 336 SER D C 1
ATOM 5738 O O . SER B 1 358 ? 52.060 -0.521 -12.372 1.00 6.20 336 SER D O 1
ATOM 5741 N N . LEU B 1 359 ? 51.631 -0.026 -14.527 1.00 9.40 337 LEU D N 1
ATOM 5742 C CA . LEU B 1 359 ? 52.357 1.255 -14.482 1.00 8.94 337 LEU D CA 1
ATOM 5743 C C . LEU B 1 359 ? 51.463 2.469 -14.241 1.00 9.09 337 LEU D C 1
ATOM 5744 O O . LEU B 1 359 ? 50.291 2.475 -14.674 1.00 7.47 337 LEU D O 1
ATOM 5749 N N . PRO B 1 360 ? 52.005 3.541 -13.636 1.00 10.18 338 PRO D N 1
ATOM 5750 C CA . PRO B 1 360 ? 51.153 4.708 -13.376 1.00 8.18 338 PRO D CA 1
ATOM 5751 C C . PRO B 1 360 ? 50.578 5.280 -14.668 1.00 9.07 338 PRO D C 1
ATOM 5752 O O . PRO B 1 360 ? 51.284 5.400 -15.668 1.00 6.97 338 PRO D O 1
ATOM 5756 N N . ILE B 1 361 ? 49.295 5.602 -14.640 1.00 9.41 339 ILE D N 1
ATOM 5757 C CA . ILE B 1 361 ? 48.677 6.306 -15.745 1.00 8.71 339 ILE D CA 1
ATOM 5758 C C . ILE B 1 361 ? 47.426 6.986 -15.210 1.00 7.16 339 ILE D C 1
ATOM 5759 O O . ILE B 1 361 ? 46.861 6.574 -14.213 1.00 9.92 339 ILE D O 1
ATOM 5764 N N . SER B 1 362 ? 47.109 8.104 -15.808 1.00 9.92 340 SER D N 1
ATOM 5765 C CA . SER B 1 362 ? 45.987 8.927 -15.389 1.00 9.51 340 SER D CA 1
ATOM 5766 C C . SER B 1 362 ? 45.832 10.019 -16.420 1.00 12.01 340 SER D C 1
ATOM 5767 O O . SER B 1 362 ? 46.769 10.330 -17.155 1.00 12.94 340 SER D O 1
ATOM 5770 N N . PRO B 1 363 ? 44.657 10.645 -16.476 1.00 11.43 341 PRO D N 1
ATOM 5771 C CA . PRO B 1 363 ? 44.499 11.647 -17.512 1.00 10.43 341 PRO D CA 1
ATOM 5772 C C . PRO B 1 363 ? 45.204 12.980 -17.217 1.00 11.20 341 PRO D C 1
ATOM 5773 O O . PRO B 1 363 ? 45.296 13.803 -18.121 1.00 14.09 341 PRO D O 1
ATOM 5777 N N . THR B 1 364 ? 45.684 13.165 -15.994 1.00 12.05 342 THR D N 1
ATOM 5778 C CA . THR B 1 364 ? 46.299 14.435 -15.612 1.00 14.39 342 THR D CA 1
ATOM 5779 C C . THR B 1 364 ? 47.788 14.219 -15.424 1.00 12.79 342 THR D C 1
ATOM 5780 O O . THR B 1 364 ? 48.506 15.134 -15.023 1.00 16.74 342 THR D O 1
ATOM 5784 N N . MET B 1 365 ? 48.257 13.002 -15.720 1.00 12.71 343 MET D N 1
ATOM 5785 C CA . MET B 1 365 ? 49.671 12.668 -15.496 1.00 13.74 343 MET D CA 1
ATOM 5786 C C . MET B 1 365 ? 50.637 13.549 -16.263 1.00 11.82 343 MET D C 1
ATOM 5787 O O . MET B 1 365 ? 50.449 13.787 -17.458 1.00 11.70 343 MET D O 1
ATOM 5792 N N . LYS B 1 366 ? 51.705 13.964 -15.574 1.00 13.73 344 LYS D N 1
ATOM 5793 C CA . LYS B 1 366 ? 52.661 14.894 -16.173 1.00 15.19 344 LYS D CA 1
ATOM 5794 C C . LYS B 1 366 ? 53.536 14.232 -17.225 1.00 13.78 344 LYS D C 1
ATOM 5795 O O . LYS B 1 366 ? 53.928 13.095 -17.069 1.00 12.58 344 LYS D O 1
ATOM 5801 N N . GLU B 1 367 ? 53.851 14.973 -18.277 1.00 17.93 345 GLU D N 1
ATOM 5802 C CA . GLU B 1 367 ? 54.772 14.501 -19.307 1.00 17.62 345 GLU D CA 1
ATOM 5803 C C . GLU B 1 367 ? 56.127 14.053 -18.723 1.00 16.40 345 GLU D C 1
ATOM 5804 O O . GLU B 1 367 ? 56.625 12.971 -19.021 1.00 15.38 345 GLU D O 1
ATOM 5810 N N . ASN B 1 368 ? 56.717 14.856 -17.860 1.00 14.23 346 ASN D N 1
ATOM 5811 C CA . ASN B 1 368 ? 57.984 14.425 -17.292 1.00 19.40 346 ASN D CA 1
ATOM 5812 C C . ASN B 1 368 ? 57.872 13.068 -16.603 1.00 17.10 346 ASN D C 1
ATOM 5813 O O . ASN B 1 368 ? 58.829 12.295 -16.575 1.00 16.13 346 ASN D O 1
ATOM 5818 N N . ASP B 1 369 ? 56.730 12.788 -15.977 1.00 13.65 347 ASP D N 1
ATOM 5819 C CA . ASP B 1 369 ? 56.543 11.517 -15.294 1.00 14.37 347 ASP D CA 1
ATOM 5820 C C . ASP B 1 369 ? 56.394 10.305 -16.212 1.00 13.89 347 ASP D C 1
ATOM 5821 O O . ASP B 1 369 ? 57.050 9.286 -16.010 1.00 14.09 347 ASP D O 1
ATOM 5826 N N . PHE B 1 370 ? 55.566 10.411 -17.244 1.00 13.01 348 PHE D N 1
ATOM 5827 C CA . PHE B 1 370 ? 55.466 9.279 -18.164 1.00 12.99 348 PHE D CA 1
ATOM 5828 C C . PHE B 1 370 ? 56.719 9.028 -18.991 1.00 12.14 348 PHE D C 1
ATOM 5829 O O . PHE B 1 370 ? 57.112 7.875 -19.248 1.00 11.23 348 PHE D O 1
ATOM 5837 N N . LYS B 1 371 ? 57.381 10.128 -19.335 1.00 14.13 349 LYS D N 1
ATOM 5838 C CA . LYS B 1 371 ? 58.695 10.046 -19.975 1.00 12.76 349 LYS D CA 1
ATOM 5839 C C . LYS B 1 371 ? 59.719 9.350 -19.086 1.00 12.25 349 LYS D C 1
ATOM 5840 O O . LYS B 1 371 ? 60.463 8.495 -19.545 1.00 12.05 349 LYS D O 1
ATOM 5846 N N . LYS B 1 372 ? 59.699 9.640 -17.799 1.00 9.17 350 LYS D N 1
ATOM 5847 C CA . LYS B 1 372 ? 60.595 8.918 -16.891 1.00 11.28 350 LYS D CA 1
ATOM 5848 C C . LYS B 1 372 ? 60.264 7.435 -16.803 1.00 12.20 350 LYS D C 1
ATOM 5849 O O . LYS B 1 372 ? 61.167 6.589 -16.819 1.00 16.69 350 LYS D O 1
ATOM 5855 N N . VAL B 1 373 ? 58.978 7.108 -16.668 1.00 10.63 351 VAL D N 1
ATOM 5856 C CA . VAL B 1 373 ? 58.601 5.689 -16.564 1.00 10.00 351 VAL D CA 1
ATOM 5857 C C . VAL B 1 373 ? 59.158 4.959 -17.793 1.00 12.03 351 VAL D C 1
ATOM 5858 O O . VAL B 1 373 ? 59.787 3.911 -17.665 1.00 10.05 351 VAL D O 1
ATOM 5862 N N . ALA B 1 374 ? 58.902 5.481 -18.992 1.00 11.30 352 ALA D N 1
ATOM 5863 C CA . ALA B 1 374 ? 59.456 4.838 -20.189 1.00 11.16 352 ALA D CA 1
ATOM 5864 C C . ALA B 1 374 ? 60.966 4.707 -20.197 1.00 13.72 352 ALA D C 1
ATOM 5865 O O . ALA B 1 374 ? 61.501 3.641 -20.467 1.00 15.89 352 ALA D O 1
ATOM 5867 N N . ASP B 1 375 ? 61.646 5.787 -19.868 1.00 12.77 353 ASP D N 1
ATOM 5868 C CA . ASP B 1 375 ? 63.103 5.822 -19.963 1.00 16.33 353 ASP D CA 1
ATOM 5869 C C . ASP B 1 375 ? 63.720 4.826 -18.972 1.00 15.07 353 ASP D C 1
ATOM 5870 O O . ASP B 1 375 ? 64.653 4.077 -19.302 1.00 15.10 353 ASP D O 1
ATOM 5875 N N . ILE B 1 376 ? 63.185 4.815 -17.756 1.00 15.54 354 ILE D N 1
ATOM 5876 C CA . ILE B 1 376 ? 63.626 3.910 -16.704 1.00 13.29 354 ILE D CA 1
ATOM 5877 C C . ILE B 1 376 ? 63.392 2.445 -17.083 1.00 14.09 354 ILE D C 1
ATOM 5878 O O . ILE B 1 376 ? 64.255 1.576 -16.888 1.00 16.61 354 ILE D O 1
ATOM 5883 N N . LEU B 1 377 ? 62.240 2.147 -17.676 1.00 11.77 355 LEU D N 1
ATOM 5884 C CA . LEU B 1 377 ? 62.001 0.782 -18.169 1.00 12.51 355 LEU D CA 1
ATOM 5885 C C . LEU B 1 377 ? 62.977 0.376 -19.289 1.00 10.64 355 LEU D C 1
ATOM 5886 O O . LEU B 1 377 ? 63.422 -0.775 -19.318 1.00 11.87 355 LEU D O 1
ATOM 5891 N N . ASN B 1 378 ? 63.281 1.298 -20.203 1.00 12.35 356 ASN D N 1
ATOM 5892 C CA . ASN B 1 378 ? 64.179 1.011 -21.307 1.00 13.94 356 ASN D CA 1
ATOM 5893 C C . ASN B 1 378 ? 65.566 0.663 -20.790 1.00 18.56 356 ASN D C 1
ATOM 5894 O O . ASN B 1 378 ? 66.291 -0.138 -21.401 1.00 17.48 356 ASN D O 1
ATOM 5899 N N . LYS B 1 379 ? 65.912 1.253 -19.654 1.00 17.14 357 LYS D N 1
ATOM 5900 C CA . LYS B 1 379 ? 67.245 1.100 -19.073 1.00 17.66 357 LYS D CA 1
ATOM 5901 C C . LYS B 1 379 ? 67.377 -0.159 -18.243 1.00 18.35 357 LYS D C 1
ATOM 5902 O O . LYS B 1 379 ? 68.487 -0.529 -17.834 1.00 21.26 357 LYS D O 1
ATOM 5908 N N . TRP B 1 380 ? 66.255 -0.813 -17.976 1.00 18.55 358 TRP D N 1
ATOM 5909 C CA . TRP B 1 380 ? 66.235 -1.943 -17.079 1.00 17.32 358 TRP D CA 1
ATOM 5910 C C . TRP B 1 380 ? 66.949 -3.150 -17.682 1.00 20.49 358 TRP D C 1
ATOM 5911 O O . TRP B 1 380 ? 66.579 -3.673 -18.731 1.00 17.66 358 TRP D O 1
ATOM 5922 N N . LYS B 1 381 ? 67.995 -3.604 -17.010 1.00 23.23 359 LYS D N 1
ATOM 5923 C CA . LYS B 1 381 ? 68.615 -4.843 -17.435 1.00 31.06 359 LYS D CA 1
ATOM 5924 C C . LYS B 1 381 ? 68.535 -5.828 -16.291 1.00 43.99 359 LYS D C 1
ATOM 5925 O O . LYS B 1 381 ? 69.003 -5.556 -15.185 1.00 46.94 359 LYS D O 1
ATOM 5931 N N . VAL B 1 382 ? 67.891 -6.956 -16.565 1.00 51.68 360 VAL D N 1
ATOM 5932 C CA . VAL B 1 382 ? 67.428 -7.848 -15.518 1.00 56.97 360 VAL D CA 1
ATOM 5933 C C . VAL B 1 382 ? 68.095 -9.205 -15.677 1.00 58.01 360 VAL D C 1
ATOM 5934 O O . VAL B 1 382 ? 69.109 -9.484 -15.037 1.00 62.39 360 VAL D O 1
ATOM 5937 N N . HIS C 1 22 ? 54.395 -9.906 -54.295 1.00 25.05 0 HIS A N 1
ATOM 5938 C CA . HIS C 1 22 ? 54.213 -8.429 -54.398 1.00 20.75 0 HIS A CA 1
ATOM 5939 C C . HIS C 1 22 ? 53.235 -7.957 -53.330 1.00 16.29 0 HIS A C 1
ATOM 5940 O O . HIS C 1 22 ? 52.159 -8.550 -53.165 1.00 22.04 0 HIS A O 1
ATOM 5947 N N . MET C 1 23 ? 53.602 -6.901 -52.610 1.00 15.89 1 MET A N 1
ATOM 5948 C CA . MET C 1 23 ? 52.698 -6.253 -51.678 1.00 17.63 1 MET A CA 1
ATOM 5949 C C . MET C 1 23 ? 52.042 -5.008 -52.274 1.00 14.35 1 MET A C 1
ATOM 5950 O O . MET C 1 23 ? 52.681 -3.969 -52.456 1.00 15.66 1 MET A O 1
ATOM 5955 N N . PHE C 1 24 ? 50.745 -5.119 -52.519 1.00 15.03 2 PHE A N 1
ATOM 5956 C CA . PHE C 1 24 ? 49.943 -3.980 -52.978 1.00 14.88 2 PHE A CA 1
ATOM 5957 C C . PHE C 1 24 ? 49.733 -2.978 -51.843 1.00 13.17 2 PHE A C 1
ATOM 5958 O O . PHE C 1 24 ? 49.676 -3.338 -50.670 1.00 15.64 2 PHE A O 1
ATOM 5966 N N . PHE C 1 25 ? 49.656 -1.720 -52.247 1.00 11.61 3 PHE A N 1
ATOM 5967 C CA . PHE C 1 25 ? 49.348 -0.631 -51.342 1.00 11.74 3 PHE A CA 1
ATOM 5968 C C . PHE C 1 25 ? 47.970 -0.878 -50.705 1.00 10.48 3 PHE A C 1
ATOM 5969 O O . PHE C 1 25 ? 47.824 -0.740 -49.505 1.00 11.93 3 PHE A O 1
ATOM 5977 N N . LEU C 1 26 ? 46.990 -1.283 -51.507 1.00 10.55 4 LEU A N 1
ATOM 5978 C CA . LEU C 1 26 ? 45.636 -1.572 -51.036 1.00 10.14 4 LEU A CA 1
ATOM 5979 C C . LEU C 1 26 ? 45.045 -2.665 -51.913 1.00 10.16 4 LEU A C 1
ATOM 5980 O O . LEU C 1 26 ? 44.644 -2.415 -53.076 1.00 12.18 4 LEU A O 1
ATOM 5985 N N . ASN C 1 27 ? 45.019 -3.881 -51.394 1.00 11.04 5 ASN A N 1
ATOM 5986 C CA . ASN C 1 27 ? 44.610 -5.013 -52.222 1.00 13.56 5 ASN A CA 1
ATOM 5987 C C . ASN C 1 27 ? 43.094 -5.132 -52.223 1.00 11.01 5 ASN A C 1
ATOM 5988 O O . ASN C 1 27 ? 42.505 -5.805 -51.369 1.00 10.80 5 ASN A O 1
ATOM 5993 N N . LEU C 1 28 ? 42.429 -4.443 -53.150 1.00 11.53 6 LEU A N 1
ATOM 5994 C CA . LEU C 1 28 ? 40.960 -4.397 -53.045 1.00 11.13 6 LEU A CA 1
ATOM 5995 C C . LEU C 1 28 ? 40.282 -5.703 -53.396 1.00 10.70 6 LEU A C 1
ATOM 5996 O O . LEU C 1 28 ? 39.210 -5.997 -52.892 1.00 11.27 6 LEU A O 1
ATOM 6001 N N . LYS C 1 29 ? 40.913 -6.482 -54.267 1.00 11.27 7 LYS A N 1
ATOM 6002 C CA . LYS C 1 29 ? 40.525 -7.871 -54.485 1.00 13.04 7 LYS A CA 1
ATOM 6003 C C . LYS C 1 29 ? 40.413 -8.654 -53.184 1.00 14.30 7 LYS A C 1
ATOM 6004 O O . LYS C 1 29 ? 39.406 -9.307 -52.933 1.00 14.62 7 LYS A O 1
ATOM 6010 N N . GLN C 1 30 ? 41.431 -8.535 -52.338 1.00 13.06 8 GLN A N 1
ATOM 6011 C CA . GLN C 1 30 ? 41.496 -9.296 -51.076 1.00 14.46 8 GLN A CA 1
ATOM 6012 C C . GLN C 1 30 ? 40.381 -8.804 -50.140 1.00 13.60 8 GLN A C 1
ATOM 6013 O O . GLN C 1 30 ? 39.654 -9.572 -49.522 1.00 14.71 8 GLN A O 1
ATOM 6019 N N . ILE C 1 31 ? 40.221 -7.489 -50.074 1.00 11.87 9 ILE A N 1
ATOM 6020 C CA . ILE C 1 31 ? 39.179 -6.892 -49.245 1.00 11.23 9 ILE A CA 1
ATOM 6021 C C . ILE C 1 31 ? 37.752 -7.276 -49.669 1.00 8.29 9 ILE A C 1
ATOM 6022 O O . ILE C 1 31 ? 36.881 -7.619 -48.834 1.00 10.63 9 ILE A O 1
ATOM 6027 N N . ASN C 1 32 ? 37.512 -7.207 -50.968 1.00 8.82 10 ASN A N 1
ATOM 6028 C CA . ASN C 1 32 ? 36.207 -7.487 -51.523 1.00 10.10 10 ASN A CA 1
ATOM 6029 C C . ASN C 1 32 ? 35.833 -8.958 -51.742 1.00 10.35 10 ASN A C 1
ATOM 6030 O O . ASN C 1 32 ? 34.635 -9.301 -51.787 1.00 11.94 10 ASN A O 1
ATOM 6035 N N . ASP C 1 33 ? 36.844 -9.824 -51.877 1.00 9.56 11 ASP A N 1
ATOM 6036 C CA . ASP C 1 33 ? 36.589 -11.264 -52.104 1.00 10.48 11 ASP A CA 1
ATOM 6037 C C . ASP C 1 33 ? 35.748 -11.894 -50.979 1.00 12.57 11 ASP A C 1
ATOM 6038 O O . ASP C 1 33 ? 35.045 -12.877 -51.190 1.00 10.75 11 ASP A O 1
ATOM 6043 N N . ARG C 1 34 ? 35.859 -11.345 -49.772 1.00 11.08 12 ARG A N 1
ATOM 6044 C CA . ARG C 1 34 ? 34.973 -11.684 -48.648 1.00 11.16 12 ARG A CA 1
ATOM 6045 C C . ARG C 1 34 ? 33.494 -11.679 -48.937 1.00 11.58 12 ARG A C 1
ATOM 6046 O O . ARG C 1 34 ? 32.727 -12.306 -48.217 1.00 13.95 12 ARG A O 1
ATOM 6054 N N . PHE C 1 35 ? 33.089 -10.914 -49.947 1.00 8.86 13 PHE A N 1
ATOM 6055 C CA . PHE C 1 35 ? 31.682 -10.615 -50.182 1.00 8.91 13 PHE A CA 1
ATOM 6056 C C . PHE C 1 35 ? 31.173 -11.020 -51.551 1.00 7.74 13 PHE A C 1
ATOM 6057 O O . PHE C 1 35 ? 30.060 -10.668 -51.954 1.00 10.95 13 PHE A O 1
ATOM 6065 N N . ASN C 1 36 ? 32.024 -11.716 -52.302 1.00 9.74 14 ASN A N 1
ATOM 6066 C CA . ASN C 1 36 ? 31.656 -11.993 -53.689 1.00 9.15 14 ASN A CA 1
ATOM 6067 C C . ASN C 1 36 ? 30.299 -12.665 -53.808 1.00 12.26 14 ASN A C 1
ATOM 6068 O O . ASN C 1 36 ? 29.509 -12.347 -54.705 1.00 9.66 14 ASN A O 1
ATOM 6073 N N . THR C 1 37 ? 30.004 -13.622 -52.936 1.00 14.16 15 THR A N 1
ATOM 6074 C CA . THR C 1 37 ? 28.720 -14.311 -53.031 1.00 14.46 15 THR A CA 1
ATOM 6075 C C . THR C 1 37 ? 27.548 -13.356 -52.881 1.00 10.22 15 THR A C 1
ATOM 6076 O O . THR C 1 37 ? 26.589 -13.388 -53.642 1.00 13.17 15 THR A O 1
ATOM 6080 N N . GLU C 1 38 ? 27.608 -12.545 -51.839 1.00 10.11 16 GLU A N 1
ATOM 6081 C CA . GLU C 1 38 ? 26.566 -11.582 -51.563 1.00 11.08 16 GLU A CA 1
ATOM 6082 C C . GLU C 1 38 ? 26.458 -10.529 -52.700 1.00 9.44 16 GLU A C 1
ATOM 6083 O O . GLU C 1 38 ? 25.354 -10.128 -53.099 1.00 10.20 16 GLU A O 1
ATOM 6089 N N . PHE C 1 39 ? 27.588 -10.083 -53.232 1.00 9.71 17 PHE A N 1
ATOM 6090 C CA . PHE C 1 39 ? 27.561 -9.118 -54.339 1.00 9.84 17 PHE A CA 1
ATOM 6091 C C . PHE C 1 39 ? 26.809 -9.740 -55.536 1.00 9.76 17 PHE A C 1
ATOM 6092 O O . PHE C 1 39 ? 25.995 -9.093 -56.203 1.00 10.71 17 PHE A O 1
ATOM 6100 N N . ILE C 1 40 ? 27.096 -11.003 -55.845 1.00 9.40 18 ILE A N 1
ATOM 6101 C CA . ILE C 1 40 ? 26.492 -11.623 -57.019 1.00 11.20 18 ILE A CA 1
ATOM 6102 C C . ILE C 1 40 ? 24.991 -11.795 -56.789 1.00 10.75 18 ILE A C 1
ATOM 6103 O O . ILE C 1 40 ? 24.160 -11.506 -57.666 1.00 11.37 18 ILE A O 1
ATOM 6108 N N . THR C 1 41 ? 24.627 -12.218 -55.581 1.00 11.56 19 THR A N 1
ATOM 6109 C CA . THR C 1 41 ? 23.251 -12.402 -55.199 1.00 13.16 19 THR A CA 1
ATOM 6110 C C . THR C 1 41 ? 22.473 -11.103 -55.277 1.00 13.13 19 THR A C 1
ATOM 6111 O O . THR C 1 41 ? 21.335 -11.077 -55.744 1.00 11.67 19 THR A O 1
ATOM 6115 N N . LYS C 1 42 ? 23.076 -10.021 -54.796 1.00 12.91 20 LYS A N 1
ATOM 6116 C CA . LYS C 1 42 ? 22.408 -8.752 -54.830 1.00 13.68 20 LYS A CA 1
ATOM 6117 C C . LYS C 1 42 ? 22.341 -8.240 -56.286 1.00 10.83 20 LYS A C 1
ATOM 6118 O O . LYS C 1 42 ? 21.316 -7.682 -56.674 1.00 11.82 20 LYS A O 1
ATOM 6124 N N . PHE C 1 43 ? 23.377 -8.440 -57.086 1.00 11.21 21 PHE A N 1
ATOM 6125 C CA . PHE C 1 43 ? 23.332 -8.036 -58.501 1.00 9.01 21 PHE A CA 1
ATOM 6126 C C . PHE C 1 43 ? 22.183 -8.715 -59.206 1.00 9.32 21 PHE A C 1
ATOM 6127 O O . PHE C 1 43 ? 21.411 -8.061 -59.901 1.00 9.68 21 PHE A O 1
ATOM 6135 N N . LYS C 1 44 ? 22.031 -10.023 -58.988 1.00 10.72 22 LYS A N 1
ATOM 6136 C CA . LYS C 1 44 ? 20.883 -10.748 -59.537 1.00 11.25 22 LYS A CA 1
ATOM 6137 C C . LYS C 1 44 ? 19.546 -10.252 -59.029 1.00 10.63 22 LYS A C 1
ATOM 6138 O O . LYS C 1 44 ? 18.590 -10.197 -59.794 1.00 12.14 22 LYS A O 1
ATOM 6144 N N . GLU C 1 45 ? 19.439 -9.890 -57.768 1.00 8.99 23 GLU A N 1
ATOM 6145 C CA . GLU C 1 45 ? 18.219 -9.295 -57.245 1.00 11.79 23 GLU A CA 1
ATOM 6146 C C . GLU C 1 45 ? 17.837 -8.019 -57.986 1.00 11.60 23 GLU A C 1
ATOM 6147 O O . GLU C 1 45 ? 16.670 -7.790 -58.280 1.00 12.95 23 GLU A O 1
ATOM 6153 N N . ILE C 1 46 ? 18.814 -7.156 -58.233 1.00 9.38 24 ILE A N 1
ATOM 6154 C CA . ILE C 1 46 ? 18.584 -5.876 -58.898 1.00 9.18 24 ILE A CA 1
ATOM 6155 C C . ILE C 1 46 ? 18.147 -6.141 -60.367 1.00 9.47 24 ILE A C 1
ATOM 6156 O O . ILE C 1 46 ? 17.274 -5.460 -60.898 1.00 11.89 24 ILE A O 1
ATOM 6161 N N . LEU C 1 47 ? 18.785 -7.133 -61.002 1.00 10.22 25 LEU A N 1
ATOM 6162 C CA . LEU C 1 47 ? 18.392 -7.553 -62.360 1.00 11.35 25 LEU A CA 1
ATOM 6163 C C . LEU C 1 47 ? 16.945 -8.005 -62.365 1.00 10.92 25 LEU A C 1
ATOM 6164 O O . LEU C 1 47 ? 16.144 -7.579 -63.205 1.00 11.85 25 LEU A O 1
ATOM 6169 N N . GLU C 1 48 ? 16.568 -8.802 -61.373 1.00 14.82 26 GLU A N 1
ATOM 6170 C CA . GLU C 1 48 ? 15.165 -9.157 -61.221 1.00 14.71 26 GLU A CA 1
ATOM 6171 C C . GLU C 1 48 ? 14.194 -7.968 -61.063 1.00 12.98 26 GLU A C 1
ATOM 6172 O O . GLU C 1 48 ? 13.083 -8.035 -61.574 1.00 13.70 26 GLU A O 1
ATOM 6178 N N . SER C 1 49 ? 14.592 -6.870 -60.409 1.00 11.15 27 SER A N 1
ATOM 6179 C CA . SER C 1 49 ? 13.707 -5.738 -60.118 1.00 10.76 27 SER A CA 1
ATOM 6180 C C . SER C 1 49 ? 13.470 -4.894 -61.392 1.00 10.88 27 SER A C 1
ATOM 6181 O O . SER C 1 49 ? 12.460 -4.210 -61.500 1.00 13.64 27 SER A O 1
ATOM 6184 N N . GLY C 1 50 ? 14.437 -4.918 -62.309 1.00 10.60 28 GLY A N 1
ATOM 6185 C CA . GLY C 1 50 ? 14.466 -4.000 -63.450 1.00 11.99 28 GLY A CA 1
ATOM 6186 C C . GLY C 1 50 ? 14.622 -2.528 -63.091 1.00 11.78 28 GLY A C 1
ATOM 6187 O O . GLY C 1 50 ? 14.304 -1.639 -63.884 1.00 12.03 28 GLY A O 1
ATOM 6188 N N . TRP C 1 51 ? 15.117 -2.264 -61.893 1.00 11.68 29 TRP A N 1
ATOM 6189 C CA . TRP C 1 51 ? 15.245 -0.905 -61.403 1.00 12.08 29 TRP A CA 1
ATOM 6190 C C . TRP C 1 51 ? 16.656 -0.592 -60.885 1.00 12.56 29 TRP A C 1
ATOM 6191 O O . TRP C 1 51 ? 17.128 -1.210 -59.947 1.00 9.64 29 TRP A O 1
ATOM 6202 N N . TYR C 1 52 ? 17.330 0.344 -61.553 1.00 9.19 30 TYR A N 1
ATOM 6203 C CA . TYR C 1 52 ? 18.769 0.502 -61.412 1.00 8.35 30 TYR A CA 1
ATOM 6204 C C . TYR C 1 52 ? 19.108 1.875 -60.800 1.00 7.33 30 TYR A C 1
ATOM 6205 O O . TYR C 1 52 ? 20.241 2.086 -60.374 1.00 8.27 30 TYR A O 1
ATOM 6214 N N . ILE C 1 53 ? 18.114 2.750 -60.675 1.00 9.19 31 ILE A N 1
ATOM 6215 C CA . ILE C 1 53 ? 18.316 4.127 -60.252 1.00 9.08 31 ILE A CA 1
ATOM 6216 C C . ILE C 1 53 ? 17.219 4.450 -59.244 1.00 9.55 31 ILE A C 1
ATOM 6217 O O . ILE C 1 53 ? 16.046 4.163 -59.501 1.00 10.09 31 ILE A O 1
ATOM 6222 N N . LEU C 1 54 ? 17.615 5.067 -58.134 1.00 7.36 32 LEU A N 1
ATOM 6223 C CA . LEU C 1 54 ? 16.708 5.616 -57.117 1.00 10.91 32 LEU A CA 1
ATOM 6224 C C . LEU C 1 54 ? 15.654 4.612 -56.721 1.00 11.54 32 LEU A C 1
ATOM 6225 O O . LEU C 1 54 ? 14.458 4.924 -56.796 1.00 11.52 32 LEU A O 1
ATOM 6230 N N . GLY C 1 55 ? 16.084 3.434 -56.275 1.00 10.63 33 GLY A N 1
ATOM 6231 C CA . GLY C 1 55 ? 15.166 2.368 -55.872 1.00 9.31 33 GLY A CA 1
ATOM 6232 C C . GLY C 1 55 ? 15.348 1.902 -54.435 1.00 8.70 33 GLY A C 1
ATOM 6233 O O . GLY C 1 55 ? 15.777 2.673 -53.538 1.00 10.57 33 GLY A O 1
ATOM 6234 N N . LYS C 1 56 ? 14.996 0.636 -54.225 1.00 10.33 34 LYS A N 1
ATOM 6235 C CA . LYS C 1 56 ? 14.895 0.157 -52.855 1.00 12.11 34 LYS A CA 1
ATOM 6236 C C . LYS C 1 56 ? 16.295 -0.042 -52.263 1.00 10.86 34 LYS A C 1
ATOM 6237 O O . LYS C 1 56 ? 16.445 0.072 -51.022 1.00 11.82 34 LYS A O 1
ATOM 6243 N N . GLN C 1 57 ? 17.327 -0.299 -53.076 1.00 10.95 35 GLN A N 1
ATOM 6244 C CA . GLN C 1 57 ? 18.677 -0.514 -52.511 1.00 10.93 35 GLN A CA 1
ATOM 6245 C C . GLN C 1 57 ? 19.290 0.787 -52.015 1.00 9.32 35 GLN A C 1
ATOM 6246 O O . GLN C 1 57 ? 19.908 0.830 -50.919 1.00 7.83 35 GLN A O 1
ATOM 6252 N N A CYS C 1 58 ? 19.125 1.851 -52.798 0.50 9.77 36 CYS A N 1
ATOM 6253 N N B CYS C 1 58 ? 19.118 1.844 -52.808 0.50 9.52 36 CYS A N 1
ATOM 6254 C CA A CYS C 1 58 ? 19.432 3.200 -52.330 0.50 10.18 36 CYS A CA 1
ATOM 6255 C CA B CYS C 1 58 ? 19.447 3.197 -52.373 0.50 9.74 36 CYS A CA 1
ATOM 6256 C C A CYS C 1 58 ? 18.752 3.506 -51.007 0.50 10.43 36 CYS A C 1
ATOM 6257 C C B CYS C 1 58 ? 18.750 3.549 -51.052 0.50 10.21 36 CYS A C 1
ATOM 6258 O O A CYS C 1 58 ? 19.385 3.901 -50.027 0.50 10.36 36 CYS A O 1
ATOM 6259 O O B CYS C 1 58 ? 19.387 4.003 -50.102 0.50 10.92 36 CYS A O 1
ATOM 6264 N N . GLU C 1 59 ? 17.441 3.350 -50.980 1.00 10.35 37 GLU A N 1
ATOM 6265 C CA . GLU C 1 59 ? 16.706 3.702 -49.780 1.00 10.60 37 GLU A CA 1
ATOM 6266 C C . GLU C 1 59 ? 17.215 2.904 -48.567 1.00 9.38 37 GLU A C 1
ATOM 6267 O O . GLU C 1 59 ? 17.498 3.431 -47.468 1.00 10.46 37 GLU A O 1
ATOM 6273 N N . LYS C 1 60 ? 17.375 1.602 -48.776 1.00 8.14 38 LYS A N 1
ATOM 6274 C CA . LYS C 1 60 ? 17.904 0.754 -47.712 1.00 11.57 38 LYS A CA 1
ATOM 6275 C C . LYS C 1 60 ? 19.308 1.151 -47.200 1.00 9.58 38 LYS A C 1
ATOM 6276 O O . LYS C 1 60 ? 19.563 1.292 -45.997 1.00 10.11 38 LYS A O 1
ATOM 6282 N N . PHE C 1 61 ? 20.250 1.292 -48.122 1.00 9.00 39 PHE A N 1
ATOM 6283 C CA . PHE C 1 61 ? 21.566 1.770 -47.722 1.00 7.18 39 PHE A CA 1
ATOM 6284 C C . PHE C 1 61 ? 21.576 3.128 -47.007 1.00 7.22 39 PHE A C 1
ATOM 6285 O O . PHE C 1 61 ? 22.199 3.312 -45.977 1.00 8.15 39 PHE A O 1
ATOM 6293 N N . GLU C 1 62 ? 20.888 4.097 -47.595 1.00 6.79 40 GLU A N 1
ATOM 6294 C CA . GLU C 1 62 ? 20.747 5.377 -46.943 1.00 6.15 40 GLU A CA 1
ATOM 6295 C C . GLU C 1 62 ? 20.273 5.248 -45.501 1.00 6.84 40 GLU A C 1
ATOM 6296 O O . GLU C 1 62 ? 20.804 5.886 -44.570 1.00 6.20 40 GLU A O 1
ATOM 6302 N N . ASN C 1 63 ? 19.191 4.482 -45.333 1.00 7.82 41 ASN A N 1
ATOM 6303 C CA . ASN C 1 63 ? 18.660 4.310 -43.986 1.00 10.80 41 ASN A CA 1
ATOM 6304 C C . ASN C 1 63 ? 19.658 3.715 -43.022 1.00 9.66 41 ASN A C 1
ATOM 6305 O O . ASN C 1 63 ? 19.715 4.132 -41.858 1.00 9.70 41 ASN A O 1
ATOM 6310 N N . ASN C 1 64 ? 20.419 2.726 -43.482 1.00 7.37 42 ASN A N 1
ATOM 6311 C CA . ASN C 1 64 ? 21.381 2.068 -42.648 1.00 8.69 42 ASN A CA 1
ATOM 6312 C C . ASN C 1 64 ? 22.586 2.957 -42.376 1.00 6.83 42 ASN A C 1
ATOM 6313 O O . ASN C 1 64 ? 23.115 2.998 -41.261 1.00 8.36 42 ASN A O 1
ATOM 6318 N N . PHE C 1 65 ? 23.064 3.681 -43.390 1.00 7.56 43 PHE A N 1
ATOM 6319 C CA . PHE C 1 65 ? 24.208 4.563 -43.120 1.00 7.34 43 PHE A CA 1
ATOM 6320 C C . PHE C 1 65 ? 23.887 5.761 -42.225 1.00 6.04 43 PHE A C 1
ATOM 6321 O O . PHE C 1 65 ? 24.702 6.223 -41.404 1.00 6.86 43 PHE A O 1
ATOM 6329 N N . ALA C 1 66 ? 22.679 6.292 -42.422 1.00 5.75 44 ALA A N 1
ATOM 6330 C CA . ALA C 1 66 ? 22.180 7.308 -41.517 1.00 7.05 44 ALA A CA 1
ATOM 6331 C C . ALA C 1 66 ? 22.174 6.785 -40.067 1.00 7.16 44 ALA A C 1
ATOM 6332 O O . ALA C 1 66 ? 22.748 7.431 -39.163 1.00 7.01 44 ALA A O 1
ATOM 6334 N N . LYS C 1 67 ? 21.651 5.575 -39.896 1.00 7.55 45 LYS A N 1
ATOM 6335 C CA . LYS C 1 67 ? 21.632 4.970 -38.541 1.00 8.83 45 LYS A CA 1
ATOM 6336 C C . LYS C 1 67 ? 23.069 4.815 -38.054 1.00 8.38 45 LYS A C 1
ATOM 6337 O O . LYS C 1 67 ? 23.369 5.105 -36.873 1.00 10.08 45 LYS A O 1
ATOM 6343 N N . TYR C 1 68 ? 23.964 4.365 -38.955 1.00 6.75 46 TYR A N 1
ATOM 6344 C CA . TYR C 1 68 ? 25.330 4.147 -38.578 1.00 7.10 46 TYR A CA 1
ATOM 6345 C C . TYR C 1 68 ? 26.009 5.419 -38.046 1.00 7.35 46 TYR A C 1
ATOM 6346 O O . TYR C 1 68 ? 26.743 5.369 -37.046 1.00 8.88 46 TYR A O 1
ATOM 6355 N N . CYS C 1 69 ? 25.808 6.521 -38.781 1.00 9.90 47 CYS A N 1
ATOM 6356 C CA . CYS C 1 69 ? 26.404 7.806 -38.415 1.00 9.02 47 CYS A CA 1
ATOM 6357 C C . CYS C 1 69 ? 25.661 8.520 -37.282 1.00 9.41 47 CYS A C 1
ATOM 6358 O O . CYS C 1 69 ? 26.140 9.513 -36.763 1.00 8.43 47 CYS A O 1
ATOM 6361 N N . GLY C 1 70 ? 24.492 7.990 -36.942 1.00 8.15 48 GLY A N 1
ATOM 6362 C CA . GLY C 1 70 ? 23.602 8.601 -35.944 1.00 9.69 48 GLY A CA 1
ATOM 6363 C C . GLY C 1 70 ? 22.912 9.871 -36.406 1.00 8.41 48 GLY A C 1
ATOM 6364 O O . GLY C 1 70 ? 22.525 10.702 -35.555 1.00 11.19 48 GLY A O 1
ATOM 6365 N N . VAL C 1 71 ? 22.688 10.004 -37.725 1.00 9.24 49 VAL A N 1
ATOM 6366 C CA . VAL C 1 71 ? 22.012 11.188 -38.262 1.00 8.02 49 VAL A CA 1
ATOM 6367 C C . VAL C 1 71 ? 20.636 10.785 -38.776 1.00 9.38 49 VAL A C 1
ATOM 6368 O O . VAL C 1 71 ? 20.340 9.602 -38.906 1.00 10.01 49 VAL A O 1
ATOM 6372 N N . LYS C 1 72 ? 19.786 11.772 -39.025 1.00 8.70 50 LYS A N 1
ATOM 6373 C CA . LYS C 1 72 ? 18.400 11.518 -39.424 1.00 9.65 50 LYS A CA 1
ATOM 6374 C C . LYS C 1 72 ? 18.336 11.174 -40.916 1.00 8.94 50 LYS A C 1
ATOM 6375 O O . LYS C 1 72 ? 17.433 10.447 -41.345 1.00 9.16 50 LYS A O 1
ATOM 6381 N N . HIS C 1 73 ? 19.239 11.752 -41.731 1.00 9.87 51 HIS A N 1
ATOM 6382 C CA . HIS C 1 73 ? 19.098 11.770 -43.197 1.00 8.45 51 HIS A CA 1
ATOM 6383 C C . HIS C 1 73 ? 20.397 11.396 -43.887 1.00 7.14 51 HIS A C 1
ATOM 6384 O O . HIS C 1 73 ? 21.446 12.020 -43.600 1.00 7.79 51 HIS A O 1
ATOM 6391 N N . CYS C 1 74 ? 20.308 10.439 -44.813 1.00 5.50 52 CYS A N 1
ATOM 6392 C CA . CYS C 1 74 ? 21.427 10.128 -45.711 1.00 5.71 52 CYS A CA 1
ATOM 6393 C C . CYS C 1 74 ? 20.944 10.182 -47.157 1.00 5.68 52 CYS A C 1
ATOM 6394 O O . CYS C 1 74 ? 19.969 9.513 -47.548 1.00 7.42 52 CYS A O 1
ATOM 6397 N N . ILE C 1 75 ? 21.643 10.995 -47.946 1.00 6.98 53 ILE A N 1
ATOM 6398 C CA . ILE C 1 75 ? 21.354 11.097 -49.374 1.00 5.84 53 ILE A CA 1
ATOM 6399 C C . ILE C 1 75 ? 22.496 10.511 -50.197 1.00 6.48 53 ILE A C 1
ATOM 6400 O O . ILE C 1 75 ? 23.628 10.991 -50.152 1.00 6.61 53 ILE A O 1
ATOM 6405 N N . GLY C 1 76 ? 22.247 9.400 -50.859 1.00 6.62 54 GLY A N 1
ATOM 6406 C CA . GLY C 1 76 ? 23.256 8.810 -51.756 1.00 6.33 54 GLY A CA 1
ATOM 6407 C C . GLY C 1 76 ? 23.536 9.746 -52.907 1.00 6.63 54 GLY A C 1
ATOM 6408 O O . GLY C 1 76 ? 22.613 10.238 -53.505 1.00 7.25 54 GLY A O 1
ATOM 6409 N N . VAL C 1 77 ? 24.792 9.936 -53.282 1.00 6.22 55 VAL A N 1
ATOM 6410 C CA . VAL C 1 77 ? 25.082 10.765 -54.431 1.00 6.17 55 VAL A CA 1
ATOM 6411 C C . VAL C 1 77 ? 26.253 10.092 -55.140 1.00 6.70 55 VAL A C 1
ATOM 6412 O O . VAL C 1 77 ? 26.605 8.948 -54.831 1.00 6.81 55 VAL A O 1
ATOM 6416 N N . ALA C 1 78 ? 26.819 10.793 -56.117 1.00 6.20 56 ALA A N 1
ATOM 6417 C CA . ALA C 1 78 ? 27.590 10.090 -57.134 1.00 6.84 56 ALA A CA 1
ATOM 6418 C C . ALA C 1 78 ? 29.032 9.871 -56.750 1.00 6.65 56 ALA A C 1
ATOM 6419 O O . ALA C 1 78 ? 29.667 8.935 -57.274 1.00 5.90 56 ALA A O 1
ATOM 6421 N N . ASN C 1 79 ? 29.592 10.766 -55.944 1.00 6.39 57 ASN A N 1
ATOM 6422 C CA . ASN C 1 79 ? 30.936 10.650 -55.420 1.00 5.01 57 ASN A CA 1
ATOM 6423 C C . ASN C 1 79 ? 31.156 11.656 -54.294 1.00 5.39 57 ASN A C 1
ATOM 6424 O O . ASN C 1 79 ? 30.246 12.467 -53.993 1.00 7.14 57 ASN A O 1
ATOM 6429 N N . GLY C 1 80 ? 32.321 11.597 -53.634 1.00 6.04 58 GLY A N 1
ATOM 6430 C CA . GLY C 1 80 ? 32.606 12.462 -52.526 1.00 5.79 58 GLY A CA 1
ATOM 6431 C C . GLY C 1 80 ? 32.776 13.909 -52.876 1.00 6.01 58 GLY A C 1
ATOM 6432 O O . GLY C 1 80 ? 32.461 14.800 -52.055 1.00 6.22 58 GLY A O 1
ATOM 6433 N N . LEU C 1 81 ? 33.392 14.148 -54.037 1.00 3.86 59 LEU A N 1
ATOM 6434 C CA . LEU C 1 81 ? 33.504 15.558 -54.455 1.00 5.26 59 LEU A CA 1
ATOM 6435 C C . LEU C 1 81 ? 32.099 16.153 -54.667 1.00 6.53 59 LEU A C 1
ATOM 6436 O O . LEU C 1 81 ? 31.789 17.284 -54.203 1.00 6.99 59 LEU A O 1
ATOM 6441 N N . ASP C 1 82 ? 31.244 15.426 -55.374 1.00 5.66 60 ASP A N 1
ATOM 6442 C CA . ASP C 1 82 ? 29.842 15.905 -55.504 1.00 4.94 60 ASP A CA 1
ATOM 6443 C C . ASP C 1 82 ? 29.155 16.127 -54.180 1.00 7.09 60 ASP A C 1
ATOM 6444 O O . ASP C 1 82 ? 28.416 17.103 -54.006 1.00 7.22 60 ASP A O 1
ATOM 6449 N N . ALA C 1 83 ? 29.362 15.234 -53.222 1.00 5.56 61 ALA A N 1
ATOM 6450 C CA . ALA C 1 83 ? 28.744 15.417 -51.930 1.00 5.61 61 ALA A CA 1
ATOM 6451 C C . ALA C 1 83 ? 29.063 16.798 -51.385 1.00 5.49 61 ALA A C 1
ATOM 6452 O O . ALA C 1 83 ? 28.179 17.509 -50.898 1.00 7.23 61 ALA A O 1
ATOM 6454 N N . LEU C 1 84 ? 30.335 17.167 -51.393 1.00 6.75 62 LEU A N 1
ATOM 6455 C CA . LEU C 1 84 ? 30.717 18.439 -50.834 1.00 7.80 62 LEU A CA 1
ATOM 6456 C C . LEU C 1 84 ? 30.193 19.579 -51.699 1.00 8.19 62 LEU A C 1
ATOM 6457 O O . LEU C 1 84 ? 29.772 20.632 -51.179 1.00 6.78 62 LEU A O 1
ATOM 6462 N N . ARG C 1 85 ? 30.267 19.426 -53.016 1.00 6.31 63 ARG A N 1
ATOM 6463 C CA . ARG C 1 85 ? 29.805 20.476 -53.935 1.00 8.53 63 ARG A CA 1
ATOM 6464 C C . ARG C 1 85 ? 28.305 20.738 -53.689 1.00 7.01 63 ARG A C 1
ATOM 6465 O O . ARG C 1 85 ? 27.850 21.892 -53.651 1.00 8.76 63 ARG A O 1
ATOM 6473 N N . LEU C 1 86 ? 27.541 19.680 -53.543 1.00 5.57 64 LEU A N 1
ATOM 6474 C CA . LEU C 1 86 ? 26.131 19.789 -53.241 1.00 6.58 64 LEU A CA 1
ATOM 6475 C C . LEU C 1 86 ? 25.787 20.470 -51.948 1.00 7.66 64 LEU A C 1
ATOM 6476 O O . LEU C 1 86 ? 24.812 21.248 -51.886 1.00 6.54 64 LEU A O 1
ATOM 6481 N N . ILE C 1 87 ? 26.480 20.089 -50.889 1.00 6.83 65 ILE A N 1
ATOM 6482 C CA . ILE C 1 87 ? 26.207 20.700 -49.597 1.00 7.78 65 ILE A CA 1
ATOM 6483 C C . ILE C 1 87 ? 26.371 22.228 -49.730 1.00 8.96 65 ILE A C 1
ATOM 6484 O O . ILE C 1 87 ? 25.508 23.009 -49.314 1.00 8.84 65 ILE A O 1
ATOM 6489 N N . ILE C 1 88 ? 27.482 22.653 -50.331 1.00 8.03 66 ILE A N 1
ATOM 6490 C CA . ILE C 1 88 ? 27.799 24.070 -50.436 1.00 10.14 66 ILE A CA 1
ATOM 6491 C C . ILE C 1 88 ? 26.756 24.743 -51.337 1.00 12.33 66 ILE A C 1
ATOM 6492 O O . ILE C 1 88 ? 26.294 25.861 -51.004 1.00 12.76 66 ILE A O 1
ATOM 6497 N N . LYS C 1 89 ? 26.418 24.117 -52.480 1.00 11.57 67 LYS A N 1
ATOM 6498 C CA . LYS C 1 89 ? 25.365 24.628 -53.369 1.00 12.54 67 LYS A CA 1
ATOM 6499 C C . LYS C 1 89 ? 24.050 24.842 -52.642 1.00 14.13 67 LYS A C 1
ATOM 6500 O O . LYS C 1 89 ? 23.389 25.844 -52.849 1.00 12.27 67 LYS A O 1
ATOM 6506 N N . ALA C 1 90 ? 23.676 23.893 -51.801 1.00 10.54 68 ALA A N 1
ATOM 6507 C CA . ALA C 1 90 ? 22.407 23.885 -51.086 1.00 10.37 68 ALA A CA 1
ATOM 6508 C C . ALA C 1 90 ? 22.313 25.061 -50.124 1.00 10.63 68 ALA A C 1
ATOM 6509 O O . ALA C 1 90 ? 21.204 25.546 -49.851 1.00 13.24 68 ALA A O 1
ATOM 6511 N N . TYR C 1 91 ? 23.455 25.514 -49.616 1.00 10.20 69 TYR A N 1
ATOM 6512 C CA . TYR C 1 91 ? 23.505 26.670 -48.685 1.00 12.36 69 TYR A CA 1
ATOM 6513 C C . TYR C 1 91 ? 23.322 28.007 -49.393 1.00 17.61 69 TYR A C 1
ATOM 6514 O O . TYR C 1 91 ? 23.082 29.025 -48.745 1.00 16.37 69 TYR A O 1
ATOM 6523 N N . ASP C 1 92 ? 23.488 28.004 -50.710 1.00 17.03 70 ASP A N 1
ATOM 6524 C CA . ASP C 1 92 ? 23.288 29.189 -51.542 1.00 19.74 70 ASP A CA 1
ATOM 6525 C C . ASP C 1 92 ? 24.080 30.408 -51.094 1.00 20.23 70 ASP A C 1
ATOM 6526 O O . ASP C 1 92 ? 23.517 31.502 -50.898 1.00 23.62 70 ASP A O 1
ATOM 6531 N N . PHE C 1 93 ? 25.380 30.231 -50.933 1.00 22.95 71 PHE A N 1
ATOM 6532 C CA . PHE C 1 93 ? 26.245 31.326 -50.526 1.00 20.59 71 PHE A CA 1
ATOM 6533 C C . PHE C 1 93 ? 26.381 32.306 -51.701 1.00 26.23 71 PHE A C 1
ATOM 6534 O O . PHE C 1 93 ? 26.259 31.905 -52.859 1.00 30.48 71 PHE A O 1
ATOM 6542 N N . LYS C 1 94 ? 26.606 33.588 -51.409 1.00 23.70 72 LYS A N 1
ATOM 6543 C CA . LYS C 1 94 ? 26.998 34.562 -52.440 1.00 27.50 72 LYS A CA 1
ATOM 6544 C C . LYS C 1 94 ? 28.394 34.314 -53.030 1.00 27.06 72 LYS A C 1
ATOM 6545 O O . LYS C 1 94 ? 29.300 33.822 -52.351 1.00 21.46 72 LYS A O 1
ATOM 6551 N N . GLU C 1 95 ? 28.583 34.710 -54.288 1.00 28.65 73 GLU A N 1
ATOM 6552 C CA . GLU C 1 95 ? 29.907 34.651 -54.894 1.00 23.57 73 GLU A CA 1
ATOM 6553 C C . GLU C 1 95 ? 30.910 35.378 -54.002 1.00 20.15 73 GLU A C 1
ATOM 6554 O O . GLU C 1 95 ? 30.636 36.460 -53.474 1.00 18.85 73 GLU A O 1
ATOM 6560 N N . ASN C 1 96 ? 32.069 34.750 -53.853 1.00 15.97 74 ASN A N 1
ATOM 6561 C CA . ASN C 1 96 ? 33.153 35.204 -52.986 1.00 17.89 74 ASN A CA 1
ATOM 6562 C C . ASN C 1 96 ? 32.917 35.142 -51.470 1.00 18.73 74 ASN A C 1
ATOM 6563 O O . ASN C 1 96 ? 33.758 35.610 -50.699 1.00 20.92 74 ASN A O 1
ATOM 6568 N N . ASP C 1 97 ? 31.826 34.518 -51.033 1.00 16.52 75 ASP A N 1
ATOM 6569 C CA . ASP C 1 97 ? 31.727 34.106 -49.647 1.00 18.53 75 ASP A CA 1
ATOM 6570 C C . ASP C 1 97 ? 32.894 33.179 -49.333 1.00 11.23 75 ASP A C 1
ATOM 6571 O O . ASP C 1 97 ? 33.385 32.451 -50.217 1.00 13.24 75 ASP A O 1
ATOM 6576 N N . GLU C 1 98 ? 33.314 33.205 -48.060 1.00 11.84 76 GLU A N 1
ATOM 6577 C CA . GLU C 1 98 ? 34.546 32.571 -47.640 1.00 13.39 76 GLU A CA 1
ATOM 6578 C C . GLU C 1 98 ? 34.228 31.304 -46.835 1.00 10.93 76 GLU A C 1
ATOM 6579 O O . GLU C 1 98 ? 33.313 31.267 -45.999 1.00 10.59 76 GLU A O 1
ATOM 6585 N N . ILE C 1 99 ? 34.980 30.244 -47.134 1.00 11.36 77 ILE A N 1
ATOM 6586 C CA . ILE C 1 99 ? 34.850 28.991 -46.406 1.00 10.43 77 ILE A CA 1
ATOM 6587 C C . ILE C 1 99 ? 36.260 28.660 -45.923 1.00 9.29 77 ILE A C 1
ATOM 6588 O O . ILE C 1 99 ? 37.187 28.525 -46.718 1.00 11.34 77 ILE A O 1
ATOM 6593 N N . ILE C 1 100 ? 36.425 28.507 -44.614 1.00 10.32 78 ILE A N 1
ATOM 6594 C CA . ILE C 1 100 ? 37.703 28.187 -43.995 1.00 10.44 78 ILE A CA 1
ATOM 6595 C C . ILE C 1 100 ? 37.951 26.700 -44.225 1.00 8.92 78 ILE A C 1
ATOM 6596 O O . ILE C 1 100 ? 37.042 25.891 -44.086 1.00 10.18 78 ILE A O 1
ATOM 6601 N N . VAL C 1 101 ? 39.165 26.312 -44.594 1.00 7.89 79 VAL A N 1
ATOM 6602 C CA . VAL C 1 101 ? 39.414 24.886 -44.909 1.00 9.07 79 VAL A CA 1
ATOM 6603 C C . VAL C 1 101 ? 40.914 24.586 -44.643 1.00 9.68 79 VAL A C 1
ATOM 6604 O O . VAL C 1 101 ? 41.785 25.432 -44.841 1.00 8.79 79 VAL A O 1
ATOM 6608 N N . PRO C 1 102 ? 41.264 23.386 -44.164 1.00 6.16 80 PRO A N 1
ATOM 6609 C CA . PRO C 1 102 ? 42.687 23.071 -44.047 1.00 7.92 80 PRO A CA 1
ATOM 6610 C C . PRO C 1 102 ? 43.426 23.160 -45.375 1.00 8.00 80 PRO A C 1
ATOM 6611 O O . PRO C 1 102 ? 42.912 22.719 -46.393 1.00 8.02 80 PRO A O 1
ATOM 6615 N N . ALA C 1 103 ? 44.618 23.730 -45.359 1.00 7.12 81 ALA A N 1
ATOM 6616 C CA . ALA C 1 103 ? 45.446 23.862 -46.515 1.00 6.96 81 ALA A CA 1
ATOM 6617 C C . ALA C 1 103 ? 45.994 22.529 -47.044 1.00 7.37 81 ALA A C 1
ATOM 6618 O O . ALA C 1 103 ? 46.454 22.448 -48.180 1.00 8.56 81 ALA A O 1
ATOM 6620 N N . ASN C 1 104 ? 46.053 21.545 -46.170 1.00 8.36 82 ASN A N 1
ATOM 6621 C CA . ASN C 1 104 ? 46.731 20.293 -46.476 1.00 6.76 82 ASN A CA 1
ATOM 6622 C C . ASN C 1 104 ? 45.857 19.088 -46.839 1.00 7.68 82 ASN A C 1
ATOM 6623 O O . ASN C 1 104 ? 46.341 17.975 -46.971 1.00 8.62 82 ASN A O 1
ATOM 6628 N N . THR C 1 105 ? 44.545 19.309 -46.960 1.00 6.06 83 THR A N 1
ATOM 6629 C CA . THR C 1 105 ? 43.606 18.286 -47.418 1.00 7.67 83 THR A CA 1
ATOM 6630 C C . THR C 1 105 ? 43.808 17.881 -48.885 1.00 5.34 83 THR A C 1
ATOM 6631 O O . THR C 1 105 ? 44.547 18.527 -49.654 1.00 7.65 83 THR A O 1
ATOM 6635 N N . TYR C 1 106 ? 43.111 16.828 -49.319 1.00 4.99 84 TYR A N 1
ATOM 6636 C CA . TYR C 1 106 ? 43.060 16.464 -50.731 1.00 5.95 84 TYR A CA 1
ATOM 6637 C C . TYR C 1 106 ? 42.396 17.622 -51.489 1.00 6.20 84 TYR A C 1
ATOM 6638 O O . TYR C 1 106 ? 41.429 18.256 -51.031 1.00 6.54 84 TYR A O 1
ATOM 6647 N N . ILE C 1 107 ? 42.868 17.845 -52.703 1.00 6.08 85 ILE A N 1
ATOM 6648 C CA . ILE C 1 107 ? 42.358 18.930 -53.495 1.00 8.34 85 ILE A CA 1
ATOM 6649 C C . ILE C 1 107 ? 40.855 18.931 -53.710 1.00 7.51 85 ILE A C 1
ATOM 6650 O O . ILE C 1 107 ? 40.249 19.994 -53.766 1.00 7.08 85 ILE A O 1
ATOM 6655 N N . ALA C 1 108 ? 40.192 17.767 -53.786 1.00 5.60 86 ALA A N 1
ATOM 6656 C CA . ALA C 1 108 ? 38.743 17.758 -53.975 1.00 5.63 86 ALA A CA 1
ATOM 6657 C C . ALA C 1 108 ? 38.017 18.607 -52.915 1.00 5.64 86 ALA A C 1
ATOM 6658 O O . ALA C 1 108 ? 36.986 19.144 -53.239 1.00 7.20 86 ALA A O 1
ATOM 6660 N N . SER C 1 109 ? 38.543 18.710 -51.691 1.00 5.96 87 SER A N 1
ATOM 6661 C CA . SER C 1 109 ? 37.852 19.470 -50.661 1.00 5.12 87 SER A CA 1
ATOM 6662 C C . SER C 1 109 ? 37.766 20.915 -51.145 1.00 5.91 87 SER A C 1
ATOM 6663 O O . SER C 1 109 ? 36.804 21.616 -50.885 1.00 9.20 87 SER A O 1
ATOM 6666 N N . ILE C 1 110 ? 38.844 21.359 -51.773 1.00 6.00 88 ILE A N 1
ATOM 6667 C CA . ILE C 1 110 ? 38.942 22.754 -52.197 1.00 6.34 88 ILE A CA 1
ATOM 6668 C C . ILE C 1 110 ? 38.177 22.940 -53.522 1.00 6.91 88 ILE A C 1
ATOM 6669 O O . ILE C 1 110 ? 37.557 23.997 -53.731 1.00 7.75 88 ILE A O 1
ATOM 6674 N N . LEU C 1 111 ? 38.235 21.946 -54.416 1.00 8.28 89 LEU A N 1
ATOM 6675 C CA . LEU C 1 111 ? 37.421 21.982 -55.639 1.00 8.92 89 LEU A CA 1
ATOM 6676 C C . LEU C 1 111 ? 35.966 22.274 -55.371 1.00 10.62 89 LEU A C 1
ATOM 6677 O O . LEU C 1 111 ? 35.370 23.028 -56.096 1.00 10.35 89 LEU A O 1
ATOM 6682 N N . ALA C 1 112 ? 35.397 21.668 -54.340 1.00 7.86 90 ALA A N 1
ATOM 6683 C CA . ALA C 1 112 ? 33.997 21.819 -54.011 1.00 8.68 90 ALA A CA 1
ATOM 6684 C C . ALA C 1 112 ? 33.672 23.255 -53.626 1.00 8.91 90 ALA A C 1
ATOM 6685 O O . ALA C 1 112 ? 32.545 23.723 -53.846 1.00 8.87 90 ALA A O 1
ATOM 6687 N N . ILE C 1 113 ? 34.640 23.922 -53.015 1.00 8.11 91 ILE A N 1
ATOM 6688 C CA . ILE C 1 113 ? 34.496 25.315 -52.616 1.00 7.46 91 ILE A CA 1
ATOM 6689 C C . ILE C 1 113 ? 34.559 26.218 -53.851 1.00 10.53 91 ILE A C 1
ATOM 6690 O O . ILE C 1 113 ? 33.644 26.993 -54.120 1.00 10.60 91 ILE A O 1
ATOM 6695 N N . THR C 1 114 ? 35.610 26.090 -54.636 1.00 8.77 92 THR A N 1
ATOM 6696 C CA . THR C 1 114 ? 35.768 26.981 -55.782 1.00 10.01 92 THR A CA 1
ATOM 6697 C C . THR C 1 114 ? 34.760 26.738 -56.916 1.00 11.11 92 THR A C 1
ATOM 6698 O O . THR C 1 114 ? 34.406 27.675 -57.646 1.00 14.92 92 THR A O 1
ATOM 6702 N N . ASP C 1 115 ? 34.266 25.514 -57.086 1.00 13.03 93 ASP A N 1
ATOM 6703 C CA . ASP C 1 115 ? 33.206 25.239 -58.082 1.00 11.86 93 ASP A CA 1
ATOM 6704 C C . ASP C 1 115 ? 31.975 26.077 -57.778 1.00 9.95 93 ASP A C 1
ATOM 6705 O O . ASP C 1 115 ? 31.109 26.308 -58.658 1.00 12.50 93 ASP A O 1
ATOM 6710 N N . ASN C 1 116 ? 31.822 26.435 -56.513 1.00 10.00 94 ASN A N 1
ATOM 6711 C CA . ASN C 1 116 ? 30.604 27.092 -56.050 1.00 10.60 94 ASN A CA 1
ATOM 6712 C C . ASN C 1 116 ? 30.857 28.604 -55.998 1.00 11.10 94 ASN A C 1
ATOM 6713 O O . ASN C 1 116 ? 30.092 29.385 -55.415 1.00 11.93 94 ASN A O 1
ATOM 6718 N N . LYS C 1 117 ? 32.015 28.966 -56.549 1.00 12.84 95 LYS A N 1
ATOM 6719 C CA . LYS C 1 117 ? 32.516 30.340 -56.559 1.00 13.97 95 LYS A CA 1
ATOM 6720 C C . LYS C 1 117 ? 32.651 30.972 -55.180 1.00 15.98 95 LYS A C 1
ATOM 6721 O O . LYS C 1 117 ? 32.547 32.189 -54.976 1.00 19.09 95 LYS A O 1
ATOM 6727 N N . CYS C 1 118 ? 32.965 30.115 -54.227 1.00 12.77 96 CYS A N 1
ATOM 6728 C CA . CYS C 1 118 ? 33.419 30.531 -52.925 1.00 12.91 96 CYS A CA 1
ATOM 6729 C C . CYS C 1 118 ? 34.939 30.624 -52.851 1.00 13.03 96 CYS A C 1
ATOM 6730 O O . CYS C 1 118 ? 35.664 29.973 -53.607 1.00 12.47 96 CYS A O 1
ATOM 6733 N N . LYS C 1 119 ? 35.419 31.453 -51.928 1.00 11.97 97 LYS A N 1
ATOM 6734 C CA . LYS C 1 119 ? 36.835 31.592 -51.688 1.00 13.44 97 LYS A CA 1
ATOM 6735 C C . LYS C 1 119 ? 37.282 30.679 -50.556 1.00 11.68 97 LYS A C 1
ATOM 6736 O O . LYS C 1 119 ? 36.798 30.777 -49.411 1.00 12.84 97 LYS A O 1
ATOM 6742 N N . PRO C 1 120 ? 38.207 29.751 -50.862 1.00 14.06 98 PRO A N 1
ATOM 6743 C CA . PRO C 1 120 ? 38.804 28.887 -49.873 1.00 13.70 98 PRO A CA 1
ATOM 6744 C C . PRO C 1 120 ? 39.853 29.604 -49.038 1.00 12.53 98 PRO A C 1
ATOM 6745 O O . PRO C 1 120 ? 40.877 30.041 -49.555 1.00 21.35 98 PRO A O 1
ATOM 6749 N N . ILE C 1 121 ? 39.573 29.765 -47.750 1.00 11.52 99 ILE A N 1
ATOM 6750 C CA . ILE C 1 121 ? 40.541 30.356 -46.822 1.00 10.43 99 ILE A CA 1
ATOM 6751 C C . ILE C 1 121 ? 41.356 29.265 -46.120 1.00 11.37 99 ILE A C 1
ATOM 6752 O O . ILE C 1 121 ? 40.849 28.556 -45.243 1.00 12.75 99 ILE A O 1
ATOM 6757 N N . LEU C 1 122 ? 42.621 29.150 -46.534 1.00 11.63 100 LEU A N 1
ATOM 6758 C CA . LEU C 1 122 ? 43.417 27.978 -46.277 1.00 11.05 100 LEU A CA 1
ATOM 6759 C C . LEU C 1 122 ? 44.126 28.168 -44.946 1.00 13.58 100 LEU A C 1
ATOM 6760 O O . LEU C 1 122 ? 44.864 29.149 -44.761 1.00 15.53 100 LEU A O 1
ATOM 6765 N N . ILE C 1 123 ? 43.931 27.203 -44.054 1.00 10.41 101 ILE A N 1
ATOM 6766 C CA . ILE C 1 123 ? 44.528 27.240 -42.716 1.00 10.47 101 ILE A CA 1
ATOM 6767 C C . ILE C 1 123 ? 45.555 26.120 -42.555 1.00 9.79 101 ILE A C 1
ATOM 6768 O O . ILE C 1 123 ? 45.369 24.965 -42.972 1.00 9.22 101 ILE A O 1
ATOM 6773 N N . GLU C 1 124 ? 46.659 26.475 -41.921 1.00 9.09 102 GLU A N 1
ATOM 6774 C CA . GLU C 1 124 ? 47.704 25.508 -41.663 1.00 9.27 102 GLU A CA 1
ATOM 6775 C C . GLU C 1 124 ? 47.248 24.386 -40.735 1.00 9.79 102 GLU A C 1
ATOM 6776 O O . GLU C 1 124 ? 46.488 24.554 -39.781 1.00 11.49 102 GLU A O 1
ATOM 6782 N N . PRO C 1 125 ? 47.710 23.184 -41.022 1.00 8.50 103 PRO A N 1
ATOM 6783 C CA . PRO C 1 125 ? 47.416 22.171 -40.030 1.00 9.92 103 PRO A CA 1
ATOM 6784 C C . PRO C 1 125 ? 48.305 22.198 -38.803 1.00 9.13 103 PRO A C 1
ATOM 6785 O O . PRO C 1 125 ? 49.341 22.903 -38.795 1.00 9.82 103 PRO A O 1
ATOM 6789 N N . ASP C 1 126 ? 47.945 21.393 -37.804 1.00 8.45 104 ASP A N 1
ATOM 6790 C CA . ASP C 1 126 ? 48.851 21.033 -36.716 1.00 10.15 104 ASP A CA 1
ATOM 6791 C C . ASP C 1 126 ? 49.789 19.938 -37.194 1.00 10.66 104 ASP A C 1
ATOM 6792 O O . ASP C 1 126 ? 49.348 18.897 -37.676 1.00 10.49 104 ASP A O 1
ATOM 6797 N N . ILE C 1 127 ? 51.090 20.172 -37.076 1.00 14.35 105 ILE A N 1
ATOM 6798 C CA . ILE C 1 127 ? 52.092 19.209 -37.517 1.00 15.37 105 ILE A CA 1
ATOM 6799 C C . ILE C 1 127 ? 51.925 17.849 -36.806 1.00 14.63 105 ILE A C 1
ATOM 6800 O O . ILE C 1 127 ? 52.354 16.834 -37.350 1.00 17.62 105 ILE A O 1
ATOM 6805 N N . ASN C 1 128 ? 51.301 17.822 -35.621 1.00 14.02 106 ASN A N 1
ATOM 6806 C CA . ASN C 1 128 ? 51.177 16.620 -34.790 1.00 15.19 106 ASN A CA 1
ATOM 6807 C C . ASN C 1 128 ? 49.852 15.909 -34.982 1.00 14.52 106 ASN A C 1
ATOM 6808 O O . ASN C 1 128 ? 49.601 14.895 -34.305 1.00 21.32 106 ASN A O 1
ATOM 6813 N N . THR C 1 129 ? 48.970 16.481 -35.800 1.00 9.53 107 THR A N 1
ATOM 6814 C CA . THR C 1 129 ? 47.740 15.821 -36.179 1.00 9.27 107 THR A CA 1
ATOM 6815 C C . THR C 1 129 ? 47.496 15.649 -37.681 1.00 7.11 107 THR A C 1
ATOM 6816 O O . THR C 1 129 ? 46.708 14.764 -38.036 1.00 9.97 107 THR A O 1
ATOM 6820 N N . TYR C 1 130 ? 48.123 16.483 -38.525 1.00 7.54 108 TYR A N 1
ATOM 6821 C CA . TYR C 1 130 ? 47.829 16.626 -39.950 1.00 8.59 108 TYR A CA 1
ATOM 6822 C C . TYR C 1 130 ? 46.402 17.139 -40.187 1.00 9.50 108 TYR A C 1
ATOM 6823 O O . TYR C 1 130 ? 45.940 17.158 -41.343 1.00 8.02 108 TYR A O 1
ATOM 6832 N N . ASN C 1 131 ? 45.726 17.572 -39.125 1.00 9.20 109 ASN A N 1
ATOM 6833 C CA . ASN C 1 131 ? 44.409 18.160 -39.241 1.00 7.98 109 ASN A CA 1
ATOM 6834 C C . ASN C 1 131 ? 44.470 19.663 -38.986 1.00 8.23 109 ASN A C 1
ATOM 6835 O O . ASN C 1 131 ? 45.465 20.127 -38.431 1.00 9.05 109 ASN A O 1
ATOM 6840 N N . ILE C 1 132 ? 43.448 20.404 -39.436 1.00 7.20 110 ILE A N 1
ATOM 6841 C CA . ILE C 1 132 ? 43.445 21.878 -39.310 1.00 8.85 110 ILE A CA 1
ATOM 6842 C C . ILE C 1 132 ? 43.820 22.250 -37.867 1.00 9.38 110 ILE A C 1
ATOM 6843 O O . ILE C 1 132 ? 43.317 21.663 -36.896 1.00 11.61 110 ILE A O 1
ATOM 6848 N N . ASN C 1 133 ? 44.654 23.257 -37.683 1.00 10.10 111 ASN A N 1
ATOM 6849 C CA . ASN C 1 133 ? 44.930 23.716 -36.332 1.00 9.70 111 ASN A CA 1
ATOM 6850 C C . ASN C 1 133 ? 43.825 24.651 -35.889 1.00 9.98 111 ASN A C 1
ATOM 6851 O O . ASN C 1 133 ? 43.712 25.765 -36.394 1.00 11.39 111 ASN A O 1
ATOM 6856 N N . PRO C 1 134 ? 42.948 24.217 -34.973 1.00 10.69 112 PRO A N 1
ATOM 6857 C CA . PRO C 1 134 ? 41.834 25.119 -34.658 1.00 10.23 112 PRO A CA 1
ATOM 6858 C C . PRO C 1 134 ? 42.271 26.475 -34.095 1.00 12.68 112 PRO A C 1
ATOM 6859 O O . PRO C 1 134 ? 41.527 27.451 -34.236 1.00 13.66 112 PRO A O 1
ATOM 6863 N N . ASP C 1 135 ? 43.450 26.517 -33.484 1.00 14.44 113 ASP A N 1
ATOM 6864 C CA . ASP C 1 135 ? 44.006 27.744 -32.883 1.00 13.20 113 ASP A CA 1
ATOM 6865 C C . ASP C 1 135 ? 44.221 28.811 -33.943 1.00 17.03 113 ASP A C 1
ATOM 6866 O O . ASP C 1 135 ? 44.400 30.000 -33.623 1.00 14.53 113 ASP A O 1
ATOM 6871 N N . LEU C 1 136 ? 44.195 28.395 -35.206 1.00 11.72 114 LEU A N 1
ATOM 6872 C CA . LEU C 1 136 ? 44.563 29.290 -36.321 1.00 12.78 114 LEU A CA 1
ATOM 6873 C C . LEU C 1 136 ? 43.403 29.816 -37.173 1.00 12.69 114 LEU A C 1
ATOM 6874 O O . LEU C 1 136 ? 43.623 30.596 -38.102 1.00 13.66 114 LEU A O 1
ATOM 6879 N N . ILE C 1 137 ? 42.183 29.415 -36.834 1.00 10.84 115 ILE A N 1
ATOM 6880 C CA . ILE C 1 137 ? 41.015 29.717 -37.632 1.00 10.74 115 ILE A CA 1
ATOM 6881 C C . ILE C 1 137 ? 40.506 31.117 -37.372 1.00 12.87 115 ILE A C 1
ATOM 6882 O O . ILE C 1 137 ? 40.226 31.861 -38.311 1.00 11.69 115 ILE A O 1
ATOM 6887 N N . GLU C 1 138 ? 40.369 31.460 -36.089 1.00 12.79 116 GLU A N 1
ATOM 6888 C CA . GLU C 1 138 ? 39.622 32.664 -35.717 1.00 9.41 116 GLU A CA 1
ATOM 6889 C C . GLU C 1 138 ? 40.179 33.937 -36.339 1.00 10.96 116 GLU A C 1
ATOM 6890 O O . GLU C 1 138 ? 39.414 34.812 -36.736 1.00 12.80 116 GLU A O 1
ATOM 6896 N N . GLU C 1 139 ? 41.503 34.023 -36.416 1.00 12.67 117 GLU A N 1
ATOM 6897 C CA . GLU C 1 139 ? 42.176 35.230 -36.935 1.00 12.67 117 GLU A CA 1
ATOM 6898 C C . GLU C 1 139 ? 41.924 35.426 -38.425 1.00 16.04 117 GLU A C 1
ATOM 6899 O O . GLU C 1 139 ? 42.275 36.483 -38.972 1.00 16.28 117 GLU A O 1
ATOM 6905 N N . LYS C 1 140 ? 41.400 34.394 -39.094 1.00 13.57 118 LYS A N 1
ATOM 6906 C CA . LYS C 1 140 ? 41.033 34.489 -40.514 1.00 12.83 118 LYS A CA 1
ATOM 6907 C C . LYS C 1 140 ? 39.542 34.616 -40.795 1.00 14.33 118 LYS A C 1
ATOM 6908 O O . LYS C 1 140 ? 39.138 34.640 -41.947 1.00 14.65 118 LYS A O 1
ATOM 6914 N N . ILE C 1 141 ? 38.705 34.683 -39.769 1.00 11.63 119 ILE A N 1
ATOM 6915 C CA . ILE C 1 141 ? 37.306 34.929 -39.991 1.00 15.29 119 ILE A CA 1
ATOM 6916 C C . ILE C 1 141 ? 37.019 36.389 -40.258 1.00 18.61 119 ILE A C 1
ATOM 6917 O O . ILE C 1 141 ? 37.479 37.286 -39.546 1.00 20.53 119 ILE A O 1
ATOM 6922 N N . THR C 1 142 ? 36.238 36.600 -41.304 1.00 13.18 120 THR A N 1
ATOM 6923 C CA . THR C 1 142 ? 35.728 37.928 -41.624 1.00 11.91 120 THR A CA 1
ATOM 6924 C C . THR C 1 142 ? 34.208 37.937 -41.729 1.00 13.78 120 THR A C 1
ATOM 6925 O O . THR C 1 142 ? 33.535 36.905 -41.549 1.00 12.82 120 THR A O 1
ATOM 6929 N N . LYS C 1 143 ? 33.658 39.104 -42.062 1.00 16.96 121 LYS A N 1
ATOM 6930 C CA . LYS C 1 143 ? 32.247 39.217 -42.298 1.00 14.92 121 LYS A CA 1
ATOM 6931 C C . LYS C 1 143 ? 31.805 38.324 -43.449 1.00 12.70 121 LYS A C 1
ATOM 6932 O O . LYS C 1 143 ? 30.641 38.011 -43.554 1.00 16.09 121 LYS A O 1
ATOM 6938 N N . LYS C 1 144 ? 32.746 37.934 -44.310 1.00 10.71 122 LYS A N 1
ATOM 6939 C CA . LYS C 1 144 ? 32.439 37.132 -45.502 1.00 11.81 122 LYS A CA 1
ATOM 6940 C C . LYS C 1 144 ? 32.426 35.633 -45.240 1.00 11.05 122 LYS A C 1
ATOM 6941 O O . LYS C 1 144 ? 32.005 34.846 -46.076 1.00 14.38 122 LYS A O 1
ATOM 6947 N N . THR C 1 145 ? 32.940 35.246 -44.083 1.00 11.71 123 THR A N 1
ATOM 6948 C CA . THR C 1 145 ? 33.059 33.851 -43.761 1.00 10.21 123 THR A CA 1
ATOM 6949 C C . THR C 1 145 ? 31.670 33.256 -43.528 1.00 10.57 123 THR A C 1
ATOM 6950 O O . THR C 1 145 ? 30.886 33.766 -42.727 1.00 14.31 123 THR A O 1
ATOM 6954 N N . LYS C 1 146 ? 31.380 32.130 -44.201 1.00 13.83 124 LYS A N 1
ATOM 6955 C CA . LYS C 1 146 ? 30.081 31.495 -44.083 1.00 10.77 124 LYS A CA 1
ATOM 6956 C C . LYS C 1 146 ? 30.124 30.060 -43.537 1.00 9.23 124 LYS A C 1
ATOM 6957 O O . LYS C 1 146 ? 29.124 29.564 -42.999 1.00 9.64 124 LYS A O 1
ATOM 6963 N N . ALA C 1 147 ? 31.300 29.451 -43.588 1.00 9.99 125 ALA A N 1
ATOM 6964 C CA . ALA C 1 147 ? 31.417 28.053 -43.168 1.00 9.50 125 ALA A CA 1
ATOM 6965 C C . ALA C 1 147 ? 32.829 27.694 -42.823 1.00 9.15 125 ALA A C 1
ATOM 6966 O O . ALA C 1 147 ? 33.765 28.309 -43.316 1.00 9.27 125 ALA A O 1
ATOM 6968 N N . ILE C 1 148 ? 32.962 26.642 -42.019 1.00 7.71 126 ILE A N 1
ATOM 6969 C CA . ILE C 1 148 ? 34.203 25.935 -41.820 1.00 9.92 126 ILE A CA 1
ATOM 6970 C C . ILE C 1 148 ? 33.981 24.526 -42.371 1.00 8.71 126 ILE A C 1
ATOM 6971 O O . ILE C 1 148 ? 33.087 23.811 -41.905 1.00 7.67 126 ILE A O 1
ATOM 6976 N N . MET C 1 149 ? 34.821 24.163 -43.338 1.00 8.89 127 MET A N 1
ATOM 6977 C CA . MET C 1 149 ? 34.950 22.773 -43.818 1.00 7.44 127 MET A CA 1
ATOM 6978 C C . MET C 1 149 ? 36.048 22.092 -43.022 1.00 8.19 127 MET A C 1
ATOM 6979 O O . MET C 1 149 ? 37.232 22.318 -43.282 1.00 6.27 127 MET A O 1
ATOM 6984 N N . VAL C 1 150 ? 35.669 21.295 -42.033 1.00 8.03 128 VAL A N 1
ATOM 6985 C CA . VAL C 1 150 ? 36.570 20.381 -41.307 1.00 7.98 128 VAL A CA 1
ATOM 6986 C C . VAL C 1 150 ? 36.766 19.104 -42.103 1.00 9.14 128 VAL A C 1
ATOM 6987 O O . VAL C 1 150 ? 35.838 18.637 -42.750 1.00 9.63 128 VAL A O 1
ATOM 6991 N N . VAL C 1 151 ? 38.016 18.670 -42.166 1.00 6.44 129 VAL A N 1
ATOM 6992 C CA . VAL C 1 151 ? 38.427 17.412 -42.784 1.00 6.28 129 VAL A CA 1
ATOM 6993 C C . VAL C 1 151 ? 39.030 16.532 -41.706 1.00 6.52 129 VAL A C 1
ATOM 6994 O O . VAL C 1 151 ? 39.914 16.973 -40.980 1.00 8.39 129 VAL A O 1
ATOM 6998 N N . HIS C 1 152 ? 38.619 15.270 -41.648 1.00 5.82 130 HIS A N 1
ATOM 6999 C CA . HIS C 1 152 ? 39.156 14.294 -40.710 1.00 6.90 130 HIS A CA 1
ATOM 7000 C C . HIS C 1 152 ? 40.186 13.508 -41.511 1.00 7.67 130 HIS A C 1
ATOM 7001 O O . HIS C 1 152 ? 39.880 12.479 -42.139 1.00 5.58 130 HIS A O 1
ATOM 7008 N N . LEU C 1 153 ? 41.349 14.125 -41.641 1.00 6.00 131 LEU A N 1
ATOM 7009 C CA . LEU C 1 153 ? 42.335 13.693 -42.619 1.00 5.81 131 LEU A CA 1
ATOM 7010 C C . LEU C 1 153 ? 43.019 12.372 -42.220 1.00 5.84 131 LEU A C 1
ATOM 7011 O O . LEU C 1 153 ? 43.442 12.198 -41.096 1.00 6.28 131 LEU A O 1
ATOM 7016 N N . TYR C 1 154 ? 43.107 11.448 -43.175 1.00 6.04 132 TYR A N 1
ATOM 7017 C CA . TYR C 1 154 ? 43.800 10.159 -43.055 1.00 6.94 132 TYR A CA 1
ATOM 7018 C C . TYR C 1 154 ? 43.012 9.169 -42.217 1.00 7.36 132 TYR A C 1
ATOM 7019 O O . TYR C 1 154 ? 43.436 8.003 -42.136 1.00 6.83 132 TYR A O 1
ATOM 7028 N N . GLY C 1 155 ? 41.867 9.607 -41.663 1.00 6.39 133 GLY A N 1
ATOM 7029 C CA . GLY C 1 155 ? 41.017 8.767 -40.804 1.00 6.21 133 GLY A CA 1
ATOM 7030 C C . GLY C 1 155 ? 40.992 9.247 -39.356 1.00 5.78 133 GLY A C 1
ATOM 7031 O O . GLY C 1 155 ? 40.317 8.659 -38.489 1.00 7.06 133 GLY A O 1
ATOM 7032 N N . GLN C 1 156 ? 41.700 10.352 -39.074 1.00 6.84 134 GLN A N 1
ATOM 7033 C CA . GLN C 1 156 ? 41.694 10.901 -37.718 1.00 7.05 134 GLN A CA 1
ATOM 7034 C C . GLN C 1 156 ? 40.665 11.990 -37.502 1.00 7.37 134 GLN A C 1
ATOM 7035 O O . GLN C 1 156 ? 40.650 12.976 -38.222 1.00 7.98 134 GLN A O 1
ATOM 7041 N N . VAL C 1 157 ? 39.809 11.838 -36.501 1.00 8.45 135 VAL A N 1
ATOM 7042 C CA A VAL C 1 157 ? 38.858 12.888 -36.184 0.50 9.27 135 VAL A CA 1
ATOM 7043 C CA B VAL C 1 157 ? 38.865 12.904 -36.222 0.50 9.40 135 VAL A CA 1
ATOM 7044 C C . VAL C 1 157 ? 39.636 14.145 -35.826 1.00 7.84 135 VAL A C 1
ATOM 7045 O O . VAL C 1 157 ? 40.647 14.071 -35.105 1.00 8.67 135 VAL A O 1
ATOM 7052 N N . CYS C 1 158 ? 39.157 15.281 -36.310 1.00 7.74 136 CYS A N 1
ATOM 7053 C CA A CYS C 1 158 ? 39.669 16.554 -35.874 0.50 8.24 136 CYS A CA 1
ATOM 7054 C CA B CYS C 1 158 ? 39.585 16.641 -35.929 0.50 9.52 136 CYS A CA 1
ATOM 7055 C C . CYS C 1 158 ? 39.038 16.883 -34.532 1.00 8.67 136 CYS A C 1
ATOM 7056 O O . CYS C 1 158 ? 37.854 16.640 -34.339 1.00 10.70 136 CYS A O 1
ATOM 7061 N N . ASP C 1 159 ? 39.839 17.397 -33.603 1.00 9.94 137 ASP A N 1
ATOM 7062 C CA . ASP C 1 159 ? 39.236 18.042 -32.436 1.00 10.47 137 ASP A CA 1
ATOM 7063 C C . ASP C 1 159 ? 38.204 19.068 -32.915 1.00 10.39 137 ASP A C 1
ATOM 7064 O O . ASP C 1 159 ? 38.472 19.904 -33.802 1.00 10.91 137 ASP A O 1
ATOM 7069 N N . MET C 1 160 ? 37.015 18.958 -32.343 1.00 9.26 138 MET A N 1
ATOM 7070 C CA . MET C 1 160 ? 35.867 19.761 -32.744 1.00 9.25 138 MET A CA 1
ATOM 7071 C C . MET C 1 160 ? 35.493 20.862 -31.744 1.00 10.84 138 MET A C 1
ATOM 7072 O O . MET C 1 160 ? 34.673 21.716 -32.043 1.00 10.44 138 MET A O 1
ATOM 7077 N N . GLU C 1 161 ? 36.086 20.834 -30.548 1.00 11.56 139 GLU A N 1
ATOM 7078 C CA . GLU C 1 161 ? 35.684 21.783 -29.497 1.00 12.97 139 GLU A CA 1
ATOM 7079 C C . GLU C 1 161 ? 35.720 23.244 -29.919 1.00 12.80 139 GLU A C 1
ATOM 7080 O O . GLU C 1 161 ? 34.699 23.929 -29.878 1.00 10.56 139 GLU A O 1
ATOM 7086 N N . LYS C 1 162 ? 36.880 23.724 -30.341 1.00 10.45 140 LYS A N 1
ATOM 7087 C CA . LYS C 1 162 ? 37.011 25.118 -30.728 1.00 13.73 140 LYS A CA 1
ATOM 7088 C C . LYS C 1 162 ? 36.263 25.359 -32.017 1.00 11.78 140 LYS A C 1
ATOM 7089 O O . LYS C 1 162 ? 35.715 26.433 -32.215 1.00 11.76 140 LYS A O 1
ATOM 7095 N N . ILE C 1 163 ? 36.261 24.381 -32.935 1.00 8.94 141 ILE A N 1
ATOM 7096 C CA . ILE C 1 163 ? 35.533 24.605 -34.175 1.00 9.83 141 ILE A CA 1
ATOM 7097 C C . ILE C 1 163 ? 34.053 24.865 -33.970 1.00 7.76 141 ILE A C 1
ATOM 7098 O O . ILE C 1 163 ? 33.478 25.770 -34.578 1.00 8.37 141 ILE A O 1
ATOM 7103 N N . GLN C 1 164 ? 33.450 24.054 -33.100 1.00 7.70 142 GLN A N 1
ATOM 7104 C CA . GLN C 1 164 ? 32.055 24.224 -32.761 1.00 9.70 142 GLN A CA 1
ATOM 7105 C C . GLN C 1 164 ? 31.802 25.537 -32.034 1.00 8.08 142 GLN A C 1
ATOM 7106 O O . GLN C 1 164 ? 30.816 26.193 -32.362 1.00 9.28 142 GLN A O 1
ATOM 7112 N N . LEU C 1 165 ? 32.725 25.931 -31.166 1.00 9.67 143 LEU A N 1
ATOM 7113 C CA . LEU C 1 165 ? 32.617 27.220 -30.489 1.00 10.65 143 LEU A CA 1
ATOM 7114 C C . LEU C 1 165 ? 32.624 28.345 -31.526 1.00 9.17 143 LEU A C 1
ATOM 7115 O O . LEU C 1 165 ? 31.755 29.222 -31.500 1.00 12.94 143 LEU A O 1
ATOM 7120 N N . LEU C 1 166 ? 33.555 28.311 -32.471 1.00 8.89 144 LEU A N 1
ATOM 7121 C CA . LEU C 1 166 ? 33.667 29.354 -33.484 1.00 8.73 144 LEU A CA 1
ATOM 7122 C C . LEU C 1 166 ? 32.433 29.376 -34.388 1.00 7.66 144 LEU A C 1
ATOM 7123 O O . LEU C 1 166 ? 31.987 30.434 -34.830 1.00 8.81 144 LEU A O 1
ATOM 7128 N N . ALA C 1 167 ? 31.884 28.218 -34.725 1.00 9.30 145 ALA A N 1
ATOM 7129 C CA . ALA C 1 167 ? 30.705 28.240 -35.547 1.00 9.79 145 ALA A CA 1
ATOM 7130 C C . ALA C 1 167 ? 29.530 28.913 -34.871 1.00 11.09 145 ALA A C 1
ATOM 7131 O O . ALA C 1 167 ? 28.726 29.594 -35.508 1.00 11.63 145 ALA A O 1
ATOM 7133 N N A ASN C 1 168 ? 29.404 28.658 -33.573 0.50 12.00 146 ASN A N 1
ATOM 7134 N N B ASN C 1 168 ? 29.422 28.668 -33.576 0.50 11.37 146 ASN A N 1
ATOM 7135 C CA A ASN C 1 168 ? 28.440 29.355 -32.722 0.50 12.87 146 ASN A CA 1
ATOM 7136 C CA B ASN C 1 168 ? 28.443 29.356 -32.765 0.50 11.83 146 ASN A CA 1
ATOM 7137 C C A ASN C 1 168 ? 28.698 30.865 -32.656 0.50 12.59 146 ASN A C 1
ATOM 7138 C C B ASN C 1 168 ? 28.700 30.866 -32.664 0.50 12.09 146 ASN A C 1
ATOM 7139 O O A ASN C 1 168 ? 27.804 31.657 -32.917 0.50 11.72 146 ASN A O 1
ATOM 7140 O O B ASN C 1 168 ? 27.805 31.659 -32.915 0.50 11.39 146 ASN A O 1
ATOM 7149 N N . LYS C 1 169 ? 29.922 31.255 -32.322 1.00 10.67 147 LYS A N 1
ATOM 7150 C CA . LYS C 1 169 ? 30.274 32.686 -32.221 1.00 11.22 147 LYS A CA 1
ATOM 7151 C C . LYS C 1 169 ? 30.014 33.501 -33.482 1.00 11.52 147 LYS A C 1
ATOM 7152 O O . LYS C 1 169 ? 29.592 34.668 -33.407 1.00 12.26 147 LYS A O 1
ATOM 7158 N N . TYR C 1 170 ? 30.294 32.915 -34.647 1.00 10.85 148 TYR A N 1
ATOM 7159 C CA . TYR C 1 170 ? 30.349 33.666 -35.891 1.00 11.18 148 TYR A CA 1
ATOM 7160 C C . TYR C 1 170 ? 29.246 33.244 -36.876 1.00 10.44 148 TYR A C 1
ATOM 7161 O O . TYR C 1 170 ? 29.220 33.694 -38.020 1.00 10.90 148 TYR A O 1
ATOM 7170 N N . ASN C 1 171 ? 28.324 32.412 -36.417 1.00 13.87 149 ASN A N 1
ATOM 7171 C CA . ASN C 1 171 ? 27.195 31.975 -37.228 1.00 15.30 149 ASN A CA 1
ATOM 7172 C C . ASN C 1 171 ? 27.633 31.287 -38.540 1.00 12.58 149 ASN A C 1
ATOM 7173 O O . ASN C 1 171 ? 27.252 31.709 -39.664 1.00 11.87 149 ASN A O 1
ATOM 7178 N N . LEU C 1 172 ? 28.460 30.241 -38.387 1.00 11.76 150 LEU A N 1
ATOM 7179 C CA . LEU C 1 172 ? 29.059 29.589 -39.538 1.00 10.80 150 LEU A CA 1
ATOM 7180 C C . LEU C 1 172 ? 28.480 28.207 -39.581 1.00 10.58 150 LEU A C 1
ATOM 7181 O O . LEU C 1 172 ? 28.189 27.600 -38.557 1.00 11.14 150 LEU A O 1
ATOM 7186 N N . LYS C 1 173 ? 28.344 27.699 -40.793 1.00 8.74 151 LYS A N 1
ATOM 7187 C CA . LYS C 1 173 ? 28.031 26.304 -40.952 1.00 10.33 151 LYS A CA 1
ATOM 7188 C C . LYS C 1 173 ? 29.269 25.462 -40.777 1.00 9.33 151 LYS A C 1
ATOM 7189 O O . LYS C 1 173 ? 30.358 25.814 -41.218 1.00 8.94 151 LYS A O 1
ATOM 7195 N N . ILE C 1 174 ? 29.091 24.300 -40.181 1.00 7.92 152 ILE A N 1
ATOM 7196 C CA . ILE C 1 174 ? 30.176 23.305 -40.185 1.00 9.06 152 ILE A CA 1
ATOM 7197 C C . ILE C 1 174 ? 29.896 22.204 -41.207 1.00 8.59 152 ILE A C 1
ATOM 7198 O O . ILE C 1 174 ? 28.882 21.507 -41.138 1.00 7.88 152 ILE A O 1
ATOM 7203 N N . ILE C 1 175 ? 30.816 22.082 -42.157 1.00 7.31 153 ILE A N 1
ATOM 7204 C CA . ILE C 1 175 ? 30.696 21.091 -43.234 1.00 7.83 153 ILE A CA 1
ATOM 7205 C C . ILE C 1 175 ? 31.793 20.069 -42.980 1.00 9.35 153 ILE A C 1
ATOM 7206 O O . ILE C 1 175 ? 32.969 20.427 -42.945 1.00 8.46 153 ILE A O 1
ATOM 7211 N N . GLU C 1 176 ? 31.422 18.835 -42.726 1.00 9.23 154 GLU A N 1
ATOM 7212 C CA . GLU C 1 176 ? 32.466 17.813 -42.519 1.00 8.08 154 GLU A CA 1
ATOM 7213 C C . GLU C 1 176 ? 32.791 17.113 -43.820 1.00 6.55 154 GLU A C 1
ATOM 7214 O O . GLU C 1 176 ? 31.904 16.565 -44.445 1.00 6.11 154 GLU A O 1
ATOM 7220 N N . ASP C 1 177 ? 34.042 17.097 -44.200 1.00 7.24 155 ASP A N 1
ATOM 7221 C CA . ASP C 1 177 ? 34.534 16.195 -45.200 1.00 7.23 155 ASP A CA 1
ATOM 7222 C C . ASP C 1 177 ? 35.043 14.912 -44.526 1.00 5.20 155 ASP A C 1
ATOM 7223 O O . ASP C 1 177 ? 36.120 14.838 -43.866 1.00 6.51 155 ASP A O 1
ATOM 7228 N N . CYS C 1 178 ? 34.208 13.894 -44.667 1.00 5.37 156 CYS A N 1
ATOM 7229 C CA . CYS C 1 178 ? 34.407 12.647 -43.960 1.00 6.57 156 CYS A CA 1
ATOM 7230 C C . CYS C 1 178 ? 34.947 11.552 -44.849 1.00 6.42 156 CYS A C 1
ATOM 7231 O O . CYS C 1 178 ? 34.836 10.367 -44.509 1.00 7.45 156 CYS A O 1
ATOM 7234 N N . ALA C 1 179 ? 35.402 11.939 -46.030 1.00 6.11 157 ALA A N 1
ATOM 7235 C CA . ALA C 1 179 ? 35.826 11.000 -47.076 1.00 6.57 157 ALA A CA 1
ATOM 7236 C C . ALA C 1 179 ? 36.875 9.989 -46.625 1.00 6.75 157 ALA A C 1
ATOM 7237 O O . ALA C 1 179 ? 36.992 8.921 -47.226 1.00 8.54 157 ALA A O 1
ATOM 7239 N N . GLN C 1 180 ? 37.625 10.288 -45.577 1.00 6.39 158 GLN A N 1
ATOM 7240 C CA . GLN C 1 180 ? 38.735 9.426 -45.175 1.00 7.64 158 GLN A CA 1
ATOM 7241 C C . GLN C 1 180 ? 38.551 8.806 -43.806 1.00 7.30 158 GLN A C 1
ATOM 7242 O O . GLN C 1 180 ? 39.466 8.166 -43.276 1.00 10.20 158 GLN A O 1
ATOM 7248 N N . ALA C 1 181 ? 37.412 9.063 -43.162 1.00 6.41 159 ALA A N 1
ATOM 7249 C CA . ALA C 1 181 ? 37.258 8.798 -41.741 1.00 6.58 159 ALA A CA 1
ATOM 7250 C C . ALA C 1 181 ? 35.978 8.058 -41.342 1.00 7.12 159 ALA A C 1
ATOM 7251 O O . ALA C 1 181 ? 35.576 8.164 -40.176 1.00 5.81 159 ALA A O 1
ATOM 7253 N N . HIS C 1 182 ? 35.362 7.309 -42.264 1.00 6.41 160 HIS A N 1
ATOM 7254 C CA . HIS C 1 182 ? 34.102 6.592 -42.012 1.00 6.87 160 HIS A CA 1
ATOM 7255 C C . HIS C 1 182 ? 34.140 5.919 -40.638 1.00 6.89 160 HIS A C 1
ATOM 7256 O O . HIS C 1 182 ? 34.941 5.035 -40.386 1.00 6.73 160 HIS A O 1
ATOM 7263 N N . GLY C 1 183 ? 33.202 6.275 -39.761 1.00 6.13 161 GLY A N 1
ATOM 7264 C CA . GLY C 1 183 ? 33.008 5.578 -38.497 1.00 4.98 161 GLY A CA 1
ATOM 7265 C C . GLY C 1 183 ? 33.835 6.050 -37.343 1.00 5.12 161 GLY A C 1
ATOM 7266 O O . GLY C 1 183 ? 33.591 5.629 -36.205 1.00 7.06 161 GLY A O 1
ATOM 7267 N N . ALA C 1 184 ? 34.741 7.000 -37.566 1.00 6.34 162 ALA A N 1
ATOM 7268 C CA . ALA C 1 184 ? 35.488 7.563 -36.447 1.00 6.34 162 ALA A CA 1
ATOM 7269 C C . ALA C 1 184 ? 34.555 8.334 -35.494 1.00 5.03 162 ALA A C 1
ATOM 7270 O O . ALA C 1 184 ? 33.470 8.760 -35.908 1.00 5.93 162 ALA A O 1
ATOM 7272 N N . ILE C 1 185 ? 34.992 8.470 -34.239 1.00 6.78 163 ILE A N 1
ATOM 7273 C CA . ILE C 1 185 ? 34.108 8.884 -33.125 1.00 8.77 163 ILE A CA 1
ATOM 7274 C C . ILE C 1 185 ? 34.841 9.968 -32.375 1.00 9.11 163 ILE A C 1
ATOM 7275 O O . ILE C 1 185 ? 35.979 9.777 -31.926 1.00 9.43 163 ILE A O 1
ATOM 7280 N N . TYR C 1 186 ? 34.163 11.100 -32.239 1.00 8.92 164 TYR A N 1
ATOM 7281 C CA . TYR C 1 186 ? 34.594 12.190 -31.387 1.00 9.08 164 TYR A CA 1
ATOM 7282 C C . TYR C 1 186 ? 33.641 12.242 -30.193 1.00 9.84 164 TYR A C 1
ATOM 7283 O O . TYR C 1 186 ? 32.436 12.522 -30.306 1.00 9.96 164 TYR A O 1
ATOM 7292 N N . LYS C 1 187 ? 34.211 11.909 -29.038 1.00 11.19 165 LYS A N 1
ATOM 7293 C CA . LYS C 1 187 ? 33.463 11.865 -27.784 1.00 10.80 165 LYS A CA 1
ATOM 7294 C C . LYS C 1 187 ? 32.279 10.945 -27.978 1.00 10.81 165 LYS A C 1
ATOM 7295 O O . LYS C 1 187 ? 32.444 9.722 -28.076 1.00 12.11 165 LYS A O 1
ATOM 7301 N N . ASP C 1 188 ? 31.073 11.493 -28.014 1.00 10.25 166 ASP A N 1
ATOM 7302 C CA . ASP C 1 188 ? 29.833 10.736 -27.999 1.00 11.68 166 ASP A CA 1
ATOM 7303 C C . ASP C 1 188 ? 29.170 10.611 -29.373 1.00 10.95 166 ASP A C 1
ATOM 7304 O O . ASP C 1 188 ? 28.055 10.097 -29.457 1.00 11.63 166 ASP A O 1
ATOM 7309 N N . LYS C 1 189 ? 29.803 11.081 -30.450 1.00 7.87 167 LYS A N 1
ATOM 7310 C CA . LYS C 1 189 ? 29.152 11.088 -31.767 1.00 6.71 167 LYS A CA 1
ATOM 7311 C C . LYS C 1 189 ? 30.124 10.656 -32.879 1.00 6.00 167 LYS A C 1
ATOM 7312 O O . LYS C 1 189 ? 31.338 10.768 -32.735 1.00 11.37 167 LYS A O 1
ATOM 7318 N N . ARG C 1 190 ? 29.536 10.086 -33.936 1.00 7.73 168 ARG A N 1
ATOM 7319 C CA . ARG C 1 190 ? 30.296 9.679 -35.111 1.00 6.79 168 ARG A CA 1
ATOM 7320 C C . ARG C 1 190 ? 30.602 10.876 -36.001 1.00 8.72 168 ARG A C 1
ATOM 7321 O O . ARG C 1 190 ? 29.830 11.833 -36.087 1.00 7.15 168 ARG A O 1
ATOM 7329 N N . VAL C 1 191 ? 31.752 10.825 -36.674 1.00 8.11 169 VAL A N 1
ATOM 7330 C CA . VAL C 1 191 ? 31.993 11.731 -37.807 1.00 8.74 169 VAL A CA 1
ATOM 7331 C C . VAL C 1 191 ? 30.814 11.583 -38.738 1.00 6.95 169 VAL A C 1
ATOM 7332 O O . VAL C 1 191 ? 30.343 10.485 -39.002 1.00 8.27 169 VAL A O 1
ATOM 7336 N N . GLY C 1 192 ? 30.372 12.708 -39.292 1.00 7.03 170 GLY A N 1
ATOM 7337 C CA . GLY C 1 192 ? 29.130 12.741 -40.008 1.00 7.08 170 GLY A CA 1
ATOM 7338 C C . GLY C 1 192 ? 28.041 13.423 -39.209 1.00 6.16 170 GLY A C 1
ATOM 7339 O O . GLY C 1 192 ? 27.099 13.900 -39.826 1.00 6.50 170 GLY A O 1
ATOM 7340 N N . ASN C 1 193 ? 28.160 13.461 -37.872 1.00 8.70 171 ASN A N 1
ATOM 7341 C CA . ASN C 1 193 ? 27.174 14.076 -36.976 1.00 6.86 171 ASN A CA 1
ATOM 7342 C C . ASN C 1 193 ? 27.837 15.130 -36.076 1.00 6.98 171 ASN A C 1
ATOM 7343 O O . ASN C 1 193 ? 27.378 15.366 -34.946 1.00 10.17 171 ASN A O 1
ATOM 7348 N N . LEU C 1 194 ? 28.948 15.697 -36.530 1.00 7.53 172 LEU A N 1
ATOM 7349 C CA . LEU C 1 194 ? 29.651 16.641 -35.702 1.00 7.28 172 LEU A CA 1
ATOM 7350 C C . LEU C 1 194 ? 29.409 18.062 -36.174 1.00 6.66 172 LEU A C 1
ATOM 7351 O O . LEU C 1 194 ? 29.906 18.982 -35.509 1.00 9.42 172 LEU A O 1
ATOM 7356 N N . GLY C 1 195 ? 28.745 18.242 -37.312 1.00 7.77 173 GLY A N 1
ATOM 7357 C CA . GLY C 1 195 ? 28.558 19.601 -37.790 1.00 6.65 173 GLY A CA 1
ATOM 7358 C C . GLY C 1 195 ? 27.132 19.735 -38.270 1.00 6.19 173 GLY A C 1
ATOM 7359 O O . GLY C 1 195 ? 26.230 19.128 -37.716 1.00 10.18 173 GLY A O 1
ATOM 7360 N N . ASP C 1 196 ? 26.946 20.565 -39.291 1.00 8.02 174 ASP A N 1
ATOM 7361 C CA . ASP C 1 196 ? 25.629 20.775 -39.903 1.00 8.26 174 ASP A CA 1
ATOM 7362 C C . ASP C 1 196 ? 25.263 19.824 -41.039 1.00 8.80 174 ASP A C 1
ATOM 7363 O O . ASP C 1 196 ? 24.110 19.384 -41.201 1.00 9.27 174 ASP A O 1
ATOM 7368 N N . ALA C 1 197 ? 26.276 19.575 -41.853 1.00 8.42 175 ALA A N 1
ATOM 7369 C CA . ALA C 1 197 ? 26.171 18.576 -42.885 1.00 7.58 175 ALA A CA 1
ATOM 7370 C C . ALA C 1 197 ? 27.523 18.009 -43.266 1.00 8.42 175 ALA A C 1
ATOM 7371 O O . ALA C 1 197 ? 28.569 18.590 -43.016 1.00 8.11 175 ALA A O 1
ATOM 7373 N N . ALA C 1 198 ? 27.470 16.765 -43.718 1.00 8.27 176 ALA A N 1
ATOM 7374 C CA . ALA C 1 198 ? 28.691 16.003 -43.947 1.00 6.82 176 ALA A CA 1
ATOM 7375 C C . ALA C 1 198 ? 28.638 15.292 -45.279 1.00 6.19 176 ALA A C 1
ATOM 7376 O O . ALA C 1 198 ? 27.597 14.815 -45.705 1.00 5.99 176 ALA A O 1
ATOM 7378 N N . GLY C 1 199 ? 29.779 15.300 -45.966 1.00 5.54 177 GLY A N 1
ATOM 7379 C CA . GLY C 1 199 ? 30.048 14.617 -47.226 1.00 6.39 177 GLY A CA 1
ATOM 7380 C C . GLY C 1 199 ? 30.959 13.409 -47.001 1.00 5.26 177 GLY A C 1
ATOM 7381 O O . GLY C 1 199 ? 31.986 13.441 -46.299 1.00 6.18 177 GLY A O 1
ATOM 7382 N N . PHE C 1 200 ? 30.541 12.313 -47.628 1.00 4.39 178 PHE A N 1
ATOM 7383 C CA . PHE C 1 200 ? 31.325 11.103 -47.684 1.00 6.74 178 PHE A CA 1
ATOM 7384 C C . PHE C 1 200 ? 31.624 10.725 -49.112 1.00 4.18 178 PHE A C 1
ATOM 7385 O O . PHE C 1 200 ? 30.795 10.774 -50.025 1.00 4.50 178 PHE A O 1
ATOM 7393 N N . SER C 1 201 ? 32.846 10.241 -49.302 1.00 5.05 179 SER A N 1
ATOM 7394 C CA . SER C 1 201 ? 33.219 9.403 -50.437 1.00 5.71 179 SER A CA 1
ATOM 7395 C C . SER C 1 201 ? 33.141 7.930 -50.128 1.00 4.97 179 SER A C 1
ATOM 7396 O O . SER C 1 201 ? 33.570 7.502 -49.058 1.00 4.36 179 SER A O 1
ATOM 7399 N N . PHE C 1 202 ? 32.606 7.204 -51.118 1.00 4.75 180 PHE A N 1
ATOM 7400 C CA . PHE C 1 202 ? 32.691 5.736 -51.107 1.00 5.43 180 PHE A CA 1
ATOM 7401 C C . PHE C 1 202 ? 33.420 5.255 -52.350 1.00 5.92 180 PHE A C 1
ATOM 7402 O O . PHE C 1 202 ? 33.179 4.166 -52.851 1.00 7.06 180 PHE A O 1
ATOM 7410 N N . TYR C 1 203 ? 34.387 6.025 -52.813 1.00 6.12 181 TYR A N 1
ATOM 7411 C CA . TYR C 1 203 ? 35.357 5.549 -53.801 1.00 6.66 181 TYR A CA 1
ATOM 7412 C C . TYR C 1 203 ? 35.935 4.217 -53.323 1.00 6.53 181 TYR A C 1
ATOM 7413 O O . TYR C 1 203 ? 36.033 3.977 -52.116 1.00 4.57 181 TYR A O 1
ATOM 7422 N N . PRO C 1 204 ? 36.381 3.351 -54.253 1.00 5.54 182 PRO A N 1
ATOM 7423 C CA . PRO C 1 204 ? 36.601 1.967 -53.810 1.00 7.89 182 PRO A CA 1
ATOM 7424 C C . PRO C 1 204 ? 37.714 1.796 -52.765 1.00 8.15 182 PRO A C 1
ATOM 7425 O O . PRO C 1 204 ? 37.691 0.832 -51.986 1.00 9.44 182 PRO A O 1
ATOM 7429 N N . GLY C 1 205 ? 38.696 2.692 -52.777 1.00 8.27 183 GLY A N 1
ATOM 7430 C CA . GLY C 1 205 ? 39.802 2.706 -51.817 1.00 8.41 183 GLY A CA 1
ATOM 7431 C C . GLY C 1 205 ? 39.451 3.168 -50.415 1.00 7.13 183 GLY A C 1
ATOM 7432 O O . GLY C 1 205 ? 40.317 3.068 -49.514 1.00 8.76 183 GLY A O 1
ATOM 7433 N N . LYS C 1 206 ? 38.261 3.744 -50.183 1.00 7.66 184 LYS A N 1
ATOM 7434 C CA . LYS C 1 206 ? 37.951 4.299 -48.866 1.00 7.97 184 LYS A CA 1
ATOM 7435 C C . LYS C 1 206 ? 37.619 3.185 -47.877 1.00 6.74 184 LYS A C 1
ATOM 7436 O O . LYS C 1 206 ? 37.395 2.052 -48.257 1.00 8.73 184 LYS A O 1
ATOM 7442 N N . ASN C 1 207 ? 37.544 3.529 -46.596 1.00 7.00 185 ASN A N 1
ATOM 7443 C CA . ASN C 1 207 ? 37.347 2.479 -45.620 1.00 7.49 185 ASN A CA 1
ATOM 7444 C C . ASN C 1 207 ? 36.020 1.722 -45.801 1.00 6.21 185 ASN A C 1
ATOM 7445 O O . ASN C 1 207 ? 35.909 0.553 -45.463 1.00 9.37 185 ASN A O 1
ATOM 7450 N N . LEU C 1 208 ? 34.999 2.402 -46.317 1.00 5.33 186 LEU A N 1
ATOM 7451 C CA . LEU C 1 208 ? 33.867 1.736 -46.932 1.00 5.81 186 LEU A CA 1
ATOM 7452 C C . LEU C 1 208 ? 33.809 2.138 -48.385 1.00 6.54 186 LEU A C 1
ATOM 7453 O O . LEU C 1 208 ? 33.499 3.301 -48.697 1.00 7.17 186 LEU A O 1
ATOM 7458 N N . GLY C 1 209 ? 34.230 1.221 -49.254 1.00 6.70 187 GLY A N 1
ATOM 7459 C CA . GLY C 1 209 ? 34.367 1.494 -50.653 1.00 7.00 187 GLY A CA 1
ATOM 7460 C C . GLY C 1 209 ? 33.315 0.770 -51.479 1.00 7.32 187 GLY A C 1
ATOM 7461 O O . GLY C 1 209 ? 33.018 -0.398 -51.236 1.00 7.07 187 GLY A O 1
ATOM 7462 N N . ALA C 1 210 ? 32.833 1.437 -52.515 1.00 6.39 188 ALA A N 1
ATOM 7463 C CA . ALA C 1 210 ? 31.990 0.835 -53.524 1.00 6.73 188 ALA A CA 1
ATOM 7464 C C . ALA C 1 210 ? 32.840 0.094 -54.564 1.00 6.66 188 ALA A C 1
ATOM 7465 O O . ALA C 1 210 ? 34.033 -0.074 -54.353 1.00 7.73 188 ALA A O 1
ATOM 7467 N N . LEU C 1 211 ? 32.177 -0.442 -55.588 1.00 7.60 189 LEU A N 1
ATOM 7468 C CA . LEU C 1 211 ? 32.820 -1.011 -56.784 1.00 8.54 189 LEU A CA 1
ATOM 7469 C C . LEU C 1 211 ? 32.531 -0.076 -57.964 1.00 5.76 189 LEU A C 1
ATOM 7470 O O . LEU C 1 211 ? 32.174 -0.523 -59.033 1.00 6.43 189 LEU A O 1
ATOM 7475 N N . GLY C 1 212 ? 32.786 1.222 -57.760 1.00 6.27 190 GLY A N 1
ATOM 7476 C CA . GLY C 1 212 ? 32.480 2.250 -58.732 1.00 7.13 190 GLY A CA 1
ATOM 7477 C C . GLY C 1 212 ? 32.500 3.520 -57.906 1.00 5.51 190 GLY A C 1
ATOM 7478 O O . GLY C 1 212 ? 32.732 3.462 -56.720 1.00 5.84 190 GLY A O 1
ATOM 7479 N N . ASP C 1 213 ? 32.338 4.652 -58.593 1.00 7.22 191 ASP A N 1
ATOM 7480 C CA . ASP C 1 213 ? 32.230 5.926 -57.914 1.00 6.73 191 ASP A CA 1
ATOM 7481 C C . ASP C 1 213 ? 30.930 5.987 -57.058 1.00 7.96 191 ASP A C 1
ATOM 7482 O O . ASP C 1 213 ? 29.899 5.496 -57.505 1.00 7.69 191 ASP A O 1
ATOM 7487 N N . ALA C 1 214 ? 30.953 6.582 -55.871 1.00 5.95 192 ALA A N 1
ATOM 7488 C CA . ALA C 1 214 ? 29.772 6.571 -54.979 1.00 5.09 192 ALA A CA 1
ATOM 7489 C C . ALA C 1 214 ? 30.089 7.573 -53.875 1.00 4.87 192 ALA A C 1
ATOM 7490 O O . ALA C 1 214 ? 31.228 7.747 -53.498 1.00 5.30 192 ALA A O 1
ATOM 7492 N N . GLY C 1 215 ? 29.072 8.114 -53.242 1.00 5.84 193 GLY A N 1
ATOM 7493 C CA . GLY C 1 215 ? 29.228 9.014 -52.110 1.00 5.07 193 GLY A CA 1
ATOM 7494 C C . GLY C 1 215 ? 27.894 9.240 -51.438 1.00 5.52 193 GLY A C 1
ATOM 7495 O O . GLY C 1 215 ? 26.883 8.737 -51.874 1.00 4.95 193 GLY A O 1
ATOM 7496 N N . CYS C 1 216 ? 27.882 10.069 -50.416 1.00 7.20 194 CYS A N 1
ATOM 7497 C CA . CYS C 1 216 ? 26.645 10.489 -49.773 1.00 5.41 194 CYS A CA 1
ATOM 7498 C C . CYS C 1 216 ? 26.778 11.810 -48.997 1.00 5.86 194 CYS A C 1
ATOM 7499 O O . CYS C 1 216 ? 27.884 12.225 -48.751 1.00 4.35 194 CYS A O 1
ATOM 7502 N N . ILE C 1 217 ? 25.649 12.371 -48.563 1.00 6.68 195 ILE A N 1
ATOM 7503 C CA . ILE C 1 217 ? 25.566 13.519 -47.708 1.00 6.44 195 ILE A CA 1
ATOM 7504 C C . ILE C 1 217 ? 24.719 13.049 -46.544 1.00 7.14 195 ILE A C 1
ATOM 7505 O O . ILE C 1 217 ? 23.731 12.320 -46.726 1.00 8.92 195 ILE A O 1
ATOM 7510 N N . CYS C 1 218 ? 25.185 13.426 -45.355 1.00 6.45 196 CYS A N 1
ATOM 7511 C CA . CYS C 1 218 ? 24.481 13.128 -44.103 1.00 7.83 196 CYS A CA 1
ATOM 7512 C C . CYS C 1 218 ? 24.124 14.420 -43.420 1.00 6.90 196 CYS A C 1
ATOM 7513 O O . CYS C 1 218 ? 24.959 15.329 -43.407 1.00 7.76 196 CYS A O 1
ATOM 7516 N N . THR C 1 219 ? 22.929 14.493 -42.810 1.00 6.97 197 THR A N 1
ATOM 7517 C CA . THR C 1 219 ? 22.483 15.698 -42.072 1.00 10.77 197 THR A CA 1
ATOM 7518 C C . THR C 1 219 ? 21.268 15.354 -41.229 1.00 9.53 197 THR A C 1
ATOM 7519 O O . THR C 1 219 ? 20.596 14.364 -41.524 1.00 10.07 197 THR A O 1
ATOM 7523 N N . ASN C 1 220 ? 20.988 16.196 -40.230 1.00 9.14 198 ASN A N 1
ATOM 7524 C CA . ASN C 1 220 ? 19.792 16.050 -39.415 1.00 9.35 198 ASN A CA 1
ATOM 7525 C C . ASN C 1 220 ? 18.681 16.960 -39.869 1.00 11.50 198 ASN A C 1
ATOM 7526 O O . ASN C 1 220 ? 17.571 16.815 -39.359 1.00 13.54 198 ASN A O 1
ATOM 7531 N N . ASP C 1 221 ? 18.933 17.849 -40.818 1.00 13.28 199 ASP A N 1
ATOM 7532 C CA . ASP C 1 221 ? 17.950 18.903 -41.084 1.00 13.44 199 ASP A CA 1
ATOM 7533 C C . ASP C 1 221 ? 17.031 18.469 -42.224 1.00 14.20 199 ASP A C 1
ATOM 7534 O O . ASP C 1 221 ? 17.495 18.158 -43.324 1.00 12.72 199 ASP A O 1
ATOM 7539 N N . ASP C 1 222 ? 15.736 18.405 -41.928 1.00 14.16 200 ASP A N 1
ATOM 7540 C CA . ASP C 1 222 ? 14.746 17.896 -42.849 1.00 14.49 200 ASP A CA 1
ATOM 7541 C C . ASP C 1 222 ? 14.781 18.705 -44.139 1.00 11.62 200 ASP A C 1
ATOM 7542 O O . ASP C 1 222 ? 14.795 18.133 -45.231 1.00 12.92 200 ASP A O 1
ATOM 7547 N N . ASN C 1 223 ? 14.788 20.028 -44.000 1.00 12.19 201 ASN A N 1
ATOM 7548 C CA . ASN C 1 223 ? 14.576 20.872 -45.166 1.00 13.42 201 ASN A CA 1
ATOM 7549 C C . ASN C 1 223 ? 15.813 20.792 -46.069 1.00 10.43 201 ASN A C 1
ATOM 7550 O O . ASN C 1 223 ? 15.719 20.713 -47.299 1.00 12.48 201 ASN A O 1
ATOM 7555 N N . PHE C 1 224 ? 16.976 20.768 -45.427 1.00 8.46 202 PHE A N 1
ATOM 7556 C CA . PHE C 1 224 ? 18.234 20.681 -46.173 1.00 9.76 202 PHE A CA 1
ATOM 7557 C C . PHE C 1 224 ? 18.293 19.365 -46.920 1.00 8.47 202 PHE A C 1
ATOM 7558 O O . PHE C 1 224 ? 18.707 19.329 -48.063 1.00 8.40 202 PHE A O 1
ATOM 7566 N N . ALA C 1 225 ? 17.964 18.266 -46.255 1.00 10.90 203 ALA A N 1
ATOM 7567 C CA . ALA C 1 225 ? 17.944 16.972 -46.906 1.00 9.74 203 ALA A CA 1
ATOM 7568 C C . ALA C 1 225 ? 17.034 16.918 -48.152 1.00 10.32 203 ALA A C 1
ATOM 7569 O O . ALA C 1 225 ? 17.437 16.436 -49.194 1.00 11.54 203 ALA A O 1
ATOM 7571 N N . SER C 1 226 ? 15.836 17.479 -48.066 1.00 9.79 204 SER A N 1
ATOM 7572 C CA A SER C 1 226 ? 14.943 17.443 -49.201 0.50 10.99 204 SER A CA 1
ATOM 7573 C CA B SER C 1 226 ? 14.928 17.470 -49.204 0.50 11.48 204 SER A CA 1
ATOM 7574 C C . SER C 1 226 ? 15.529 18.300 -50.329 1.00 9.08 204 SER A C 1
ATOM 7575 O O . SER C 1 226 ? 15.411 17.965 -51.515 1.00 11.00 204 SER A O 1
ATOM 7580 N N . LYS C 1 227 ? 16.151 19.422 -49.972 1.00 9.84 205 LYS A N 1
ATOM 7581 C CA . LYS C 1 227 ? 16.725 20.294 -50.987 1.00 11.17 205 LYS A CA 1
ATOM 7582 C C . LYS C 1 227 ? 17.899 19.584 -51.670 1.00 9.56 205 LYS A C 1
ATOM 7583 O O . LYS C 1 227 ? 18.076 19.655 -52.874 1.00 10.80 205 LYS A O 1
ATOM 7589 N N . ILE C 1 228 ? 18.723 18.917 -50.878 1.00 7.46 206 ILE A N 1
ATOM 7590 C CA . ILE C 1 228 ? 19.807 18.140 -51.474 1.00 10.14 206 ILE A CA 1
ATOM 7591 C C . ILE C 1 228 ? 19.324 17.075 -52.448 1.00 9.76 206 ILE A C 1
ATOM 7592 O O . ILE C 1 228 ? 19.890 16.871 -53.524 1.00 9.07 206 ILE A O 1
ATOM 7597 N N . ARG C 1 229 ? 18.293 16.329 -52.071 1.00 9.24 207 ARG A N 1
ATOM 7598 C CA . ARG C 1 229 ? 17.803 15.298 -53.000 1.00 8.21 207 ARG A CA 1
ATOM 7599 C C . ARG C 1 229 ? 17.360 15.874 -54.327 1.00 10.46 207 ARG A C 1
ATOM 7600 O O . ARG C 1 229 ? 17.655 15.310 -55.399 1.00 12.92 207 ARG A O 1
ATOM 7608 N N . ALA C 1 230 ? 16.678 17.015 -54.287 1.00 9.59 208 ALA A N 1
ATOM 7609 C CA . ALA C 1 230 ? 16.280 17.660 -55.543 1.00 10.25 208 ALA A CA 1
ATOM 7610 C C . ALA C 1 230 ? 17.513 18.147 -56.294 1.00 7.58 208 ALA A C 1
ATOM 7611 O O . ALA C 1 230 ? 17.598 18.018 -57.527 1.00 8.94 208 ALA A O 1
ATOM 7613 N N . LEU C 1 231 ? 18.461 18.757 -55.596 1.00 8.79 209 LEU A N 1
ATOM 7614 C CA . LEU C 1 231 ? 19.627 19.342 -56.268 1.00 8.55 209 LEU A CA 1
ATOM 7615 C C . LEU C 1 231 ? 20.469 18.242 -56.937 1.00 9.93 209 LEU A C 1
ATOM 7616 O O . LEU C 1 231 ? 21.194 18.539 -57.889 1.00 10.02 209 LEU A O 1
ATOM 7621 N N . ALA C 1 232 ? 20.366 16.990 -56.474 1.00 10.10 210 ALA A N 1
ATOM 7622 C CA . ALA C 1 232 ? 21.169 15.878 -57.030 1.00 10.27 210 ALA A CA 1
ATOM 7623 C C . ALA C 1 232 ? 20.393 15.131 -58.102 1.00 10.29 210 ALA A C 1
ATOM 7624 O O . ALA C 1 232 ? 20.911 14.200 -58.709 1.00 9.30 210 ALA A O 1
ATOM 7626 N N . ASN C 1 233 ? 19.149 15.557 -58.320 1.00 8.08 211 ASN A N 1
ATOM 7627 C CA . ASN C 1 233 ? 18.292 14.939 -59.298 1.00 9.04 211 ASN A CA 1
ATOM 7628 C C . ASN C 1 233 ? 17.840 15.965 -60.343 1.00 8.38 211 ASN A C 1
ATOM 7629 O O . ASN C 1 233 ? 16.615 16.157 -60.537 1.00 10.33 211 ASN A O 1
ATOM 7634 N N . TYR C 1 234 ? 18.793 16.660 -60.972 1.00 9.42 212 TYR A N 1
ATOM 7635 C CA . TYR C 1 234 ? 18.485 17.725 -61.950 1.00 11.07 212 TYR A CA 1
ATOM 7636 C C . TYR C 1 234 ? 17.872 19.009 -61.370 1.00 11.46 212 TYR A C 1
ATOM 7637 O O . TYR C 1 234 ? 17.633 19.959 -62.123 1.00 12.77 212 TYR A O 1
ATOM 7646 N N . GLY C 1 235 ? 17.667 19.046 -60.059 1.00 11.20 213 GLY A N 1
ATOM 7647 C CA . GLY C 1 235 ? 16.871 20.089 -59.387 1.00 12.35 213 GLY A CA 1
ATOM 7648 C C . GLY C 1 235 ? 15.397 19.762 -59.303 1.00 14.03 213 GLY A C 1
ATOM 7649 O O . GLY C 1 235 ? 14.567 20.614 -58.975 1.00 14.01 213 GLY A O 1
ATOM 7650 N N . SER C 1 236 ? 15.077 18.519 -59.621 1.00 10.78 214 SER A N 1
ATOM 7651 C CA . SER C 1 236 ? 13.705 18.092 -59.760 1.00 14.07 214 SER A CA 1
ATOM 7652 C C . SER C 1 236 ? 13.254 17.397 -58.492 1.00 16.99 214 SER A C 1
ATOM 7653 O O . SER C 1 236 ? 13.828 16.388 -58.082 1.00 18.33 214 SER A O 1
ATOM 7656 N N . HIS C 1 237 ? 12.209 17.951 -57.874 1.00 19.25 215 HIS A N 1
ATOM 7657 C CA . HIS C 1 237 ? 11.561 17.350 -56.701 1.00 21.51 215 HIS A CA 1
ATOM 7658 C C . HIS C 1 237 ? 10.399 16.422 -57.048 1.00 21.64 215 HIS A C 1
ATOM 7659 O O . HIS C 1 237 ? 10.017 15.575 -56.249 1.00 28.88 215 HIS A O 1
ATOM 7666 N N . LYS C 1 238 ? 9.820 16.614 -58.231 1.00 15.88 216 LYS A N 1
ATOM 7667 C CA . LYS C 1 238 ? 8.618 15.913 -58.666 1.00 16.69 216 LYS A CA 1
ATOM 7668 C C . LYS C 1 238 ? 8.824 15.707 -60.169 1.00 15.50 216 LYS A C 1
ATOM 7669 O O . LYS C 1 238 ? 9.271 16.626 -60.829 1.00 14.24 216 LYS A O 1
ATOM 7675 N N . LYS C 1 239 ? 8.520 14.525 -60.696 1.00 13.10 217 LYS A N 1
ATOM 7676 C CA . LYS C 1 239 ? 8.649 14.288 -62.138 1.00 13.69 217 LYS A CA 1
ATOM 7677 C C . LYS C 1 239 ? 8.059 15.447 -63.010 1.00 13.69 217 LYS A C 1
ATOM 7678 O O . LYS C 1 239 ? 6.956 15.945 -62.779 1.00 14.63 217 LYS A O 1
ATOM 7684 N N . TYR C 1 240 ? 8.832 15.863 -64.004 1.00 12.35 218 TYR A N 1
ATOM 7685 C CA . TYR C 1 240 ? 8.531 16.960 -64.956 1.00 12.32 218 TYR A CA 1
ATOM 7686 C C . TYR C 1 240 ? 8.873 18.374 -64.511 1.00 10.02 218 TYR A C 1
ATOM 7687 O O . TYR C 1 240 ? 8.890 19.277 -65.344 1.00 11.57 218 TYR A O 1
ATOM 7696 N N . GLU C 1 241 ? 9.107 18.584 -63.210 1.00 10.29 219 GLU A N 1
ATOM 7697 C CA . GLU C 1 241 ? 9.273 19.923 -62.666 1.00 11.28 219 GLU A CA 1
ATOM 7698 C C . GLU C 1 241 ? 10.649 20.093 -62.097 1.00 11.67 219 GLU A C 1
ATOM 7699 O O . GLU C 1 241 ? 11.195 19.151 -61.522 1.00 12.59 219 GLU A O 1
ATOM 7705 N N . ASN C 1 242 ? 11.194 21.286 -62.285 1.00 8.76 220 ASN A N 1
ATOM 7706 C CA . ASN C 1 242 ? 12.499 21.603 -61.717 1.00 8.87 220 ASN A CA 1
ATOM 7707 C C . ASN C 1 242 ? 12.482 22.851 -60.878 1.00 11.25 220 ASN A C 1
ATOM 7708 O O . ASN C 1 242 ? 12.418 23.950 -61.418 1.00 11.46 220 ASN A O 1
ATOM 7713 N N . LEU C 1 243 ? 12.516 22.656 -59.563 1.00 12.16 221 LEU A N 1
ATOM 7714 C CA . LEU C 1 243 ? 12.567 23.770 -58.635 1.00 14.94 221 LEU A CA 1
ATOM 7715 C C . LEU C 1 243 ? 13.880 24.519 -58.686 1.00 14.79 221 LEU A C 1
ATOM 7716 O O . LEU C 1 243 ? 13.893 25.731 -58.503 1.00 14.99 221 LEU A O 1
ATOM 7721 N N . TYR C 1 244 ? 14.989 23.809 -58.919 1.00 12.01 222 TYR A N 1
ATOM 7722 C CA . TYR C 1 244 ? 16.337 24.376 -58.904 1.00 11.16 222 TYR A CA 1
ATOM 7723 C C . TYR C 1 244 ? 17.076 23.996 -60.171 1.00 10.50 222 TYR A C 1
ATOM 7724 O O . TYR C 1 244 ? 16.695 23.040 -60.842 1.00 9.09 222 TYR A O 1
ATOM 7733 N N . THR C 1 245 ? 18.139 24.742 -60.459 1.00 13.46 223 THR A N 1
ATOM 7734 C CA . THR C 1 245 ? 19.106 24.344 -61.471 1.00 14.35 223 THR A CA 1
ATOM 7735 C C . THR C 1 245 ? 20.081 23.362 -60.830 1.00 15.25 223 THR A C 1
ATOM 7736 O O . THR C 1 245 ? 21.065 23.730 -60.196 1.00 18.23 223 THR A O 1
ATOM 7740 N N . GLY C 1 246 ? 19.782 22.086 -60.966 1.00 9.83 224 GLY A N 1
ATOM 7741 C CA . GLY C 1 246 ? 20.530 21.094 -60.247 1.00 11.27 224 GLY A CA 1
ATOM 7742 C C . GLY C 1 246 ? 21.515 20.354 -61.130 1.00 12.37 224 GLY A C 1
ATOM 7743 O O . GLY C 1 246 ? 21.719 20.698 -62.286 1.00 11.26 224 GLY A O 1
ATOM 7744 N N . LEU C 1 247 ? 22.093 19.326 -60.520 1.00 12.20 225 LEU A N 1
ATOM 7745 C CA . LEU C 1 247 ? 23.006 18.399 -61.143 1.00 11.67 225 LEU A CA 1
ATOM 7746 C C . LEU C 1 247 ? 22.461 16.970 -61.151 1.00 8.54 225 LEU A C 1
ATOM 7747 O O . LEU C 1 247 ? 21.467 16.611 -60.496 1.00 8.96 225 LEU A O 1
ATOM 7752 N N . ASN C 1 248 ? 23.190 16.092 -61.809 1.00 7.02 226 ASN A N 1
ATOM 7753 C CA . ASN C 1 248 ? 22.871 14.646 -61.856 1.00 6.07 226 ASN A CA 1
ATOM 7754 C C . ASN C 1 248 ? 23.876 13.913 -60.976 1.00 6.34 226 ASN A C 1
ATOM 7755 O O . ASN C 1 248 ? 25.008 13.665 -61.448 1.00 6.72 226 ASN A O 1
ATOM 7760 N N . SER C 1 249 ? 23.502 13.613 -59.737 1.00 5.46 227 SER A N 1
ATOM 7761 C CA . SER C 1 249 ? 24.468 13.043 -58.828 1.00 4.92 227 SER A CA 1
ATOM 7762 C C . SER C 1 249 ? 23.841 12.014 -57.935 1.00 5.26 227 SER A C 1
ATOM 7763 O O . SER C 1 249 ? 23.371 12.367 -56.862 1.00 6.65 227 SER A O 1
ATOM 7766 N N . ARG C 1 250 ? 23.818 10.757 -58.397 1.00 5.15 228 ARG A N 1
ATOM 7767 C CA . ARG C 1 250 ? 23.039 9.688 -57.748 1.00 5.53 228 ARG A CA 1
ATOM 7768 C C . ARG C 1 250 ? 23.909 8.481 -57.491 1.00 6.84 228 ARG A C 1
ATOM 7769 O O . ARG C 1 250 ? 24.917 8.261 -58.185 1.00 6.04 228 ARG A O 1
ATOM 7777 N N . LEU C 1 251 ? 23.489 7.704 -56.505 1.00 5.68 229 LEU A N 1
ATOM 7778 C CA . LEU C 1 251 ? 24.115 6.473 -56.100 1.00 5.25 229 LEU A CA 1
ATOM 7779 C C . LEU C 1 251 ? 23.411 5.321 -56.749 1.00 5.40 229 LEU A C 1
ATOM 7780 O O . LEU C 1 251 ? 22.215 5.110 -56.503 1.00 8.90 229 LEU A O 1
ATOM 7785 N N . ASP C 1 252 ? 24.091 4.601 -57.632 1.00 5.94 230 ASP A N 1
ATOM 7786 C CA . ASP C 1 252 ? 23.423 3.523 -58.377 1.00 6.38 230 ASP A CA 1
ATOM 7787 C C . ASP C 1 252 ? 22.923 2.445 -57.369 1.00 4.50 230 ASP A C 1
ATOM 7788 O O . ASP C 1 252 ? 23.602 2.117 -56.378 1.00 5.39 230 ASP A O 1
ATOM 7793 N N . GLU C 1 253 ? 21.740 1.898 -57.684 1.00 6.57 231 GLU A N 1
ATOM 7794 C CA . GLU C 1 253 ? 21.229 0.688 -56.979 1.00 6.92 231 GLU A CA 1
ATOM 7795 C C . GLU C 1 253 ? 22.331 -0.379 -56.753 1.00 7.61 231 GLU A C 1
ATOM 7796 O O . GLU C 1 253 ? 22.483 -0.890 -55.643 1.00 7.66 231 GLU A O 1
ATOM 7802 N N . ILE C 1 254 ? 23.128 -0.712 -57.782 1.00 7.73 232 ILE A N 1
ATOM 7803 C CA . ILE C 1 254 ? 24.049 -1.803 -57.524 1.00 7.48 232 ILE A CA 1
ATOM 7804 C C . ILE C 1 254 ? 25.056 -1.372 -56.443 1.00 8.50 232 ILE A C 1
ATOM 7805 O O . ILE C 1 254 ? 25.510 -2.171 -55.588 1.00 10.71 232 ILE A O 1
ATOM 7810 N N . GLN C 1 255 ? 25.472 -0.089 -56.460 1.00 5.71 233 GLN A N 1
ATOM 7811 C CA . GLN C 1 255 ? 26.546 0.329 -55.583 1.00 5.36 233 GLN A CA 1
ATOM 7812 C C . GLN C 1 255 ? 25.995 0.459 -54.164 1.00 5.14 233 GLN A C 1
ATOM 7813 O O . GLN C 1 255 ? 26.700 0.129 -53.176 1.00 6.37 233 GLN A O 1
ATOM 7819 N N . ALA C 1 256 ? 24.754 0.946 -54.049 1.00 6.46 234 ALA A N 1
ATOM 7820 C CA . ALA C 1 256 ? 24.071 0.968 -52.739 1.00 5.40 234 ALA A CA 1
ATOM 7821 C C . ALA C 1 256 ? 24.028 -0.403 -52.070 1.00 5.55 234 ALA A C 1
ATOM 7822 O O . ALA C 1 256 ? 24.334 -0.587 -50.879 1.00 7.23 234 ALA A O 1
ATOM 7824 N N . ALA C 1 257 ? 23.633 -1.368 -52.887 1.00 6.22 235 ALA A N 1
ATOM 7825 C CA . ALA C 1 257 ? 23.638 -2.762 -52.444 1.00 8.29 235 ALA A CA 1
ATOM 7826 C C . ALA C 1 257 ? 24.976 -3.284 -51.923 1.00 6.28 235 ALA A C 1
ATOM 7827 O O . ALA C 1 257 ? 25.061 -3.943 -50.893 1.00 9.13 235 ALA A O 1
ATOM 7829 N N . PHE C 1 258 ? 26.007 -3.050 -52.734 1.00 6.43 236 PHE A N 1
ATOM 7830 C CA . PHE C 1 258 ? 27.361 -3.481 -52.360 1.00 6.57 236 PHE A CA 1
ATOM 7831 C C . PHE C 1 258 ? 27.822 -2.804 -51.067 1.00 7.05 236 PHE A C 1
ATOM 7832 O O . PHE C 1 258 ? 28.455 -3.408 -50.197 1.00 7.30 236 PHE A O 1
ATOM 7840 N N . LEU C 1 259 ? 27.507 -1.509 -50.956 1.00 5.95 237 LEU A N 1
ATOM 7841 C CA . LEU C 1 259 ? 27.886 -0.754 -49.747 1.00 5.72 237 LEU A CA 1
ATOM 7842 C C . LEU C 1 259 ? 27.150 -1.283 -48.513 1.00 5.48 237 LEU A C 1
ATOM 7843 O O . LEU C 1 259 ? 27.714 -1.334 -47.412 1.00 7.31 237 LEU A O 1
ATOM 7848 N N . ASP C 1 260 ? 25.873 -1.605 -48.673 1.00 6.10 238 ASP A N 1
ATOM 7849 C CA . ASP C 1 260 ? 25.105 -2.065 -47.518 1.00 5.39 238 ASP A CA 1
ATOM 7850 C C . ASP C 1 260 ? 25.631 -3.432 -47.019 1.00 6.70 238 ASP A C 1
ATOM 7851 O O . ASP C 1 260 ? 25.657 -3.695 -45.815 1.00 7.51 238 ASP A O 1
ATOM 7856 N N . ILE C 1 261 ? 26.088 -4.285 -47.953 1.00 6.77 239 ILE A N 1
ATOM 7857 C CA . ILE C 1 261 ? 26.745 -5.547 -47.571 1.00 8.22 239 ILE A CA 1
ATOM 7858 C C . ILE C 1 261 ? 27.976 -5.260 -46.729 1.00 8.51 239 ILE A C 1
ATOM 7859 O O . ILE C 1 261 ? 28.177 -5.846 -45.668 1.00 9.78 239 ILE A O 1
ATOM 7864 N N . LYS C 1 262 ? 28.822 -4.358 -47.229 1.00 7.71 240 LYS A N 1
ATOM 7865 C CA . LYS C 1 262 ? 30.070 -4.101 -46.542 1.00 8.34 240 LYS A CA 1
ATOM 7866 C C . LYS C 1 262 ? 29.887 -3.282 -45.247 1.00 8.15 240 LYS A C 1
ATOM 7867 O O . LYS C 1 262 ? 30.716 -3.407 -44.352 1.00 8.96 240 LYS A O 1
ATOM 7873 N N . LEU C 1 263 ? 28.852 -2.444 -45.161 1.00 8.73 241 LEU A N 1
ATOM 7874 C CA . LEU C 1 263 ? 28.632 -1.619 -43.968 1.00 7.55 241 LEU A CA 1
ATOM 7875 C C . LEU C 1 263 ? 28.542 -2.461 -42.693 1.00 7.03 241 LEU A C 1
ATOM 7876 O O . LEU C 1 263 ? 28.961 -2.044 -41.587 1.00 6.34 241 LEU A O 1
ATOM 7881 N N . LYS C 1 264 ? 28.019 -3.675 -42.839 1.00 8.70 242 LYS A N 1
ATOM 7882 C CA . LYS C 1 264 ? 27.880 -4.573 -41.687 1.00 11.50 242 LYS A CA 1
ATOM 7883 C C . LYS C 1 264 ? 29.223 -4.949 -41.081 1.00 10.62 242 LYS A C 1
ATOM 7884 O O . LYS C 1 264 ? 29.275 -5.369 -39.926 1.00 10.50 242 LYS A O 1
ATOM 7890 N N . TYR C 1 265 ? 30.300 -4.839 -41.858 1.00 8.40 243 TYR A N 1
ATOM 7891 C CA . TYR C 1 265 ? 31.654 -5.085 -41.372 1.00 9.42 243 TYR A CA 1
ATOM 7892 C C . TYR C 1 265 ? 32.571 -3.916 -41.149 1.00 9.60 243 TYR A C 1
ATOM 7893 O O . TYR C 1 265 ? 33.744 -4.129 -40.870 1.00 8.81 243 TYR A O 1
ATOM 7902 N N . LEU C 1 266 ? 32.052 -2.700 -41.290 1.00 7.48 244 LEU A N 1
ATOM 7903 C CA . LEU C 1 266 ? 32.848 -1.516 -41.234 1.00 6.45 244 LEU A CA 1
ATOM 7904 C C . LEU C 1 266 ? 33.482 -1.302 -39.865 1.00 6.65 244 LEU A C 1
ATOM 7905 O O . LEU C 1 266 ? 34.672 -1.086 -39.772 1.00 7.03 244 LEU A O 1
ATOM 7910 N N . ASP C 1 267 ? 32.725 -1.396 -38.783 1.00 5.24 245 ASP A N 1
ATOM 7911 C CA . ASP C 1 267 ? 33.356 -1.237 -37.485 1.00 5.85 245 ASP A CA 1
ATOM 7912 C C . ASP C 1 267 ? 34.418 -2.322 -37.270 1.00 6.97 245 ASP A C 1
ATOM 7913 O O . ASP C 1 267 ? 35.487 -2.049 -36.718 1.00 6.28 245 ASP A O 1
ATOM 7918 N N . GLU C 1 268 ? 34.116 -3.565 -37.632 1.00 6.98 246 GLU A N 1
ATOM 7919 C CA . GLU C 1 268 ? 35.036 -4.656 -37.368 1.00 8.69 246 GLU A CA 1
ATOM 7920 C C . GLU C 1 268 ? 36.291 -4.391 -38.178 1.00 6.32 246 GLU A C 1
ATOM 7921 O O . GLU C 1 268 ? 37.432 -4.558 -37.698 1.00 7.35 246 GLU A O 1
ATOM 7927 N N . ASP C 1 269 ? 36.107 -3.932 -39.410 1.00 6.87 247 ASP A N 1
ATOM 7928 C CA . ASP C 1 269 ? 37.224 -3.676 -40.317 1.00 6.85 247 ASP A CA 1
ATOM 7929 C C . ASP C 1 269 ? 38.093 -2.517 -39.817 1.00 8.58 247 ASP A C 1
ATOM 7930 O O . ASP C 1 269 ? 39.338 -2.616 -39.804 1.00 8.75 247 ASP A O 1
ATOM 7935 N N . ASN C 1 270 ? 37.465 -1.424 -39.401 1.00 9.23 248 ASN A N 1
ATOM 7936 C CA . ASN C 1 270 ? 38.227 -0.299 -38.872 1.00 7.80 248 ASN A CA 1
ATOM 7937 C C . ASN C 1 270 ? 39.051 -0.698 -37.652 1.00 6.90 248 ASN A C 1
ATOM 7938 O O . ASN C 1 270 ? 40.206 -0.261 -37.482 1.00 7.64 248 ASN A O 1
ATOM 7943 N N . ASN C 1 271 ? 38.459 -1.523 -36.803 1.00 6.46 249 ASN A N 1
ATOM 7944 C CA . ASN C 1 271 ? 39.206 -1.992 -35.642 1.00 8.40 249 ASN A CA 1
ATOM 7945 C C . ASN C 1 271 ? 40.443 -2.840 -36.033 1.00 9.45 249 ASN A C 1
ATOM 7946 O O . ASN C 1 271 ? 41.477 -2.812 -35.360 1.00 8.53 249 ASN A O 1
ATOM 7951 N N . LYS C 1 272 ? 40.323 -3.661 -37.072 1.00 7.31 250 LYS A N 1
ATOM 7952 C CA . LYS C 1 272 ? 41.458 -4.386 -37.606 1.00 11.86 250 LYS A CA 1
ATOM 7953 C C . LYS C 1 272 ? 42.499 -3.448 -38.120 1.00 10.68 250 LYS A C 1
ATOM 7954 O O . LYS C 1 272 ? 43.695 -3.696 -37.894 1.00 10.88 250 LYS A O 1
ATOM 7960 N N . ARG C 1 273 ? 42.104 -2.347 -38.768 1.00 8.45 251 ARG A N 1
ATOM 7961 C CA . ARG C 1 273 ? 43.092 -1.372 -39.177 1.00 7.88 251 ARG A CA 1
ATOM 7962 C C . ARG C 1 273 ? 43.811 -0.789 -37.962 1.00 8.02 251 ARG A C 1
ATOM 7963 O O . ARG C 1 273 ? 45.023 -0.570 -37.992 1.00 7.77 251 ARG A O 1
ATOM 7971 N N . LYS C 1 274 ? 43.082 -0.511 -36.892 1.00 6.99 252 LYS A N 1
ATOM 7972 C CA A LYS C 1 274 ? 43.698 0.008 -35.675 0.50 8.23 252 LYS A CA 1
ATOM 7973 C CA B LYS C 1 274 ? 43.692 0.017 -35.678 0.50 8.16 252 LYS A CA 1
ATOM 7974 C C . LYS C 1 274 ? 44.750 -0.968 -35.178 1.00 7.02 252 LYS A C 1
ATOM 7975 O O . LYS C 1 274 ? 45.822 -0.567 -34.732 1.00 9.00 252 LYS A O 1
ATOM 7986 N N . ASN C 1 275 ? 44.445 -2.272 -35.233 1.00 6.94 253 ASN A N 1
ATOM 7987 C CA . ASN C 1 275 ? 45.353 -3.328 -34.731 1.00 7.52 253 ASN A CA 1
ATOM 7988 C C . ASN C 1 275 ? 46.648 -3.201 -35.529 1.00 7.03 253 ASN A C 1
ATOM 7989 O O . ASN C 1 275 ? 47.764 -3.284 -35.007 1.00 5.97 253 ASN A O 1
ATOM 7994 N N . ILE C 1 276 ? 46.518 -2.947 -36.821 1.00 7.94 254 ILE A N 1
ATOM 7995 C CA . ILE C 1 276 ? 47.721 -2.880 -37.647 1.00 7.30 254 ILE A CA 1
ATOM 7996 C C . ILE C 1 276 ? 48.486 -1.586 -37.462 1.00 7.72 254 ILE A C 1
ATOM 7997 O O . ILE C 1 276 ? 49.740 -1.573 -37.397 1.00 9.29 254 ILE A O 1
ATOM 8002 N N . ALA C 1 277 ? 47.762 -0.472 -37.395 1.00 7.72 255 ALA A N 1
ATOM 8003 C CA . ALA C 1 277 ? 48.432 0.816 -37.198 1.00 8.51 255 ALA A CA 1
ATOM 8004 C C . ALA C 1 277 ? 49.190 0.794 -35.878 1.00 9.36 255 ALA A C 1
ATOM 8005 O O . ALA C 1 277 ? 50.297 1.293 -35.767 1.00 9.68 255 ALA A O 1
ATOM 8007 N N . ASN C 1 278 ? 48.559 0.249 -34.859 1.00 7.68 256 ASN A N 1
ATOM 8008 C CA . ASN C 1 278 ? 49.225 0.150 -33.568 1.00 8.00 256 ASN A CA 1
ATOM 8009 C C . ASN C 1 278 ? 50.476 -0.728 -33.641 1.00 7.60 256 ASN A C 1
ATOM 8010 O O . ASN C 1 278 ? 51.491 -0.435 -32.973 1.00 8.70 256 ASN A O 1
ATOM 8015 N N . PHE C 1 279 ? 50.410 -1.780 -34.459 1.00 9.52 257 PHE A N 1
ATOM 8016 C CA . PHE C 1 279 ? 51.560 -2.650 -34.650 1.00 8.48 257 PHE A CA 1
ATOM 8017 C C . PHE C 1 279 ? 52.683 -1.822 -35.284 1.00 8.58 257 PHE A C 1
ATOM 8018 O O . PHE C 1 279 ? 53.811 -1.806 -34.797 1.00 9.05 257 PHE A O 1
ATOM 8026 N N . TYR C 1 280 ? 52.390 -1.051 -36.309 1.00 8.00 258 TYR A N 1
ATOM 8027 C CA . TYR C 1 280 ? 53.386 -0.191 -36.940 1.00 8.18 258 TYR A CA 1
ATOM 8028 C C . TYR C 1 280 ? 53.929 0.850 -35.930 1.00 8.85 258 TYR A C 1
ATOM 8029 O O . TYR C 1 280 ? 55.134 1.107 -35.816 1.00 9.74 258 TYR A O 1
ATOM 8038 N N . LEU C 1 281 ? 53.053 1.508 -35.183 1.00 8.56 259 LEU A N 1
ATOM 8039 C CA . LEU C 1 281 ? 53.481 2.511 -34.248 1.00 9.12 259 LEU A CA 1
ATOM 8040 C C . LEU C 1 281 ? 54.346 1.915 -33.168 1.00 8.86 259 LEU A C 1
ATOM 8041 O O . LEU C 1 281 ? 55.171 2.646 -32.648 1.00 9.93 259 LEU A O 1
ATOM 8046 N N . GLN C 1 282 ? 54.158 0.634 -32.797 1.00 8.09 260 GLN A N 1
ATOM 8047 C CA . GLN C 1 282 ? 54.908 0.048 -31.684 1.00 11.53 260 GLN A CA 1
ATOM 8048 C C . GLN C 1 282 ? 56.193 -0.608 -32.157 1.00 11.40 260 GLN A C 1
ATOM 8049 O O . GLN C 1 282 ? 57.100 -0.854 -31.343 1.00 10.75 260 GLN A O 1
ATOM 8055 N N . ASN C 1 283 ? 56.254 -0.975 -33.432 1.00 11.26 261 ASN A N 1
ATOM 8056 C CA . ASN C 1 283 ? 57.347 -1.826 -33.934 1.00 12.34 261 ASN A CA 1
ATOM 8057 C C . ASN C 1 283 ? 58.333 -1.152 -34.888 1.00 11.36 261 ASN A C 1
ATOM 8058 O O . ASN C 1 283 ? 59.476 -1.619 -35.027 1.00 15.31 261 ASN A O 1
ATOM 8063 N N . ILE C 1 284 ? 57.932 -0.058 -35.527 1.00 10.40 262 ILE A N 1
ATOM 8064 C CA . ILE C 1 284 ? 58.849 0.700 -36.353 1.00 13.71 262 ILE A CA 1
ATOM 8065 C C . ILE C 1 284 ? 59.680 1.632 -35.499 1.00 15.20 262 ILE A C 1
ATOM 8066 O O . ILE C 1 284 ? 59.170 2.492 -34.807 1.00 11.73 262 ILE A O 1
ATOM 8071 N N . LYS C 1 285 ? 60.990 1.436 -35.549 1.00 13.33 263 LYS A N 1
ATOM 8072 C CA . LYS C 1 285 ? 61.931 2.233 -34.798 1.00 12.92 263 LYS A CA 1
ATOM 8073 C C . LYS C 1 285 ? 62.990 2.729 -35.763 1.00 13.22 263 LYS A C 1
ATOM 8074 O O . LYS C 1 285 ? 63.955 2.020 -36.068 1.00 15.38 263 LYS A O 1
ATOM 8080 N N . ASN C 1 286 ? 62.814 3.933 -36.279 1.00 12.39 264 ASN A N 1
ATOM 8081 C CA . ASN C 1 286 ? 63.807 4.462 -37.205 1.00 13.75 264 ASN A CA 1
ATOM 8082 C C . ASN C 1 286 ? 63.932 5.943 -37.015 1.00 14.85 264 ASN A C 1
ATOM 8083 O O . ASN C 1 286 ? 62.962 6.678 -37.173 1.00 15.87 264 ASN A O 1
ATOM 8088 N N . GLU C 1 287 ? 65.143 6.395 -36.722 1.00 13.13 265 GLU A N 1
ATOM 8089 C CA . GLU C 1 287 ? 65.366 7.795 -36.408 1.00 14.96 265 GLU A CA 1
ATOM 8090 C C . GLU C 1 287 ? 65.053 8.722 -37.589 1.00 16.28 265 GLU A C 1
ATOM 8091 O O . GLU C 1 287 ? 64.898 9.918 -37.387 1.00 16.85 265 GLU A O 1
ATOM 8097 N N . ASN C 1 288 ? 64.972 8.172 -38.804 1.00 14.80 266 ASN A N 1
ATOM 8098 C CA . ASN C 1 288 ? 64.623 8.916 -40.020 1.00 14.84 266 ASN A CA 1
ATOM 8099 C C . ASN C 1 288 ? 63.119 9.027 -40.294 1.00 15.14 266 ASN A C 1
ATOM 8100 O O . ASN C 1 288 ? 62.726 9.637 -41.290 1.00 14.94 266 ASN A O 1
ATOM 8105 N N . ILE C 1 289 ? 62.305 8.401 -39.443 1.00 14.63 267 ILE A N 1
ATOM 8106 C CA . ILE C 1 289 ? 60.859 8.284 -39.693 1.00 12.37 267 ILE A CA 1
ATOM 8107 C C . ILE C 1 289 ? 60.081 8.803 -38.482 1.00 13.41 267 ILE A C 1
ATOM 8108 O O . ILE C 1 289 ? 60.272 8.322 -37.349 1.00 14.87 267 ILE A O 1
ATOM 8113 N N . ILE C 1 290 ? 59.199 9.770 -38.724 1.00 9.24 268 ILE A N 1
ATOM 8114 C CA . ILE C 1 290 ? 58.206 10.197 -37.753 1.00 11.59 268 ILE A CA 1
ATOM 8115 C C . ILE C 1 290 ? 56.902 9.489 -38.050 1.00 10.84 268 ILE A C 1
ATOM 8116 O O . ILE C 1 290 ? 56.351 9.570 -39.152 1.00 10.35 268 ILE A O 1
ATOM 8121 N N . LEU C 1 291 ? 56.429 8.807 -37.019 1.00 9.09 269 LEU A N 1
ATOM 8122 C CA . LEU C 1 291 ? 55.227 7.997 -37.073 1.00 12.53 269 LEU A CA 1
ATOM 8123 C C . LEU C 1 291 ? 53.997 8.850 -36.752 1.00 11.42 269 LEU A C 1
ATOM 8124 O O . LEU C 1 291 ? 54.061 9.821 -35.976 1.00 12.96 269 LEU A O 1
ATOM 8129 N N . PRO C 1 292 ? 52.863 8.484 -37.368 1.00 10.56 270 PRO A N 1
ATOM 8130 C CA . PRO C 1 292 ? 51.617 9.213 -37.127 1.00 9.52 270 PRO A CA 1
ATOM 8131 C C . PRO C 1 292 ? 50.927 8.846 -35.814 1.00 12.14 270 PRO A C 1
ATOM 8132 O O . PRO C 1 292 ? 49.800 8.368 -35.819 1.00 14.98 270 PRO A O 1
ATOM 8136 N N . SER C 1 293 ? 51.555 9.147 -34.687 1.00 12.49 271 SER A N 1
ATOM 8137 C CA . SER C 1 293 ? 50.928 8.876 -33.406 1.00 14.39 271 SER A CA 1
ATOM 8138 C C . SER C 1 293 ? 49.639 9.720 -33.332 1.00 11.09 271 SER A C 1
ATOM 8139 O O . SER C 1 293 ? 49.716 10.955 -33.398 1.00 9.28 271 SER A O 1
ATOM 8142 N N . ASN C 1 294 ? 48.483 9.066 -33.140 1.00 12.04 272 ASN A N 1
ATOM 8143 C CA . ASN C 1 294 ? 47.178 9.745 -33.126 1.00 10.67 272 ASN A CA 1
ATOM 8144 C C . ASN C 1 294 ? 46.933 10.410 -31.753 1.00 12.74 272 ASN A C 1
ATOM 8145 O O . ASN C 1 294 ? 47.309 9.861 -30.706 1.00 11.98 272 ASN A O 1
ATOM 8150 N N . LYS C 1 295 ? 46.321 11.590 -31.791 1.00 10.54 273 LYS A N 1
ATOM 8151 C CA . LYS C 1 295 ? 45.880 12.360 -30.642 1.00 11.39 273 LYS A CA 1
ATOM 8152 C C . LYS C 1 295 ? 44.392 12.149 -30.396 1.00 9.36 273 LYS A C 1
ATOM 8153 O O . LYS C 1 295 ? 43.909 12.323 -29.266 1.00 10.06 273 LYS A O 1
ATOM 8159 N N . PHE C 1 296 ? 43.648 11.834 -31.462 1.00 7.65 274 PHE A N 1
ATOM 8160 C CA . PHE C 1 296 ? 42.215 11.529 -31.332 1.00 7.87 274 PHE A CA 1
ATOM 8161 C C . PHE C 1 296 ? 41.856 10.228 -32.043 1.00 7.92 274 PHE A C 1
ATOM 8162 O O . PHE C 1 296 ? 42.725 9.572 -32.632 1.00 8.82 274 PHE A O 1
ATOM 8170 N N . ASP C 1 297 ? 40.590 9.827 -32.006 1.00 7.93 275 ASP A N 1
ATOM 8171 C CA . ASP C 1 297 ? 40.220 8.581 -32.636 1.00 6.57 275 ASP A CA 1
ATOM 8172 C C . ASP C 1 297 ? 40.607 8.581 -34.099 1.00 6.46 275 ASP A C 1
ATOM 8173 O O . ASP C 1 297 ? 40.494 9.602 -34.799 1.00 7.09 275 ASP A O 1
ATOM 8178 N N . HIS C 1 298 ? 41.025 7.406 -34.542 1.00 7.90 276 HIS A N 1
ATOM 8179 C CA . HIS C 1 298 ? 41.582 7.231 -35.882 1.00 6.14 276 HIS A CA 1
ATOM 8180 C C . HIS C 1 298 ? 41.109 5.897 -36.435 1.00 6.35 276 HIS A C 1
ATOM 8181 O O . HIS C 1 298 ? 41.360 4.871 -35.781 1.00 7.55 276 HIS A O 1
ATOM 8188 N N . VAL C 1 299 ? 40.572 5.899 -37.661 1.00 6.03 277 VAL A N 1
ATOM 8189 C CA . VAL C 1 299 ? 40.220 4.659 -38.363 1.00 5.50 277 VAL A CA 1
ATOM 8190 C C . VAL C 1 299 ? 41.179 4.253 -39.499 1.00 5.81 277 VAL A C 1
ATOM 8191 O O . VAL C 1 299 ? 40.983 3.262 -40.196 1.00 6.26 277 VAL A O 1
ATOM 8195 N N . TRP C 1 300 ? 42.247 5.023 -39.660 1.00 7.40 278 TRP A N 1
ATOM 8196 C CA . TRP C 1 300 ? 43.450 4.575 -40.362 1.00 6.36 278 TRP A CA 1
ATOM 8197 C C . TRP C 1 300 ? 43.183 4.174 -41.805 1.00 6.37 278 TRP A C 1
ATOM 8198 O O . TRP C 1 300 ? 43.564 3.105 -42.311 1.00 6.59 278 TRP A O 1
ATOM 8209 N N . HIS C 1 301 ? 42.468 5.053 -42.491 1.00 6.24 279 HIS A N 1
ATOM 8210 C CA . HIS C 1 301 ? 42.333 4.967 -43.945 1.00 5.85 279 HIS A CA 1
ATOM 8211 C C . HIS C 1 301 ? 43.715 4.942 -44.572 1.00 5.99 279 HIS A C 1
ATOM 8212 O O . HIS C 1 301 ? 43.988 4.213 -45.498 1.00 7.15 279 HIS A O 1
ATOM 8219 N N . LEU C 1 302 ? 44.572 5.832 -44.041 1.00 5.95 280 LEU A N 1
ATOM 8220 C CA . LEU C 1 302 ? 45.941 6.029 -44.503 1.00 6.70 280 LEU A CA 1
ATOM 8221 C C . LEU C 1 302 ? 46.842 5.991 -43.297 1.00 6.96 280 LEU A C 1
ATOM 8222 O O . LEU C 1 302 ? 46.568 6.614 -42.265 1.00 8.46 280 LEU A O 1
ATOM 8227 N N . PHE C 1 303 ? 47.958 5.261 -43.435 1.00 6.64 281 PHE A N 1
ATOM 8228 C CA . PHE C 1 303 ? 48.981 5.237 -42.367 1.00 6.37 281 PHE A CA 1
ATOM 8229 C C . PHE C 1 303 ? 50.193 6.023 -42.879 1.00 6.74 281 PHE A C 1
ATOM 8230 O O . PHE C 1 303 ? 50.949 5.542 -43.749 1.00 8.93 281 PHE A O 1
ATOM 8238 N N . VAL C 1 304 ? 50.340 7.260 -42.396 1.00 8.02 282 VAL A N 1
ATOM 8239 C CA . VAL C 1 304 ? 51.205 8.234 -43.042 1.00 7.95 282 VAL A CA 1
ATOM 8240 C C . VAL C 1 304 ? 52.454 8.496 -42.206 1.00 9.42 282 VAL A C 1
ATOM 8241 O O . VAL C 1 304 ? 52.374 9.019 -41.101 1.00 11.82 282 VAL A O 1
ATOM 8245 N N . VAL C 1 305 ? 53.616 8.185 -42.785 1.00 8.97 283 VAL A N 1
ATOM 8246 C CA . VAL C 1 305 ? 54.906 8.366 -42.106 1.00 9.03 283 VAL A CA 1
ATOM 8247 C C . VAL C 1 305 ? 55.556 9.615 -42.719 1.00 9.27 283 VAL A C 1
ATOM 8248 O O . VAL C 1 305 ? 55.166 10.057 -43.805 1.00 12.90 283 VAL A O 1
ATOM 8252 N N . LYS C 1 306 ? 56.526 10.184 -42.008 1.00 10.75 284 LYS A N 1
ATOM 8253 C CA . LYS C 1 306 ? 57.113 11.456 -42.435 1.00 9.69 284 LYS A CA 1
ATOM 8254 C C . LYS C 1 306 ? 58.637 11.382 -42.333 1.00 9.82 284 LYS A C 1
ATOM 8255 O O . LYS C 1 306 ? 59.191 11.037 -41.291 1.00 13.68 284 LYS A O 1
ATOM 8261 N N . THR C 1 307 ? 59.310 11.678 -43.446 1.00 9.68 285 THR A N 1
ATOM 8262 C CA . THR C 1 307 ? 60.768 11.604 -43.478 1.00 13.48 285 THR A CA 1
ATOM 8263 C C . THR C 1 307 ? 61.361 12.681 -44.393 1.00 13.33 285 THR A C 1
ATOM 8264 O O . THR C 1 307 ? 60.731 13.100 -45.335 1.00 12.27 285 THR A O 1
ATOM 8268 N N . LYS C 1 308 ? 62.575 13.147 -44.084 1.00 16.21 286 LYS A N 1
ATOM 8269 C CA . LYS C 1 308 ? 63.296 14.084 -44.935 1.00 16.10 286 LYS A CA 1
ATOM 8270 C C . LYS C 1 308 ? 63.754 13.428 -46.241 1.00 14.80 286 LYS A C 1
ATOM 8271 O O . LYS C 1 308 ? 64.094 14.132 -47.187 1.00 24.33 286 LYS A O 1
ATOM 8277 N N . LEU C 1 309 ? 63.761 12.096 -46.280 1.00 11.87 287 LEU A N 1
ATOM 8278 C CA . LEU C 1 309 ? 64.295 11.288 -47.382 1.00 16.16 287 LEU A CA 1
ATOM 8279 C C . LEU C 1 309 ? 63.159 10.463 -48.036 1.00 14.31 287 LEU A C 1
ATOM 8280 O O . LEU C 1 309 ? 63.250 9.234 -48.204 1.00 13.83 287 LEU A O 1
ATOM 8285 N N . ARG C 1 310 ? 62.084 11.172 -48.386 1.00 15.74 288 ARG A N 1
ATOM 8286 C CA . ARG C 1 310 ? 60.807 10.536 -48.739 1.00 14.25 288 ARG A CA 1
ATOM 8287 C C . ARG C 1 310 ? 60.885 9.814 -50.074 1.00 13.31 288 ARG A C 1
ATOM 8288 O O . ARG C 1 310 ? 60.500 8.654 -50.188 1.00 14.01 288 ARG A O 1
ATOM 8296 N N . ASP C 1 311 ? 61.465 10.443 -51.082 1.00 18.32 289 ASP A N 1
ATOM 8297 C CA . ASP C 1 311 ? 61.566 9.764 -52.358 1.00 18.29 289 ASP A CA 1
ATOM 8298 C C . ASP C 1 311 ? 62.464 8.525 -52.232 1.00 13.83 289 ASP A C 1
ATOM 8299 O O . ASP C 1 311 ? 62.177 7.466 -52.831 1.00 20.60 289 ASP A O 1
ATOM 8304 N N A GLU C 1 312 ? 63.526 8.644 -51.437 0.50 15.27 290 GLU A N 1
ATOM 8305 N N B GLU C 1 312 ? 63.522 8.653 -51.437 0.50 17.03 290 GLU A N 1
ATOM 8306 C CA A GLU C 1 312 ? 64.464 7.539 -51.230 0.50 15.08 290 GLU A CA 1
ATOM 8307 C CA B GLU C 1 312 ? 64.458 7.556 -51.219 0.50 18.02 290 GLU A CA 1
ATOM 8308 C C A GLU C 1 312 ? 63.815 6.364 -50.497 0.50 12.82 290 GLU A C 1
ATOM 8309 C C B GLU C 1 312 ? 63.796 6.374 -50.513 0.50 14.09 290 GLU A C 1
ATOM 8310 O O A GLU C 1 312 ? 64.002 5.211 -50.875 0.50 14.85 290 GLU A O 1
ATOM 8311 O O B GLU C 1 312 ? 63.947 5.230 -50.932 0.50 15.06 290 GLU A O 1
ATOM 8322 N N . LEU C 1 313 ? 63.036 6.661 -49.458 1.00 12.17 291 LEU A N 1
ATOM 8323 C CA . LEU C 1 313 ? 62.260 5.638 -48.778 1.00 13.93 291 LEU A CA 1
ATOM 8324 C C . LEU C 1 313 ? 61.289 4.908 -49.723 1.00 11.67 291 LEU A C 1
ATOM 8325 O O . LEU C 1 313 ? 61.178 3.686 -49.707 1.00 12.41 291 LEU A O 1
ATOM 8330 N N . GLN C 1 314 ? 60.560 5.641 -50.570 1.00 11.64 292 GLN A N 1
ATOM 8331 C CA . GLN C 1 314 ? 59.730 5.009 -51.585 1.00 14.76 292 GLN A CA 1
ATOM 8332 C C . GLN C 1 314 ? 60.498 4.041 -52.507 1.00 13.47 292 GLN A C 1
ATOM 8333 O O . GLN C 1 314 ? 60.058 2.917 -52.763 1.00 14.36 292 GLN A O 1
ATOM 8339 N N . HIS C 1 315 ? 61.699 4.441 -52.905 1.00 18.18 293 HIS A N 1
ATOM 8340 C CA . HIS C 1 315 ? 62.569 3.591 -53.734 1.00 16.72 293 HIS A CA 1
ATOM 8341 C C . HIS C 1 315 ? 63.041 2.322 -52.997 1.00 13.91 293 HIS A C 1
ATOM 8342 O O . HIS C 1 315 ? 62.958 1.204 -53.511 1.00 15.97 293 HIS A O 1
ATOM 8349 N N . TYR C 1 316 ? 63.474 2.490 -51.754 1.00 13.28 294 TYR A N 1
ATOM 8350 C CA . TYR C 1 316 ? 63.792 1.354 -50.892 1.00 14.82 294 TYR A CA 1
ATOM 8351 C C . TYR C 1 316 ? 62.654 0.356 -50.778 1.00 13.26 294 TYR A C 1
ATOM 8352 O O . TYR C 1 316 ? 62.857 -0.861 -50.831 1.00 17.63 294 TYR A O 1
ATOM 8361 N N . LEU C 1 317 ? 61.436 0.839 -50.525 1.00 15.27 295 LEU A N 1
ATOM 8362 C CA . LEU C 1 317 ? 60.332 -0.069 -50.318 1.00 13.72 295 LEU A CA 1
ATOM 8363 C C . LEU C 1 317 ? 59.970 -0.765 -51.623 1.00 8.39 295 LEU A C 1
ATOM 8364 O O . LEU C 1 317 ? 59.639 -1.971 -51.666 1.00 10.73 295 LEU A O 1
ATOM 8369 N N . ASN C 1 318 ? 60.012 -0.001 -52.721 1.00 11.50 296 ASN A N 1
ATOM 8370 C CA . ASN C 1 318 ? 59.713 -0.540 -54.064 1.00 14.50 296 ASN A CA 1
ATOM 8371 C C . ASN C 1 318 ? 60.620 -1.730 -54.382 1.00 15.02 296 ASN A C 1
ATOM 8372 O O . ASN C 1 318 ? 60.195 -2.740 -54.946 1.00 17.91 296 ASN A O 1
ATOM 8377 N N . ASN C 1 319 ? 61.873 -1.569 -53.993 1.00 17.81 297 ASN A N 1
ATOM 8378 C CA . ASN C 1 319 ? 62.886 -2.589 -54.209 1.00 17.48 297 ASN A CA 1
ATOM 8379 C C . ASN C 1 319 ? 62.846 -3.731 -53.191 1.00 16.98 297 ASN A C 1
ATOM 8380 O O . ASN C 1 319 ? 63.697 -4.615 -53.216 1.00 15.04 297 ASN A O 1
ATOM 8385 N N . HIS C 1 320 ? 61.825 -3.739 -52.327 1.00 15.12 298 HIS A N 1
ATOM 8386 C CA . HIS C 1 320 ? 61.423 -4.937 -51.607 1.00 13.69 298 HIS A CA 1
ATOM 8387 C C . HIS C 1 320 ? 60.031 -5.407 -52.021 1.00 14.56 298 HIS A C 1
ATOM 8388 O O . HIS C 1 320 ? 59.379 -6.176 -51.303 1.00 15.11 298 HIS A O 1
ATOM 8395 N N . ASP C 1 321 ? 59.585 -4.926 -53.182 1.00 14.29 299 ASP A N 1
ATOM 8396 C CA . ASP C 1 321 ? 58.295 -5.294 -53.754 1.00 14.91 299 ASP A CA 1
ATOM 8397 C C . ASP C 1 321 ? 57.128 -4.882 -52.872 1.00 14.01 299 ASP A C 1
ATOM 8398 O O . ASP C 1 321 ? 56.152 -5.623 -52.738 1.00 17.35 299 ASP A O 1
ATOM 8403 N N . ILE C 1 322 ? 57.249 -3.682 -52.317 1.00 12.18 300 ILE A N 1
ATOM 8404 C CA . ILE C 1 322 ? 56.178 -3.064 -51.506 1.00 12.51 300 ILE A CA 1
ATOM 8405 C C . ILE C 1 322 ? 55.768 -1.759 -52.194 1.00 16.79 300 ILE A C 1
ATOM 8406 O O . ILE C 1 322 ? 56.535 -0.796 -52.240 1.00 16.74 300 ILE A O 1
ATOM 8411 N N . GLN C 1 323 ? 54.520 -1.706 -52.638 1.00 15.12 301 GLN A N 1
ATOM 8412 C CA . GLN C 1 323 ? 53.951 -0.519 -53.251 1.00 13.67 301 GLN A CA 1
ATOM 8413 C C . GLN C 1 323 ? 53.489 0.486 -52.217 1.00 13.79 301 GLN A C 1
ATOM 8414 O O . GLN C 1 323 ? 52.813 0.120 -51.259 1.00 13.70 301 GLN A O 1
ATOM 8420 N N . THR C 1 324 ? 53.920 1.729 -52.374 1.00 13.73 302 THR A N 1
ATOM 8421 C CA . THR C 1 324 ? 53.350 2.826 -51.611 1.00 12.58 302 THR A CA 1
ATOM 8422 C C . THR C 1 324 ? 52.836 3.945 -52.513 1.00 15.19 302 THR A C 1
ATOM 8423 O O . THR C 1 324 ? 53.186 4.016 -53.691 1.00 16.21 302 THR A O 1
ATOM 8427 N N . ILE C 1 325 ? 52.033 4.808 -51.912 1.00 10.98 303 ILE A N 1
ATOM 8428 C CA . ILE C 1 325 ? 51.442 6.000 -52.541 1.00 10.56 303 ILE A CA 1
ATOM 8429 C C . ILE C 1 325 ? 51.695 7.199 -51.632 1.00 9.97 303 ILE A C 1
ATOM 8430 O O . ILE C 1 325 ? 51.775 7.036 -50.411 1.00 8.94 303 ILE A O 1
ATOM 8435 N N . ILE C 1 326 ? 51.813 8.393 -52.211 1.00 9.71 304 ILE A N 1
ATOM 8436 C CA . ILE C 1 326 ? 51.966 9.607 -51.406 1.00 9.81 304 ILE A CA 1
ATOM 8437 C C . ILE C 1 326 ? 50.646 10.324 -51.252 1.00 8.19 304 ILE A C 1
ATOM 8438 O O . ILE C 1 326 ? 50.029 10.589 -52.270 1.00 8.11 304 ILE A O 1
ATOM 8443 N N . HIS C 1 327 ? 50.269 10.687 -50.028 1.00 10.03 305 HIS A N 1
ATOM 8444 C CA . HIS C 1 327 ? 49.073 11.488 -49.798 1.00 9.18 305 HIS A CA 1
ATOM 8445 C C . HIS C 1 327 ? 49.519 12.676 -48.949 1.00 8.21 305 HIS A C 1
ATOM 8446 O O . HIS C 1 327 ? 49.451 12.615 -47.719 1.00 8.09 305 HIS A O 1
ATOM 8453 N N . TYR C 1 328 ? 50.028 13.754 -49.564 1.00 6.81 306 TYR A N 1
ATOM 8454 C CA . TYR C 1 328 ? 50.063 14.039 -50.998 1.00 7.77 306 TYR A CA 1
ATOM 8455 C C . TYR C 1 328 ? 51.352 14.823 -51.213 1.00 7.71 306 TYR A C 1
ATOM 8456 O O . TYR C 1 328 ? 51.882 15.391 -50.239 1.00 9.08 306 TYR A O 1
ATOM 8465 N N . PRO C 1 329 ? 51.880 14.821 -52.465 1.00 9.75 307 PRO A N 1
ATOM 8466 C CA . PRO C 1 329 ? 53.191 15.462 -52.684 1.00 11.10 307 PRO A CA 1
ATOM 8467 C C . PRO C 1 329 ? 53.118 16.913 -53.139 1.00 9.55 307 PRO A C 1
ATOM 8468 O O . PRO C 1 329 ? 54.088 17.641 -52.981 1.00 11.83 307 PRO A O 1
ATOM 8472 N N . ILE C 1 330 ? 51.973 17.353 -53.662 1.00 9.04 308 ILE A N 1
ATOM 8473 C CA . ILE C 1 330 ? 51.788 18.730 -54.055 1.00 9.04 308 ILE A CA 1
ATOM 8474 C C . ILE C 1 330 ? 50.492 19.227 -53.396 1.00 11.46 308 ILE A C 1
ATOM 8475 O O . ILE C 1 330 ? 49.421 18.695 -53.676 1.00 10.07 308 ILE A O 1
ATOM 8480 N N . PRO C 1 331 ? 50.570 20.303 -52.595 1.00 10.53 309 PRO A N 1
ATOM 8481 C CA . PRO C 1 331 ? 49.414 20.843 -51.882 1.00 9.79 309 PRO A CA 1
ATOM 8482 C C . PRO C 1 331 ? 48.557 21.641 -52.875 1.00 9.11 309 PRO A C 1
ATOM 8483 O O . PRO C 1 331 ? 49.060 22.105 -53.904 1.00 10.21 309 PRO A O 1
ATOM 8487 N N . PRO C 1 332 ? 47.259 21.804 -52.605 1.00 9.56 310 PRO A N 1
ATOM 8488 C CA . PRO C 1 332 ? 46.392 22.500 -53.543 1.00 10.43 310 PRO A CA 1
ATOM 8489 C C . PRO C 1 332 ? 46.910 23.858 -53.990 1.00 11.86 310 PRO A C 1
ATOM 8490 O O . PRO C 1 332 ? 46.843 24.152 -55.177 1.00 12.41 310 PRO A O 1
ATOM 8494 N N . HIS C 1 333 ? 47.395 24.668 -53.054 1.00 10.71 311 HIS A N 1
ATOM 8495 C CA . HIS C 1 333 ? 47.807 26.029 -53.413 1.00 11.20 311 HIS A CA 1
ATOM 8496 C C . HIS C 1 333 ? 48.975 26.101 -54.394 1.00 11.18 311 HIS A C 1
ATOM 8497 O O . HIS C 1 333 ? 49.161 27.146 -55.024 1.00 14.68 311 HIS A O 1
ATOM 8504 N N . LYS C 1 334 ? 49.741 25.015 -54.497 1.00 11.79 312 LYS A N 1
ATOM 8505 C CA . LYS C 1 334 ? 50.883 24.925 -55.408 1.00 12.89 312 LYS A CA 1
ATOM 8506 C C . LYS C 1 334 ? 50.586 24.260 -56.764 1.00 15.40 312 LYS A C 1
ATOM 8507 O O . LYS C 1 334 ? 51.495 24.092 -57.586 1.00 13.53 312 LYS A O 1
ATOM 8513 N N . GLN C 1 335 ? 49.330 23.883 -56.974 1.00 13.48 313 GLN A N 1
ATOM 8514 C CA . GLN C 1 335 ? 48.882 23.298 -58.217 1.00 11.91 313 GLN A CA 1
ATOM 8515 C C . GLN C 1 335 ? 48.720 24.355 -59.308 1.00 10.88 313 GLN A C 1
ATOM 8516 O O . GLN C 1 335 ? 48.324 25.493 -59.073 1.00 11.38 313 GLN A O 1
ATOM 8522 N N . LYS C 1 336 ? 48.977 23.911 -60.535 1.00 13.60 314 LYS A N 1
ATOM 8523 C CA . LYS C 1 336 ? 48.738 24.735 -61.726 1.00 17.11 314 LYS A CA 1
ATOM 8524 C C . LYS C 1 336 ? 47.327 25.292 -61.773 1.00 13.16 314 LYS A C 1
ATOM 8525 O O . LYS C 1 336 ? 47.135 26.433 -62.145 1.00 15.78 314 LYS A O 1
ATOM 8531 N N . CYS C 1 337 ? 46.325 24.487 -61.410 1.00 12.97 315 CYS A N 1
ATOM 8532 C CA . CYS C 1 337 ? 44.944 24.940 -61.492 1.00 15.92 315 CYS A CA 1
ATOM 8533 C C . CYS C 1 337 ? 44.618 26.063 -60.494 1.00 14.84 315 CYS A C 1
ATOM 8534 O O . CYS C 1 337 ? 43.589 26.702 -60.595 1.00 14.35 315 CYS A O 1
ATOM 8537 N N . TYR C 1 338 ? 45.478 26.269 -59.501 1.00 13.68 316 TYR A N 1
ATOM 8538 C CA . TYR C 1 338 ? 45.281 27.333 -58.522 1.00 13.63 316 TYR A CA 1
ATOM 8539 C C . TYR C 1 338 ? 46.422 28.372 -58.551 1.00 17.60 316 TYR A C 1
ATOM 8540 O O . TYR C 1 338 ? 46.974 28.744 -57.521 1.00 16.93 316 TYR A O 1
ATOM 8549 N N . LYS C 1 339 ? 46.789 28.805 -59.754 1.00 20.33 317 LYS A N 1
ATOM 8550 C CA . LYS C 1 339 ? 47.862 29.784 -59.949 1.00 27.80 317 LYS A CA 1
ATOM 8551 C C . LYS C 1 339 ? 47.699 30.952 -58.984 1.00 23.35 317 LYS A C 1
ATOM 8552 O O . LYS C 1 339 ? 48.663 31.431 -58.399 1.00 27.49 317 LYS A O 1
ATOM 8558 N N . ASP C 1 340 ? 46.461 31.401 -58.840 1.00 25.37 318 ASP A N 1
ATOM 8559 C CA . ASP C 1 340 ? 46.133 32.515 -57.966 1.00 29.64 318 ASP A CA 1
ATOM 8560 C C . ASP C 1 340 ? 46.648 32.326 -56.535 1.00 25.50 318 ASP A C 1
ATOM 8561 O O . ASP C 1 340 ? 46.888 33.302 -55.827 1.00 30.17 318 ASP A O 1
ATOM 8566 N N . LEU C 1 341 ? 46.821 31.076 -56.113 1.00 22.22 319 LEU A N 1
ATOM 8567 C CA . LEU C 1 341 ? 47.195 30.783 -54.732 1.00 20.62 319 LEU A CA 1
ATOM 8568 C C . LEU C 1 341 ? 48.676 30.413 -54.582 1.00 18.02 319 LEU A C 1
ATOM 8569 O O . LEU C 1 341 ? 49.158 30.176 -53.467 1.00 15.48 319 LEU A O 1
ATOM 8574 N N . ASN C 1 342 ? 49.412 30.333 -55.689 1.00 21.27 320 ASN A N 1
ATOM 8575 C CA . ASN C 1 342 ? 50.751 29.755 -55.636 1.00 21.25 320 ASN A CA 1
ATOM 8576 C C . ASN C 1 342 ? 51.639 30.574 -54.688 1.00 18.84 320 ASN A C 1
ATOM 8577 O O . ASN C 1 342 ? 52.581 30.038 -54.110 1.00 28.66 320 ASN A O 1
ATOM 8582 N N . HIS C 1 343 ? 51.327 31.853 -54.545 1.00 25.39 321 HIS A N 1
ATOM 8583 C CA . HIS C 1 343 ? 52.154 32.780 -53.780 1.00 27.56 321 HIS A CA 1
ATOM 8584 C C . HIS C 1 343 ? 52.034 32.565 -52.276 1.00 25.83 321 HIS A C 1
ATOM 8585 O O . HIS C 1 343 ? 52.841 33.097 -51.516 1.00 26.40 321 HIS A O 1
ATOM 8592 N N . LEU C 1 344 ? 51.028 31.806 -51.833 1.00 21.58 322 LEU A N 1
ATOM 8593 C CA . LEU C 1 344 ? 50.681 31.766 -50.414 1.00 23.56 322 LEU A CA 1
ATOM 8594 C C . LEU C 1 344 ? 51.755 31.030 -49.655 1.00 19.62 322 LEU A C 1
ATOM 8595 O O . LEU C 1 344 ? 52.245 30.012 -50.117 1.00 20.35 322 LEU A O 1
ATOM 8600 N N . LYS C 1 345 ? 52.092 31.541 -48.478 1.00 24.30 323 LYS A N 1
ATOM 8601 C CA . LYS C 1 345 ? 53.167 30.979 -47.661 1.00 26.87 323 LYS A CA 1
ATOM 8602 C C . LYS C 1 345 ? 52.579 30.050 -46.603 1.00 19.43 323 LYS A C 1
ATOM 8603 O O . LYS C 1 345 ? 52.060 30.499 -45.581 1.00 21.72 323 LYS A O 1
ATOM 8609 N N . LEU C 1 346 ? 52.656 28.751 -46.876 1.00 19.43 324 LEU A N 1
ATOM 8610 C CA . LEU C 1 346 ? 52.085 27.751 -46.003 1.00 16.48 324 LEU A CA 1
ATOM 8611 C C . LEU C 1 346 ? 53.158 26.715 -45.720 1.00 13.69 324 LEU A C 1
ATOM 8612 O O . LEU C 1 346 ? 53.092 25.572 -46.197 1.00 13.15 324 LEU A O 1
ATOM 8617 N N . PRO C 1 347 ? 54.204 27.103 -44.970 1.00 12.33 325 PRO A N 1
ATOM 8618 C CA . PRO C 1 347 ? 55.342 26.220 -44.778 1.00 15.66 325 PRO A CA 1
ATOM 8619 C C . PRO C 1 347 ? 55.066 24.910 -44.071 1.00 11.75 325 PRO A C 1
ATOM 8620 O O . PRO C 1 347 ? 55.752 23.907 -44.327 1.00 13.79 325 PRO A O 1
ATOM 8624 N N . ILE C 1 348 ? 54.073 24.879 -43.189 1.00 11.06 326 ILE A N 1
ATOM 8625 C CA . ILE C 1 348 ? 53.774 23.605 -42.545 1.00 10.71 326 ILE A CA 1
ATOM 8626 C C . ILE C 1 348 ? 53.217 22.612 -43.554 1.00 10.48 326 ILE A C 1
ATOM 8627 O O . ILE C 1 348 ? 53.755 21.513 -43.708 1.00 13.97 326 ILE A O 1
ATOM 8632 N N . THR C 1 349 ? 52.176 23.049 -44.252 1.00 12.19 327 THR A N 1
ATOM 8633 C CA . THR C 1 349 ? 51.553 22.279 -45.332 1.00 11.79 327 THR A CA 1
ATOM 8634 C C . THR C 1 349 ? 52.600 21.878 -46.369 1.00 9.33 327 THR A C 1
ATOM 8635 O O . THR C 1 349 ? 52.620 20.743 -46.824 1.00 10.28 327 THR A O 1
ATOM 8639 N N . GLU C 1 350 ? 53.499 22.785 -46.736 1.00 12.33 328 GLU A N 1
ATOM 8640 C CA . GLU C 1 350 ? 54.469 22.489 -47.783 1.00 11.99 328 GLU A CA 1
ATOM 8641 C C . GLU C 1 350 ? 55.477 21.458 -47.339 1.00 9.26 328 GLU A C 1
ATOM 8642 O O . GLU C 1 350 ? 55.829 20.515 -48.070 1.00 12.91 328 GLU A O 1
ATOM 8648 N N . ASN C 1 351 ? 55.941 21.608 -46.092 1.00 10.94 329 ASN A N 1
ATOM 8649 C CA . ASN C 1 351 ? 56.829 20.609 -45.520 1.00 11.40 329 ASN A CA 1
ATOM 8650 C C . ASN C 1 351 ? 56.202 19.214 -45.462 1.00 10.19 329 ASN A C 1
ATOM 8651 O O . ASN C 1 351 ? 56.812 18.204 -45.825 1.00 11.88 329 ASN A O 1
ATOM 8656 N N . ILE C 1 352 ? 54.968 19.132 -44.980 1.00 9.23 330 ILE A N 1
ATOM 8657 C CA . ILE C 1 352 ? 54.286 17.815 -44.918 1.00 10.98 330 ILE A CA 1
ATOM 8658 C C . ILE C 1 352 ? 54.310 17.156 -46.317 1.00 8.62 330 ILE A C 1
ATOM 8659 O O . ILE C 1 352 ? 54.588 15.953 -46.487 1.00 8.76 330 ILE A O 1
ATOM 8664 N N . HIS C 1 353 ? 53.931 17.932 -47.334 1.00 10.42 331 HIS A N 1
ATOM 8665 C CA . HIS C 1 353 ? 53.809 17.391 -48.682 1.00 10.15 331 HIS A CA 1
ATOM 8666 C C . HIS C 1 353 ? 55.163 16.992 -49.229 1.00 11.60 331 HIS A C 1
ATOM 8667 O O . HIS C 1 353 ? 55.261 16.043 -49.989 1.00 12.87 331 HIS A O 1
ATOM 8674 N N . GLN C 1 354 ? 56.225 17.648 -48.749 1.00 12.96 332 GLN A N 1
ATOM 8675 C CA . GLN C 1 354 ? 57.599 17.216 -49.074 1.00 15.05 332 GLN A CA 1
ATOM 8676 C C . GLN C 1 354 ? 58.045 15.862 -48.504 1.00 12.64 332 GLN A C 1
ATOM 8677 O O . GLN C 1 354 ? 58.954 15.196 -49.027 1.00 15.18 332 GLN A O 1
ATOM 8683 N N . GLU C 1 355 ? 57.386 15.455 -47.421 1.00 12.40 333 GLU A N 1
ATOM 8684 C CA . GLU C 1 355 ? 57.942 14.513 -46.454 1.00 11.87 333 GLU A CA 1
ATOM 8685 C C . GLU C 1 355 ? 57.090 13.249 -46.230 1.00 10.80 333 GLU A C 1
ATOM 8686 O O . GLU C 1 355 ? 57.548 12.265 -45.657 1.00 11.99 333 GLU A O 1
ATOM 8692 N N . VAL C 1 356 ? 55.827 13.263 -46.676 1.00 9.93 334 VAL A N 1
ATOM 8693 C CA . VAL C 1 356 ? 54.947 12.152 -46.277 1.00 10.50 334 VAL A CA 1
ATOM 8694 C C . VAL C 1 356 ? 54.953 11.008 -47.276 1.00 9.05 334 VAL A C 1
ATOM 8695 O O . VAL C 1 356 ? 55.140 11.222 -48.485 1.00 9.95 334 VAL A O 1
ATOM 8699 N N . LEU C 1 357 ? 54.807 9.791 -46.745 1.00 7.80 335 LEU A N 1
ATOM 8700 C CA . LEU C 1 357 ? 54.600 8.607 -47.545 1.00 10.57 335 LEU A CA 1
ATOM 8701 C C . LEU C 1 357 ? 53.602 7.717 -46.812 1.00 9.83 335 LEU A C 1
ATOM 8702 O O . LEU C 1 357 ? 53.602 7.621 -45.570 1.00 8.95 335 LEU A O 1
ATOM 8707 N N . SER C 1 358 ? 52.711 7.085 -47.568 1.00 8.66 336 SER A N 1
ATOM 8708 C CA . SER C 1 358 ? 51.769 6.111 -46.964 1.00 8.23 336 SER A CA 1
ATOM 8709 C C . SER C 1 358 ? 52.177 4.641 -47.044 1.00 9.36 336 SER A C 1
ATOM 8710 O O . SER C 1 358 ? 52.578 4.132 -48.089 1.00 9.50 336 SER A O 1
ATOM 8713 N N . LEU C 1 359 ? 52.072 3.960 -45.928 1.00 7.67 337 LEU A N 1
ATOM 8714 C CA . LEU C 1 359 ? 52.379 2.514 -45.840 1.00 8.60 337 LEU A CA 1
ATOM 8715 C C . LEU C 1 359 ? 51.159 1.599 -46.079 1.00 9.97 337 LEU A C 1
ATOM 8716 O O . LEU C 1 359 ? 50.039 1.964 -45.666 1.00 8.82 337 LEU A O 1
ATOM 8721 N N . PRO C 1 360 ? 51.354 0.411 -46.698 1.00 7.69 338 PRO A N 1
ATOM 8722 C CA . PRO C 1 360 ? 50.153 -0.407 -46.923 1.00 9.17 338 PRO A CA 1
ATOM 8723 C C . PRO C 1 360 ? 49.422 -0.776 -45.645 1.00 10.51 338 PRO A C 1
ATOM 8724 O O . PRO C 1 360 ? 50.037 -1.187 -44.659 1.00 8.30 338 PRO A O 1
ATOM 8728 N N . ILE C 1 361 ? 48.099 -0.656 -45.649 1.00 9.86 339 ILE A N 1
ATOM 8729 C CA . ILE C 1 361 ? 47.268 -1.053 -44.524 1.00 9.93 339 ILE A CA 1
ATOM 8730 C C . ILE C 1 361 ? 45.882 -1.357 -45.076 1.00 9.59 339 ILE A C 1
ATOM 8731 O O . ILE C 1 361 ? 45.404 -0.750 -46.042 1.00 10.62 339 ILE A O 1
ATOM 8736 N N . SER C 1 362 ? 45.245 -2.320 -44.438 1.00 10.64 340 SER A N 1
ATOM 8737 C CA . SER C 1 362 ? 43.907 -2.715 -44.845 1.00 9.63 340 SER A CA 1
ATOM 8738 C C . SER C 1 362 ? 43.355 -3.691 -43.814 1.00 9.95 340 SER A C 1
ATOM 8739 O O . SER C 1 362 ? 44.107 -4.340 -43.107 1.00 11.27 340 SER A O 1
ATOM 8742 N N . PRO C 1 363 ? 42.032 -3.818 -43.715 1.00 9.23 341 PRO A N 1
ATOM 8743 C CA . PRO C 1 363 ? 41.556 -4.755 -42.704 1.00 9.24 341 PRO A CA 1
ATOM 8744 C C . PRO C 1 363 ? 41.897 -6.228 -42.923 1.00 9.28 341 PRO A C 1
ATOM 8745 O O . PRO C 1 363 ? 41.869 -7.018 -41.979 1.00 14.14 341 PRO A O 1
ATOM 8749 N N . THR C 1 364 ? 42.196 -6.610 -44.161 1.00 9.84 342 THR A N 1
ATOM 8750 C CA . THR C 1 364 ? 42.448 -8.021 -44.488 1.00 10.90 342 THR A CA 1
ATOM 8751 C C . THR C 1 364 ? 43.966 -8.327 -44.586 1.00 12.11 342 THR A C 1
ATOM 8752 O O . THR C 1 364 ? 44.351 -9.471 -44.818 1.00 11.18 342 THR A O 1
ATOM 8756 N N . MET C 1 365 ? 44.826 -7.331 -44.350 1.00 10.22 343 MET A N 1
ATOM 8757 C CA . MET C 1 365 ? 46.270 -7.443 -44.596 1.00 10.59 343 MET A CA 1
ATOM 8758 C C . MET C 1 365 ? 46.870 -8.504 -43.702 1.00 14.57 343 MET A C 1
ATOM 8759 O O . MET C 1 365 ? 46.575 -8.570 -42.519 1.00 15.18 343 MET A O 1
ATOM 8764 N N . LYS C 1 366 ? 47.747 -9.316 -44.272 1.00 16.46 344 LYS A N 1
ATOM 8765 C CA . LYS C 1 366 ? 48.222 -10.490 -43.559 1.00 15.10 344 LYS A CA 1
ATOM 8766 C C . LYS C 1 366 ? 49.381 -10.111 -42.649 1.00 14.83 344 LYS A C 1
ATOM 8767 O O . LYS C 1 366 ? 50.194 -9.252 -43.002 1.00 14.27 344 LYS A O 1
ATOM 8773 N N . GLU C 1 367 ? 49.510 -10.821 -41.530 1.00 16.52 345 GLU A N 1
ATOM 8774 C CA . GLU C 1 367 ? 50.579 -10.547 -40.571 1.00 16.34 345 GLU A CA 1
ATOM 8775 C C . GLU C 1 367 ? 51.973 -10.635 -41.186 1.00 18.66 345 GLU A C 1
ATOM 8776 O O . GLU C 1 367 ? 52.837 -9.827 -40.863 1.00 15.49 345 GLU A O 1
ATOM 8782 N N . ASN C 1 368 ? 52.193 -11.595 -42.080 1.00 16.51 346 ASN A N 1
ATOM 8783 C CA . ASN C 1 368 ? 53.480 -11.679 -42.752 1.00 18.60 346 ASN A CA 1
ATOM 8784 C C . ASN C 1 368 ? 53.812 -10.367 -43.430 1.00 16.56 346 ASN A C 1
ATOM 8785 O O . ASN C 1 368 ? 54.970 -9.959 -43.540 1.00 16.35 346 ASN A O 1
ATOM 8790 N N . ASP C 1 369 ? 52.787 -9.712 -43.953 1.00 14.06 347 ASP A N 1
ATOM 8791 C CA . ASP C 1 369 ? 53.025 -8.518 -44.730 1.00 13.83 347 ASP A CA 1
ATOM 8792 C C . ASP C 1 369 ? 53.277 -7.268 -43.876 1.00 11.42 347 ASP A C 1
ATOM 8793 O O . ASP C 1 369 ? 54.275 -6.565 -44.098 1.00 11.14 347 ASP A O 1
ATOM 8798 N N . PHE C 1 370 ? 52.466 -7.010 -42.853 1.00 12.96 348 PHE A N 1
ATOM 8799 C CA . PHE C 1 370 ? 52.784 -5.844 -42.007 1.00 12.89 348 PHE A CA 1
ATOM 8800 C C . PHE C 1 370 ? 54.092 -6.033 -41.227 1.00 10.74 348 PHE A C 1
ATOM 8801 O O . PHE C 1 370 ? 54.838 -5.091 -40.957 1.00 10.46 348 PHE A O 1
ATOM 8809 N N . LYS C 1 371 ? 54.379 -7.283 -40.878 1.00 10.66 349 LYS A N 1
ATOM 8810 C CA . LYS C 1 371 ? 55.660 -7.649 -40.282 1.00 13.54 349 LYS A CA 1
ATOM 8811 C C . LYS C 1 371 ? 56.811 -7.332 -41.219 1.00 11.78 349 LYS A C 1
ATOM 8812 O O . LYS C 1 371 ? 57.772 -6.698 -40.797 1.00 11.13 349 LYS A O 1
ATOM 8818 N N . LYS C 1 372 ? 56.703 -7.715 -42.490 1.00 14.04 350 LYS A N 1
ATOM 8819 C CA . LYS C 1 372 ? 57.743 -7.408 -43.467 1.00 15.08 350 LYS A CA 1
ATOM 8820 C C . LYS C 1 372 ? 58.005 -5.910 -43.499 1.00 10.81 350 LYS A C 1
ATOM 8821 O O . LYS C 1 372 ? 59.147 -5.453 -43.597 1.00 16.18 350 LYS A O 1
ATOM 8827 N N . VAL C 1 373 ? 56.930 -5.118 -43.459 1.00 12.52 351 VAL A N 1
ATOM 8828 C CA . VAL C 1 373 ? 57.050 -3.677 -43.658 1.00 8.95 351 VAL A CA 1
ATOM 8829 C C . VAL C 1 373 ? 57.842 -3.097 -42.494 1.00 10.60 351 VAL A C 1
ATOM 8830 O O . VAL C 1 373 ? 58.781 -2.339 -42.679 1.00 13.45 351 VAL A O 1
ATOM 8834 N N . ALA C 1 374 ? 57.483 -3.500 -41.277 1.00 11.71 352 ALA A N 1
ATOM 8835 C CA . ALA C 1 374 ? 58.239 -3.005 -40.138 1.00 12.38 352 ALA A CA 1
ATOM 8836 C C . ALA C 1 374 ? 59.677 -3.508 -40.149 1.00 13.56 352 ALA A C 1
ATOM 8837 O O . ALA C 1 374 ? 60.592 -2.732 -39.895 1.00 10.50 352 ALA A O 1
ATOM 8839 N N . ASP C 1 375 ? 59.863 -4.785 -40.475 1.00 13.84 353 ASP A N 1
ATOM 8840 C CA . ASP C 1 375 ? 61.203 -5.375 -40.466 1.00 12.19 353 ASP A CA 1
ATOM 8841 C C . ASP C 1 375 ? 62.137 -4.665 -41.436 1.00 14.22 353 ASP A C 1
ATOM 8842 O O . ASP C 1 375 ? 63.291 -4.395 -41.110 1.00 16.10 353 ASP A O 1
ATOM 8847 N N . ILE C 1 376 ? 61.622 -4.360 -42.624 1.00 15.41 354 ILE A N 1
ATOM 8848 C CA . ILE C 1 376 ? 62.361 -3.663 -43.663 1.00 15.63 354 ILE A CA 1
ATOM 8849 C C . ILE C 1 376 ? 62.607 -2.204 -43.317 1.00 15.92 354 ILE A C 1
ATOM 8850 O O . ILE C 1 376 ? 63.716 -1.677 -43.495 1.00 13.20 354 ILE A O 1
ATOM 8855 N N . LEU C 1 377 ? 61.619 -1.559 -42.716 1.00 12.30 355 LEU A N 1
ATOM 8856 C CA . LEU C 1 377 ? 61.854 -0.202 -42.250 1.00 13.49 355 LEU A CA 1
ATOM 8857 C C . LEU C 1 377 ? 62.879 -0.164 -41.118 1.00 11.92 355 LEU A C 1
ATOM 8858 O O . LEU C 1 377 ? 63.608 0.805 -41.011 1.00 14.49 355 LEU A O 1
ATOM 8863 N N . ASN C 1 378 ? 62.933 -1.198 -40.278 1.00 12.57 356 ASN A N 1
ATOM 8864 C CA . ASN C 1 378 ? 63.871 -1.234 -39.160 1.00 12.14 356 ASN A CA 1
ATOM 8865 C C . ASN C 1 378 ? 65.308 -1.495 -39.575 1.00 14.63 356 ASN A C 1
ATOM 8866 O O . ASN C 1 378 ? 66.204 -1.413 -38.719 1.00 15.23 356 ASN A O 1
ATOM 8871 N N . LYS C 1 379 ? 65.517 -1.792 -40.858 1.00 16.36 357 LYS A N 1
ATOM 8872 C CA . LYS C 1 379 ? 66.868 -1.883 -41.432 1.00 17.89 357 LYS A CA 1
ATOM 8873 C C . LYS C 1 379 ? 67.232 -0.716 -42.353 1.00 16.62 357 LYS A C 1
ATOM 8874 O O . LYS C 1 379 ? 68.329 -0.690 -42.948 1.00 18.07 357 LYS A O 1
ATOM 8880 N N . TRP C 1 380 ? 66.335 0.247 -42.522 1.00 15.18 358 TRP A N 1
ATOM 8881 C CA . TRP C 1 380 ? 66.565 1.341 -43.445 1.00 13.48 358 TRP A CA 1
ATOM 8882 C C . TRP C 1 380 ? 67.482 2.406 -42.876 1.00 19.93 358 TRP A C 1
ATOM 8883 O O . TRP C 1 380 ? 67.051 3.262 -42.118 1.00 16.33 358 TRP A O 1
ATOM 8894 N N . LYS C 1 381 ? 68.766 2.320 -43.242 1.00 18.51 359 LYS A N 1
ATOM 8895 C CA . LYS C 1 381 ? 69.780 3.263 -42.771 1.00 24.85 359 LYS A CA 1
ATOM 8896 C C . LYS C 1 381 ? 69.988 3.224 -41.252 1.00 29.84 359 LYS A C 1
ATOM 8897 O O . LYS C 1 381 ? 70.593 4.142 -40.686 1.00 31.68 359 LYS A O 1
ATOM 8903 N N . VAL C 1 382 ? 69.491 2.173 -40.595 1.00 23.81 360 VAL A N 1
ATOM 8904 C CA . VAL C 1 382 ? 69.593 2.031 -39.139 1.00 28.97 360 VAL A CA 1
ATOM 8905 C C . VAL C 1 382 ? 69.751 0.573 -38.733 1.00 31.44 360 VAL A C 1
ATOM 8906 O O . VAL C 1 382 ? 69.643 -0.332 -39.571 1.00 30.53 360 VAL A O 1
ATOM 8911 N N . TYR D 1 16 ? -0.442 16.029 -65.019 1.00 39.78 -6 TYR B N 1
ATOM 8912 C CA . TYR D 1 16 ? 0.176 14.985 -65.905 1.00 30.17 -6 TYR B CA 1
ATOM 8913 C C . TYR D 1 16 ? 0.747 13.815 -65.100 1.00 29.71 -6 TYR B C 1
ATOM 8914 O O . TYR D 1 16 ? 1.475 14.037 -64.133 1.00 39.44 -6 TYR B O 1
ATOM 8923 N N . PHE D 1 17 ? 0.421 12.577 -65.476 1.00 32.50 -5 PHE B N 1
ATOM 8924 C CA . PHE D 1 17 ? 1.110 11.416 -64.894 1.00 26.12 -5 PHE B CA 1
ATOM 8925 C C . PHE D 1 17 ? 2.133 10.772 -65.826 1.00 32.38 -5 PHE B C 1
ATOM 8926 O O . PHE D 1 17 ? 2.671 11.450 -66.704 1.00 25.78 -5 PHE B O 1
ATOM 8934 N N . HIS D 1 22 ? 0.119 -5.371 -67.387 1.00 40.29 0 HIS B N 1
ATOM 8935 C CA . HIS D 1 22 ? 0.072 -3.973 -67.889 1.00 34.06 0 HIS B CA 1
ATOM 8936 C C . HIS D 1 22 ? 1.234 -3.739 -68.852 1.00 32.34 0 HIS B C 1
ATOM 8937 O O . HIS D 1 22 ? 2.318 -4.291 -68.672 1.00 27.69 0 HIS B O 1
ATOM 8939 N N . MET D 1 23 ? 1.003 -2.923 -69.877 1.00 26.41 1 MET B N 1
ATOM 8940 C CA . MET D 1 23 ? 2.053 -2.609 -70.832 1.00 23.97 1 MET B CA 1
ATOM 8941 C C . MET D 1 23 ? 2.875 -1.441 -70.303 1.00 20.63 1 MET B C 1
ATOM 8942 O O . MET D 1 23 ? 2.409 -0.295 -70.218 1.00 18.42 1 MET B O 1
ATOM 8947 N N . PHE D 1 24 ? 4.111 -1.748 -69.923 1.00 21.69 2 PHE B N 1
ATOM 8948 C CA . PHE D 1 24 ? 5.020 -0.727 -69.436 1.00 19.45 2 PHE B CA 1
ATOM 8949 C C . PHE D 1 24 ? 5.449 0.164 -70.594 1.00 20.30 2 PHE B C 1
ATOM 8950 O O . PHE D 1 24 ? 5.452 -0.246 -71.752 1.00 17.84 2 PHE B O 1
ATOM 8958 N N . PHE D 1 25 ? 5.824 1.386 -70.251 1.00 16.87 3 PHE B N 1
ATOM 8959 C CA . PHE D 1 25 ? 6.287 2.326 -71.232 1.00 14.98 3 PHE B CA 1
ATOM 8960 C C . PHE D 1 25 ? 7.605 1.829 -71.820 1.00 15.86 3 PHE B C 1
ATOM 8961 O O . PHE D 1 25 ? 7.802 1.868 -73.027 1.00 14.90 3 PHE B O 1
ATOM 8969 N N . LEU D 1 26 ? 8.496 1.365 -70.953 1.00 16.75 4 LEU B N 1
ATOM 8970 C CA . LEU D 1 26 ? 9.775 0.811 -71.368 1.00 15.57 4 LEU B CA 1
ATOM 8971 C C . LEU D 1 26 ? 10.086 -0.293 -70.362 1.00 14.27 4 LEU B C 1
ATOM 8972 O O . LEU D 1 26 ? 10.396 -0.035 -69.196 1.00 17.66 4 LEU B O 1
ATOM 8977 N N . ASN D 1 27 ? 10.011 -1.518 -70.842 1.00 13.84 5 ASN B N 1
ATOM 8978 C CA . ASN D 1 27 ? 10.240 -2.691 -70.009 1.00 16.24 5 ASN B CA 1
ATOM 8979 C C . ASN D 1 27 ? 11.713 -3.076 -70.028 1.00 15.43 5 ASN B C 1
ATOM 8980 O O . ASN D 1 27 ? 12.146 -3.917 -70.816 1.00 14.58 5 ASN B O 1
ATOM 8985 N N . LEU D 1 28 ? 12.484 -2.423 -69.157 1.00 15.81 6 LEU B N 1
ATOM 8986 C CA . LEU D 1 28 ? 13.928 -2.576 -69.150 1.00 16.28 6 LEU B CA 1
ATOM 8987 C C . LEU D 1 28 ? 14.334 -3.970 -68.710 1.00 15.07 6 LEU B C 1
ATOM 8988 O O . LEU D 1 28 ? 15.339 -4.493 -69.175 1.00 14.01 6 LEU B O 1
ATOM 8993 N N . LYS D 1 29 ? 13.562 -4.576 -67.806 1.00 15.69 7 LYS B N 1
ATOM 8994 C CA . LYS D 1 29 ? 13.774 -5.976 -67.479 1.00 16.16 7 LYS B CA 1
ATOM 8995 C C . LYS D 1 29 ? 13.787 -6.803 -68.783 1.00 12.67 7 LYS B C 1
ATOM 8996 O O . LYS D 1 29 ? 14.743 -7.556 -69.044 1.00 14.34 7 LYS B O 1
ATOM 9002 N N . GLN D 1 30 ? 12.780 -6.629 -69.639 1.00 14.80 8 GLN B N 1
ATOM 9003 C CA . GLN D 1 30 ? 12.677 -7.435 -70.866 1.00 18.14 8 GLN B CA 1
ATOM 9004 C C . GLN D 1 30 ? 13.800 -7.111 -71.851 1.00 14.77 8 GLN B C 1
ATOM 9005 O O . GLN D 1 30 ? 14.398 -7.992 -72.458 1.00 15.34 8 GLN B O 1
ATOM 9011 N N . ILE D 1 31 ? 14.154 -5.843 -71.974 1.00 13.31 9 ILE B N 1
ATOM 9012 C CA . ILE D 1 31 ? 15.326 -5.482 -72.775 1.00 13.80 9 ILE B CA 1
ATOM 9013 C C . ILE D 1 31 ? 16.658 -6.072 -72.334 1.00 11.81 9 ILE B C 1
ATOM 9014 O O . ILE D 1 31 ? 17.437 -6.547 -73.171 1.00 12.56 9 ILE B O 1
ATOM 9019 N N . ASN D 1 32 ? 16.937 -5.997 -71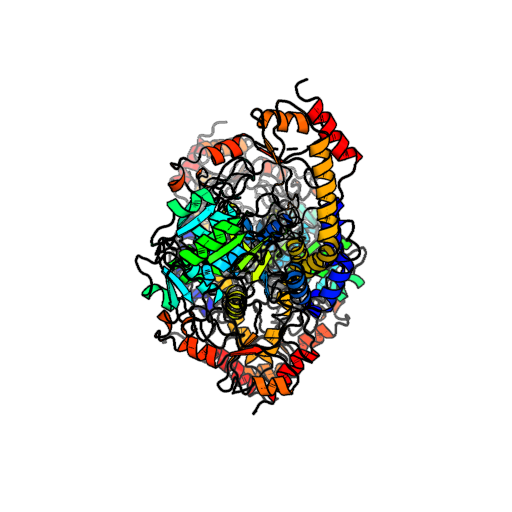.034 1.00 9.31 10 ASN B N 1
ATOM 9020 C CA . ASN D 1 32 ? 18.178 -6.461 -70.448 1.00 8.83 10 ASN B CA 1
ATOM 9021 C C . ASN D 1 32 ? 18.235 -7.976 -70.178 1.00 10.50 10 ASN B C 1
ATOM 9022 O O . ASN D 1 32 ? 19.345 -8.510 -70.124 1.00 11.47 10 ASN B O 1
ATOM 9027 N N . ASP D 1 33 ? 17.080 -8.659 -70.062 1.00 13.92 11 ASP B N 1
ATOM 9028 C CA . ASP D 1 33 ? 17.081 -10.107 -69.771 1.00 13.92 11 ASP B CA 1
ATOM 9029 C C . ASP D 1 33 ? 17.851 -10.901 -70.836 1.00 12.05 11 ASP B C 1
ATOM 9030 O O . ASP D 1 33 ? 18.519 -11.884 -70.506 1.00 15.68 11 ASP B O 1
ATOM 9035 N N . ARG D 1 34 ? 17.841 -10.407 -72.076 1.00 12.91 12 ARG B N 1
ATOM 9036 C CA . ARG D 1 34 ? 18.597 -10.988 -73.190 1.00 12.77 12 ARG B CA 1
ATOM 9037 C C . ARG D 1 34 ? 20.064 -11.185 -72.826 1.00 13.22 12 ARG B C 1
ATOM 9038 O O . ARG D 1 34 ? 20.741 -12.056 -73.379 1.00 12.59 12 ARG B O 1
ATOM 9046 N N . PHE D 1 35 ? 20.552 -10.369 -71.896 1.00 11.27 13 PHE B N 1
ATOM 9047 C CA . PHE D 1 35 ? 21.974 -10.237 -71.648 1.00 10.06 13 PHE B CA 1
ATOM 9048 C C . PHE D 1 35 ? 22.391 -10.669 -70.245 1.00 8.70 13 PHE B C 1
ATOM 9049 O O . PHE D 1 35 ? 23.547 -10.518 -69.850 1.00 10.50 13 PHE B O 1
ATOM 9057 N N . ASN D 1 36 ? 21.477 -11.247 -69.489 1.00 9.95 14 ASN B N 1
ATOM 9058 C CA . ASN D 1 36 ? 21.745 -11.458 -68.065 1.00 10.47 14 ASN B CA 1
ATOM 9059 C C . ASN D 1 36 ? 22.965 -12.334 -67.820 1.00 14.76 14 ASN B C 1
ATOM 9060 O O . ASN D 1 36 ? 23.799 -12.019 -66.977 1.00 14.28 14 ASN B O 1
ATOM 9065 N N A THR D 1 37 ? 23.065 -13.450 -68.532 0.50 15.46 15 THR B N 1
ATOM 9066 N N B THR D 1 37 ? 23.077 -13.455 -68.525 0.50 15.76 15 THR B N 1
ATOM 9067 C CA A THR D 1 37 ? 24.187 -14.364 -68.334 0.50 14.71 15 THR B CA 1
ATOM 9068 C CA B THR D 1 37 ? 24.212 -14.356 -68.305 0.50 15.04 15 THR B CA 1
ATOM 9069 C C A THR D 1 37 ? 25.527 -13.679 -68.626 0.50 13.40 15 THR B C 1
ATOM 9070 C C B THR D 1 37 ? 25.545 -13.677 -68.625 0.50 13.60 15 THR B C 1
ATOM 9071 O O A THR D 1 37 ? 26.512 -13.867 -67.908 0.50 13.99 15 THR B O 1
ATOM 9072 O O B THR D 1 37 ? 26.551 -13.877 -67.938 0.50 13.84 15 THR B O 1
ATOM 9079 N N . GLU D 1 38 ? 25.543 -12.818 -69.635 1.00 11.55 16 GLU B N 1
ATOM 9080 C CA . GLU D 1 38 ? 26.749 -12.114 -70.029 1.00 13.79 16 GLU B CA 1
ATOM 9081 C C . GLU D 1 38 ? 27.120 -11.006 -69.033 1.00 9.65 16 GLU B C 1
ATOM 9082 O O . GLU D 1 38 ? 28.300 -10.800 -68.747 1.00 12.17 16 GLU B O 1
ATOM 9088 N N . PHE D 1 39 ? 26.105 -10.317 -68.536 1.00 11.71 17 PHE B N 1
ATOM 9089 C CA . PHE D 1 39 ? 26.296 -9.280 -67.525 1.00 10.02 17 PHE B CA 1
ATOM 9090 C C . PHE D 1 39 ? 26.964 -9.949 -66.320 1.00 9.26 17 PHE B C 1
ATOM 9091 O O . PHE D 1 39 ? 27.928 -9.416 -65.723 1.00 11.07 17 PHE B O 1
ATOM 9099 N N . ILE D 1 40 ? 26.437 -11.107 -65.915 1.00 11.04 18 ILE B N 1
ATOM 9100 C CA . ILE D 1 40 ? 26.911 -11.792 -64.716 1.00 11.83 18 ILE B CA 1
ATOM 9101 C C . ILE D 1 40 ? 28.346 -12.256 -64.903 1.00 10.87 18 ILE B C 1
ATOM 9102 O O . ILE D 1 40 ? 29.181 -12.060 -64.016 1.00 13.24 18 ILE B O 1
ATOM 9107 N N . THR D 1 41 ? 28.627 -12.851 -66.062 1.00 11.23 19 THR B N 1
ATOM 9108 C CA . THR D 1 41 ? 29.998 -13.166 -66.421 1.00 12.79 19 THR B CA 1
ATOM 9109 C C . THR D 1 41 ? 30.949 -11.991 -66.340 1.00 12.92 19 THR B C 1
ATOM 9110 O O . THR D 1 41 ? 32.055 -12.109 -65.805 1.00 12.69 19 THR B O 1
ATOM 9114 N N . LYS D 1 42 ? 30.524 -10.852 -66.873 1.00 10.71 20 LYS B N 1
ATOM 9115 C CA . LYS D 1 42 ? 31.424 -9.724 -66.968 1.00 12.15 20 LYS B CA 1
ATOM 9116 C C . LYS D 1 42 ? 31.632 -9.148 -65.558 1.00 9.29 20 LYS B C 1
ATOM 9117 O O . LYS D 1 42 ? 32.742 -8.697 -65.232 1.00 11.80 20 LYS B O 1
ATOM 9123 N N . PHE D 1 43 ? 30.582 -9.168 -64.733 1.00 10.77 21 PHE B N 1
ATOM 9124 C CA . PHE D 1 43 ? 30.694 -8.777 -63.332 1.00 10.19 21 PHE B CA 1
ATOM 9125 C C . PHE D 1 43 ? 31.722 -9.597 -62.582 1.00 11.39 21 PHE B C 1
ATOM 9126 O O . PHE D 1 43 ? 32.588 -9.056 -61.897 1.00 10.90 21 PHE B O 1
ATOM 9134 N N . LYS D 1 44 ? 31.642 -10.914 -62.743 1.00 12.39 22 LYS B N 1
ATOM 9135 C CA . LYS D 1 44 ? 32.616 -11.813 -62.094 1.00 12.36 22 LYS B CA 1
ATOM 9136 C C . LYS D 1 44 ? 34.025 -11.554 -62.616 1.00 9.64 22 LYS B C 1
ATOM 9137 O O . LYS D 1 44 ? 35.017 -11.539 -61.853 1.00 11.91 22 LYS B O 1
ATOM 9143 N N . GLU D 1 45 ? 34.120 -11.276 -63.916 1.00 11.79 23 GLU B N 1
ATOM 9144 C CA . GLU D 1 45 ? 35.417 -10.935 -64.500 1.00 11.03 23 GLU B CA 1
ATOM 9145 C C . GLU D 1 45 ? 36.000 -9.693 -63.828 1.00 12.01 23 GLU B C 1
ATOM 9146 O O . GLU D 1 45 ? 37.168 -9.658 -63.495 1.00 12.05 23 GLU B O 1
ATOM 9152 N N . ILE D 1 46 ? 35.163 -8.688 -63.612 1.00 10.14 24 ILE B N 1
ATOM 9153 C CA . ILE D 1 46 ? 35.606 -7.444 -63.024 1.00 10.47 24 ILE B CA 1
ATOM 9154 C C . ILE D 1 46 ? 36.009 -7.671 -61.571 1.00 11.63 24 ILE B C 1
ATOM 9155 O O . ILE D 1 46 ? 37.056 -7.160 -61.139 1.00 9.17 24 ILE B O 1
ATOM 9160 N N . LEU D 1 47 ? 35.219 -8.457 -60.843 1.00 10.83 25 LEU B N 1
ATOM 9161 C CA . LEU D 1 47 ? 35.619 -8.860 -59.479 1.00 10.59 25 LEU B CA 1
ATOM 9162 C C . LEU D 1 47 ? 36.991 -9.510 -59.481 1.00 11.43 25 LEU B C 1
ATOM 9163 O O . LEU D 1 47 ? 37.856 -9.213 -58.643 1.00 13.14 25 LEU B O 1
ATOM 9168 N N . GLU D 1 48 ? 37.219 -10.400 -60.444 1.00 10.53 26 GLU B N 1
ATOM 9169 C CA . GLU D 1 48 ? 38.530 -11.067 -60.532 1.00 13.06 26 GLU B CA 1
ATOM 9170 C C . GLU D 1 48 ? 39.667 -10.095 -60.800 1.00 14.54 26 GLU B C 1
ATOM 9171 O O . GLU D 1 48 ? 40.799 -10.305 -60.355 1.00 13.19 26 GLU B O 1
ATOM 9177 N N . SER D 1 49 ? 39.360 -9.009 -61.514 1.00 11.66 27 SER B N 1
ATOM 9178 C CA . SER D 1 49 ? 40.349 -7.994 -61.828 1.00 11.16 27 SER B CA 1
ATOM 9179 C C . SER D 1 49 ? 40.773 -7.153 -60.621 1.00 11.71 27 SER B C 1
ATOM 9180 O O . SER D 1 49 ? 41.904 -6.701 -60.578 1.00 13.84 27 SER B O 1
ATOM 9183 N N . GLY D 1 50 ? 39.854 -6.923 -59.686 1.00 11.51 28 GLY B N 1
ATOM 9184 C CA . GLY D 1 50 ? 40.040 -5.988 -58.588 1.00 8.44 28 GLY B CA 1
ATOM 9185 C C . GLY D 1 50 ? 40.142 -4.541 -58.999 1.00 10.00 28 GLY B C 1
ATOM 9186 O O . GLY D 1 50 ? 40.638 -3.719 -58.229 1.00 10.07 28 GLY B O 1
ATOM 9187 N N . TRP D 1 51 ? 39.673 -4.260 -60.211 1.00 10.75 29 TRP B N 1
ATOM 9188 C CA . TRP D 1 51 ? 39.755 -2.907 -60.760 1.00 11.40 29 TRP B CA 1
ATOM 9189 C C . TRP D 1 51 ? 38.366 -2.462 -61.219 1.00 9.80 29 TRP B C 1
ATOM 9190 O O . TRP D 1 51 ? 37.715 -3.072 -62.051 1.00 8.63 29 TRP B O 1
ATOM 9201 N N . TYR D 1 52 ? 37.916 -1.358 -60.643 1.00 8.97 30 TYR B N 1
ATOM 9202 C CA . TYR D 1 52 ? 36.522 -0.953 -60.792 1.00 7.39 30 TYR B CA 1
ATOM 9203 C C . TYR D 1 52 ? 36.366 0.429 -61.419 1.00 7.24 30 TYR B C 1
ATOM 9204 O O . TYR D 1 52 ? 35.237 0.791 -61.822 1.00 8.20 30 TYR B O 1
ATOM 9213 N N A ILE D 1 53 ? 37.478 1.173 -61.479 0.50 9.52 31 ILE B N 1
ATOM 9214 N N B ILE D 1 53 ? 37.489 1.119 -61.589 0.50 8.88 31 ILE B N 1
ATOM 9215 C CA A ILE D 1 53 ? 37.547 2.565 -61.967 0.50 8.58 31 ILE B CA 1
ATOM 9216 C CA B ILE D 1 53 ? 37.506 2.487 -62.077 0.50 7.85 31 ILE B CA 1
ATOM 9217 C C A ILE D 1 53 ? 38.636 2.652 -63.051 0.50 8.94 31 ILE B C 1
ATOM 9218 C C B ILE D 1 53 ? 38.652 2.674 -63.053 0.50 8.51 31 ILE B C 1
ATOM 9219 O O A ILE D 1 53 ? 39.745 2.177 -62.830 0.50 9.73 31 ILE B O 1
ATOM 9220 O O B ILE D 1 53 ? 39.787 2.298 -62.774 0.50 9.62 31 ILE B O 1
ATOM 9229 N N . LEU D 1 54 ? 38.337 3.275 -64.199 1.00 7.99 32 LEU B N 1
ATOM 9230 C CA . LEU D 1 54 ? 39.373 3.599 -65.192 1.00 9.62 32 LEU B CA 1
ATOM 9231 C C . LEU D 1 54 ? 40.295 2.434 -65.559 1.00 11.37 32 LEU B C 1
ATOM 9232 O O . LEU D 1 54 ? 41.522 2.548 -65.496 1.00 11.14 32 LEU B O 1
ATOM 9237 N N . GLY D 1 55 ? 39.698 1.318 -65.930 1.00 10.07 33 GLY B N 1
ATOM 9238 C CA . GLY D 1 55 ? 40.427 0.108 -66.271 1.00 11.26 33 GLY B CA 1
ATOM 9239 C C . GLY D 1 55 ? 40.166 -0.375 -67.687 1.00 9.07 33 GLY B C 1
ATOM 9240 O O . GLY D 1 55 ? 39.860 0.403 -68.585 1.00 7.02 33 GLY B O 1
ATOM 9241 N N . LYS D 1 56 ? 40.316 -1.684 -67.860 1.00 10.43 34 LYS B N 1
ATOM 9242 C CA . LYS D 1 56 ? 40.287 -2.267 -69.194 1.00 15.56 34 LYS B CA 1
ATOM 9243 C C . LYS D 1 56 ? 38.908 -2.215 -69.833 1.00 12.23 34 LYS B C 1
ATOM 9244 O O . LYS D 1 56 ? 38.816 -2.158 -71.059 1.00 13.59 34 LYS B O 1
ATOM 9250 N N . GLN D 1 57 ? 37.850 -2.304 -69.040 1.00 8.72 35 GLN B N 1
ATOM 9251 C CA . GLN D 1 57 ? 36.482 -2.347 -69.603 1.00 7.49 35 GLN B CA 1
ATOM 9252 C C . GLN D 1 57 ? 36.132 -0.973 -70.180 1.00 7.82 35 GLN B C 1
ATOM 9253 O O . GLN D 1 57 ? 35.501 -0.892 -71.239 1.00 8.39 35 GLN B O 1
ATOM 9259 N N . CYS D 1 58 ? 36.508 0.083 -69.449 1.00 8.80 36 CYS B N 1
ATOM 9260 C CA A CYS D 1 58 ? 36.299 1.452 -69.907 0.50 9.23 36 CYS B CA 1
ATOM 9261 C CA B CYS D 1 58 ? 36.342 1.455 -69.891 0.50 8.54 36 CYS B CA 1
ATOM 9262 C C . CYS D 1 58 ? 37.061 1.682 -71.207 1.00 8.91 36 CYS B C 1
ATOM 9263 O O . CYS D 1 58 ? 36.506 2.137 -72.196 1.00 11.04 36 CYS B O 1
ATOM 9268 N N . GLU D 1 59 ? 38.331 1.347 -71.202 1.00 9.28 37 GLU B N 1
ATOM 9269 C CA . GLU D 1 59 ? 39.131 1.375 -72.411 1.00 11.86 37 GLU B CA 1
ATOM 9270 C C . GLU D 1 59 ? 38.483 0.649 -73.600 1.00 9.22 37 GLU B C 1
ATOM 9271 O O . GLU D 1 59 ? 38.362 1.191 -74.727 1.00 10.11 37 GLU B O 1
ATOM 9277 N N . LYS D 1 60 ? 38.070 -0.585 -73.372 1.00 8.83 38 LYS B N 1
ATOM 9278 C CA . LYS D 1 60 ? 37.459 -1.376 -74.438 1.00 10.11 38 LYS B CA 1
ATOM 9279 C C . LYS D 1 60 ? 36.156 -0.755 -74.935 1.00 8.19 38 LYS B C 1
ATOM 9280 O O . LYS D 1 60 ? 35.938 -0.639 -76.149 1.00 11.19 38 LYS B O 1
ATOM 9286 N N . PHE D 1 61 ? 35.271 -0.352 -74.015 1.00 8.77 39 PHE B N 1
ATOM 9287 C CA . PHE D 1 61 ? 33.994 0.212 -74.465 1.00 7.02 39 PHE B CA 1
ATOM 9288 C C . PHE D 1 61 ? 34.219 1.543 -75.216 1.00 6.43 39 PHE B C 1
ATOM 9289 O O . PHE D 1 61 ? 33.557 1.841 -76.221 1.00 7.97 39 PHE B O 1
ATOM 9297 N N . GLU D 1 62 ? 35.106 2.368 -74.670 1.00 10.01 40 GLU B N 1
ATOM 9298 C CA . GLU D 1 62 ? 35.386 3.638 -75.294 1.00 6.89 40 GLU B CA 1
ATOM 9299 C C . GLU D 1 62 ? 35.850 3.396 -76.730 1.00 6.63 40 GLU B C 1
ATOM 9300 O O . GLU D 1 62 ? 35.401 4.043 -77.697 1.00 6.73 40 GLU B O 1
ATOM 9306 N N . ASN D 1 63 ? 36.760 2.438 -76.880 1.00 7.88 41 ASN B N 1
ATOM 9307 C CA . ASN D 1 63 ? 37.285 2.250 -78.220 1.00 9.96 41 ASN B CA 1
ATOM 9308 C C . ASN D 1 63 ? 36.231 1.711 -79.169 1.00 9.43 41 ASN B C 1
ATOM 9309 O O . ASN D 1 63 ? 36.172 2.107 -80.358 1.00 9.54 41 ASN B O 1
ATOM 9314 N N . ASN D 1 64 ? 35.353 0.862 -78.657 1.00 7.92 42 ASN B N 1
ATOM 9315 C CA . ASN D 1 64 ? 34.283 0.353 -79.489 1.00 10.34 42 ASN B CA 1
ATOM 9316 C C . ASN D 1 64 ? 33.220 1.398 -79.800 1.00 8.27 42 ASN B C 1
ATOM 9317 O O . ASN D 1 64 ? 32.711 1.473 -80.946 1.00 9.55 42 ASN B O 1
ATOM 9322 N N . PHE D 1 65 ? 32.866 2.220 -78.802 1.00 5.81 43 PHE B N 1
ATOM 9323 C CA . PHE D 1 65 ? 31.912 3.293 -79.087 1.00 5.72 43 PHE B CA 1
ATOM 9324 C C . PHE D 1 65 ? 32.446 4.359 -80.056 1.00 5.75 43 PHE B C 1
ATOM 9325 O O . PHE D 1 65 ? 31.738 4.823 -80.952 1.00 6.08 43 PHE B O 1
ATOM 9333 N N . ALA D 1 66 ? 33.734 4.667 -79.949 1.00 5.60 44 ALA B N 1
ATOM 9334 C CA . ALA D 1 66 ? 34.378 5.599 -80.866 1.00 6.69 44 ALA B CA 1
ATOM 9335 C C . ALA D 1 66 ? 34.321 5.022 -82.269 1.00 6.33 44 ALA B C 1
ATOM 9336 O O . ALA D 1 66 ? 33.946 5.741 -83.202 1.00 7.90 44 ALA B O 1
ATOM 9338 N N . LYS D 1 67 ? 34.560 3.710 -82.377 1.00 6.92 45 LYS B N 1
ATOM 9339 C CA . LYS D 1 67 ? 34.472 3.100 -83.699 1.00 9.16 45 LYS B CA 1
ATOM 9340 C C . LYS D 1 67 ? 33.043 3.129 -84.198 1.00 8.67 45 LYS B C 1
ATOM 9341 O O . LYS D 1 67 ? 32.774 3.413 -85.367 1.00 10.75 45 LYS B O 1
ATOM 9347 N N . TYR D 1 68 ? 32.073 2.866 -83.332 1.00 6.67 46 TYR B N 1
ATOM 9348 C CA . TYR D 1 68 ? 30.686 2.864 -83.751 1.00 7.06 46 TYR B CA 1
ATOM 9349 C C . TYR D 1 68 ? 30.235 4.261 -84.217 1.00 7.45 46 TYR B C 1
ATOM 9350 O O . TYR D 1 68 ? 29.475 4.368 -85.170 1.00 8.29 46 TYR B O 1
ATOM 9359 N N . CYS D 1 69 ? 30.723 5.314 -83.569 1.00 8.93 47 CYS B N 1
ATOM 9360 C CA . CYS D 1 69 ? 30.384 6.675 -83.965 1.00 7.06 47 CYS B CA 1
ATOM 9361 C C . CYS D 1 69 ? 31.246 7.200 -85.112 1.00 7.25 47 CYS B C 1
ATOM 9362 O O . CYS D 1 69 ? 30.990 8.274 -85.646 1.00 5.82 47 CYS B O 1
ATOM 9365 N N . GLY D 1 70 ? 32.267 6.438 -85.480 1.00 7.66 48 GLY B N 1
ATOM 9366 C CA . GLY D 1 70 ? 33.247 6.895 -86.446 1.00 7.87 48 GLY B CA 1
ATOM 9367 C C . GLY D 1 70 ? 34.125 8.063 -86.010 1.00 8.41 48 GLY B C 1
ATOM 9368 O O . GLY D 1 70 ? 34.595 8.834 -86.871 1.00 8.49 48 GLY B O 1
ATOM 9369 N N . VAL D 1 71 ? 34.350 8.222 -84.705 1.00 7.69 49 VAL B N 1
ATOM 9370 C CA . VAL D 1 71 ? 35.191 9.298 -84.173 1.00 9.61 49 VAL B CA 1
ATOM 9371 C C . VAL D 1 71 ? 36.500 8.728 -83.656 1.00 9.28 49 VAL B C 1
ATOM 9372 O O . VAL D 1 71 ? 36.625 7.537 -83.445 1.00 9.82 49 VAL B O 1
ATOM 9376 N N A LYS D 1 72 ? 37.455 9.609 -83.401 0.50 8.99 50 LYS B N 1
ATOM 9377 N N B LYS D 1 72 ? 37.473 9.591 -83.407 0.50 8.27 50 LYS B N 1
ATOM 9378 C CA A LYS D 1 72 ? 38.786 9.211 -82.974 0.50 10.60 50 LYS B CA 1
ATOM 9379 C CA B LYS D 1 72 ? 38.782 9.129 -82.965 0.50 9.10 50 LYS B CA 1
ATOM 9380 C C A LYS D 1 72 ? 38.804 8.887 -81.481 0.50 9.52 50 LYS B C 1
ATOM 9381 C C B LYS D 1 72 ? 38.801 8.865 -81.463 0.50 8.84 50 LYS B C 1
ATOM 9382 O O A LYS D 1 72 ? 39.496 7.962 -81.064 0.50 9.69 50 LYS B O 1
ATOM 9383 O O B LYS D 1 72 ? 39.504 7.961 -81.019 0.50 9.52 50 LYS B O 1
ATOM 9394 N N . HIS D 1 73 ? 38.018 9.635 -80.705 1.00 8.11 51 HIS B N 1
ATOM 9395 C CA . HIS D 1 73 ? 38.076 9.623 -79.233 1.00 7.07 51 HIS B CA 1
ATOM 9396 C C . HIS D 1 73 ? 36.703 9.516 -78.557 1.00 7.15 51 HIS B C 1
ATOM 9397 O O . HIS D 1 73 ? 35.773 10.248 -78.902 1.00 7.61 51 HIS B O 1
ATOM 9404 N N . CYS D 1 74 ? 36.627 8.605 -77.592 1.00 5.97 52 CYS B N 1
ATOM 9405 C CA . CYS D 1 74 ? 35.482 8.547 -76.678 1.00 5.43 52 CYS B CA 1
ATOM 9406 C C . CYS D 1 74 ? 35.972 8.515 -75.266 1.00 6.44 52 CYS B C 1
ATOM 9407 O O . CYS D 1 74 ? 36.814 7.669 -74.929 1.00 7.09 52 CYS B O 1
ATOM 9410 N N . ILE D 1 75 ? 35.419 9.403 -74.453 1.00 5.88 53 ILE B N 1
ATOM 9411 C CA . ILE D 1 75 ? 35.726 9.536 -73.044 1.00 5.69 53 ILE B CA 1
ATOM 9412 C C . ILE D 1 75 ? 34.460 9.196 -72.235 1.00 5.87 53 ILE B C 1
ATOM 9413 O O . ILE D 1 75 ? 33.487 9.929 -72.272 1.00 8.04 53 ILE B O 1
ATOM 9418 N N . GLY D 1 76 ? 34.461 8.041 -71.577 1.00 5.87 54 GLY B N 1
ATOM 9419 C CA . GLY D 1 76 ? 33.406 7.688 -70.654 1.00 5.48 54 GLY B CA 1
ATOM 9420 C C . GLY D 1 76 ? 33.310 8.700 -69.541 1.00 5.18 54 GLY B C 1
ATOM 9421 O O . GLY D 1 76 ? 34.338 9.079 -68.973 1.00 6.00 54 GLY B O 1
ATOM 9422 N N . VAL D 1 77 ? 32.098 9.117 -69.173 1.00 6.29 55 VAL B N 1
ATOM 9423 C CA . VAL D 1 77 ? 31.918 9.990 -68.059 1.00 5.04 55 VAL B CA 1
ATOM 9424 C C . VAL D 1 77 ? 30.656 9.557 -67.306 1.00 5.17 55 VAL B C 1
ATOM 9425 O O . VAL D 1 77 ? 30.113 8.491 -67.601 1.00 5.75 55 VAL B O 1
ATOM 9429 N N . ALA D 1 78 ? 30.216 10.337 -66.330 1.00 5.29 56 ALA B N 1
ATOM 9430 C CA . ALA D 1 78 ? 29.304 9.816 -65.339 1.00 4.69 56 ALA B CA 1
ATOM 9431 C C . ALA D 1 78 ? 27.853 9.814 -65.735 1.00 6.76 56 ALA B C 1
ATOM 9432 O O . ALA D 1 78 ? 27.094 8.993 -65.223 1.00 5.46 56 ALA B O 1
ATOM 9434 N N . ASN D 1 79 ? 27.447 10.753 -66.583 1.00 7.28 57 ASN B N 1
ATOM 9435 C CA . ASN D 1 79 ? 26.068 10.857 -67.098 1.00 5.59 57 ASN B CA 1
ATOM 9436 C C . ASN D 1 79 ? 25.994 11.819 -68.259 1.00 6.86 57 ASN B C 1
ATOM 9437 O O . ASN D 1 79 ? 26.981 12.473 -68.563 1.00 5.57 57 ASN B O 1
ATOM 9442 N N . GLY D 1 80 ? 24.864 11.843 -68.951 1.00 6.68 58 GLY B N 1
ATOM 9443 C CA . GLY D 1 80 ? 24.639 12.753 -70.081 1.00 6.14 58 GLY B CA 1
ATOM 9444 C C . GLY D 1 80 ? 24.772 14.247 -69.803 1.00 7.25 58 GLY B C 1
ATOM 9445 O O . GLY D 1 80 ? 25.302 15.020 -70.617 1.00 5.99 58 GLY B O 1
ATOM 9446 N N . LEU D 1 81 ? 24.283 14.635 -68.629 1.00 6.52 59 LEU B N 1
ATOM 9447 C CA . LEU D 1 81 ? 24.342 16.048 -68.215 1.00 5.69 59 LEU B CA 1
ATOM 9448 C C . LEU D 1 81 ? 25.811 16.432 -68.011 1.00 7.32 59 LEU B C 1
ATOM 9449 O O . LEU D 1 81 ? 26.308 17.449 -68.490 1.00 7.72 59 LEU B O 1
ATOM 9454 N N . ASP D 1 82 ? 26.538 15.550 -67.359 1.00 7.17 60 ASP B N 1
ATOM 9455 C CA . ASP D 1 82 ? 27.932 15.841 -67.095 1.00 6.59 60 ASP B CA 1
ATOM 9456 C C . ASP D 1 82 ? 28.675 15.940 -68.400 1.00 6.93 60 ASP B C 1
ATOM 9457 O O . ASP D 1 82 ? 29.553 16.779 -68.567 1.00 5.83 60 ASP B O 1
ATOM 9462 N N . ALA D 1 83 ? 28.364 15.055 -69.344 1.00 5.23 61 ALA B N 1
ATOM 9463 C CA . ALA D 1 83 ? 29.041 15.086 -70.644 1.00 5.09 61 ALA B CA 1
ATOM 9464 C C . ALA D 1 83 ? 28.960 16.481 -71.273 1.00 7.24 61 ALA B C 1
ATOM 9465 O O . ALA D 1 83 ? 29.971 17.022 -71.748 1.00 8.41 61 ALA B O 1
ATOM 9467 N N . LEU D 1 84 ? 27.756 17.065 -71.278 1.00 6.45 62 LEU B N 1
ATOM 9468 C CA . LEU D 1 84 ? 27.578 18.383 -71.894 1.00 6.73 62 LEU B CA 1
ATOM 9469 C C . LEU D 1 84 ? 28.251 19.445 -71.024 1.00 7.38 62 LEU B C 1
ATOM 9470 O O . LEU D 1 84 ? 28.885 20.383 -71.529 1.00 7.46 62 LEU B O 1
ATOM 9475 N N . ARG D 1 85 ? 28.097 19.324 -69.708 1.00 6.40 63 ARG B N 1
ATOM 9476 C CA . ARG D 1 85 ? 28.653 20.354 -68.799 1.00 7.48 63 ARG B CA 1
ATOM 9477 C C . ARG D 1 85 ? 30.172 20.403 -69.021 1.00 7.27 63 ARG B C 1
ATOM 9478 O O . ARG D 1 85 ? 30.810 21.455 -69.045 1.00 7.93 63 ARG B O 1
ATOM 9486 N N . LEU D 1 86 ? 30.794 19.230 -69.131 1.00 6.11 64 LEU B N 1
ATOM 9487 C CA . LEU D 1 86 ? 32.246 19.156 -69.347 1.00 6.34 64 LEU B CA 1
ATOM 9488 C C . LEU D 1 86 ? 32.726 19.711 -70.663 1.00 6.64 64 LEU B C 1
ATOM 9489 O O . LEU D 1 86 ? 33.801 20.297 -70.722 1.00 7.55 64 LEU B O 1
ATOM 9494 N N . ILE D 1 87 ? 31.971 19.436 -71.719 1.00 5.62 65 ILE B N 1
ATOM 9495 C CA . ILE D 1 87 ? 32.311 19.990 -73.019 1.00 5.26 65 ILE B CA 1
ATOM 9496 C C . ILE D 1 87 ? 32.347 21.513 -72.917 1.00 5.58 65 ILE B C 1
ATOM 9497 O O . ILE D 1 87 ? 33.320 22.184 -73.366 1.00 7.54 65 ILE B O 1
ATOM 9502 N N . ILE D 1 88 ? 31.325 22.086 -72.288 1.00 6.36 66 ILE B N 1
ATOM 9503 C CA . ILE D 1 88 ? 31.254 23.530 -72.282 1.00 8.13 66 ILE B CA 1
ATOM 9504 C C . ILE D 1 88 ? 32.367 24.074 -71.369 1.00 9.25 66 ILE B C 1
ATOM 9505 O O . ILE D 1 88 ? 33.061 25.057 -71.682 1.00 8.91 66 ILE B O 1
ATOM 9510 N N . LYS D 1 89 ? 32.560 23.405 -70.247 1.00 9.46 67 LYS B N 1
ATOM 9511 C CA . LYS D 1 89 ? 33.580 23.786 -69.282 1.00 9.75 67 LYS B CA 1
ATOM 9512 C C . LYS D 1 89 ? 34.946 23.855 -69.937 1.00 8.56 67 LYS B C 1
ATOM 9513 O O . LYS D 1 89 ? 35.719 24.809 -69.706 1.00 8.83 67 LYS B O 1
ATOM 9519 N N . ALA D 1 90 ? 35.272 22.856 -70.746 1.00 8.71 68 ALA B N 1
ATOM 9520 C CA . ALA D 1 90 ? 36.531 22.757 -71.443 1.00 8.29 68 ALA B CA 1
ATOM 9521 C C . ALA D 1 90 ? 36.746 23.910 -72.401 1.00 12.28 68 ALA B C 1
ATOM 9522 O O . ALA D 1 90 ? 37.905 24.277 -72.634 1.00 14.71 68 ALA B O 1
ATOM 9524 N N . TYR D 1 91 ? 35.683 24.447 -72.992 1.00 10.78 69 TYR B N 1
ATOM 9525 C CA . TYR D 1 91 ? 35.864 25.586 -73.917 1.00 13.21 69 TYR B CA 1
ATOM 9526 C C . TYR D 1 91 ? 36.166 26.892 -73.172 1.00 13.45 69 TYR B C 1
ATOM 9527 O O . TYR D 1 91 ? 36.646 27.857 -73.756 1.00 13.94 69 TYR B O 1
ATOM 9536 N N . ASP D 1 92 ? 35.857 26.925 -71.878 1.00 14.18 70 ASP B N 1
ATOM 9537 C CA . ASP D 1 92 ? 36.256 28.047 -71.037 1.00 14.53 70 ASP B CA 1
ATOM 9538 C C . ASP D 1 92 ? 35.698 29.379 -71.556 1.00 14.69 70 ASP B C 1
ATOM 9539 O O . ASP D 1 92 ? 36.436 30.369 -71.642 1.00 17.95 70 ASP B O 1
ATOM 9544 N N . PHE D 1 93 ? 34.405 29.403 -71.871 1.00 19.72 71 PHE B N 1
ATOM 9545 C CA . PHE D 1 93 ? 33.748 30.623 -72.328 1.00 16.34 71 PHE B CA 1
ATOM 9546 C C . PHE D 1 93 ? 33.634 31.643 -71.186 1.00 13.16 71 PHE B C 1
ATOM 9547 O O . PHE D 1 93 ? 33.653 31.290 -70.012 1.00 16.41 71 PHE B O 1
ATOM 9555 N N . LYS D 1 94 ? 33.509 32.917 -71.543 1.00 14.57 72 LYS B N 1
ATOM 9556 C CA . LYS D 1 94 ? 33.344 33.968 -70.550 1.00 19.74 72 LYS B CA 1
ATOM 9557 C C . LYS D 1 94 ? 31.911 33.981 -70.048 1.00 17.38 72 LYS B C 1
ATOM 9558 O O . LYS D 1 94 ? 30.982 33.559 -70.740 1.00 14.73 72 LYS B O 1
ATOM 9564 N N . GLU D 1 95 ? 31.713 34.506 -68.851 1.00 15.45 73 GLU B N 1
ATOM 9565 C CA . GLU D 1 95 ? 30.378 34.664 -68.299 1.00 15.71 73 GLU B CA 1
ATOM 9566 C C . GLU D 1 95 ? 29.512 35.418 -69.276 1.00 12.95 73 GLU B C 1
ATOM 9567 O O . GLU D 1 95 ? 29.909 36.457 -69.795 1.00 17.48 73 GLU B O 1
ATOM 9573 N N . ASN D 1 96 ? 28.303 34.899 -69.454 1.00 13.21 74 ASN B N 1
ATOM 9574 C CA . ASN D 1 96 ? 27.292 35.458 -70.350 1.00 12.98 74 ASN B CA 1
ATOM 9575 C C . ASN D 1 96 ? 27.540 35.245 -71.837 1.00 11.34 74 ASN B C 1
ATOM 9576 O O . ASN D 1 96 ? 26.735 35.682 -72.637 1.00 12.54 74 ASN B O 1
ATOM 9581 N N . ASP D 1 97 ? 28.625 34.573 -72.197 1.00 10.17 75 ASP B N 1
ATOM 9582 C CA . ASP D 1 97 ? 28.789 34.094 -73.549 1.00 9.92 75 ASP B CA 1
ATOM 9583 C C . ASP D 1 97 ? 27.574 33.261 -73.901 1.00 10.10 75 ASP B C 1
ATOM 9584 O O . ASP D 1 97 ? 26.997 32.615 -73.027 1.00 10.26 75 ASP B O 1
ATOM 9589 N N . GLU D 1 98 ? 27.174 33.314 -75.169 1.00 10.61 76 GLU B N 1
ATOM 9590 C CA . GLU D 1 98 ? 25.895 32.745 -75.586 1.00 10.07 76 GLU B CA 1
ATOM 9591 C C . GLU D 1 98 ? 26.028 31.424 -76.356 1.00 9.39 76 GLU B C 1
ATOM 9592 O O . GLU D 1 98 ? 26.913 31.252 -77.198 1.00 9.84 76 GLU B O 1
ATOM 9598 N N . ILE D 1 99 ? 25.142 30.494 -76.027 1.00 7.63 77 ILE B N 1
ATOM 9599 C CA . ILE D 1 99 ? 25.040 29.171 -76.667 1.00 7.11 77 ILE B CA 1
ATOM 9600 C C . ILE D 1 99 ? 23.603 29.024 -77.151 1.00 7.67 77 ILE B C 1
ATOM 9601 O O . ILE D 1 99 ? 22.631 29.069 -76.400 1.00 7.90 77 ILE B O 1
ATOM 9606 N N . ILE D 1 100 ? 23.495 28.898 -78.459 1.00 7.38 78 ILE B N 1
ATOM 9607 C CA . ILE D 1 100 ? 22.222 28.761 -79.142 1.00 9.45 78 ILE B CA 1
ATOM 9608 C C . ILE D 1 100 ? 21.771 27.299 -78.968 1.00 8.88 78 ILE B C 1
ATOM 9609 O O . ILE D 1 100 ? 22.622 26.404 -79.061 1.00 10.06 78 ILE B O 1
ATOM 9614 N N . VAL D 1 101 ? 20.507 27.044 -78.613 1.00 6.74 79 VAL B N 1
ATOM 9615 C CA . VAL D 1 101 ? 20.063 25.683 -78.290 1.00 6.81 79 VAL B CA 1
ATOM 9616 C C . VAL D 1 101 ? 18.563 25.633 -78.563 1.00 8.69 79 VAL B C 1
ATOM 9617 O O . VAL D 1 101 ? 17.875 26.626 -78.366 1.00 7.88 79 VAL B O 1
ATOM 9621 N N . PRO D 1 102 ? 18.030 24.477 -78.975 1.00 6.60 80 PRO B N 1
ATOM 9622 C CA . PRO D 1 102 ? 16.564 24.381 -79.039 1.00 6.38 80 PRO B CA 1
ATOM 9623 C C . PRO D 1 102 ? 15.867 24.626 -77.735 1.00 7.94 80 PRO B C 1
ATOM 9624 O O . PRO D 1 102 ? 16.249 24.118 -76.665 1.00 8.37 80 PRO B O 1
ATOM 9628 N N . ALA D 1 103 ? 14.752 25.332 -77.867 1.00 8.56 81 ALA B N 1
ATOM 9629 C CA . ALA D 1 103 ? 13.863 25.569 -76.729 1.00 7.28 81 ALA B CA 1
ATOM 9630 C C . ALA D 1 103 ? 13.125 24.343 -76.196 1.00 7.92 81 ALA B C 1
ATOM 9631 O O . ALA D 1 103 ? 12.674 24.352 -75.045 1.00 8.90 81 ALA B O 1
ATOM 9633 N N . ASN D 1 104 ? 12.958 23.307 -77.000 1.00 7.62 82 ASN B N 1
ATOM 9634 C CA . ASN D 1 104 ? 12.061 22.223 -76.634 1.00 8.00 82 ASN B CA 1
ATOM 9635 C C . ASN D 1 104 ? 12.789 20.939 -76.227 1.00 8.21 82 ASN B C 1
ATOM 9636 O O . ASN D 1 104 ? 12.157 19.890 -76.083 1.00 8.47 82 ASN B O 1
ATOM 9641 N N . THR D 1 105 ? 14.113 21.032 -76.038 1.00 7.99 83 THR B N 1
ATOM 9642 C CA . THR D 1 105 ? 14.907 19.883 -75.600 1.00 7.45 83 THR B CA 1
ATOM 9643 C C . THR D 1 105 ? 14.585 19.647 -74.099 1.00 7.29 83 THR B C 1
ATOM 9644 O O . THR D 1 105 ? 13.901 20.424 -73.424 1.00 8.82 83 THR B O 1
ATOM 9648 N N . TYR D 1 106 ? 15.038 18.515 -73.587 1.00 7.31 84 TYR B N 1
ATOM 9649 C CA . TYR D 1 106 ? 15.013 18.241 -72.157 1.00 7.30 84 TYR B CA 1
ATOM 9650 C C . TYR D 1 106 ? 15.833 19.254 -71.396 1.00 6.80 84 TYR B C 1
ATOM 9651 O O . TYR D 1 106 ? 16.856 19.689 -71.877 1.00 8.18 84 TYR B O 1
ATOM 9660 N N . ILE D 1 107 ? 15.445 19.558 -70.160 1.00 7.99 85 ILE B N 1
ATOM 9661 C CA . ILE D 1 107 ? 16.112 20.605 -69.383 1.00 8.76 85 ILE B CA 1
ATOM 9662 C C . ILE D 1 107 ? 17.626 20.397 -69.178 1.00 8.91 85 ILE B C 1
ATOM 9663 O O . ILE D 1 107 ? 18.388 21.370 -69.053 1.00 8.60 85 ILE B O 1
ATOM 9668 N N . ALA D 1 108 ? 18.088 19.146 -69.107 1.00 8.51 86 ALA B N 1
ATOM 9669 C CA . ALA D 1 108 ? 19.551 18.947 -68.920 1.00 6.75 86 ALA B CA 1
ATOM 9670 C C . ALA D 1 108 ? 20.403 19.613 -69.959 1.00 6.90 86 ALA B C 1
ATOM 9671 O O . ALA D 1 108 ? 21.501 20.036 -69.652 1.00 6.12 86 ALA B O 1
ATOM 9673 N N . SER D 1 109 ? 19.931 19.743 -71.204 1.00 5.99 87 SER B N 1
ATOM 9674 C CA . SER D 1 109 ? 20.703 20.471 -72.183 1.00 7.43 87 SER B CA 1
ATOM 9675 C C . SER D 1 109 ? 20.971 21.906 -71.754 1.00 7.17 87 SER B C 1
ATOM 9676 O O . SER D 1 109 ? 22.026 22.495 -72.051 1.00 9.62 87 SER B O 1
ATOM 9679 N N . ILE D 1 110 ? 19.955 22.468 -71.098 1.00 7.14 88 ILE B N 1
ATOM 9680 C CA . ILE D 1 110 ? 19.964 23.861 -70.716 1.00 7.81 88 ILE B CA 1
ATOM 9681 C C . ILE D 1 110 ? 20.736 23.960 -69.411 1.00 7.91 88 ILE B C 1
ATOM 9682 O O . ILE D 1 110 ? 21.535 24.867 -69.240 1.00 8.73 88 ILE B O 1
ATOM 9687 N N . LEU D 1 111 ? 20.529 23.007 -68.504 1.00 7.94 89 LEU B N 1
ATOM 9688 C CA . LEU D 1 111 ? 21.341 22.994 -67.290 1.00 9.67 89 LEU B CA 1
ATOM 9689 C C . LEU D 1 111 ? 22.871 23.040 -67.538 1.00 10.68 89 LEU B C 1
ATOM 9690 O O . LEU D 1 111 ? 23.615 23.717 -66.826 1.00 8.89 89 LEU B O 1
ATOM 9695 N N . ALA D 1 112 ? 23.363 22.330 -68.559 1.00 6.43 90 ALA B N 1
ATOM 9696 C CA . ALA D 1 112 ? 24.788 22.321 -68.901 1.00 7.17 90 ALA B CA 1
ATOM 9697 C C . ALA D 1 112 ? 25.298 23.690 -69.254 1.00 7.90 90 ALA B C 1
ATOM 9698 O O . ALA D 1 112 ? 26.465 24.013 -69.038 1.00 9.52 90 ALA B O 1
ATOM 9700 N N . ILE D 1 113 ? 24.451 24.425 -69.963 1.00 6.99 91 ILE B N 1
ATOM 9701 C CA . ILE D 1 113 ? 24.780 25.789 -70.369 1.00 7.40 91 ILE B CA 1
ATOM 9702 C C . ILE D 1 113 ? 24.862 26.734 -69.179 1.00 9.32 91 ILE B C 1
ATOM 9703 O O . ILE D 1 113 ? 25.881 27.420 -69.001 1.00 12.34 91 ILE B O 1
ATOM 9708 N N . THR D 1 114 ? 23.791 26.770 -68.388 1.00 8.94 92 THR B N 1
ATOM 9709 C CA . THR D 1 114 ? 23.744 27.747 -67.299 1.00 12.01 92 THR B CA 1
ATOM 9710 C C . THR D 1 114 ? 24.661 27.369 -66.121 1.00 13.11 92 THR B C 1
ATOM 9711 O O . THR D 1 114 ? 25.161 28.285 -65.453 1.00 16.01 92 THR B O 1
ATOM 9715 N N . ASP D 1 115 ? 24.955 26.081 -65.886 1.00 12.16 93 ASP B N 1
ATOM 9716 C CA . ASP D 1 115 ? 25.955 25.675 -64.860 1.00 14.53 93 ASP B CA 1
ATOM 9717 C C . ASP D 1 115 ? 27.311 26.324 -65.192 1.00 12.13 93 ASP B C 1
ATOM 9718 O O . ASP D 1 115 ? 28.149 26.638 -64.318 1.00 13.97 93 ASP B O 1
ATOM 9723 N N . ASN D 1 116 ? 27.580 26.480 -66.475 1.00 12.03 94 ASN B N 1
ATOM 9724 C CA . ASN D 1 116 ? 28.815 27.169 -66.903 1.00 11.38 94 ASN B CA 1
ATOM 9725 C C . ASN D 1 116 ? 28.718 28.695 -67.045 1.00 11.52 94 ASN B C 1
ATOM 9726 O O . ASN D 1 116 ? 29.575 29.335 -67.665 1.00 12.46 94 ASN B O 1
ATOM 9731 N N . LYS D 1 117 ? 27.662 29.271 -66.468 1.00 11.07 95 LYS B N 1
ATOM 9732 C CA . LYS D 1 117 ? 27.388 30.700 -66.511 1.00 12.51 95 LYS B CA 1
ATOM 9733 C C . LYS D 1 117 ? 27.367 31.235 -67.939 1.00 13.23 95 LYS B C 1
ATOM 9734 O O . LYS D 1 117 ? 27.731 32.390 -68.205 1.00 12.00 95 LYS B O 1
ATOM 9740 N N . CYS D 1 118 ? 26.933 30.401 -68.871 1.00 11.10 96 CYS B N 1
ATOM 9741 C CA . CYS D 1 118 ? 26.640 30.864 -70.214 1.00 12.75 96 CYS B CA 1
ATOM 9742 C C . CYS D 1 118 ? 25.144 31.116 -70.325 1.00 11.44 96 CYS B C 1
ATOM 9743 O O . CYS D 1 118 ? 24.347 30.641 -69.494 1.00 11.03 96 CYS B O 1
ATOM 9746 N N . LYS D 1 119 ? 24.792 31.934 -71.310 1.00 10.85 97 LYS B N 1
ATOM 9747 C CA . LYS D 1 119 ? 23.419 32.331 -71.524 1.00 12.56 97 LYS B CA 1
ATOM 9748 C C . LYS D 1 119 ? 22.844 31.429 -72.620 1.00 12.93 97 LYS B C 1
ATOM 9749 O O . LYS D 1 119 ? 23.323 31.463 -73.751 1.00 11.00 97 LYS B O 1
ATOM 9755 N N . PRO D 1 120 ? 21.770 30.695 -72.316 1.00 10.05 98 PRO B N 1
ATOM 9756 C CA . PRO D 1 120 ? 21.109 29.940 -73.384 1.00 11.87 98 PRO B CA 1
ATOM 9757 C C . PRO D 1 120 ? 20.239 30.826 -74.267 1.00 12.40 98 PRO B C 1
ATOM 9758 O O . PRO D 1 120 ? 19.461 31.626 -73.751 1.00 14.85 98 PRO B O 1
ATOM 9762 N N . ILE D 1 121 ? 20.363 30.656 -75.576 1.00 10.44 99 ILE B N 1
ATOM 9763 C CA . ILE D 1 121 ? 19.584 31.430 -76.511 1.00 9.87 99 ILE B CA 1
ATOM 9764 C C . ILE D 1 121 ? 18.633 30.446 -77.195 1.00 8.58 99 ILE B C 1
ATOM 9765 O O . ILE D 1 121 ? 19.048 29.623 -78.030 1.00 10.17 99 ILE B O 1
ATOM 9770 N N . LEU D 1 122 ? 17.380 30.507 -76.777 1.00 8.46 100 LEU B N 1
ATOM 9771 C CA . LEU D 1 122 ? 16.415 29.462 -77.085 1.00 8.33 100 LEU B CA 1
ATOM 9772 C C . LEU D 1 122 ? 15.758 29.677 -78.439 1.00 8.43 100 LEU B C 1
ATOM 9773 O O . LEU D 1 122 ? 15.226 30.769 -78.718 1.00 11.71 100 LEU B O 1
ATOM 9778 N N . ILE D 1 123 ? 15.828 28.636 -79.276 1.00 8.04 101 ILE B N 1
ATOM 9779 C CA . ILE D 1 123 ? 15.373 28.641 -80.673 1.00 8.46 101 ILE B CA 1
ATOM 9780 C C . ILE D 1 123 ? 14.220 27.677 -80.804 1.00 8.56 101 ILE B C 1
ATOM 9781 O O . ILE D 1 123 ? 14.271 26.567 -80.280 1.00 7.68 101 ILE B O 1
ATOM 9786 N N . GLU D 1 124 ? 13.180 28.107 -81.521 1.00 7.51 102 GLU B N 1
ATOM 9787 C CA . GLU D 1 124 ? 12.019 27.258 -81.839 1.00 8.21 102 GLU B CA 1
ATOM 9788 C C . GLU D 1 124 ? 12.408 26.085 -82.708 1.00 7.65 102 GLU B C 1
ATOM 9789 O O . GLU D 1 124 ? 13.226 26.198 -83.634 1.00 8.13 102 GLU B O 1
ATOM 9795 N N . PRO D 1 125 ? 11.807 24.942 -82.401 1.00 7.04 103 PRO B N 1
ATOM 9796 C CA . PRO D 1 125 ? 11.961 23.822 -83.288 1.00 10.56 103 PRO B CA 1
ATOM 9797 C C . PRO D 1 125 ? 11.074 23.949 -84.532 1.00 8.96 103 PRO B C 1
ATOM 9798 O O . PRO D 1 125 ? 10.156 24.785 -84.595 1.00 9.41 103 PRO B O 1
ATOM 9802 N N . ASP D 1 126 ? 11.379 23.121 -85.522 1.00 7.80 104 ASP B N 1
ATOM 9803 C CA . ASP D 1 126 ? 10.502 22.919 -86.676 1.00 6.84 104 ASP B CA 1
ATOM 9804 C C . ASP D 1 126 ? 9.413 21.934 -86.232 1.00 8.69 104 ASP B C 1
ATOM 9805 O O . ASP D 1 126 ? 9.719 20.847 -85.710 1.00 7.13 104 ASP B O 1
ATOM 9810 N N . ILE D 1 127 ? 8.130 22.244 -86.459 1.00 10.26 105 ILE B N 1
ATOM 9811 C CA . ILE D 1 127 ? 7.053 21.303 -86.101 1.00 11.44 105 ILE B CA 1
ATOM 9812 C C . ILE D 1 127 ? 7.120 19.980 -86.866 1.00 7.75 105 ILE B C 1
ATOM 9813 O O . ILE D 1 127 ? 6.569 18.974 -86.409 1.00 11.42 105 ILE B O 1
ATOM 9818 N N . ASN D 1 128 ? 7.819 19.962 -88.007 1.00 8.66 106 ASN B N 1
ATOM 9819 C CA . ASN D 1 128 ? 7.948 18.753 -88.808 1.00 11.01 106 ASN B CA 1
ATOM 9820 C C . ASN D 1 128 ? 9.143 17.901 -88.454 1.00 10.66 106 ASN B C 1
ATOM 9821 O O . ASN D 1 128 ? 9.366 16.874 -89.084 1.00 11.44 106 ASN B O 1
ATOM 9826 N N . THR D 1 129 ? 9.953 18.341 -87.503 1.00 7.53 107 THR B N 1
ATOM 9827 C CA . THR D 1 129 ? 11.057 17.507 -87.051 1.00 7.08 107 THR B CA 1
ATOM 9828 C C . THR D 1 129 ? 11.217 17.406 -85.539 1.00 8.78 107 THR B C 1
ATOM 9829 O O . THR D 1 129 ? 11.911 16.510 -85.057 1.00 7.75 107 THR B O 1
ATOM 9833 N N . TYR D 1 130 ? 10.542 18.272 -84.781 1.00 6.61 108 TYR B N 1
ATOM 9834 C CA . TYR D 1 130 ? 10.812 18.423 -83.358 1.00 5.94 108 TYR B CA 1
ATOM 9835 C C . TYR D 1 130 ? 12.251 18.841 -83.000 1.00 6.83 108 TYR B C 1
ATOM 9836 O O . TYR D 1 130 ? 12.611 18.940 -81.813 1.00 7.84 108 TYR B O 1
ATOM 9845 N N . ASN D 1 131 ? 13.009 19.214 -84.017 1.00 6.48 109 ASN B N 1
ATOM 9846 C CA . ASN D 1 131 ? 14.396 19.635 -83.803 1.00 6.72 109 ASN B CA 1
ATOM 9847 C C . ASN D 1 131 ? 14.528 21.116 -84.079 1.00 6.39 109 ASN B C 1
ATOM 9848 O O . ASN D 1 131 ? 13.675 21.703 -84.752 1.00 7.07 109 ASN B O 1
ATOM 9853 N N . ILE D 1 132 ? 15.630 21.690 -83.610 1.00 6.82 110 ILE B N 1
ATOM 9854 C CA . ILE D 1 132 ? 15.877 23.111 -83.821 1.00 6.67 110 ILE B CA 1
ATOM 9855 C C . ILE D 1 132 ? 15.669 23.440 -85.286 1.00 9.93 110 ILE B C 1
ATOM 9856 O O . ILE D 1 132 ? 16.166 22.766 -86.173 1.00 8.00 110 ILE B O 1
ATOM 9861 N N . ASN D 1 133 ? 14.957 24.526 -85.546 1.00 7.25 111 ASN B N 1
ATOM 9862 C CA . ASN D 1 133 ? 14.772 24.967 -86.913 1.00 9.08 111 ASN B CA 1
ATOM 9863 C C . ASN D 1 133 ? 16.012 25.764 -87.347 1.00 6.97 111 ASN B C 1
ATOM 9864 O O . ASN D 1 133 ? 16.242 26.891 -86.881 1.00 9.80 111 ASN B O 1
ATOM 9869 N N . PRO D 1 134 ? 16.835 25.189 -88.240 1.00 10.10 112 PRO B N 1
ATOM 9870 C CA . PRO D 1 134 ? 18.057 25.906 -88.598 1.00 10.58 112 PRO B CA 1
ATOM 9871 C C . PRO D 1 134 ? 17.844 27.270 -89.237 1.00 9.58 112 PRO B C 1
ATOM 9872 O O . PRO D 1 134 ? 18.774 28.083 -89.219 1.00 11.11 112 PRO B O 1
ATOM 9876 N N . ASP D 1 135 ? 16.673 27.502 -89.828 1.00 8.73 113 ASP B N 1
ATOM 9877 C CA . ASP D 1 135 ? 16.386 28.807 -90.423 1.00 9.32 113 ASP B CA 1
ATOM 9878 C C . ASP D 1 135 ? 16.192 29.910 -89.408 1.00 10.76 113 ASP B C 1
ATOM 9879 O O . ASP D 1 135 ? 16.075 31.070 -89.782 1.00 11.16 113 ASP B O 1
ATOM 9884 N N . LEU D 1 136 ? 16.168 29.587 -88.124 1.00 9.92 114 LEU B N 1
ATOM 9885 C CA . LEU D 1 136 ? 15.824 30.552 -87.093 1.00 8.81 114 LEU B CA 1
ATOM 9886 C C . LEU D 1 136 ? 17.060 30.856 -86.264 1.00 11.14 114 LEU B C 1
ATOM 9887 O O . LEU D 1 136 ? 16.990 31.661 -85.344 1.00 12.17 114 LEU B O 1
ATOM 9892 N N . ILE D 1 137 ? 18.208 30.279 -86.633 1.00 9.13 115 ILE B N 1
ATOM 9893 C CA . ILE D 1 137 ? 19.438 30.414 -85.826 1.00 9.39 115 ILE B CA 1
ATOM 9894 C C . ILE D 1 137 ? 20.160 31.760 -86.059 1.00 10.46 115 ILE B C 1
ATOM 9895 O O . ILE D 1 137 ? 20.501 32.478 -85.110 1.00 10.73 115 ILE B O 1
ATOM 9900 N N . GLU D 1 138 ? 20.358 32.100 -87.327 1.00 10.06 116 GLU B N 1
ATOM 9901 C CA . GLU D 1 138 ? 21.254 33.184 -87.663 1.00 9.89 116 GLU B CA 1
ATOM 9902 C C . GLU D 1 138 ? 20.804 34.516 -87.065 1.00 11.07 116 GLU B C 1
ATOM 9903 O O . GLU D 1 138 ? 21.634 35.267 -86.509 1.00 12.66 116 GLU B O 1
ATOM 9909 N N . GLU D 1 139 ? 19.505 34.771 -87.091 1.00 12.53 117 GLU B N 1
ATOM 9910 C CA . GLU D 1 139 ? 18.976 36.053 -86.621 1.00 15.39 117 GLU B CA 1
ATOM 9911 C C . GLU D 1 139 ? 19.285 36.298 -85.123 1.00 14.66 117 GLU B C 1
ATOM 9912 O O . GLU D 1 139 ? 19.261 37.424 -84.622 1.00 16.50 117 GLU B O 1
ATOM 9918 N N . LYS D 1 140 ? 19.567 35.226 -84.400 1.00 12.68 118 LYS B N 1
ATOM 9919 C CA . LYS D 1 140 ? 19.852 35.277 -82.960 1.00 13.96 118 LYS B CA 1
ATOM 9920 C C . LYS D 1 140 ? 21.345 35.206 -82.635 1.00 11.50 118 LYS B C 1
ATOM 9921 O O . LYS D 1 140 ? 21.733 35.273 -81.467 1.00 14.58 118 LYS B O 1
ATOM 9927 N N . ILE D 1 141 ? 22.193 35.090 -83.643 1.00 12.21 119 ILE B N 1
ATOM 9928 C CA . ILE D 1 141 ? 23.635 35.231 -83.400 1.00 10.72 119 ILE B CA 1
ATOM 9929 C C . ILE D 1 141 ? 24.036 36.679 -83.095 1.00 11.99 119 ILE B C 1
ATOM 9930 O O . ILE D 1 141 ? 23.590 37.614 -83.800 1.00 15.31 119 ILE B O 1
ATOM 9935 N N . THR D 1 142 ? 24.914 36.831 -82.091 1.00 12.75 120 THR B N 1
ATOM 9936 C CA . THR D 1 142 ? 25.441 38.135 -81.653 1.00 15.52 120 THR B CA 1
ATOM 9937 C C . THR D 1 142 ? 26.950 38.065 -81.479 1.00 17.54 120 THR B C 1
ATOM 9938 O O . THR D 1 142 ? 27.544 37.007 -81.633 1.00 13.55 120 THR B O 1
ATOM 9942 N N . LYS D 1 143 ? 27.560 39.164 -81.054 1.00 19.22 121 LYS B N 1
ATOM 9943 C CA . LYS D 1 143 ? 28.990 39.149 -80.760 1.00 18.86 121 LYS B CA 1
ATOM 9944 C C . LYS D 1 143 ? 29.357 38.131 -79.682 1.00 12.86 121 LYS B C 1
ATOM 9945 O O . LYS D 1 143 ? 30.475 37.631 -79.676 1.00 19.90 121 LYS B O 1
ATOM 9951 N N . LYS D 1 144 ? 28.406 37.802 -78.805 1.00 13.88 122 LYS B N 1
ATOM 9952 C CA . LYS D 1 144 ? 28.684 36.927 -77.669 1.00 11.64 122 LYS B CA 1
ATOM 9953 C C . LYS D 1 144 ? 28.408 35.444 -77.977 1.00 11.88 122 LYS B C 1
ATOM 9954 O O . LYS D 1 144 ? 28.684 34.603 -77.149 1.00 13.70 122 LYS B O 1
ATOM 9960 N N . THR D 1 145 ? 27.858 35.140 -79.152 1.00 11.30 123 THR B N 1
ATOM 9961 C CA . THR D 1 145 ? 27.593 33.728 -79.495 1.00 11.29 123 THR B CA 1
ATOM 9962 C C . THR D 1 145 ? 28.924 32.990 -79.604 1.00 10.36 123 THR B C 1
ATOM 9963 O O . THR D 1 145 ? 29.782 33.394 -80.374 1.00 11.33 123 THR B O 1
ATOM 9967 N N . LYS D 1 146 ? 29.033 31.862 -78.897 1.00 9.67 124 LYS B N 1
ATOM 9968 C CA . LYS D 1 146 ? 30.220 31.025 -78.957 1.00 9.27 124 LYS B CA 1
ATOM 9969 C C . LYS D 1 146 ? 29.985 29.585 -79.450 1.00 9.41 124 LYS B C 1
ATOM 9970 O O . LYS D 1 146 ? 30.907 28.959 -79.952 1.00 8.29 124 LYS B O 1
ATOM 9976 N N . ALA D 1 147 ? 28.775 29.071 -79.335 1.00 10.20 125 ALA B N 1
ATOM 9977 C CA . ALA D 1 147 ? 28.515 27.684 -79.743 1.00 8.95 125 ALA B CA 1
ATOM 9978 C C . ALA D 1 147 ? 27.078 27.542 -80.127 1.00 8.53 125 ALA B C 1
ATOM 9979 O O . ALA D 1 147 ? 26.195 28.333 -79.733 1.00 8.88 125 ALA B O 1
ATOM 9981 N N . ILE D 1 148 ? 26.830 26.488 -80.903 1.00 7.99 126 ILE B N 1
ATOM 9982 C CA . ILE D 1 148 ? 25.465 26.021 -81.112 1.00 8.72 126 ILE B CA 1
ATOM 9983 C C . ILE D 1 148 ? 25.389 24.625 -80.508 1.00 7.45 126 ILE B C 1
ATOM 9984 O O . ILE D 1 148 ? 26.188 23.788 -80.896 1.00 6.79 126 ILE B O 1
ATOM 9989 N N . MET D 1 149 ? 24.424 24.377 -79.617 1.00 6.32 127 MET B N 1
ATOM 9990 C CA . MET D 1 149 ? 24.144 23.027 -79.120 1.00 8.40 127 MET B CA 1
ATOM 9991 C C . MET D 1 149 ? 22.952 22.523 -79.901 1.00 7.81 127 MET B C 1
ATOM 9992 O O . MET D 1 149 ? 21.827 22.932 -79.682 1.00 8.67 127 MET B O 1
ATOM 9997 N N . VAL D 1 150 ? 23.210 21.578 -80.794 1.00 5.33 128 VAL B N 1
ATOM 9998 C CA . VAL D 1 150 ? 22.185 20.814 -81.454 1.00 7.50 128 VAL B CA 1
ATOM 9999 C C . VAL D 1 150 ? 21.812 19.670 -80.571 1.00 6.40 128 VAL B C 1
ATOM 10000 O O . VAL D 1 150 ? 22.644 19.091 -79.898 1.00 8.04 128 VAL B O 1
ATOM 10004 N N . VAL D 1 151 ? 20.508 19.384 -80.625 1.00 5.64 129 VAL B N 1
ATOM 10005 C CA . VAL D 1 151 ? 19.950 18.230 -79.912 1.00 5.29 129 VAL B CA 1
ATOM 10006 C C . VAL D 1 151 ? 19.186 17.334 -80.884 1.00 6.28 129 VAL B C 1
ATOM 10007 O O . VAL D 1 151 ? 18.323 17.810 -81.610 1.00 9.71 129 VAL B O 1
ATOM 10011 N N . HIS D 1 152 ? 19.516 16.042 -80.951 1.00 5.68 130 HIS B N 1
ATOM 10012 C CA . HIS D 1 152 ? 18.873 15.160 -81.934 1.00 6.28 130 HIS B CA 1
ATOM 10013 C C . HIS D 1 152 ? 17.708 14.529 -81.171 1.00 5.46 130 HIS B C 1
ATOM 10014 O O . HIS D 1 152 ? 17.854 13.460 -80.549 1.00 5.48 130 HIS B O 1
ATOM 10021 N N . LEU D 1 153 ? 16.571 15.220 -81.147 1.00 5.16 131 LEU B N 1
ATOM 10022 C CA . LEU D 1 153 ? 15.513 14.903 -80.206 1.00 5.46 131 LEU B CA 1
ATOM 10023 C C . LEU D 1 153 ? 14.673 13.733 -80.652 1.00 7.59 131 LEU B C 1
ATOM 10024 O O . LEU D 1 153 ? 14.391 13.590 -81.863 1.00 6.86 131 LEU B O 1
ATOM 10029 N N . TYR D 1 154 ? 14.384 12.875 -79.680 1.00 5.26 132 TYR B N 1
ATOM 10030 C CA . TYR D 1 154 ? 13.502 11.720 -79.807 1.00 5.95 132 TYR B CA 1
ATOM 10031 C C . TYR D 1 154 ? 14.135 10.608 -80.594 1.00 7.96 132 TYR B C 1
ATOM 10032 O O . TYR D 1 154 ? 13.527 9.541 -80.740 1.00 8.73 132 TYR B O 1
ATOM 10041 N N . GLY D 1 155 ? 15.345 10.833 -81.105 1.00 6.17 133 GLY B N 1
ATOM 10042 C CA . GLY D 1 155 ? 16.043 9.831 -81.911 1.00 7.77 133 GLY B CA 1
ATOM 10043 C C . GLY D 1 155 ? 16.283 10.249 -83.355 1.00 5.87 133 GLY B C 1
ATOM 10044 O O . GLY D 1 155 ? 16.875 9.499 -84.145 1.00 8.40 133 GLY B O 1
ATOM 10045 N N . GLN D 1 156 ? 15.812 11.443 -83.721 1.00 4.80 134 GLN B N 1
ATOM 10046 C CA . GLN D 1 156 ? 16.030 11.980 -85.092 1.00 6.63 134 GLN B CA 1
ATOM 10047 C C . GLN D 1 156 ? 17.179 12.964 -85.151 1.00 6.13 134 GLN B C 1
ATOM 10048 O O . GLN D 1 156 ? 17.239 13.957 -84.401 1.00 6.84 134 GLN B O 1
ATOM 10054 N N . VAL D 1 157 ? 18.115 12.677 -86.050 1.00 6.97 135 VAL B N 1
ATOM 10055 C CA . VAL D 1 157 ? 19.230 13.578 -86.276 1.00 6.91 135 VAL B CA 1
ATOM 10056 C C . VAL D 1 157 ? 18.743 14.927 -86.817 1.00 6.63 135 VAL B C 1
ATOM 10057 O O . VAL D 1 157 ? 17.833 14.990 -87.655 1.00 6.54 135 VAL B O 1
ATOM 10061 N N A CYS D 1 158 ? 19.355 15.987 -86.302 0.50 6.40 136 CYS B N 1
ATOM 10062 N N B CYS D 1 158 ? 19.351 15.991 -86.323 0.50 7.57 136 CYS B N 1
ATOM 10063 C CA A CYS D 1 158 ? 19.152 17.346 -86.777 0.50 6.58 136 CYS B CA 1
ATOM 10064 C CA B CYS D 1 158 ? 19.024 17.301 -86.813 0.50 8.93 136 CYS B CA 1
ATOM 10065 C C A CYS D 1 158 ? 19.691 17.541 -88.183 0.50 7.83 136 CYS B C 1
ATOM 10066 C C B CYS D 1 158 ? 19.697 17.574 -88.145 0.50 9.17 136 CYS B C 1
ATOM 10067 O O A CYS D 1 158 ? 20.681 16.941 -88.572 0.50 10.87 136 CYS B O 1
ATOM 10068 O O B CYS D 1 158 ? 20.761 17.047 -88.441 0.50 11.16 136 CYS B O 1
ATOM 10073 N N . ASP D 1 159 ? 19.084 18.490 -88.887 1.00 8.93 137 ASP B N 1
ATOM 10074 C CA . ASP D 1 159 ? 19.483 18.859 -90.228 1.00 10.32 137 ASP B CA 1
ATOM 10075 C C . ASP D 1 159 ? 20.716 19.764 -90.145 1.00 10.29 137 ASP B C 1
ATOM 10076 O O . ASP D 1 159 ? 20.589 20.997 -90.049 1.00 14.12 137 ASP B O 1
ATOM 10081 N N . MET D 1 160 ? 21.898 19.192 -90.270 1.00 9.65 138 MET B N 1
ATOM 10082 C CA . MET D 1 160 ? 23.108 19.876 -89.864 1.00 8.45 138 MET B CA 1
ATOM 10083 C C . MET D 1 160 ? 23.668 20.812 -90.923 1.00 8.41 138 MET B C 1
ATOM 10084 O O . MET D 1 160 ? 24.483 21.678 -90.586 1.00 7.54 138 MET B O 1
ATOM 10089 N N . GLU D 1 161 ? 23.244 20.665 -92.173 1.00 9.93 139 GLU B N 1
ATOM 10090 C CA . GLU D 1 161 ? 23.840 21.424 -93.279 1.00 12.49 139 GLU B CA 1
ATOM 10091 C C . GLU D 1 161 ? 24.013 22.910 -92.979 1.00 11.66 139 GLU B C 1
ATOM 10092 O O . GLU D 1 161 ? 25.152 23.410 -92.992 1.00 12.96 139 GLU B O 1
ATOM 10098 N N . LYS D 1 162 ? 22.928 23.622 -92.660 1.00 10.84 140 LYS B N 1
ATOM 10099 C CA . LYS D 1 162 ? 22.995 25.063 -92.465 1.00 15.03 140 LYS B CA 1
ATOM 10100 C C . LYS D 1 162 ? 23.671 25.404 -91.126 1.00 12.60 140 LYS B C 1
ATOM 10101 O O . LYS D 1 162 ? 24.342 26.437 -90.950 1.00 14.31 140 LYS B O 1
ATOM 10107 N N . ILE D 1 163 ? 23.497 24.520 -90.149 1.00 12.89 141 ILE B N 1
ATOM 10108 C CA . ILE D 1 163 ? 24.189 24.657 -88.883 1.00 11.62 141 ILE B CA 1
ATOM 10109 C C . ILE D 1 163 ? 25.719 24.682 -89.025 1.00 9.67 141 ILE B C 1
ATOM 10110 O O . ILE D 1 163 ? 26.431 25.485 -88.419 1.00 11.08 141 ILE B O 1
ATOM 10115 N N . GLN D 1 164 ? 26.235 23.741 -89.806 1.00 9.00 142 GLN B N 1
ATOM 10116 C CA . GLN D 1 164 ? 27.679 23.709 -90.089 1.00 8.42 142 GLN B CA 1
ATOM 10117 C C . GLN D 1 164 ? 28.153 24.977 -90.798 1.00 11.71 142 GLN B C 1
ATOM 10118 O O . GLN D 1 164 ? 29.209 25.533 -90.459 1.00 9.52 142 GLN B O 1
ATOM 10124 N N . LEU D 1 165 ? 27.380 25.418 -91.784 1.00 8.24 143 LEU B N 1
ATOM 10125 C CA . LEU D 1 165 ? 27.693 26.671 -92.465 1.00 9.38 143 LEU B CA 1
ATOM 10126 C C . LEU D 1 165 ? 27.722 27.835 -91.515 1.00 9.00 143 LEU B C 1
ATOM 10127 O O . LEU D 1 165 ? 28.683 28.605 -91.530 1.00 12.41 143 LEU B O 1
ATOM 10132 N N . LEU D 1 166 ? 26.743 27.930 -90.625 1.00 7.37 144 LEU B N 1
ATOM 10133 C CA . LEU D 1 166 ? 26.715 29.046 -89.676 1.00 8.17 144 LEU B CA 1
ATOM 10134 C C . LEU D 1 166 ? 27.908 28.987 -88.729 1.00 9.58 144 LEU B C 1
ATOM 10135 O O . LEU D 1 166 ? 28.478 29.997 -88.344 1.00 10.93 144 LEU B O 1
ATOM 10140 N N . ALA D 1 167 ? 28.257 27.793 -88.271 1.00 11.66 145 ALA B N 1
ATOM 10141 C CA . ALA D 1 167 ? 29.326 27.691 -87.313 1.00 10.25 145 ALA B CA 1
ATOM 10142 C C . ALA D 1 167 ? 30.636 28.118 -87.919 1.00 11.25 145 ALA B C 1
ATOM 10143 O O . ALA D 1 167 ? 31.447 28.773 -87.248 1.00 12.65 145 ALA B O 1
ATOM 10145 N N . ASN D 1 168 ? 30.842 27.727 -89.178 1.00 11.06 146 ASN B N 1
ATOM 10146 C CA . ASN D 1 168 ? 32.040 28.118 -89.934 1.00 10.88 146 ASN B CA 1
ATOM 10147 C C . ASN D 1 168 ? 32.088 29.630 -90.136 1.00 13.04 146 ASN B C 1
ATOM 10148 O O . ASN D 1 168 ? 33.142 30.229 -89.965 1.00 13.95 146 ASN B O 1
ATOM 10153 N N . LYS D 1 169 ? 30.957 30.199 -90.563 1.00 10.56 147 LYS B N 1
ATOM 10154 C CA . LYS D 1 169 ? 30.790 31.644 -90.839 1.00 10.71 147 LYS B CA 1
ATOM 10155 C C . LYS D 1 169 ? 31.040 32.516 -89.618 1.00 12.69 147 LYS B C 1
ATOM 10156 O O . LYS D 1 169 ? 31.670 33.582 -89.725 1.00 14.18 147 LYS B O 1
ATOM 10162 N N . TYR D 1 170 ? 30.548 32.072 -88.463 1.00 11.63 148 TYR B N 1
ATOM 10163 C CA . TYR D 1 170 ? 30.622 32.871 -87.251 1.00 10.38 148 TYR B CA 1
ATOM 10164 C C . TYR D 1 170 ? 31.580 32.311 -86.193 1.00 11.24 148 TYR B C 1
ATOM 10165 O O . TYR D 1 170 ? 31.597 32.749 -85.043 1.00 13.95 148 TYR B O 1
ATOM 10174 N N . ASN D 1 171 ? 32.377 31.332 -86.603 1.00 12.15 149 ASN B N 1
ATOM 10175 C CA . ASN D 1 171 ? 33.434 30.829 -85.739 1.00 11.26 149 ASN B CA 1
ATOM 10176 C C . ASN D 1 171 ? 32.897 30.233 -84.432 1.00 11.41 149 ASN B C 1
ATOM 10177 O O . ASN D 1 171 ? 33.451 30.492 -83.369 1.00 11.61 149 ASN B O 1
ATOM 10182 N N . LEU D 1 172 ? 31.852 29.420 -84.551 1.00 9.78 150 LEU B N 1
ATOM 10183 C CA . LEU D 1 172 ? 31.095 28.879 -83.423 1.00 7.40 150 LEU B CA 1
ATOM 10184 C C . LEU D 1 172 ? 31.538 27.434 -83.311 1.00 6.91 150 LEU B C 1
ATOM 10185 O O . LEU D 1 172 ? 31.779 26.758 -84.335 1.00 11.05 150 LEU B O 1
ATOM 10190 N N . LYS D 1 173 ? 31.612 26.961 -82.076 1.00 6.90 151 LYS B N 1
ATOM 10191 C CA . LYS D 1 173 ? 31.660 25.510 -81.830 1.00 6.76 151 LYS B CA 1
ATOM 10192 C C . LYS D 1 173 ? 30.279 24.889 -82.047 1.00 7.73 151 LYS B C 1
ATOM 10193 O O . LYS D 1 173 ? 29.231 25.466 -81.699 1.00 10.52 151 LYS B O 1
ATOM 10199 N N . ILE D 1 174 ? 30.314 23.658 -82.556 1.00 9.22 152 ILE B N 1
ATOM 10200 C CA . ILE D 1 174 ? 29.095 22.825 -82.566 1.00 7.12 152 ILE B CA 1
ATOM 10201 C C . ILE D 1 174 ? 29.213 21.737 -81.506 1.00 5.05 152 ILE B C 1
ATOM 10202 O O . ILE D 1 174 ? 30.138 20.916 -81.522 1.00 5.13 152 ILE B O 1
ATOM 10207 N N . ILE D 1 175 ? 28.261 21.767 -80.574 1.00 5.34 153 ILE B N 1
ATOM 10208 C CA . ILE D 1 175 ? 28.110 20.767 -79.517 1.00 6.63 153 ILE B CA 1
ATOM 10209 C C . ILE D 1 175 ? 26.904 19.879 -79.826 1.00 7.17 153 ILE B C 1
ATOM 10210 O O . ILE D 1 175 ? 25.805 20.387 -80.023 1.00 8.76 153 ILE B O 1
ATOM 10215 N N . GLU D 1 176 ? 27.067 18.557 -79.906 1.00 6.82 154 GLU B N 1
ATOM 10216 C CA . GLU D 1 176 ? 25.925 17.684 -80.106 1.00 5.59 154 GLU B CA 1
ATOM 10217 C C . GLU D 1 176 ? 25.462 17.130 -78.784 1.00 5.12 154 GLU B C 1
ATOM 10218 O O . GLU D 1 176 ? 26.228 16.492 -78.096 1.00 3.30 154 GLU B O 1
ATOM 10224 N N . ASP D 1 177 ? 24.170 17.245 -78.497 1.00 5.94 155 ASP B N 1
ATOM 10225 C CA . ASP D 1 177 ? 23.539 16.440 -77.475 1.00 6.99 155 ASP B CA 1
ATOM 10226 C C . ASP D 1 177 ? 22.870 15.255 -78.118 1.00 5.56 155 ASP B C 1
ATOM 10227 O O . ASP D 1 177 ? 21.852 15.378 -78.813 1.00 7.01 155 ASP B O 1
ATOM 10232 N N . CYS D 1 178 ? 23.473 14.097 -77.862 1.00 6.99 156 CYS B N 1
ATOM 10233 C CA . CYS D 1 178 ? 23.193 12.852 -78.568 1.00 7.43 156 CYS B CA 1
ATOM 10234 C C . CYS D 1 178 ? 22.477 11.876 -77.646 1.00 7.82 156 CYS B C 1
ATOM 10235 O O . CYS D 1 178 ? 22.352 10.701 -77.973 1.00 8.79 156 CYS B O 1
ATOM 10238 N N . ALA D 1 179 ? 21.999 12.366 -76.501 1.00 7.27 157 ALA B N 1
ATOM 10239 C CA . ALA D 1 179 ? 21.429 11.510 -75.475 1.00 9.47 157 ALA B CA 1
ATOM 10240 C C . ALA D 1 179 ? 20.246 10.689 -75.962 1.00 9.15 157 ALA B C 1
ATOM 10241 O O . ALA D 1 179 ? 19.916 9.641 -75.357 1.00 9.66 157 ALA B O 1
ATOM 10243 N N . GLN D 1 180 ? 19.596 11.125 -77.037 1.00 7.82 158 GLN B N 1
ATOM 10244 C CA . GLN D 1 180 ? 18.353 10.466 -77.474 1.00 8.34 158 GLN B CA 1
ATOM 10245 C C . GLN D 1 180 ? 18.504 9.762 -78.820 1.00 8.29 158 GLN B C 1
ATOM 10246 O O . GLN D 1 180 ? 17.529 9.232 -79.347 1.00 9.88 158 GLN B O 1
ATOM 10252 N N . ALA D 1 181 ? 19.699 9.805 -79.411 1.00 7.55 159 ALA B N 1
ATOM 10253 C CA . ALA D 1 181 ? 19.756 9.420 -80.821 1.00 6.42 159 ALA B CA 1
ATOM 10254 C C . ALA D 1 181 ? 20.915 8.481 -81.176 1.00 5.90 159 ALA B C 1
ATOM 10255 O O . ALA D 1 181 ? 21.433 8.531 -82.296 1.00 6.90 159 ALA B O 1
ATOM 10257 N N . HIS D 1 182 ? 21.319 7.643 -80.211 1.00 5.11 160 HIS B N 1
ATOM 10258 C CA . HIS D 1 182 ? 22.475 6.796 -80.420 1.00 6.07 160 HIS B CA 1
ATOM 10259 C C . HIS D 1 182 ? 22.413 6.102 -81.777 1.00 6.46 160 HIS B C 1
ATOM 10260 O O . HIS D 1 182 ? 21.455 5.409 -82.051 1.00 7.63 160 HIS B O 1
ATOM 10267 N N . GLY D 1 183 ? 23.429 6.238 -82.618 1.00 6.16 161 GLY B N 1
ATOM 10268 C CA . GLY D 1 183 ? 23.468 5.486 -83.847 1.00 7.01 161 GLY B CA 1
ATOM 10269 C C . GLY D 1 183 ? 22.845 6.173 -85.069 1.00 7.50 161 GLY B C 1
ATOM 10270 O O . GLY D 1 183 ? 23.081 5.731 -86.213 1.00 8.68 161 GLY B O 1
ATOM 10271 N N . ALA D 1 184 ? 22.106 7.280 -84.882 1.00 6.32 162 ALA B N 1
ATOM 10272 C CA . ALA D 1 184 ? 21.499 7.986 -86.015 1.00 6.81 162 ALA B CA 1
ATOM 10273 C C . ALA D 1 184 ? 22.584 8.504 -86.940 1.00 8.36 162 ALA B C 1
ATOM 10274 O O . ALA D 1 184 ? 23.711 8.778 -86.522 1.00 6.72 162 ALA B O 1
ATOM 10276 N N . ILE D 1 185 ? 22.219 8.578 -88.207 1.00 8.78 163 ILE B N 1
ATOM 10277 C CA . ILE D 1 185 ? 23.163 8.967 -89.265 1.00 10.25 163 ILE B CA 1
ATOM 10278 C C . ILE D 1 185 ? 22.657 10.145 -90.055 1.00 10.90 163 ILE B C 1
ATOM 10279 O O . ILE D 1 185 ? 21.469 10.242 -90.287 1.00 8.13 163 ILE B O 1
ATOM 10284 N N . TYR D 1 186 ? 23.583 11.046 -90.417 1.00 12.45 164 TYR B N 1
ATOM 10285 C CA . TYR D 1 186 ? 23.335 12.179 -91.322 1.00 9.01 164 TYR B CA 1
ATOM 10286 C C . TYR D 1 186 ? 24.422 12.131 -92.384 1.00 7.61 164 TYR B C 1
ATOM 10287 O O . TYR D 1 186 ? 25.619 12.133 -92.038 1.00 8.25 164 TYR B O 1
ATOM 10296 N N . LYS D 1 187 ? 23.992 12.088 -93.643 1.00 6.26 165 LYS B N 1
ATOM 10297 C CA . LYS D 1 187 ? 24.930 12.009 -94.734 1.00 6.85 165 LYS B CA 1
ATOM 10298 C C . LYS D 1 187 ? 25.850 10.814 -94.533 1.00 8.61 165 LYS B C 1
ATOM 10299 O O . LYS D 1 187 ? 25.406 9.661 -94.473 1.00 7.48 165 LYS B O 1
ATOM 10305 N N . ASP D 1 188 ? 27.153 11.050 -94.444 1.00 8.60 166 ASP B N 1
ATOM 10306 C CA . ASP D 1 188 ? 28.154 9.990 -94.334 1.00 9.63 166 ASP B CA 1
ATOM 10307 C C . ASP D 1 188 ? 28.605 9.748 -92.888 1.00 7.19 166 ASP B C 1
ATOM 10308 O O . ASP D 1 188 ? 29.564 8.991 -92.680 1.00 10.49 166 ASP B O 1
ATOM 10313 N N . LYS D 1 189 ? 27.946 10.350 -91.887 1.00 8.54 167 LYS B N 1
ATOM 10314 C CA . LYS D 1 189 ? 28.483 10.366 -90.526 1.00 8.14 167 LYS B CA 1
ATOM 10315 C C . LYS D 1 189 ? 27.419 10.127 -89.476 1.00 10.42 167 LYS B C 1
ATOM 10316 O O . LYS D 1 189 ? 26.272 10.614 -89.565 1.00 15.51 167 LYS B O 1
ATOM 10322 N N . ARG D 1 190 ? 27.842 9.462 -88.415 1.00 6.87 168 ARG B N 1
ATOM 10323 C CA . ARG D 1 190 ? 26.967 9.194 -87.290 1.00 6.40 168 ARG B CA 1
ATOM 10324 C C . ARG D 1 190 ? 26.842 10.393 -86.349 1.00 6.75 168 ARG B C 1
ATOM 10325 O O . ARG D 1 190 ? 27.765 11.190 -86.221 1.00 6.09 168 ARG B O 1
ATOM 10333 N N . VAL D 1 191 ? 25.704 10.497 -85.670 1.00 7.45 169 VAL B N 1
ATOM 10334 C CA . VAL D 1 191 ? 25.618 11.300 -84.491 1.00 8.66 169 VAL B CA 1
ATOM 10335 C C . VAL D 1 191 ? 26.815 11.064 -83.577 1.00 7.28 169 VAL B C 1
ATOM 10336 O O . VAL D 1 191 ? 27.224 9.946 -83.335 1.00 7.53 169 VAL B O 1
ATOM 10340 N N . GLY D 1 192 ? 27.372 12.145 -83.070 1.00 6.30 170 GLY B N 1
ATOM 10341 C CA . GLY D 1 192 ? 28.612 12.055 -82.329 1.00 5.11 170 GLY B CA 1
ATOM 10342 C C . GLY D 1 192 ? 29.807 12.514 -83.142 1.00 5.03 170 GLY B C 1
ATOM 10343 O O . GLY D 1 192 ? 30.836 12.863 -82.564 1.00 8.30 170 GLY B O 1
ATOM 10344 N N . ASN D 1 193 ? 29.667 12.613 -84.465 1.00 6.12 171 ASN B N 1
ATOM 10345 C CA . ASN D 1 193 ? 30.720 13.037 -85.372 1.00 6.47 171 ASN B CA 1
ATOM 10346 C C . ASN D 1 193 ? 30.259 14.175 -86.266 1.00 5.92 171 ASN B C 1
ATOM 10347 O O . ASN D 1 193 ? 30.775 14.268 -87.422 1.00 9.12 171 ASN B O 1
ATOM 10352 N N . LEU D 1 194 ? 29.212 14.905 -85.851 1.00 6.67 172 LEU B N 1
ATOM 10353 C CA . LEU D 1 194 ? 28.641 15.943 -86.691 1.00 7.72 172 LEU B CA 1
ATOM 10354 C C . LEU D 1 194 ? 29.026 17.326 -86.218 1.00 7.36 172 LEU B C 1
ATOM 10355 O O . LEU D 1 194 ? 28.490 18.315 -86.719 1.00 15.62 172 LEU B O 1
ATOM 10360 N N . GLY D 1 195 ? 29.911 17.455 -85.235 1.00 9.22 173 GLY B N 1
ATOM 10361 C CA . GLY D 1 195 ? 30.282 18.768 -84.742 1.00 10.97 173 GLY B CA 1
ATOM 10362 C C . GLY D 1 195 ? 31.687 18.717 -84.196 1.00 8.42 173 GLY B C 1
ATOM 10363 O O . GLY D 1 195 ? 32.516 17.910 -84.651 1.00 8.79 173 GLY B O 1
ATOM 10364 N N . ASP D 1 196 ? 31.990 19.611 -83.267 1.00 6.99 174 ASP B N 1
ATOM 10365 C CA . ASP D 1 196 ? 33.298 19.657 -82.606 1.00 7.91 174 ASP B CA 1
ATOM 10366 C C . ASP D 1 196 ? 33.408 18.637 -81.481 1.00 10.06 174 ASP B C 1
ATOM 10367 O O . ASP D 1 196 ? 34.398 17.932 -81.351 1.00 8.35 174 ASP B O 1
ATOM 10372 N N . ALA D 1 197 ? 32.364 18.539 -80.673 1.00 7.29 175 ALA B N 1
ATOM 10373 C CA . ALA D 1 197 ? 32.316 17.525 -79.621 1.00 7.99 175 ALA B CA 1
ATOM 10374 C C . ALA D 1 197 ? 30.888 17.186 -79.315 1.00 6.35 175 ALA B C 1
ATOM 10375 O O . ALA D 1 197 ? 29.969 17.956 -79.570 1.00 7.65 175 ALA B O 1
ATOM 10377 N N . ALA D 1 198 ? 30.706 15.949 -78.873 1.00 4.73 176 ALA B N 1
ATOM 10378 C CA . ALA D 1 198 ? 29.359 15.420 -78.614 1.00 5.12 176 ALA B CA 1
ATOM 10379 C C . ALA D 1 198 ? 29.243 14.779 -77.275 1.00 6.01 176 ALA B C 1
ATOM 10380 O O . ALA D 1 198 ? 30.162 14.089 -76.854 1.00 5.97 176 ALA B O 1
ATOM 10382 N N . GLY D 1 199 ? 28.115 15.013 -76.614 1.00 5.72 177 GLY B N 1
ATOM 10383 C CA . GLY D 1 199 ? 27.729 14.377 -75.336 1.00 5.98 177 GLY B CA 1
ATOM 10384 C C . GLY D 1 199 ? 26.683 13.296 -75.559 1.00 5.32 177 GLY B C 1
ATOM 10385 O O . GLY D 1 199 ? 25.764 13.489 -76.322 1.00 5.24 177 GLY B O 1
ATOM 10386 N N . PHE D 1 200 ? 26.857 12.161 -74.888 1.00 4.93 178 PHE B N 1
ATOM 10387 C CA . PHE D 1 200 ? 25.879 11.089 -74.818 1.00 4.89 178 PHE B CA 1
ATOM 10388 C C . PHE D 1 200 ? 25.481 10.761 -73.375 1.00 5.03 178 PHE B C 1
ATOM 10389 O O . PHE D 1 200 ? 26.315 10.774 -72.468 1.00 4.36 178 PHE B O 1
ATOM 10397 N N . SER D 1 201 ? 24.213 10.445 -73.158 1.00 5.62 179 SER B N 1
ATOM 10398 C CA . SER D 1 201 ? 23.734 9.759 -71.982 1.00 4.60 179 SER B CA 1
ATOM 10399 C C . SER D 1 201 ? 23.634 8.292 -72.319 1.00 5.38 179 SER B C 1
ATOM 10400 O O . SER D 1 201 ? 23.223 7.929 -73.420 1.00 6.18 179 SER B O 1
ATOM 10403 N N . PHE D 1 202 ? 23.916 7.475 -71.311 1.00 4.10 180 PHE B N 1
ATOM 10404 C CA . PHE D 1 202 ? 23.629 6.017 -71.350 1.00 5.89 180 PHE B CA 1
ATOM 10405 C C . PHE D 1 202 ? 22.756 5.734 -70.113 1.00 6.70 180 PHE B C 1
ATOM 10406 O O . PHE D 1 202 ? 22.791 4.630 -69.532 1.00 7.35 180 PHE B O 1
ATOM 10414 N N . TYR D 1 203 ? 21.963 6.714 -69.714 1.00 6.83 181 TYR B N 1
ATOM 10415 C CA . TYR D 1 203 ? 20.962 6.425 -68.696 1.00 6.82 181 TYR B CA 1
ATOM 10416 C C . TYR D 1 203 ? 20.208 5.158 -69.094 1.00 6.49 181 TYR B C 1
ATOM 10417 O O . TYR D 1 203 ? 19.982 4.907 -70.279 1.00 5.58 181 TYR B O 1
ATOM 10426 N N . PRO D 1 204 ? 19.687 4.393 -68.110 1.00 7.35 182 PRO B N 1
ATOM 10427 C CA . PRO D 1 204 ? 19.167 3.067 -68.510 1.00 7.39 182 PRO B CA 1
ATOM 10428 C C . PRO D 1 204 ? 18.062 3.021 -69.592 1.00 9.14 182 PRO B C 1
ATOM 10429 O O . PRO D 1 204 ? 17.942 2.019 -70.307 1.00 9.52 182 PRO B O 1
ATOM 10433 N N . GLY D 1 205 ? 17.261 4.075 -69.680 1.00 8.85 183 GLY B N 1
ATOM 10434 C CA . GLY D 1 205 ? 16.127 4.121 -70.635 1.00 10.01 183 GLY B CA 1
ATOM 10435 C C . GLY D 1 205 ? 16.486 4.552 -72.060 1.00 10.41 183 GLY B C 1
ATOM 10436 O O . GLY D 1 205 ? 15.639 4.570 -72.971 1.00 10.41 183 GLY B O 1
ATOM 10437 N N . LYS D 1 206 ? 17.753 4.885 -72.288 1.00 7.81 184 LYS B N 1
ATOM 10438 C CA . LYS D 1 206 ? 18.208 5.309 -73.621 1.00 8.73 184 LYS B CA 1
ATOM 10439 C C . LYS D 1 206 ? 18.370 4.108 -74.546 1.00 8.69 184 LYS B C 1
ATOM 10440 O O . LYS D 1 206 ? 18.369 2.977 -74.120 1.00 10.53 184 LYS B O 1
ATOM 10446 N N . ASN D 1 207 ? 18.546 4.362 -75.836 1.00 9.02 185 ASN B N 1
ATOM 10447 C CA . ASN D 1 207 ? 18.588 3.213 -76.761 1.00 8.48 185 ASN B CA 1
ATOM 10448 C C . ASN D 1 207 ? 19.803 2.318 -76.523 1.00 9.81 185 ASN B C 1
ATOM 10449 O O . ASN D 1 207 ? 19.779 1.117 -76.807 1.00 11.90 185 ASN B O 1
ATOM 10454 N N . LEU D 1 208 ? 20.883 2.903 -76.013 1.00 8.00 186 LEU B N 1
ATOM 10455 C CA . LEU D 1 208 ? 21.991 2.160 -75.402 1.00 9.24 186 LEU B CA 1
ATOM 10456 C C . LEU D 1 208 ? 22.056 2.635 -73.976 1.00 8.86 186 LEU B C 1
ATOM 10457 O O . LEU D 1 208 ? 22.480 3.760 -73.710 1.00 9.51 186 LEU B O 1
ATOM 10462 N N . GLY D 1 209 ? 21.603 1.764 -73.086 1.00 9.64 187 GLY B N 1
ATOM 10463 C CA . GLY D 1 209 ? 21.430 2.131 -71.681 1.00 7.72 187 GLY B CA 1
ATOM 10464 C C . GLY D 1 209 ? 22.246 1.291 -70.730 1.00 7.79 187 GLY B C 1
ATOM 10465 O O . GLY D 1 209 ? 22.362 0.069 -70.941 1.00 6.76 187 GLY B O 1
ATOM 10466 N N . ALA D 1 210 ? 22.791 1.939 -69.709 1.00 7.20 188 ALA B N 1
ATOM 10467 C CA . ALA D 1 210 ? 23.517 1.224 -68.678 1.00 6.83 188 ALA B CA 1
ATOM 10468 C C . ALA D 1 210 ? 22.606 0.627 -67.632 1.00 6.46 188 ALA B C 1
ATOM 10469 O O . ALA D 1 210 ? 21.391 0.651 -67.810 1.00 8.38 188 ALA B O 1
ATOM 10471 N N . LEU D 1 211 ? 23.190 0.114 -66.538 1.00 7.94 189 LEU B N 1
ATOM 10472 C CA . LEU D 1 211 ? 22.432 -0.385 -65.392 1.00 7.71 189 LEU B CA 1
ATOM 10473 C C . LEU D 1 211 ? 22.827 0.483 -64.203 1.00 6.25 189 LEU B C 1
ATOM 10474 O O . LEU D 1 211 ? 23.109 0.004 -63.125 1.00 5.12 189 LEU B O 1
ATOM 10479 N N . GLY D 1 212 ? 22.736 1.801 -64.434 1.00 6.02 190 GLY B N 1
ATOM 10480 C CA . GLY D 1 212 ? 23.244 2.857 -63.554 1.00 6.18 190 GLY B CA 1
ATOM 10481 C C . GLY D 1 212 ? 23.444 4.105 -64.394 1.00 7.42 190 GLY B C 1
ATOM 10482 O O . GLY D 1 212 ? 23.198 4.086 -65.601 1.00 8.58 190 GLY B O 1
ATOM 10483 N N . ASP D 1 213 ? 23.884 5.183 -63.752 1.00 8.18 191 ASP B N 1
ATOM 10484 C CA . ASP D 1 213 ? 24.093 6.425 -64.497 1.00 7.13 191 ASP B CA 1
ATOM 10485 C C . ASP D 1 213 ? 25.399 6.278 -65.280 1.00 6.12 191 ASP B C 1
ATOM 10486 O O . ASP D 1 213 ? 26.346 5.596 -64.842 1.00 6.93 191 ASP B O 1
ATOM 10491 N N . ALA D 1 214 ? 25.429 6.884 -66.459 1.00 5.57 192 ALA B N 1
ATOM 10492 C CA . ALA D 1 214 ? 26.565 6.704 -67.370 1.00 6.35 192 ALA B CA 1
ATOM 10493 C C . ALA D 1 214 ? 26.461 7.639 -68.568 1.00 6.01 192 ALA B C 1
ATOM 10494 O O . ALA D 1 214 ? 25.366 8.024 -68.931 1.00 5.08 192 ALA B O 1
ATOM 10496 N N . GLY D 1 215 ? 27.595 7.988 -69.179 1.00 6.68 193 GLY B N 1
ATOM 10497 C CA . GLY D 1 215 ? 27.588 8.869 -70.367 1.00 5.65 193 GLY B CA 1
ATOM 10498 C C . GLY D 1 215 ? 28.936 8.798 -71.023 1.00 6.50 193 GLY B C 1
ATOM 10499 O O . GLY D 1 215 ? 29.823 8.057 -70.605 1.00 5.16 193 GLY B O 1
ATOM 10500 N N . CYS D 1 216 ? 29.051 9.567 -72.074 1.00 4.48 194 CYS B N 1
ATOM 10501 C CA . CYS D 1 216 ? 30.364 9.795 -72.675 1.00 5.83 194 CYS B CA 1
ATOM 10502 C C . CYS D 1 216 ? 30.426 11.071 -73.461 1.00 5.76 194 CYS B C 1
ATOM 10503 O O . CYS D 1 216 ? 29.378 11.694 -73.765 1.00 5.36 194 CYS B O 1
ATOM 10506 N N . ILE D 1 217 ? 31.664 11.399 -73.858 1.00 6.81 195 ILE B N 1
ATOM 10507 C CA . ILE D 1 217 ? 31.968 12.475 -74.757 1.00 6.58 195 ILE B CA 1
ATOM 10508 C C . ILE D 1 217 ? 32.728 11.918 -75.950 1.00 7.53 195 ILE B C 1
ATOM 10509 O O . ILE D 1 217 ? 33.648 11.140 -75.770 1.00 6.45 195 ILE B O 1
ATOM 10514 N N . CYS D 1 218 ? 32.368 12.336 -77.159 1.00 6.64 196 CYS B N 1
ATOM 10515 C CA . CYS D 1 218 ? 33.109 11.967 -78.363 1.00 6.91 196 CYS B CA 1
ATOM 10516 C C . CYS D 1 218 ? 33.621 13.213 -79.043 1.00 8.19 196 CYS B C 1
ATOM 10517 O O . CYS D 1 218 ? 32.979 14.265 -79.013 1.00 7.93 196 CYS B O 1
ATOM 10520 N N . THR D 1 219 ? 34.796 13.073 -79.654 1.00 7.03 197 THR B N 1
ATOM 10521 C CA . THR D 1 219 ? 35.419 14.115 -80.481 1.00 7.87 197 THR B CA 1
ATOM 10522 C C . THR D 1 219 ? 36.547 13.479 -81.302 1.00 8.75 197 THR B C 1
ATOM 10523 O O . THR D 1 219 ? 37.042 12.378 -80.999 1.00 8.37 197 THR B O 1
ATOM 10527 N N . ASN D 1 220 ? 36.920 14.193 -82.360 1.00 8.54 198 ASN B N 1
ATOM 10528 C CA . ASN D 1 220 ? 38.101 13.857 -83.146 1.00 7.83 198 ASN B CA 1
ATOM 10529 C C . ASN D 1 220 ? 39.358 14.588 -82.719 1.00 9.82 198 ASN B C 1
ATOM 10530 O O . ASN D 1 220 ? 40.459 14.226 -83.177 1.00 10.24 198 ASN B O 1
ATOM 10535 N N . ASP D 1 221 ? 39.204 15.616 -81.874 1.00 7.66 199 ASP B N 1
ATOM 10536 C CA . ASP D 1 221 ? 40.331 16.529 -81.551 1.00 7.95 199 ASP B CA 1
ATOM 10537 C C . ASP D 1 221 ? 41.199 15.968 -80.433 1.00 7.99 199 ASP B C 1
ATOM 10538 O O . ASP D 1 221 ? 40.699 15.804 -79.347 1.00 10.31 199 ASP B O 1
ATOM 10543 N N . ASP D 1 222 ? 42.440 15.582 -80.747 1.00 8.47 200 ASP B N 1
ATOM 10544 C CA . ASP D 1 222 ? 43.294 14.930 -79.788 1.00 9.29 200 ASP B CA 1
ATOM 10545 C C . ASP D 1 222 ? 43.439 15.815 -78.556 1.00 7.70 200 ASP B C 1
ATOM 10546 O O . ASP D 1 222 ? 43.571 15.272 -77.449 1.00 11.61 200 ASP B O 1
ATOM 10551 N N . ASN D 1 223 ? 43.583 17.114 -78.754 1.00 10.85 201 ASN B N 1
ATOM 10552 C CA . ASN D 1 223 ? 43.920 17.990 -77.655 1.00 11.25 201 ASN B CA 1
ATOM 10553 C C . ASN D 1 223 ? 42.712 18.252 -76.752 1.00 10.46 201 ASN B C 1
ATOM 10554 O O . ASN D 1 223 ? 42.853 18.277 -75.514 1.00 11.21 201 ASN B O 1
ATOM 10559 N N . PHE D 1 224 ? 41.552 18.427 -77.398 1.00 8.16 202 PHE B N 1
ATOM 10560 C CA . PHE D 1 224 ? 40.292 18.515 -76.652 1.00 7.45 202 PHE B CA 1
ATOM 10561 C C . PHE D 1 224 ? 40.032 17.266 -75.830 1.00 9.16 202 PHE B C 1
ATOM 10562 O O . PHE D 1 224 ? 39.711 17.299 -74.645 1.00 7.57 202 PHE B O 1
ATOM 10570 N N . ALA D 1 225 ? 40.243 16.127 -76.463 1.00 8.81 203 ALA B N 1
ATOM 10571 C CA . ALA D 1 225 ? 40.064 14.887 -75.747 1.00 7.85 203 ALA B CA 1
ATOM 10572 C C . ALA D 1 225 ? 40.936 14.752 -74.500 1.00 8.98 203 ALA B C 1
ATOM 10573 O O . ALA D 1 225 ? 40.508 14.330 -73.443 1.00 10.54 203 ALA B O 1
ATOM 10575 N N . SER D 1 226 ? 42.184 15.144 -74.654 1.00 9.18 204 SER B N 1
ATOM 10576 C CA . SER D 1 226 ? 43.074 15.076 -73.514 1.00 11.73 204 SER B CA 1
ATOM 10577 C C . SER D 1 226 ? 42.592 15.971 -72.375 1.00 10.53 204 SER B C 1
ATOM 10578 O O . SER D 1 226 ? 42.637 15.613 -71.177 1.00 10.25 204 SER B O 1
ATOM 10581 N N . LYS D 1 227 ? 42.245 17.200 -72.748 1.00 11.98 205 LYS B N 1
ATOM 10582 C CA . LYS D 1 227 ? 41.729 18.148 -71.789 1.00 10.84 205 LYS B CA 1
ATOM 10583 C C . LYS D 1 227 ? 40.497 17.549 -71.103 1.00 9.55 205 LYS B C 1
ATOM 10584 O O . LYS D 1 227 ? 40.332 17.628 -69.895 1.00 10.41 205 LYS B O 1
ATOM 10590 N N . ILE D 1 228 ? 39.610 16.966 -71.912 1.00 6.89 206 ILE B N 1
ATOM 10591 C CA . ILE D 1 228 ? 38.373 16.419 -71.316 1.00 8.45 206 ILE B CA 1
ATOM 10592 C C . ILE D 1 228 ? 38.677 15.303 -70.306 1.00 7.64 206 ILE B C 1
ATOM 10593 O O . ILE D 1 228 ? 38.045 15.242 -69.229 1.00 8.21 206 ILE B O 1
ATOM 10598 N N . ARG D 1 229 ? 39.627 14.411 -70.627 1.00 9.26 207 ARG B N 1
ATOM 10599 C CA . ARG D 1 229 ? 39.941 13.291 -69.740 1.00 9.69 207 ARG B CA 1
ATOM 10600 C C . ARG D 1 229 ? 40.430 13.822 -68.393 1.00 11.21 207 ARG B C 1
ATOM 10601 O O . ARG D 1 229 ? 39.969 13.390 -67.329 1.00 9.85 207 ARG B O 1
ATOM 10609 N N . ALA D 1 230 ? 41.306 14.821 -68.444 1.00 9.15 208 ALA B N 1
ATOM 10610 C CA . ALA D 1 230 ? 41.754 15.466 -67.214 1.00 9.70 208 ALA B CA 1
ATOM 10611 C C . ALA D 1 230 ? 40.589 16.151 -66.475 1.00 10.14 208 ALA B C 1
ATOM 10612 O O . ALA D 1 230 ? 40.420 16.014 -65.249 1.00 8.82 208 ALA B O 1
ATOM 10614 N N . LEU D 1 231 ? 39.804 16.947 -67.193 1.00 8.23 209 LEU B N 1
ATOM 10615 C CA . LEU D 1 231 ? 38.705 17.692 -66.558 1.00 8.81 209 LEU B CA 1
ATOM 10616 C C . LEU D 1 231 ? 37.700 16.792 -65.792 1.00 7.34 209 LEU B C 1
ATOM 10617 O O . LEU D 1 231 ? 37.074 17.211 -64.768 1.00 9.64 209 LEU B O 1
ATOM 10622 N N . ALA D 1 232 ? 37.447 15.598 -66.354 1.00 7.44 210 ALA B N 1
ATOM 10623 C CA . ALA D 1 232 ? 36.549 14.618 -65.732 1.00 8.28 210 ALA B CA 1
ATOM 10624 C C . ALA D 1 232 ? 37.185 13.818 -64.606 1.00 9.51 210 ALA B C 1
ATOM 10625 O O . ALA D 1 232 ? 36.542 13.000 -63.967 1.00 7.46 210 ALA B O 1
ATOM 10627 N N . ASN D 1 233 ? 38.493 13.997 -64.439 1.00 7.99 211 ASN B N 1
ATOM 10628 C CA . ASN D 1 233 ? 39.278 13.293 -63.421 1.00 9.70 211 ASN B CA 1
ATOM 10629 C C . ASN D 1 233 ? 39.874 14.289 -62.397 1.00 9.28 211 ASN B C 1
ATOM 10630 O O . ASN D 1 233 ? 41.102 14.286 -62.130 1.00 10.26 211 ASN B O 1
ATOM 10635 N N . TYR D 1 234 ? 39.012 15.122 -61.805 1.00 7.96 212 TYR B N 1
ATOM 10636 C CA . TYR D 1 234 ? 39.412 16.188 -60.851 1.00 7.50 212 TYR B CA 1
ATOM 10637 C C . TYR D 1 234 ? 40.145 17.366 -61.489 1.00 9.15 212 TYR B C 1
ATOM 10638 O O . TYR D 1 234 ? 40.533 18.290 -60.785 1.00 14.13 212 TYR B O 1
ATOM 10647 N N . GLY D 1 235 ? 40.335 17.319 -62.809 1.00 9.10 213 GLY B N 1
ATOM 10648 C CA . GLY D 1 235 ? 41.340 18.153 -63.430 1.00 10.13 213 GLY B CA 1
ATOM 10649 C C . GLY D 1 235 ? 42.755 17.635 -63.480 1.00 13.24 213 GLY B C 1
ATOM 10650 O O . GLY D 1 235 ? 43.693 18.381 -63.837 1.00 10.74 213 GLY B O 1
ATOM 10651 N N . SER D 1 236 ? 42.900 16.341 -63.218 1.00 12.22 214 SER B N 1
ATOM 10652 C CA . SER D 1 236 ? 44.196 15.708 -63.102 1.00 14.18 214 SER B CA 1
ATOM 10653 C C . SER D 1 236 ? 44.520 14.909 -64.361 1.00 14.24 214 SER B C 1
ATOM 10654 O O . SER D 1 236 ? 43.929 13.850 -64.636 1.00 12.40 214 SER B O 1
ATOM 10657 N N . HIS D 1 237 ? 45.528 15.370 -65.097 1.00 17.12 215 HIS B N 1
ATOM 10658 C CA . HIS D 1 237 ? 46.117 14.604 -66.205 1.00 20.76 215 HIS B CA 1
ATOM 10659 C C . HIS D 1 237 ? 47.161 13.570 -65.781 1.00 19.60 215 HIS B C 1
ATOM 10660 O O . HIS D 1 237 ? 47.370 12.545 -66.444 1.00 22.40 215 HIS B O 1
ATOM 10667 N N . LYS D 1 238 ? 47.860 13.849 -64.691 1.00 18.16 216 LYS B N 1
ATOM 10668 C CA . LYS D 1 238 ? 48.891 12.943 -64.230 1.00 15.79 216 LYS B CA 1
ATOM 10669 C C . LYS D 1 238 ? 48.767 12.834 -62.726 1.00 13.92 216 LYS B C 1
ATOM 10670 O O . LYS D 1 238 ? 48.483 13.842 -62.083 1.00 12.00 216 LYS B O 1
ATOM 10676 N N . LYS D 1 239 ? 48.970 11.631 -62.190 1.00 13.03 217 LYS B N 1
ATOM 10677 C CA . LYS D 1 239 ? 48.750 11.431 -60.755 1.00 12.49 217 LYS B CA 1
ATOM 10678 C C . LYS D 1 239 ? 49.490 12.487 -59.919 1.00 13.90 217 LYS B C 1
ATOM 10679 O O . LYS D 1 239 ? 50.655 12.845 -60.179 1.00 11.39 217 LYS B O 1
ATOM 10685 N N . TYR D 1 240 ? 48.752 13.046 -58.978 1.00 13.28 218 TYR B N 1
ATOM 10686 C CA . TYR D 1 240 ? 49.225 14.011 -58.005 1.00 8.47 218 TYR B CA 1
ATOM 10687 C C . TYR D 1 240 ? 49.107 15.448 -58.439 1.00 10.28 218 TYR B C 1
ATOM 10688 O O . TYR D 1 240 ? 49.246 16.367 -57.624 1.00 9.05 218 TYR B O 1
ATOM 10697 N N . GLU D 1 241 ? 48.931 15.636 -59.747 1.00 10.28 219 GLU B N 1
ATOM 10698 C CA . GLU D 1 241 ? 48.854 16.975 -60.310 1.00 9.46 219 GLU B CA 1
ATOM 10699 C C . GLU D 1 241 ? 47.522 17.358 -60.908 1.00 10.99 219 GLU B C 1
ATOM 10700 O O . GLU D 1 241 ? 46.849 16.524 -61.492 1.00 10.51 219 GLU B O 1
ATOM 10706 N N . ASN D 1 242 ? 47.184 18.642 -60.799 1.00 8.81 220 ASN B N 1
ATOM 10707 C CA . ASN D 1 242 ? 45.931 19.137 -61.306 1.00 10.35 220 ASN B CA 1
ATOM 10708 C C . ASN D 1 242 ? 46.116 20.364 -62.181 1.00 10.04 220 ASN B C 1
ATOM 10709 O O . ASN D 1 242 ? 46.318 21.474 -61.679 1.00 11.31 220 ASN B O 1
ATOM 10714 N N . LEU D 1 243 ? 45.949 20.184 -63.482 1.00 12.71 221 LEU B N 1
ATOM 10715 C CA . LEU D 1 243 ? 46.037 21.322 -64.415 1.00 13.48 221 LEU B CA 1
ATOM 10716 C C . LEU D 1 243 ? 44.797 22.226 -64.353 1.00 14.16 221 LEU B C 1
ATOM 10717 O O . LEU D 1 243 ? 44.873 23.436 -64.457 1.00 13.98 221 LEU B O 1
ATOM 10722 N N . TYR D 1 244 ? 43.643 21.622 -64.094 1.00 9.74 222 TYR B N 1
ATOM 10723 C CA . TYR D 1 244 ? 42.369 22.293 -64.118 1.00 11.84 222 TYR B CA 1
ATOM 10724 C C . TYR D 1 244 ? 41.640 22.100 -62.811 1.00 9.05 222 TYR B C 1
ATOM 10725 O O . TYR D 1 244 ? 41.885 21.128 -62.074 1.00 9.73 222 TYR B O 1
ATOM 10734 N N . THR D 1 245 ? 40.725 23.018 -62.530 1.00 9.81 223 THR B N 1
ATOM 10735 C CA . THR D 1 245 ? 39.744 22.799 -61.474 1.00 12.96 223 THR B CA 1
ATOM 10736 C C . THR D 1 245 ? 38.646 21.946 -62.067 1.00 13.12 223 THR B C 1
ATOM 10737 O O . THR D 1 245 ? 37.703 22.481 -62.637 1.00 16.21 223 THR B O 1
ATOM 10741 N N . GLY D 1 246 ? 38.789 20.622 -61.989 1.00 11.04 224 GLY B N 1
ATOM 107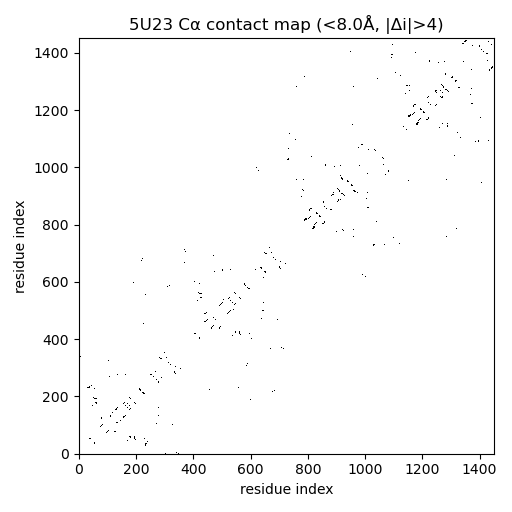42 C CA . GLY D 1 246 ? 37.864 19.755 -62.700 1.00 11.24 224 GLY B CA 1
ATOM 10743 C C . GLY D 1 246 ? 36.819 19.124 -61.784 1.00 10.62 224 GLY B C 1
ATOM 10744 O O . GLY D 1 246 ? 36.648 19.557 -60.645 1.00 10.27 224 GLY B O 1
ATOM 10745 N N . LEU D 1 247 ? 36.165 18.087 -62.316 1.00 11.14 225 LEU B N 1
ATOM 10746 C CA . LEU D 1 247 ? 34.994 17.424 -61.699 1.00 8.92 225 LEU B CA 1
ATOM 10747 C C . LEU D 1 247 ? 35.351 15.940 -61.584 1.00 7.16 225 LEU B C 1
ATOM 10748 O O . LEU D 1 247 ? 36.292 15.470 -62.259 1.00 8.36 225 LEU B O 1
ATOM 10753 N N . ASN D 1 248 ? 34.544 15.183 -60.851 1.00 6.64 226 ASN B N 1
ATOM 10754 C CA . ASN D 1 248 ? 34.703 13.732 -60.793 1.00 4.93 226 ASN B CA 1
ATOM 10755 C C . ASN D 1 248 ? 33.570 13.145 -61.622 1.00 4.73 226 ASN B C 1
ATOM 10756 O O . ASN D 1 248 ? 32.406 13.098 -61.158 1.00 5.37 226 ASN B O 1
ATOM 10761 N N . SER D 1 249 ? 33.877 12.787 -62.865 1.00 5.73 227 SER B N 1
ATOM 10762 C CA . SER D 1 249 ? 32.843 12.270 -63.776 1.00 4.90 227 SER B CA 1
ATOM 10763 C C . SER D 1 249 ? 33.341 11.117 -64.660 1.00 5.68 227 SER B C 1
ATOM 10764 O O . SER D 1 249 ? 33.888 11.372 -65.747 1.00 7.52 227 SER B O 1
ATOM 10767 N N . ARG D 1 250 ? 33.200 9.909 -64.117 1.00 6.29 228 ARG B N 1
ATOM 10768 C CA . ARG D 1 250 ? 33.748 8.684 -64.704 1.00 6.86 228 ARG B CA 1
ATOM 10769 C C . ARG D 1 250 ? 32.681 7.646 -64.932 1.00 6.13 228 ARG B C 1
ATOM 10770 O O . ARG D 1 250 ? 31.639 7.593 -64.241 1.00 5.01 228 ARG B O 1
ATOM 10778 N N . LEU D 1 251 ? 32.936 6.845 -65.952 1.00 5.47 229 LEU B N 1
ATOM 10779 C CA . LEU D 1 251 ? 32.138 5.700 -66.282 1.00 6.84 229 LEU B CA 1
ATOM 10780 C C . LEU D 1 251 ? 32.696 4.464 -65.583 1.00 6.30 229 LEU B C 1
ATOM 10781 O O . LEU D 1 251 ? 33.815 4.010 -65.865 1.00 6.82 229 LEU B O 1
ATOM 10786 N N . ASP D 1 252 ? 31.901 3.874 -64.685 1.00 5.51 230 ASP B N 1
ATOM 10787 C CA . ASP D 1 252 ? 32.345 2.703 -63.937 1.00 5.56 230 ASP B CA 1
ATOM 10788 C C . ASP D 1 252 ? 32.708 1.524 -64.883 1.00 6.33 230 ASP B C 1
ATOM 10789 O O . ASP D 1 252 ? 32.045 1.259 -65.900 1.00 6.65 230 ASP B O 1
ATOM 10794 N N . GLU D 1 253 ? 33.721 0.763 -64.484 1.00 7.80 231 GLU B N 1
ATOM 10795 C CA . GLU D 1 253 ? 34.043 -0.476 -65.196 1.00 7.52 231 GLU B CA 1
ATOM 10796 C C . GLU D 1 253 ? 32.844 -1.394 -65.455 1.00 7.95 231 GLU B C 1
ATOM 10797 O O . GLU D 1 253 ? 32.662 -1.914 -66.564 1.00 8.86 231 GLU B O 1
ATOM 10803 N N . ILE D 1 254 ? 31.997 -1.563 -64.434 1.00 7.93 232 ILE B N 1
ATOM 10804 C CA . ILE D 1 254 ? 30.877 -2.476 -64.569 1.00 9.18 232 ILE B CA 1
ATOM 10805 C C . ILE D 1 254 ? 29.941 -1.924 -65.644 1.00 7.06 232 ILE B C 1
ATOM 10806 O O . ILE D 1 254 ? 29.456 -2.659 -66.483 1.00 8.94 232 ILE B O 1
ATOM 10811 N N . GLN D 1 255 ? 29.700 -0.613 -65.657 1.00 6.54 233 GLN B N 1
ATOM 10812 C CA . GLN D 1 255 ? 28.745 -0.046 -66.600 1.00 6.44 233 GLN B CA 1
ATOM 10813 C C . GLN D 1 255 ? 29.334 -0.078 -68.008 1.00 6.47 233 GLN B C 1
ATOM 10814 O O . GLN D 1 255 ? 28.631 -0.366 -68.967 1.00 6.45 233 GLN B O 1
ATOM 10820 N N . ALA D 1 256 ? 30.613 0.273 -68.155 1.00 7.99 234 ALA B N 1
ATOM 10821 C CA . ALA D 1 256 ? 31.311 0.144 -69.433 1.00 8.26 234 ALA B CA 1
ATOM 10822 C C . ALA D 1 256 ? 31.175 -1.259 -70.020 1.00 7.45 234 ALA B C 1
ATOM 10823 O O . ALA D 1 256 ? 30.933 -1.434 -71.218 1.00 7.32 234 ALA B O 1
ATOM 10825 N N . ALA D 1 257 ? 31.307 -2.270 -69.166 1.00 8.15 235 ALA B N 1
ATOM 10826 C CA . ALA D 1 257 ? 31.236 -3.634 -69.661 1.00 8.02 235 ALA B CA 1
ATOM 10827 C C . ALA D 1 257 ? 29.817 -4.001 -70.136 1.00 7.50 235 ALA B C 1
ATOM 10828 O O . ALA D 1 257 ? 29.646 -4.682 -71.155 1.00 9.83 235 ALA B O 1
ATOM 10830 N N . PHE D 1 258 ? 28.813 -3.583 -69.370 1.00 7.27 236 PHE B N 1
ATOM 10831 C CA . PHE D 1 258 ? 27.441 -3.795 -69.738 1.00 8.17 236 PHE B CA 1
ATOM 10832 C C . PHE D 1 258 ? 27.145 -3.115 -71.040 1.00 7.63 236 PHE B C 1
ATOM 10833 O O . PHE D 1 258 ? 26.476 -3.685 -71.890 1.00 8.66 236 PHE B O 1
ATOM 10841 N N . LEU D 1 259 ? 27.599 -1.869 -71.183 1.00 6.18 237 LEU B N 1
ATOM 10842 C CA . LEU D 1 259 ? 27.375 -1.141 -72.422 1.00 6.68 237 LEU B CA 1
ATOM 10843 C C . LEU D 1 259 ? 28.022 -1.815 -73.626 1.00 7.32 237 LEU B C 1
ATOM 10844 O O . LEU D 1 259 ? 27.444 -1.826 -74.720 1.00 9.17 237 LEU B O 1
ATOM 10849 N N . ASP D 1 260 ? 29.241 -2.329 -73.448 1.00 8.54 238 ASP B N 1
ATOM 10850 C CA . ASP D 1 260 ? 29.966 -2.959 -74.563 1.00 8.01 238 ASP B CA 1
ATOM 10851 C C . ASP D 1 260 ? 29.232 -4.228 -75.014 1.00 7.17 238 ASP B C 1
ATOM 10852 O O . ASP D 1 260 ? 29.135 -4.497 -76.209 1.00 8.43 238 ASP B O 1
ATOM 10857 N N . ILE D 1 261 ? 28.696 -5.002 -74.070 1.00 8.40 239 ILE B N 1
ATOM 10858 C CA . ILE D 1 261 ? 27.855 -6.139 -74.427 1.00 9.12 239 ILE B CA 1
ATOM 10859 C C . ILE D 1 261 ? 26.715 -5.695 -75.351 1.00 8.83 239 ILE B C 1
ATOM 10860 O O . ILE D 1 261 ? 26.503 -6.268 -76.424 1.00 9.66 239 ILE B O 1
ATOM 10865 N N . LYS D 1 262 ? 25.952 -4.688 -74.921 1.00 7.58 240 LYS B N 1
ATOM 10866 C CA . LYS D 1 262 ? 24.777 -4.254 -75.659 1.00 7.67 240 LYS B CA 1
ATOM 10867 C C . LYS D 1 262 ? 25.061 -3.507 -76.945 1.00 9.08 240 LYS B C 1
ATOM 10868 O O . LYS D 1 262 ? 24.244 -3.516 -77.853 1.00 9.42 240 LYS B O 1
ATOM 10874 N N . LEU D 1 263 ? 26.216 -2.857 -77.028 1.00 7.65 241 LEU B N 1
ATOM 10875 C CA . LEU D 1 263 ? 26.552 -2.071 -78.183 1.00 7.36 241 LEU B CA 1
ATOM 10876 C C . LEU D 1 263 ? 26.564 -2.953 -79.438 1.00 8.58 241 LEU B C 1
ATOM 10877 O O . LEU D 1 263 ? 26.252 -2.498 -80.533 1.00 8.45 241 LEU B O 1
ATOM 10882 N N . LYS D 1 264 ? 26.873 -4.232 -79.255 1.00 10.97 242 LYS B N 1
ATOM 10883 C CA . LYS D 1 264 ? 27.029 -5.155 -80.370 1.00 10.59 242 LYS B CA 1
ATOM 10884 C C . LYS D 1 264 ? 25.704 -5.365 -81.074 1.00 11.30 242 LYS B C 1
ATOM 10885 O O . LYS D 1 264 ? 25.661 -5.795 -82.235 1.00 15.09 242 LYS B O 1
ATOM 10891 N N . TYR D 1 265 ? 24.622 -5.098 -80.357 1.00 8.66 243 TYR B N 1
ATOM 10892 C CA . TYR D 1 265 ? 23.268 -5.190 -80.891 1.00 8.92 243 TYR B CA 1
ATOM 10893 C C . TYR D 1 265 ? 22.528 -3.875 -81.172 1.00 7.31 243 TYR B C 1
ATOM 10894 O O . TYR D 1 265 ? 21.356 -3.891 -81.493 1.00 8.82 243 TYR B O 1
ATOM 10903 N N . LEU D 1 266 ? 23.177 -2.729 -81.046 1.00 7.91 244 LEU B N 1
ATOM 10904 C CA . LEU D 1 266 ? 22.467 -1.482 -81.069 1.00 8.69 244 LEU B CA 1
ATOM 10905 C C . LEU D 1 266 ? 21.852 -1.121 -82.430 1.00 6.17 244 LEU B C 1
ATOM 10906 O O . LEU D 1 266 ? 20.707 -0.679 -82.495 1.00 8.69 244 LEU B O 1
ATOM 10911 N N . ASP D 1 267 ? 22.558 -1.372 -83.521 1.00 6.93 245 ASP B N 1
ATOM 10912 C CA . ASP D 1 267 ? 21.937 -1.131 -84.841 1.00 7.74 245 ASP B CA 1
ATOM 10913 C C . ASP D 1 267 ? 20.762 -2.070 -85.044 1.00 10.79 245 ASP B C 1
ATOM 10914 O O . ASP D 1 267 ? 19.724 -1.680 -85.555 1.00 8.39 245 ASP B O 1
ATOM 10919 N N . GLU D 1 268 ? 20.926 -3.337 -84.696 1.00 9.49 246 GLU B N 1
ATOM 10920 C CA . GLU D 1 268 ? 19.814 -4.285 -84.805 1.00 9.97 246 GLU B CA 1
ATOM 10921 C C . GLU D 1 268 ? 18.611 -3.834 -83.986 1.00 9.35 246 GLU B C 1
ATOM 10922 O O . GLU D 1 268 ? 17.472 -3.923 -84.415 1.00 10.89 246 GLU B O 1
ATOM 10928 N N . ASP D 1 269 ? 18.860 -3.343 -82.776 1.00 8.58 247 ASP B N 1
ATOM 10929 C CA . ASP D 1 269 ? 17.804 -2.959 -81.870 1.00 8.22 247 ASP B CA 1
ATOM 10930 C C . ASP D 1 269 ? 17.105 -1.703 -82.425 1.00 8.71 247 ASP B C 1
ATOM 10931 O O . ASP D 1 269 ? 15.894 -1.554 -82.379 1.00 10.12 247 ASP B O 1
ATOM 10936 N N . ASN D 1 270 ? 17.894 -0.770 -82.913 1.00 7.66 248 ASN B N 1
ATOM 10937 C CA . ASN D 1 270 ? 17.355 0.443 -83.533 1.00 6.14 248 ASN B CA 1
ATOM 10938 C C . ASN D 1 270 ? 16.497 0.084 -84.738 1.00 7.68 248 ASN B C 1
ATOM 10939 O O . ASN D 1 270 ? 15.414 0.661 -84.928 1.00 7.35 248 ASN B O 1
ATOM 10944 N N . ASN D 1 271 ? 16.897 -0.923 -85.507 1.00 8.15 249 ASN B N 1
ATOM 10945 C CA . ASN D 1 271 ? 16.076 -1.371 -86.651 1.00 7.76 249 ASN B CA 1
ATOM 10946 C C . ASN D 1 271 ? 14.757 -2.030 -86.182 1.00 7.66 249 ASN B C 1
ATOM 10947 O O . ASN D 1 271 ? 13.710 -1.865 -86.820 1.00 8.57 249 ASN B O 1
ATOM 10952 N N . LYS D 1 272 ? 14.792 -2.716 -85.046 1.00 6.33 250 LYS B N 1
ATOM 10953 C CA . LYS D 1 272 ? 13.574 -3.231 -84.419 1.00 7.29 250 LYS B CA 1
ATOM 10954 C C . LYS D 1 272 ? 12.651 -2.062 -84.036 1.00 10.37 250 LYS B C 1
ATOM 10955 O O . LYS D 1 272 ? 11.465 -2.144 -84.280 1.00 10.84 250 LYS B O 1
ATOM 10961 N N . ARG D 1 273 ? 13.158 -0.951 -83.508 1.00 8.83 251 ARG B N 1
ATOM 10962 C CA . ARG D 1 273 ? 12.327 0.213 -83.226 1.00 9.11 251 ARG B CA 1
ATOM 10963 C C . ARG D 1 273 ? 11.825 0.815 -84.537 1.00 10.71 251 ARG B C 1
ATOM 10964 O O . ARG D 1 273 ? 10.697 1.254 -84.607 1.00 8.61 251 ARG B O 1
ATOM 10972 N N . LYS D 1 274 ? 12.644 0.834 -85.585 1.00 7.93 252 LYS B N 1
ATOM 10973 C CA . LYS D 1 274 ? 12.184 1.302 -86.886 1.00 9.24 252 LYS B CA 1
ATOM 10974 C C . LYS D 1 274 ? 10.978 0.508 -87.333 1.00 10.22 252 LYS B C 1
ATOM 10975 O O . LYS D 1 274 ? 10.044 1.069 -87.914 1.00 10.08 252 LYS B O 1
ATOM 10981 N N . ASN D 1 275 ? 11.006 -0.794 -87.115 1.00 10.36 253 ASN B N 1
ATOM 10982 C CA . ASN D 1 275 ? 9.898 -1.656 -87.534 1.00 12.56 253 ASN B CA 1
ATOM 10983 C C . ASN D 1 275 ? 8.598 -1.310 -86.806 1.00 11.40 253 ASN B C 1
ATOM 10984 O O . ASN D 1 275 ? 7.532 -1.165 -87.440 1.00 13.68 253 ASN B O 1
ATOM 10989 N N . ILE D 1 276 ? 8.653 -1.184 -85.483 1.00 10.71 254 ILE B N 1
ATOM 10990 C CA . ILE D 1 276 ? 7.496 -0.785 -84.683 1.00 12.13 254 ILE B CA 1
ATOM 10991 C C . ILE D 1 276 ? 6.969 0.599 -85.065 1.00 10.77 254 ILE B C 1
ATOM 10992 O O . ILE D 1 276 ? 5.758 0.807 -85.190 1.00 9.45 254 ILE B O 1
ATOM 10997 N N . ALA D 1 277 ? 7.885 1.551 -85.269 1.00 8.87 255 ALA B N 1
ATOM 10998 C CA . ALA D 1 277 ? 7.472 2.913 -85.654 1.00 9.02 255 ALA B CA 1
ATOM 10999 C C . ALA D 1 277 ? 6.747 2.846 -86.989 1.00 8.76 255 ALA B C 1
ATOM 11000 O O . ALA D 1 277 ? 5.695 3.445 -87.148 1.00 9.92 255 ALA B O 1
ATOM 11002 N N . ASN D 1 278 ? 7.276 2.088 -87.942 1.00 8.16 256 ASN B N 1
ATOM 11003 C CA . ASN D 1 278 ? 6.597 1.934 -89.231 1.00 8.28 256 ASN B CA 1
ATOM 11004 C C . ASN D 1 278 ? 5.199 1.308 -89.057 1.00 10.44 256 ASN B C 1
ATOM 11005 O O . ASN D 1 278 ? 4.194 1.735 -89.671 1.00 10.40 256 ASN B O 1
ATOM 11010 N N . PHE D 1 279 ? 5.124 0.286 -88.214 1.00 10.98 257 PHE B N 1
ATOM 11011 C CA . PHE D 1 279 ? 3.823 -0.264 -87.896 1.00 10.14 257 PHE B CA 1
ATOM 11012 C C . PHE D 1 279 ? 2.820 0.776 -87.390 1.00 11.98 257 PHE B C 1
ATOM 11013 O O . PHE D 1 279 ? 1.694 0.870 -87.880 1.00 13.09 257 PHE B O 1
ATOM 11021 N N . TYR D 1 280 ? 3.222 1.554 -86.401 1.00 11.73 258 TYR B N 1
ATOM 11022 C CA . TYR D 1 280 ? 2.409 2.633 -85.905 1.00 11.11 258 TYR B CA 1
ATOM 11023 C C . TYR D 1 280 ? 2.051 3.580 -87.057 1.00 10.41 258 TYR B C 1
ATOM 11024 O O . TYR D 1 280 ? 0.915 3.993 -87.211 1.00 11.60 258 TYR B O 1
ATOM 11033 N N . LEU D 1 281 ? 3.033 3.960 -87.869 1.00 9.91 259 LEU B N 1
ATOM 11034 C CA . LEU D 1 281 ? 2.801 5.009 -88.864 1.00 10.74 259 LEU B CA 1
ATOM 11035 C C . LEU D 1 281 ? 1.890 4.517 -89.976 1.00 9.54 259 LEU B C 1
ATOM 11036 O O . LEU D 1 281 ? 1.154 5.306 -90.573 1.00 12.33 259 LEU B O 1
ATOM 11041 N N . GLN D 1 282 ? 1.879 3.203 -90.186 1.00 10.28 260 GLN B N 1
ATOM 11042 C CA . GLN D 1 282 ? 1.078 2.637 -91.254 1.00 12.05 260 GLN B CA 1
ATOM 11043 C C . GLN D 1 282 ? -0.308 2.253 -90.754 1.00 13.60 260 GLN B C 1
ATOM 11044 O O . GLN D 1 282 ? -1.209 2.072 -91.591 1.00 14.18 260 GLN B O 1
ATOM 11050 N N . ASN D 1 283 ? -0.505 2.122 -89.434 1.00 10.49 261 ASN B N 1
ATOM 11051 C CA . ASN D 1 283 ? -1.740 1.535 -88.878 1.00 13.24 261 ASN B CA 1
ATOM 11052 C C . ASN D 1 283 ? -2.577 2.493 -88.033 1.00 17.04 261 ASN B C 1
ATOM 11053 O O . ASN D 1 283 ? -3.799 2.334 -87.961 1.00 18.44 261 ASN B O 1
ATOM 11058 N N . ILE D 1 284 ? -1.946 3.456 -87.367 1.00 15.21 262 ILE B N 1
ATOM 11059 C CA . ILE D 1 284 ? -2.707 4.377 -86.529 1.00 13.26 262 ILE B CA 1
ATOM 11060 C C . ILE D 1 284 ? -3.371 5.427 -87.398 1.00 16.70 262 ILE B C 1
ATOM 11061 O O . ILE D 1 284 ? -2.713 6.169 -88.108 1.00 12.92 262 ILE B O 1
ATOM 11066 N N . LYS D 1 285 ? -4.695 5.516 -87.350 1.00 12.08 263 LYS B N 1
ATOM 11067 C CA . LYS D 1 285 ? -5.358 6.597 -88.057 1.00 15.70 263 LYS B CA 1
ATOM 11068 C C . LYS D 1 285 ? -6.518 7.057 -87.185 1.00 17.79 263 LYS B C 1
ATOM 11069 O O . LYS D 1 285 ? -7.526 6.349 -87.033 1.00 16.22 263 LYS B O 1
ATOM 11075 N N . ASN D 1 286 ? -6.329 8.219 -86.577 1.00 16.12 264 ASN B N 1
ATOM 11076 C CA . ASN D 1 286 ? -7.278 8.826 -85.656 1.00 16.01 264 ASN B CA 1
ATOM 11077 C C . ASN D 1 286 ? -7.199 10.339 -85.880 1.00 16.74 264 ASN B C 1
ATOM 11078 O O . ASN D 1 286 ? -6.126 10.935 -85.862 1.00 19.14 264 ASN B O 1
ATOM 11083 N N . GLU D 1 287 ? -8.341 10.976 -86.115 1.00 18.88 265 GLU B N 1
ATOM 11084 C CA . GLU D 1 287 ? -8.369 12.411 -86.369 1.00 18.64 265 GLU B CA 1
ATOM 11085 C C . GLU D 1 287 ? -7.893 13.290 -85.216 1.00 15.92 265 GLU B C 1
ATOM 11086 O O . GLU D 1 287 ? -7.658 14.474 -85.414 1.00 18.76 265 GLU B O 1
ATOM 11092 N N . ASN D 1 288 ? -7.774 12.720 -84.023 1.00 19.35 266 ASN B N 1
ATOM 11093 C CA . ASN D 1 288 ? -7.339 13.480 -82.843 1.00 18.45 266 ASN B CA 1
ATOM 11094 C C . ASN D 1 288 ? -5.837 13.386 -82.618 1.00 17.21 266 ASN B C 1
ATOM 11095 O O . ASN D 1 288 ? -5.335 13.918 -81.634 1.00 18.41 266 ASN B O 1
ATOM 11100 N N . ILE D 1 289 ? -5.154 12.673 -83.503 1.00 16.76 267 ILE B N 1
ATOM 11101 C CA . ILE D 1 289 ? -3.746 12.313 -83.269 1.00 15.74 267 ILE B CA 1
ATOM 11102 C C . ILE D 1 289 ? -2.920 12.699 -84.491 1.00 18.32 267 ILE B C 1
ATOM 11103 O O . ILE D 1 289 ? -3.240 12.324 -85.612 1.00 15.00 267 ILE B O 1
ATOM 11108 N N . ILE D 1 290 ? -1.875 13.477 -84.253 1.00 14.65 268 ILE B N 1
ATOM 11109 C CA . ILE D 1 290 ? -0.855 13.756 -85.257 1.00 10.38 268 ILE B CA 1
ATOM 11110 C C . ILE D 1 290 ? 0.364 12.876 -85.000 1.00 9.23 268 ILE B C 1
ATOM 11111 O O . ILE D 1 290 ? 0.948 12.916 -83.919 1.00 11.58 268 ILE B O 1
ATOM 11116 N N . LEU D 1 291 ? 0.722 12.055 -85.980 1.00 9.87 269 LEU B N 1
ATOM 11117 C CA . LEU D 1 291 ? 1.851 11.154 -85.880 1.00 10.74 269 LEU B CA 1
ATOM 11118 C C . LEU D 1 291 ? 3.177 11.842 -86.195 1.00 10.29 269 LEU B C 1
ATOM 11119 O O . LEU D 1 291 ? 3.216 12.798 -86.960 1.00 11.73 269 LEU B O 1
ATOM 11124 N N . PRO D 1 292 ? 4.262 11.287 -85.632 1.00 10.04 270 PRO B N 1
ATOM 11125 C CA . PRO D 1 292 ? 5.586 11.788 -86.021 1.00 9.33 270 PRO B CA 1
ATOM 11126 C C . PRO D 1 292 ? 6.051 11.310 -87.376 1.00 11.70 270 PRO B C 1
ATOM 11127 O O . PRO D 1 292 ? 5.647 10.249 -87.849 1.00 15.40 270 PRO B O 1
ATOM 11131 N N . SER D 1 293 ? 6.910 12.102 -87.999 1.00 11.81 271 SER B N 1
ATOM 11132 C CA . SER D 1 293 ? 7.555 11.695 -89.224 1.00 11.29 271 SER B CA 1
ATOM 11133 C C . SER D 1 293 ? 9.037 11.572 -88.976 1.00 9.97 271 SER B C 1
ATOM 11134 O O . SER D 1 293 ? 9.537 12.041 -87.960 1.00 8.65 271 SER B O 1
ATOM 11137 N N . ASN D 1 294 ? 9.718 11.078 -90.001 1.00 8.56 272 ASN B N 1
ATOM 11138 C CA . ASN D 1 294 ? 11.172 10.898 -89.973 1.00 9.49 272 ASN B CA 1
ATOM 11139 C C . ASN D 1 294 ? 11.838 11.402 -91.244 1.00 10.10 272 ASN B C 1
ATOM 11140 O O . ASN D 1 294 ? 12.130 10.625 -92.167 1.00 8.02 272 ASN B O 1
ATOM 11145 N N . LYS D 1 295 ? 12.011 12.724 -91.310 1.00 7.68 273 LYS B N 1
ATOM 11146 C CA . LYS D 1 295 ? 12.633 13.414 -92.439 1.00 8.55 273 LYS B CA 1
ATOM 11147 C C . LYS D 1 295 ? 14.046 12.891 -92.619 1.00 8.11 273 LYS B C 1
ATOM 11148 O O . LYS D 1 295 ? 14.414 12.497 -93.733 1.00 7.76 273 LYS B O 1
ATOM 11154 N N . PHE D 1 296 ? 14.841 12.920 -91.540 1.00 6.88 274 PHE B N 1
ATOM 11155 C CA . PHE D 1 296 ? 16.183 12.338 -91.511 1.00 7.01 274 PHE B CA 1
ATOM 11156 C C . PHE D 1 296 ? 16.187 11.097 -90.653 1.00 7.47 274 PHE B C 1
ATOM 11157 O O . PHE D 1 296 ? 15.176 10.777 -90.071 1.00 7.57 274 PHE B O 1
ATOM 11165 N N . ASP D 1 297 ? 17.313 10.413 -90.521 1.00 7.10 275 ASP B N 1
ATOM 11166 C CA . ASP D 1 297 ? 17.351 9.125 -89.880 1.00 7.64 275 ASP B CA 1
ATOM 11167 C C . ASP D 1 297 ? 16.846 9.273 -88.486 1.00 7.77 275 ASP B C 1
ATOM 11168 O O . ASP D 1 297 ? 17.236 10.208 -87.796 1.00 6.46 275 ASP B O 1
ATOM 11173 N N . HIS D 1 298 ? 16.055 8.290 -88.074 1.00 8.10 276 HIS B N 1
ATOM 11174 C CA . HIS D 1 298 ? 15.399 8.309 -86.764 1.00 5.71 276 HIS B CA 1
ATOM 11175 C C . HIS D 1 298 ? 15.601 6.912 -86.131 1.00 6.49 276 HIS B C 1
ATOM 11176 O O . HIS D 1 298 ? 15.310 5.864 -86.736 1.00 6.84 276 HIS B O 1
ATOM 11183 N N . VAL D 1 299 ? 16.162 6.925 -84.921 1.00 5.58 277 VAL B N 1
ATOM 11184 C CA . VAL D 1 299 ? 16.321 5.712 -84.145 1.00 6.85 277 VAL B CA 1
ATOM 11185 C C . VAL D 1 299 ? 15.217 5.471 -83.120 1.00 7.33 277 VAL B C 1
ATOM 11186 O O . VAL D 1 299 ? 15.225 4.450 -82.411 1.00 8.17 277 VAL B O 1
ATOM 11190 N N . TRP D 1 300 ? 14.236 6.372 -83.056 1.00 5.93 278 TRP B N 1
ATOM 11191 C CA . TRP D 1 300 ? 12.964 6.112 -82.383 1.00 7.32 278 TRP B CA 1
ATOM 11192 C C . TRP D 1 300 ? 13.212 5.729 -80.924 1.00 7.35 278 TRP B C 1
ATOM 11193 O O . TRP D 1 300 ? 12.695 4.749 -80.369 1.00 8.57 278 TRP B O 1
ATOM 11204 N N . HIS D 1 301 ? 14.088 6.503 -80.290 1.00 6.03 279 HIS B N 1
ATOM 11205 C CA . HIS D 1 301 ? 14.148 6.533 -78.813 1.00 6.52 279 HIS B CA 1
ATOM 11206 C C . HIS D 1 301 ? 12.781 6.767 -78.174 1.00 8.35 279 HIS B C 1
ATOM 11207 O O . HIS D 1 301 ? 12.352 6.088 -77.237 1.00 9.31 279 HIS B O 1
ATOM 11214 N N . LEU D 1 302 ? 12.047 7.695 -78.760 1.00 8.95 280 LEU B N 1
ATOM 11215 C CA . LEU D 1 302 ? 10.712 8.029 -78.278 1.00 7.45 280 LEU B CA 1
ATOM 11216 C C . LEU D 1 302 ? 9.819 8.166 -79.501 1.00 8.00 280 LEU B C 1
ATOM 11217 O O . LEU D 1 302 ? 10.212 8.795 -80.489 1.00 7.97 280 LEU B O 1
ATOM 11222 N N . PHE D 1 303 ? 8.634 7.561 -79.422 1.00 7.08 281 PHE B N 1
ATOM 11223 C CA . PHE D 1 303 ? 7.620 7.671 -80.492 1.00 8.74 281 PHE B CA 1
ATOM 11224 C C . PHE D 1 303 ? 6.558 8.668 -80.058 1.00 8.18 281 PHE B C 1
ATOM 11225 O O . PHE D 1 303 ? 5.737 8.361 -79.186 1.00 9.53 281 PHE B O 1
ATOM 11233 N N . VAL D 1 304 ? 6.652 9.895 -80.566 1.00 8.99 282 VAL B N 1
ATOM 11234 C CA . VAL D 1 304 ? 5.914 10.997 -79.975 1.00 9.49 282 VAL B CA 1
ATOM 11235 C C . VAL D 1 304 ? 4.743 11.402 -80.843 1.00 8.94 282 VAL B C 1
ATOM 11236 O O . VAL D 1 304 ? 4.917 11.846 -81.959 1.00 9.69 282 VAL B O 1
ATOM 11240 N N . VAL D 1 305 ? 3.532 11.212 -80.316 1.00 10.30 283 VAL B N 1
ATOM 11241 C CA . VAL D 1 305 ? 2.312 11.759 -80.931 1.00 10.91 283 VAL B CA 1
ATOM 11242 C C . VAL D 1 305 ? 1.849 13.091 -80.331 1.00 10.59 283 VAL B C 1
ATOM 11243 O O . VAL D 1 305 ? 2.257 13.467 -79.226 1.00 11.96 283 VAL B O 1
ATOM 11247 N N . LYS D 1 306 ? 0.925 13.745 -81.026 1.00 12.83 284 LYS B N 1
ATOM 11248 C CA . LYS D 1 306 ? 0.542 15.088 -80.685 1.00 11.66 284 LYS B CA 1
ATOM 11249 C C . LYS D 1 306 ? -0.966 15.295 -80.848 1.00 10.20 284 LYS B C 1
ATOM 11250 O O . LYS D 1 306 ? -1.541 14.997 -81.910 1.00 12.07 284 LYS B O 1
ATOM 11256 N N . THR D 1 307 ? -1.582 15.721 -79.747 1.00 11.83 285 THR B N 1
ATOM 11257 C CA . THR D 1 307 ? -3.049 15.815 -79.631 1.00 14.40 285 THR B CA 1
ATOM 11258 C C . THR D 1 307 ? -3.466 16.993 -78.739 1.00 16.75 285 THR B C 1
ATOM 11259 O O . THR D 1 307 ? -2.809 17.356 -77.758 1.00 15.94 285 THR B O 1
ATOM 11263 N N . LYS D 1 308 ? -4.590 17.614 -79.104 1.00 17.85 286 LYS B N 1
ATOM 11264 C CA . LYS D 1 308 ? -5.236 18.612 -78.265 1.00 23.90 286 LYS B CA 1
ATOM 11265 C C . LYS D 1 308 ? -5.880 17.980 -77.029 1.00 20.73 286 LYS B C 1
ATOM 11266 O O . LYS D 1 308 ? -6.246 18.710 -76.106 1.00 21.92 286 LYS B O 1
ATOM 11272 N N . LEU D 1 309 ? -5.998 16.649 -76.985 1.00 17.38 287 LEU B N 1
ATOM 11273 C CA . LEU D 1 309 ? -6.590 15.978 -75.820 1.00 17.76 287 LEU B CA 1
ATOM 11274 C C . LEU D 1 309 ? -5.598 15.081 -75.090 1.00 14.50 287 LEU B C 1
ATOM 11275 O O . LEU D 1 309 ? -5.830 13.893 -74.904 1.00 16.40 287 LEU B O 1
ATOM 11280 N N . ARG D 1 310 ? -4.468 15.660 -74.688 1.00 16.35 288 ARG B N 1
ATOM 11281 C CA . ARG D 1 310 ? -3.287 14.898 -74.301 1.00 19.83 288 ARG B CA 1
ATOM 11282 C C . ARG D 1 310 ? -3.487 14.228 -72.959 1.00 16.59 288 ARG B C 1
ATOM 11283 O O . ARG D 1 310 ? -3.256 13.034 -72.806 1.00 18.02 288 ARG B O 1
ATOM 11291 N N . ASP D 1 311 ? -3.946 15.004 -71.985 1.00 21.41 289 ASP B N 1
ATOM 11292 C CA . ASP D 1 311 ? -4.175 14.477 -70.652 1.00 23.31 289 ASP B CA 1
ATOM 11293 C C . ASP D 1 311 ? -5.318 13.434 -70.687 1.00 20.21 289 ASP B C 1
ATOM 11294 O O . ASP D 1 311 ? -5.254 12.388 -70.049 1.00 23.53 289 ASP B O 1
ATOM 11299 N N . GLU D 1 312 ? -6.331 13.670 -71.515 1.00 25.34 290 GLU B N 1
ATOM 11300 C CA . GLU D 1 312 ? -7.376 12.670 -71.755 1.00 23.15 290 GLU B CA 1
ATOM 11301 C C . GLU D 1 312 ? -6.862 11.380 -72.412 1.00 19.34 290 GLU B C 1
ATOM 11302 O O . GLU D 1 312 ? -7.181 10.270 -71.966 1.00 22.51 290 GLU B O 1
ATOM 11308 N N . LEU D 1 313 ? -6.073 11.505 -73.489 1.00 16.61 291 LEU B N 1
ATOM 11309 C CA . LEU D 1 313 ? -5.475 10.328 -74.115 1.00 18.50 291 LEU B CA 1
ATOM 11310 C C . LEU D 1 313 ? -4.688 9.498 -73.108 1.00 14.54 291 LEU B C 1
ATOM 11311 O O . LEU D 1 313 ? -4.818 8.268 -73.034 1.00 18.35 291 LEU B O 1
ATOM 11316 N N . GLN D 1 314 ? -3.844 10.179 -72.349 1.00 18.82 292 GLN B N 1
ATOM 11317 C CA . GLN D 1 314 ? -3.023 9.486 -71.376 1.00 19.92 292 GLN B CA 1
ATOM 11318 C C . GLN D 1 314 ? -3.882 8.674 -70.413 1.00 21.76 292 GLN B C 1
ATOM 11319 O O . GLN D 1 314 ? -3.562 7.536 -70.087 1.00 19.30 292 GLN B O 1
ATOM 11325 N N . HIS D 1 315 ? -4.998 9.246 -69.988 1.00 23.27 293 HIS B N 1
ATOM 11326 C CA . HIS D 1 315 ? -5.902 8.544 -69.071 1.00 24.61 293 HIS B CA 1
ATOM 11327 C C . HIS D 1 315 ? -6.588 7.381 -69.781 1.00 20.13 293 HIS B C 1
ATOM 11328 O O . HIS D 1 315 ? -6.643 6.268 -69.274 1.00 22.54 293 HIS B O 1
ATOM 11335 N N . TYR D 1 316 ? -7.073 7.643 -70.985 1.00 17.69 294 TYR B N 1
ATOM 11336 C CA . TYR D 1 316 ? -7.675 6.621 -71.827 1.00 20.07 294 TYR B CA 1
ATOM 11337 C C . TYR D 1 316 ? -6.775 5.394 -71.993 1.00 18.67 294 TYR B C 1
ATOM 11338 O O . TYR D 1 316 ? -7.215 4.260 -71.840 1.00 22.47 294 TYR B O 1
ATOM 11347 N N . LEU D 1 317 ? -5.489 5.605 -72.276 1.00 18.63 295 LEU B N 1
ATOM 11348 C CA . LEU D 1 317 ? -4.580 4.488 -72.498 1.00 16.72 295 LEU B CA 1
ATOM 11349 C C . LEU D 1 317 ? -4.247 3.705 -71.222 1.00 13.89 295 LEU B C 1
ATOM 11350 O O . LEU D 1 317 ? -4.117 2.472 -71.219 1.00 13.81 295 LEU B O 1
ATOM 11355 N N . ASN D 1 318 ? -4.105 4.448 -70.131 1.00 19.50 296 ASN B N 1
ATOM 11356 C CA . ASN D 1 318 ? -3.943 3.869 -68.801 1.00 27.94 296 ASN B CA 1
ATOM 11357 C C . ASN D 1 318 ? -5.092 2.916 -68.502 1.00 24.57 296 ASN B C 1
ATOM 11358 O O . ASN D 1 318 ? -4.889 1.799 -68.025 1.00 27.06 296 ASN B O 1
ATOM 11363 N N . ASN D 1 319 ? -6.297 3.381 -68.813 1.00 23.35 297 ASN B N 1
ATOM 11364 C CA . ASN D 1 319 ? -7.501 2.589 -68.585 1.00 27.19 297 ASN B CA 1
ATOM 11365 C C . ASN D 1 319 ? -7.418 1.289 -69.376 1.00 27.78 297 ASN B C 1
ATOM 11366 O O . ASN D 1 319 ? -8.083 0.312 -69.047 1.00 24.62 297 ASN B O 1
ATOM 11371 N N . HIS D 1 320 ? -6.601 1.268 -70.427 1.00 23.02 298 HIS B N 1
ATOM 11372 C CA . HIS D 1 320 ? -6.386 0.035 -71.190 1.00 22.31 298 HIS B CA 1
ATOM 11373 C C . HIS D 1 320 ? -5.067 -0.689 -70.915 1.00 19.95 298 HIS B C 1
ATOM 11374 O O . HIS D 1 320 ? -4.635 -1.492 -71.734 1.00 20.93 298 HIS B O 1
ATOM 11381 N N . ASP D 1 321 ? -4.465 -0.435 -69.750 1.00 18.83 299 ASP B N 1
ATOM 11382 C CA . ASP D 1 321 ? -3.214 -1.070 -69.320 1.00 18.97 299 ASP B CA 1
ATOM 11383 C C . ASP D 1 321 ? -2.047 -0.715 -70.259 1.00 14.97 299 ASP B C 1
ATOM 11384 O O . ASP D 1 321 ? -1.170 -1.554 -70.519 1.00 17.62 299 ASP B O 1
ATOM 11389 N N . ILE D 1 322 ? -2.066 0.518 -70.763 1.00 16.26 300 ILE B N 1
ATOM 11390 C CA . ILE D 1 322 ? -0.999 1.037 -71.629 1.00 18.34 300 ILE B CA 1
ATOM 11391 C C . ILE D 1 322 ? -0.420 2.291 -70.967 1.00 13.33 300 ILE B C 1
ATOM 11392 O O . ILE D 1 322 ? -1.054 3.366 -70.942 1.00 16.24 300 ILE B O 1
ATOM 11397 N N . GLN D 1 323 ? 0.790 2.152 -70.422 1.00 14.50 301 GLN B N 1
ATOM 11398 C CA . GLN D 1 323 ? 1.454 3.244 -69.733 1.00 16.39 301 GLN B CA 1
ATOM 11399 C C . GLN D 1 323 ? 2.201 4.117 -70.725 1.00 14.31 301 GLN B C 1
ATOM 11400 O O . GLN D 1 323 ? 2.894 3.602 -71.600 1.00 16.59 301 GLN B O 1
ATOM 11406 N N . THR D 1 324 ? 2.074 5.426 -70.553 1.00 16.84 302 THR B N 1
ATOM 11407 C CA . THR D 1 324 ? 2.770 6.388 -71.401 1.00 13.55 302 THR B CA 1
ATOM 11408 C C . THR D 1 324 ? 3.406 7.431 -70.490 1.00 15.35 302 THR B C 1
ATOM 11409 O O . THR D 1 324 ? 3.017 7.554 -69.339 1.00 14.15 302 THR B O 1
ATOM 11413 N N . ILE D 1 325 ? 4.407 8.144 -71.008 1.00 12.00 303 ILE B N 1
ATOM 11414 C CA . ILE D 1 325 ? 5.100 9.204 -70.315 1.00 11.74 303 ILE B CA 1
ATOM 11415 C C . ILE D 1 325 ? 5.092 10.368 -71.282 1.00 10.75 303 ILE B C 1
ATOM 11416 O O . ILE D 1 325 ? 5.042 10.117 -72.479 1.00 10.65 303 ILE B O 1
ATOM 11421 N N . ILE D 1 326 ? 5.105 11.599 -70.781 1.00 9.03 304 ILE B N 1
ATOM 11422 C CA . ILE D 1 326 ? 5.181 12.823 -71.571 1.00 10.66 304 ILE B CA 1
ATOM 11423 C C . ILE D 1 326 ? 6.628 13.302 -71.699 1.00 9.58 304 ILE B C 1
ATOM 11424 O O . ILE D 1 326 ? 7.347 13.340 -70.689 1.00 9.19 304 ILE B O 1
ATOM 11429 N N . HIS D 1 327 ? 7.044 13.622 -72.927 1.00 9.37 305 HIS B N 1
ATOM 11430 C CA . HIS D 1 327 ? 8.380 14.153 -73.160 1.00 9.36 305 HIS B CA 1
ATOM 11431 C C . HIS D 1 327 ? 8.154 15.396 -74.017 1.00 10.16 305 HIS B C 1
ATOM 11432 O O . HIS D 1 327 ? 8.230 15.267 -75.236 1.00 11.90 305 HIS B O 1
ATOM 11439 N N . TYR D 1 328 ? 7.870 16.574 -73.437 1.00 11.01 306 TYR B N 1
ATOM 11440 C CA . TYR D 1 328 ? 7.764 16.849 -71.987 1.00 11.01 306 TYR B CA 1
ATOM 11441 C C . TYR D 1 328 ? 6.590 17.818 -71.792 1.00 10.86 306 TYR B C 1
ATOM 11442 O O . TYR D 1 328 ? 6.098 18.380 -72.783 1.00 10.38 306 TYR B O 1
ATOM 11451 N N . PRO D 1 329 ? 6.086 17.948 -70.553 1.00 10.01 307 PRO B N 1
ATOM 11452 C CA . PRO D 1 329 ? 4.910 18.790 -70.383 1.00 9.23 307 PRO B CA 1
ATOM 11453 C C . PRO D 1 329 ? 5.218 20.224 -69.995 1.00 11.23 307 PRO B C 1
ATOM 11454 O O . PRO D 1 329 ? 4.383 21.091 -70.206 1.00 15.93 307 PRO B O 1
ATOM 11458 N N . ILE D 1 330 ? 6.380 20.487 -69.396 1.00 9.24 308 ILE B N 1
ATOM 11459 C CA . ILE D 1 330 ? 6.809 21.848 -69.093 1.00 8.75 308 ILE B CA 1
ATOM 11460 C C . ILE D 1 330 ? 8.169 22.187 -69.763 1.00 10.75 308 ILE B C 1
ATOM 11461 O O . ILE D 1 330 ? 9.184 21.517 -69.485 1.00 10.15 308 ILE B O 1
ATOM 11466 N N . PRO D 1 331 ? 8.211 23.232 -70.613 1.00 10.57 309 PRO B N 1
ATOM 11467 C CA . PRO D 1 331 ? 9.493 23.546 -71.260 1.00 9.42 309 PRO B CA 1
ATOM 11468 C C . PRO D 1 331 ? 10.451 24.255 -70.323 1.00 10.88 309 PRO B C 1
ATOM 11469 O O . PRO D 1 331 ? 10.048 24.833 -69.298 1.00 8.33 309 PRO B O 1
ATOM 11473 N N . PRO D 1 332 ? 11.752 24.209 -70.648 1.00 8.43 310 PRO B N 1
ATOM 11474 C CA . PRO D 1 332 ? 12.776 24.767 -69.755 1.00 8.41 310 PRO B CA 1
ATOM 11475 C C . PRO D 1 332 ? 12.494 26.207 -69.317 1.00 8.52 310 PRO B C 1
ATOM 11476 O O . PRO D 1 332 ? 12.571 26.518 -68.131 1.00 8.68 310 PRO B O 1
ATOM 11480 N N . HIS D 1 333 ? 12.050 27.019 -70.268 1.00 10.41 311 HIS B N 1
ATOM 11481 C CA . HIS D 1 333 ? 11.815 28.420 -69.981 1.00 10.05 311 HIS B CA 1
ATOM 11482 C C . HIS D 1 333 ? 10.656 28.634 -69.022 1.00 10.84 311 HIS B C 1
ATOM 11483 O O . HIS D 1 333 ? 10.609 29.690 -68.404 1.00 13.19 311 HIS B O 1
ATOM 11490 N N . LYS D 1 334 ? 9.815 27.619 -68.832 1.00 12.54 312 LYS B N 1
ATOM 11491 C CA . LYS D 1 334 ? 8.627 27.757 -67.992 1.00 12.23 312 LYS B CA 1
ATOM 11492 C C . LYS D 1 334 ? 8.838 27.099 -66.619 1.00 14.67 312 LYS B C 1
ATOM 11493 O O . LYS D 1 334 ? 7.934 27.089 -65.778 1.00 13.63 312 LYS B O 1
ATOM 11499 N N . GLN D 1 335 ? 10.025 26.563 -66.370 1.00 12.14 313 GLN B N 1
ATOM 11500 C CA . GLN D 1 335 ? 10.305 25.921 -65.087 1.00 12.50 313 GLN B CA 1
ATOM 11501 C C . GLN D 1 335 ? 10.602 26.953 -63.995 1.00 11.79 313 GLN B C 1
ATOM 11502 O O . GLN D 1 335 ? 11.057 28.042 -64.268 1.00 11.24 313 GLN B O 1
ATOM 11508 N N . LYS D 1 336 ? 10.346 26.583 -62.733 1.00 12.78 314 LYS B N 1
ATOM 11509 C CA . LYS D 1 336 ? 10.605 27.476 -61.604 1.00 15.22 314 LYS B CA 1
ATOM 11510 C C . LYS D 1 336 ? 12.061 27.854 -61.454 1.00 13.24 314 LYS B C 1
ATOM 11511 O O . LYS D 1 336 ? 12.402 28.983 -61.082 1.00 16.26 314 LYS B O 1
ATOM 11517 N N . CYS D 1 337 ? 12.942 26.916 -61.808 1.00 11.00 315 CYS B N 1
ATOM 11518 C CA . CYS D 1 337 ? 14.375 27.148 -61.677 1.00 14.24 315 CYS B CA 1
ATOM 11519 C C . CYS D 1 337 ? 14.886 28.199 -62.671 1.00 15.44 315 CYS B C 1
ATOM 11520 O O . CYS D 1 337 ? 15.973 28.745 -62.499 1.00 15.84 315 CYS B O 1
ATOM 11523 N N . TYR D 1 338 ? 14.102 28.448 -63.720 1.00 14.78 316 TYR B N 1
ATOM 11524 C CA . TYR D 1 338 ? 14.391 29.483 -64.727 1.00 16.78 316 TYR B CA 1
ATOM 11525 C C . TYR D 1 338 ? 13.314 30.591 -64.781 1.00 19.68 316 TYR B C 1
ATOM 11526 O O . TYR D 1 338 ? 12.898 31.049 -65.857 1.00 14.98 316 TYR B O 1
ATOM 11535 N N . LYS D 1 339 ? 12.889 31.038 -63.605 1.00 18.81 317 LYS B N 1
ATOM 11536 C CA . LYS D 1 339 ? 12.008 32.206 -63.484 1.00 22.45 317 LYS B CA 1
ATOM 11537 C C . LYS D 1 339 ? 12.344 33.358 -64.428 1.00 24.03 317 LYS B C 1
ATOM 11538 O O . LYS D 1 339 ? 11.440 33.947 -65.004 1.00 21.21 317 LYS B O 1
ATOM 11544 N N . ASP D 1 340 ? 13.622 33.662 -64.590 1.00 22.87 318 ASP B N 1
ATOM 11545 C CA . ASP D 1 340 ? 14.114 34.707 -65.493 1.00 22.43 318 ASP B CA 1
ATOM 11546 C C . ASP D 1 340 ? 13.744 34.492 -66.970 1.00 24.93 318 ASP B C 1
ATOM 11547 O O . ASP D 1 340 ? 13.840 35.417 -67.779 1.00 28.88 318 ASP B O 1
ATOM 11552 N N . LEU D 1 341 ? 13.345 33.271 -67.326 1.00 16.70 319 LEU B N 1
ATOM 11553 C CA . LEU D 1 341 ? 13.123 32.930 -68.727 1.00 20.36 319 LEU B CA 1
ATOM 11554 C C . LEU D 1 341 ? 11.637 32.782 -68.972 1.00 17.95 319 LEU B C 1
ATOM 11555 O O . LEU D 1 341 ? 11.204 32.540 -70.109 1.00 19.74 319 LEU B O 1
ATOM 11560 N N . ASN D 1 342 ? 10.842 32.917 -67.908 1.00 17.54 320 ASN B N 1
ATOM 11561 C CA . ASN D 1 342 ? 9.426 32.551 -67.946 1.00 15.96 320 ASN B CA 1
ATOM 11562 C C . ASN D 1 342 ? 8.671 33.467 -68.943 1.00 15.66 320 ASN B C 1
ATOM 11563 O O . ASN D 1 342 ? 7.715 33.039 -69.572 1.00 17.88 320 ASN B O 1
ATOM 11568 N N . HIS D 1 343 ? 9.166 34.693 -69.107 1.00 19.12 321 HIS B N 1
ATOM 11569 C CA . HIS D 1 343 ? 8.521 35.705 -69.945 1.00 23.39 321 HIS B CA 1
ATOM 11570 C C . HIS D 1 343 ? 8.643 35.403 -71.432 1.00 24.10 321 HIS B C 1
ATOM 11571 O O . HIS D 1 343 ? 7.908 35.968 -72.235 1.00 20.96 321 HIS B O 1
ATOM 11578 N N . LEU D 1 344 ? 9.579 34.536 -71.812 1.00 20.09 322 LEU B N 1
ATOM 11579 C CA . LEU D 1 344 ? 9.929 34.377 -73.211 1.00 19.59 322 LEU B CA 1
ATOM 11580 C C . LEU D 1 344 ? 8.767 33.754 -73.944 1.00 18.32 322 LEU B C 1
ATOM 11581 O O . LEU D 1 344 ? 8.062 32.900 -73.398 1.00 19.55 322 LEU B O 1
ATOM 11586 N N . LYS D 1 345 ? 8.599 34.187 -75.194 1.00 16.56 323 LYS B N 1
ATOM 11587 C CA . LYS D 1 345 ? 7.451 33.820 -76.006 1.00 19.19 323 LYS B CA 1
ATOM 11588 C C . LYS D 1 345 ? 7.939 32.884 -77.097 1.00 14.25 323 LYS B C 1
ATOM 11589 O O . LYS D 1 345 ? 8.658 33.274 -78.018 1.00 16.29 323 LYS B O 1
ATOM 11595 N N . LEU D 1 346 ? 7.620 31.618 -76.861 1.00 14.12 324 LEU B N 1
ATOM 11596 C CA . LEU D 1 346 ? 8.067 30.469 -77.645 1.00 12.49 324 LEU B CA 1
ATOM 11597 C C . LEU D 1 346 ? 6.849 29.560 -77.863 1.00 13.73 324 LEU B C 1
ATOM 11598 O O . LEU D 1 346 ? 6.766 28.457 -77.328 1.00 13.81 324 LEU B O 1
ATOM 11603 N N . PRO D 1 347 ? 5.876 30.040 -78.658 1.00 12.25 325 PRO B N 1
ATOM 11604 C CA . PRO D 1 347 ? 4.586 29.363 -78.804 1.00 12.05 325 PRO B CA 1
ATOM 11605 C C . PRO D 1 347 ? 4.677 27.995 -79.447 1.00 10.29 325 PRO B C 1
ATOM 11606 O O . PRO D 1 347 ? 3.850 27.149 -79.181 1.00 10.99 325 PRO B O 1
ATOM 11610 N N . ILE D 1 348 ? 5.644 27.759 -80.336 1.00 9.79 326 ILE B N 1
ATOM 11611 C CA . ILE D 1 348 ? 5.681 26.462 -80.978 1.00 11.98 326 ILE B CA 1
ATOM 11612 C C . ILE D 1 348 ? 6.098 25.451 -79.918 1.00 10.72 326 ILE B C 1
ATOM 11613 O O . ILE D 1 348 ? 5.491 24.405 -79.740 1.00 9.51 326 ILE B O 1
ATOM 11618 N N . THR D 1 349 ? 7.178 25.754 -79.225 1.00 10.39 327 THR B N 1
ATOM 11619 C CA . THR D 1 349 ? 7.591 24.947 -78.080 1.00 11.05 327 THR B CA 1
ATOM 11620 C C . THR D 1 349 ? 6.491 24.770 -77.035 1.00 11.05 327 THR B C 1
ATOM 11621 O O . THR D 1 349 ? 6.227 23.657 -76.579 1.00 11.01 327 THR B O 1
ATOM 11625 N N . GLU D 1 350 ? 5.853 25.870 -76.652 1.00 12.75 328 GLU B N 1
ATOM 11626 C CA . GLU D 1 350 ? 4.839 25.800 -75.607 1.00 13.75 328 GLU B CA 1
ATOM 11627 C C . GLU D 1 350 ? 3.705 24.872 -76.055 1.00 12.49 328 GLU B C 1
ATOM 11628 O O . GLU D 1 350 ? 3.211 24.005 -75.315 1.00 14.51 328 GLU B O 1
ATOM 11634 N N . ASN D 1 351 ? 3.281 25.042 -77.301 1.00 13.48 329 ASN B N 1
ATOM 11635 C CA . ASN D 1 351 ? 2.245 24.180 -77.829 1.00 11.59 329 ASN B CA 1
ATOM 11636 C C . ASN D 1 351 ? 2.606 22.707 -77.896 1.00 12.59 329 ASN B C 1
ATOM 11637 O O . ASN D 1 351 ? 1.827 21.832 -77.600 1.00 14.32 329 ASN B O 1
ATOM 11642 N N . ILE D 1 352 ? 3.835 22.442 -78.304 1.00 9.83 330 ILE B N 1
ATOM 11643 C CA . ILE D 1 352 ? 4.326 21.098 -78.289 1.00 10.45 330 ILE B CA 1
ATOM 11644 C C . ILE D 1 352 ? 4.198 20.500 -76.892 1.00 10.11 330 ILE B C 1
ATOM 11645 O O . ILE D 1 352 ? 3.773 19.358 -76.732 1.00 9.83 330 ILE B O 1
ATOM 11650 N N . HIS D 1 353 ? 4.639 21.225 -75.876 1.00 9.68 331 HIS B N 1
ATOM 11651 C CA . HIS D 1 353 ? 4.619 20.663 -74.534 1.00 10.96 331 HIS B CA 1
ATOM 11652 C C . HIS D 1 353 ? 3.205 20.402 -74.008 1.00 11.97 331 HIS B C 1
ATOM 11653 O O . HIS D 1 353 ? 3.013 19.536 -73.169 1.00 12.00 331 HIS B O 1
ATOM 11660 N N . GLN D 1 354 ? 2.231 21.144 -74.542 1.00 12.11 332 GLN B N 1
ATOM 11661 C CA . GLN D 1 354 ? 0.842 20.991 -74.121 1.00 16.05 332 GLN B CA 1
ATOM 11662 C C . GLN D 1 354 ? 0.234 19.753 -74.760 1.00 13.91 332 GLN B C 1
ATOM 11663 O O . GLN D 1 354 ? -0.708 19.155 -74.216 1.00 15.19 332 GLN B O 1
ATOM 11669 N N . GLU D 1 355 ? 0.794 19.336 -75.903 1.00 12.45 333 GLU B N 1
ATOM 11670 C CA . GLU D 1 355 ? 0.147 18.363 -76.769 1.00 14.08 333 GLU B CA 1
ATOM 11671 C C . GLU D 1 355 ? 0.790 16.988 -76.940 1.00 13.77 333 GLU B C 1
ATOM 11672 O O . GLU D 1 355 ? 0.132 16.072 -77.427 1.00 12.30 333 GLU B O 1
ATOM 11678 N N . VAL D 1 356 ? 2.061 16.805 -76.546 1.00 12.34 334 VAL B N 1
ATOM 11679 C CA . VAL D 1 356 ? 2.736 15.569 -76.942 1.00 13.12 334 VAL B CA 1
ATOM 11680 C C . VAL D 1 356 ? 2.585 14.481 -75.902 1.00 9.43 334 VAL B C 1
ATOM 11681 O O . VAL D 1 356 ? 2.418 14.770 -74.715 1.00 12.99 334 VAL B O 1
ATOM 11685 N N . LEU D 1 357 ? 2.632 13.238 -76.354 1.00 9.64 335 LEU B N 1
ATOM 11686 C CA . LEU D 1 357 ? 2.704 12.067 -75.504 1.00 11.47 335 LEU B CA 1
ATOM 11687 C C . LEU D 1 357 ? 3.502 10.967 -76.235 1.00 12.49 335 LEU B C 1
ATOM 11688 O O . LEU D 1 357 ? 3.433 10.843 -77.462 1.00 11.29 335 LEU B O 1
ATOM 11693 N N . SER D 1 358 ? 4.235 10.156 -75.478 1.00 10.47 336 SER B N 1
ATOM 11694 C CA . SER D 1 358 ? 5.092 9.122 -76.048 1.00 8.77 336 SER B CA 1
ATOM 11695 C C . SER D 1 358 ? 4.448 7.756 -75.862 1.00 9.42 336 SER B C 1
ATOM 11696 O O . SER D 1 358 ? 3.916 7.458 -74.783 1.00 12.64 336 SER B O 1
ATOM 11699 N N . LEU D 1 359 ? 4.442 6.947 -76.908 1.00 9.98 337 LEU B N 1
ATOM 11700 C CA . LEU D 1 359 ? 3.837 5.638 -76.846 1.00 11.48 337 LEU B CA 1
ATOM 11701 C C . LEU D 1 359 ? 4.899 4.612 -76.601 1.00 11.44 337 LEU B C 1
ATOM 11702 O O . LEU D 1 359 ? 6.070 4.815 -76.989 1.00 10.73 337 LEU B O 1
ATOM 11707 N N . PRO D 1 360 ? 4.517 3.455 -76.074 1.00 9.44 338 PRO B N 1
ATOM 11708 C CA . PRO D 1 360 ? 5.587 2.499 -75.847 1.00 10.63 338 PRO B CA 1
ATOM 11709 C C . PRO D 1 360 ? 6.232 2.003 -77.117 1.00 11.48 338 PRO B C 1
ATOM 11710 O O . PRO D 1 360 ? 5.532 1.729 -78.100 1.00 11.56 338 PRO B O 1
ATOM 11714 N N . ILE D 1 361 ? 7.553 1.900 -77.087 1.00 11.51 339 ILE B N 1
ATOM 11715 C CA . ILE D 1 361 ? 8.351 1.351 -78.166 1.00 12.23 339 ILE B CA 1
ATOM 11716 C C . ILE D 1 361 ? 9.638 0.808 -77.572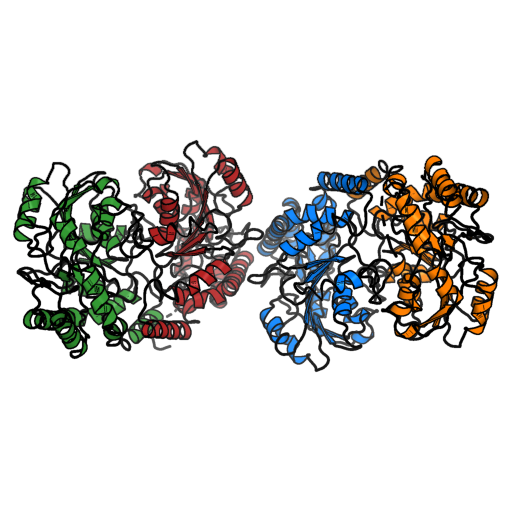 1.00 11.58 339 ILE B C 1
ATOM 11717 O O . ILE D 1 361 ? 10.224 1.403 -76.660 1.00 11.23 339 ILE B O 1
ATOM 11722 N N . SER D 1 362 ? 10.114 -0.315 -78.067 1.00 16.09 340 SER B N 1
ATOM 11723 C CA . SER D 1 362 ? 11.351 -0.882 -77.549 1.00 12.33 340 SER B CA 1
ATOM 11724 C C . SER D 1 362 ? 11.757 -1.977 -78.506 1.00 15.78 340 SER B C 1
ATOM 11725 O O . SER D 1 362 ? 10.916 -2.487 -79.238 1.00 15.96 340 SER B O 1
ATOM 11728 N N . PRO D 1 363 ? 13.045 -2.324 -78.524 1.00 14.02 341 PRO B N 1
ATOM 11729 C CA . PRO D 1 363 ? 13.535 -3.336 -79.468 1.00 12.62 341 PRO B CA 1
ATOM 11730 C C . PRO D 1 363 ? 12.966 -4.726 -79.193 1.00 14.28 341 PRO B C 1
ATOM 11731 O O . PRO D 1 363 ? 12.835 -5.526 -80.115 1.00 18.97 341 PRO B O 1
ATOM 11735 N N . THR D 1 364 ? 12.600 -5.001 -77.945 1.00 11.52 342 THR B N 1
ATOM 11736 C CA . THR D 1 364 ? 12.060 -6.312 -77.540 1.00 13.44 342 THR B CA 1
ATOM 11737 C C . THR D 1 364 ? 10.519 -6.330 -77.442 1.00 17.10 342 THR B C 1
ATOM 11738 O O . THR D 1 364 ? 9.947 -7.361 -77.122 1.00 17.79 342 THR B O 1
ATOM 11742 N N . MET D 1 365 ? 9.840 -5.229 -77.753 1.00 16.22 343 MET B N 1
ATOM 11743 C CA . MET D 1 365 ? 8.399 -5.133 -77.561 1.00 18.26 343 MET B CA 1
ATOM 11744 C C . MET D 1 365 ? 7.644 -6.123 -78.434 1.00 19.45 343 MET B C 1
ATOM 11745 O O . MET D 1 365 ? 7.963 -6.258 -79.611 1.00 15.19 343 MET B O 1
ATOM 11750 N N . LYS D 1 366 ? 6.630 -6.793 -77.868 1.00 22.60 344 LYS B N 1
ATOM 11751 C CA . LYS D 1 366 ? 5.868 -7.823 -78.589 1.00 26.64 344 LYS B CA 1
ATOM 11752 C C . LYS D 1 366 ? 4.885 -7.282 -79.640 1.00 17.38 344 LYS B C 1
ATOM 11753 O O . LYS D 1 366 ? 4.253 -6.236 -79.461 1.00 19.65 344 LYS B O 1
ATOM 11759 N N . GLU D 1 367 ? 4.789 -7.996 -80.760 1.00 20.19 345 GLU B N 1
ATOM 11760 C CA . GLU D 1 367 ? 3.829 -7.684 -81.816 1.00 23.69 345 GLU B CA 1
ATOM 11761 C C . GLU D 1 367 ? 2.407 -7.558 -81.270 1.00 19.25 345 GLU B C 1
ATOM 11762 O O . GLU D 1 367 ? 1.686 -6.614 -81.574 1.00 25.34 345 GLU B O 1
ATOM 11768 N N . ASN D 1 368 ? 2.028 -8.505 -80.414 1.00 20.45 346 ASN B N 1
ATOM 11769 C CA . ASN D 1 368 ? 0.750 -8.403 -79.701 1.00 22.80 346 ASN B CA 1
ATOM 11770 C C . ASN D 1 368 ? 0.553 -7.070 -78.997 1.00 22.14 346 ASN B C 1
ATOM 11771 O O . ASN D 1 368 ? -0.542 -6.521 -79.014 1.00 20.29 346 ASN B O 1
ATOM 11776 N N . ASP D 1 369 ? 1.609 -6.563 -78.363 1.00 23.03 347 ASP B N 1
ATOM 11777 C CA . ASP D 1 369 ? 1.560 -5.260 -77.708 1.00 18.71 347 ASP B CA 1
ATOM 11778 C C . ASP D 1 369 ? 1.440 -4.041 -78.626 1.00 17.60 347 ASP B C 1
ATOM 11779 O O . ASP D 1 369 ? 0.578 -3.196 -78.422 1.00 19.91 347 ASP B O 1
ATOM 11784 N N . PHE D 1 370 ? 2.290 -3.910 -79.641 1.00 16.80 348 PHE B N 1
ATOM 11785 C CA . PHE D 1 370 ? 2.152 -2.726 -80.503 1.00 15.03 348 PHE B CA 1
ATOM 11786 C C . PHE D 1 370 ? 0.900 -2.746 -81.395 1.00 16.56 348 PHE B C 1
ATOM 11787 O O . PHE D 1 370 ? 0.329 -1.695 -81.692 1.00 19.80 348 PHE B O 1
ATOM 11795 N N . LYS D 1 371 ? 0.435 -3.947 -81.755 1.00 19.54 349 LYS B N 1
ATOM 11796 C CA . LYS D 1 371 ? -0.901 -4.124 -82.321 1.00 18.40 349 LYS B CA 1
ATOM 11797 C C . LYS D 1 371 ? -1.987 -3.589 -81.398 1.00 19.29 349 LYS B C 1
ATOM 11798 O O . LYS D 1 371 ? -2.831 -2.817 -81.826 1.00 16.56 349 LYS B O 1
ATOM 11804 N N . LYS D 1 372 ? -1.949 -3.976 -80.122 1.00 19.02 350 LYS B N 1
ATOM 11805 C CA . LYS D 1 372 ? -2.884 -3.412 -79.153 1.00 20.75 350 LYS B CA 1
ATOM 11806 C C . LYS D 1 372 ? -2.810 -1.883 -79.094 1.00 19.14 350 LYS B C 1
ATOM 11807 O O . LYS D 1 372 ? -3.835 -1.215 -79.066 1.00 16.58 350 LYS B O 1
ATOM 11813 N N . VAL D 1 373 ? -1.609 -1.305 -79.023 1.00 16.78 351 VAL B N 1
ATOM 11814 C CA . VAL D 1 373 ? -1.541 0.159 -78.985 1.00 13.63 351 VAL B CA 1
ATOM 11815 C C . VAL D 1 373 ? -2.291 0.784 -80.179 1.00 13.98 351 VAL B C 1
ATOM 11816 O O . VAL D 1 373 ? -3.122 1.698 -80.026 1.00 15.73 351 VAL B O 1
ATOM 11820 N N . ALA D 1 374 ? -2.021 0.275 -81.377 1.00 17.48 352 ALA B N 1
ATOM 11821 C CA . ALA D 1 374 ? -2.626 0.844 -82.581 1.00 17.10 352 ALA B CA 1
ATOM 11822 C C . ALA D 1 374 ? -4.133 0.681 -82.563 1.00 15.23 352 ALA B C 1
ATOM 11823 O O . ALA D 1 374 ? -4.858 1.628 -82.854 1.00 19.38 352 ALA B O 1
ATOM 11825 N N . ASP D 1 375 ? -4.588 -0.506 -82.191 1.00 20.45 353 ASP B N 1
ATOM 11826 C CA . ASP D 1 375 ? -6.021 -0.778 -82.173 1.00 19.11 353 ASP B CA 1
ATOM 11827 C C . ASP D 1 375 ? -6.724 0.152 -81.189 1.00 16.77 353 ASP B C 1
ATOM 11828 O O . ASP D 1 375 ? -7.776 0.726 -81.478 1.00 17.47 353 ASP B O 1
ATOM 11833 N N . ILE D 1 376 ? -6.124 0.323 -80.021 1.00 19.76 354 ILE B N 1
ATOM 11834 C CA . ILE D 1 376 ? -6.762 1.121 -79.000 1.00 12.94 354 ILE B CA 1
ATOM 11835 C C . ILE D 1 376 ? -6.777 2.588 -79.389 1.00 16.06 354 ILE B C 1
ATOM 11836 O O . ILE D 1 376 ? -7.744 3.303 -79.141 1.00 21.34 354 ILE B O 1
ATOM 11841 N N . LEU D 1 377 ? -5.695 3.052 -80.017 1.00 14.57 355 LEU B N 1
ATOM 11842 C CA . LEU D 1 377 ? -5.655 4.415 -80.482 1.00 15.84 355 LEU B CA 1
ATOM 11843 C C . LEU D 1 377 ? -6.708 4.571 -81.558 1.00 16.35 355 LEU B C 1
ATOM 11844 O O . LEU D 1 377 ? -7.368 5.591 -81.616 1.00 15.24 355 LEU B O 1
ATOM 11849 N N . ASN D 1 378 ? -6.842 3.555 -82.404 1.00 15.45 356 ASN B N 1
ATOM 11850 C CA . ASN D 1 378 ? -7.793 3.643 -83.517 1.00 19.14 356 ASN B CA 1
ATOM 11851 C C . ASN D 1 378 ? -9.246 3.768 -83.032 1.00 24.75 356 ASN B C 1
ATOM 11852 O O . ASN D 1 378 ? -10.049 4.421 -83.683 1.00 22.41 356 ASN B O 1
ATOM 11857 N N . LYS D 1 379 ? -9.558 3.186 -81.876 1.00 23.94 357 LYS B N 1
ATOM 11858 C CA . LYS D 1 379 ? -10.911 3.265 -81.297 1.00 25.74 357 LYS B CA 1
ATOM 11859 C C . LYS D 1 379 ? -11.184 4.536 -80.500 1.00 29.51 357 LYS B C 1
ATOM 11860 O O . LYS D 1 379 ? -12.348 4.893 -80.239 1.00 23.37 357 LYS B O 1
ATOM 11866 N N . TRP D 1 380 ? -10.115 5.217 -80.098 1.00 24.96 358 TRP B N 1
ATOM 11867 C CA . TRP D 1 380 ? -10.220 6.375 -79.223 1.00 24.18 358 TRP B CA 1
ATOM 11868 C C . TRP D 1 380 ? -11.221 7.349 -79.813 1.00 31.72 358 TRP B C 1
ATOM 11869 O O . TRP D 1 380 ? -11.026 7.822 -80.923 1.00 20.84 358 TRP B O 1
ATOM 11880 N N . LYS D 1 381 ? -12.304 7.604 -79.076 1.00 29.31 359 LYS B N 1
ATOM 11881 C CA . LYS D 1 381 ? -13.283 8.655 -79.392 1.00 27.03 359 LYS B CA 1
ATOM 11882 C C . LYS D 1 381 ? -14.175 8.346 -80.591 1.00 27.64 359 LYS B C 1
ATOM 11883 O O . LYS D 1 381 ? -14.932 9.196 -81.049 1.00 29.22 359 LYS B O 1
ATOM 11889 N N . VAL D 1 382 ? -14.102 7.117 -81.084 1.00 26.80 360 VAL B N 1
ATOM 11890 C CA . VAL D 1 382 ? -14.944 6.704 -82.192 1.00 33.82 360 VAL B CA 1
ATOM 11891 C C . VAL D 1 382 ? -16.313 6.327 -81.633 1.00 42.52 360 VAL B C 1
ATOM 11892 O O . VAL D 1 382 ? -17.342 6.748 -82.165 1.00 41.05 360 VAL B O 1
#

Radius of gyration: 41.44 Å; Cα contacts (8 Å, |Δi|>4): 3347; chains: 4; bounding box: 85×67×129 Å

Secondary structure (DSSP, 8-state):
-B-SS-HHHHHHTTHHHHHHHHHHHHHHT--SSSHHHHHHHHHHHHHHT-SEEEEES-HHHHHHHHHHHHTPPTT-EEEEETTS-HHHHHHHHTTT-EEEEEPBPTTTSSB-GGGTGGG--TTEEEEEEE-GGGBPPP-HHHHHHHHHHT-EEEEE-TT-TT-EETTEETTSSSSEEEEE--TTSSS--SSS-EEEEES-HHHHHHHHHHTBTT-SBTTB-SS---B----HHHHHHHHHHHTTHHHHHHHHHHHHHHHHHH---TT-B----SS-B--S-EEEE-TTHHHHHHHHHTTTB--B-S-SS-GGGSGGGGGGTT---HHHHHHHHHEEEEP--TT--HHHHHHHHHHHTTS--/---B-SS-HHHHHHTTHHHHHHHHHHHHHHT--SSSHHHHHHHHHHHHHHT-SEEEEES-HHHHHHHHHHHHTPPTT-EEEEETTS-HHHHHHHHHTTPEEEEEPBPTTTSSB-GGGTGGG--TTEEEEEEE-GGGBPP-HHHHHHHHHHHT-EEEEE-TT-TT-EETTEETTSSSSEEEEE--TTSSS--SSS-EEEEES-HHHHHHHHHHTBTT-SBTTB-SS---B----HHHHHHHHHHHTTHHHHHHHHHHHHHHHHHH---TT-BPP--SS-B--SSEEEE-TTHHHHHHHHHHTTB--B-S-SS-GGGSGGGGGGTT---HHHHHHHHHEEEE---TT--HHHHHHHHHHHHHTT-/-B-SS-HHHHHHTTHHHHHHHHHHHHHHT--SSSHHHHHHHHHHHHHHT-SEEEEES-HHHHHHHHHHHHTPPTT-EEEEETTS-HHHHHHHHHTTPEEEEEPBPTTTSSB-GGGTGGG--TTEEEEEEE-GGGBPP-HHHHHHHHHHHT-EEEEE-TT-TT-EETTEETTSSSSEEEEE--TTSSS--SS--EEEEES-HHHHHHHHHHTBTT-SSTT--SS---B----HHHHHHHHHHHTTHHHHHHHHHHHHHHHHHH---TT-BPP--SS-B--SSEEEE-TTHHHHHHHHHHTTB--B-S-SS-GGGSGGGGGGTT---HHHHHHHHHEEEEP--TT--HHHHHHHHHHHHH---/------B-S--HHHHHHTTHHHHHHHHHHHHHHT--SSSHHHHHHHHHHHHHHT-SEEEEES-HHHHHHHHHHHHTPPTT-EEEEETTS-HHHHHHHHHTTPEEEEEPBPTTTSSB-GGGTGGG--TTEEEEEEE-GGGBPP--HHHHHHHHHHT-EEEEE-TT-TT-EETTEETTSSSSEEEEE--TTSSS--SSS-EEEEES-HHHHHHHHHHTBTT-SBTTB-SS---B----HHHHHHHHHHHTTHHHHHHHHHHHHHHHHHH---TT-B----SS-B--S-EEEE-TTHHHHHHHHHHTTB--B-S-SS-GGGSGGGGGGTT---HHHHHHHHHEEEEP--TT--HHHHHHHHHHHHH---

InterPro domains:
  IPR000653 DegT/DnrJ/EryC1/StrS aminotransferase [PF01041] (15-355)
  IPR000653 DegT/DnrJ/EryC1/StrS aminotransferase [PIRSF000390] (19-358)
  IPR000653 DegT/DnrJ/EryC1/StrS aminotransferase [PTHR30244] (15-357)
  IPR000653 DegT/DnrJ/EryC1/StrS aminotransferase [cd00616] (17-356)
  IPR015421 Pyridoxal phosphate-dependent transferase, major domain [G3DSA:3.40.640.10] (1-243)
  IPR015422 Pyridoxal phosphate-dependent transferase, small domain [G3DSA:3.90.1150.10] (244-360)
  IPR015424 Pyridoxal phosphate-dependent transferase [SSF53383] (10-358)

Solvent-accessible surface area: 56303 Å² total; per-residue (Å²): 110,21,117,18,44,48,28,69,49,11,2,55,84,7,38,103,64,0,29,79,48,2,99,71,2,10,122,68,12,158,5,15,95,16,153,15,4,88,93,0,13,78,57,0,7,160,36,1,50,14,130,45,3,5,6,0,14,6,9,5,5,0,4,12,0,0,2,46,5,39,104,40,148,97,85,4,18,0,0,0,2,0,1,2,72,9,10,1,0,2,0,0,36,56,32,63,6,89,9,29,13,3,20,1,33,82,100,18,16,2,1,35,17,103,56,0,75,124,89,28,70,197,102,8,71,0,0,0,0,5,0,3,6,0,3,1,2,36,0,80,105,0,63,114,16,8,114,134,84,130,12,82,10,0,0,11,0,15,6,0,0,4,0,64,15,136,115,84,51,0,4,24,9,30,66,2,0,1,0,8,0,81,7,11,37,10,2,1,0,0,0,19,0,0,0,0,0,3,60,76,83,125,26,2,49,41,0,96,3,6,4,36,30,0,16,100,126,140,67,69,9,69,70,43,0,3,6,0,16,2,11,5,1,1,0,1,0,0,25,20,10,16,150,79,2,63,88,8,4,90,79,5,67,91,4,0,86,43,0,44,120,58,4,152,21,184,45,13,102,52,11,64,74,126,63,43,7,3,4,19,5,0,2,0,15,5,178,60,20,94,91,0,46,122,42,0,92,94,68,86,1,77,12,44,10,23,27,28,54,8,2,0,92,8,119,21,16,134,128,24,49,131,59,183,16,84,69,0,41,50,0,2,117,18,0,0,0,0,2,4,5,12,28,20,127,101,115,38,16,86,80,0,3,63,15,0,52,120,7,177,106,145,184,215,254,121,70,22,118,21,48,61,28,72,57,15,2,56,91,8,39,109,78,0,30,72,44,2,102,73,3,11,122,57,12,172,5,12,105,19,178,17,5,105,90,0,13,93,56,0,7,177,31,2,50,13,129,37,3,5,6,0,15,4,8,6,10,0,4,13,4,0,2,46,5,38,108,38,147,103,88,2,19,0,0,0,2,0,1,2,74,8,10,1,0,0,0,0,29,39,33,95,6,106,12,28,14,2,22,1,45,74,93,18,15,6,5,31,22,91,57,0,66,124,94,29,67,188,87,8,68,0,0,0,0,6,0,4,6,0,8,1,1,38,0,66,89,0,60,113,14,4,119,141,83,132,12,80,6,0,0,9,0,19,13,0,0,6,0,35,14,66,100,96,23,0,4,20,7,33,62,2,0,1,1,10,0,80,6,12,33,15,1,1,0,0,0,20,0,0,0,0,0,2,77,76,74,124,20,3,53,53,0,97,2,6,4,38,32,0,17,112,116,140,61,59,7,69,64,52,2,8,7,2,15,2,12,5,1,1,0,1,0,0,8,14,13,17,145,87,1,26,56,11,6,33,80,8,54,41,10,0,19,44,0,1,25,66,3,139,20,176,41,15,104,36,12,52,26,91,47,34,7,2,4,22,4,0,1,0,18,4,179,60,22,87,78,0,43,120,36,0,76,109,68,64,1,68,11,42,12,25,28,30,56,8,2,0,91,8,124,21,16,133,128,28,45,129,55,187,13,86,61,0,41,48,0,3,117,17,0,0,0,0,4,6,9,12,28,25,116,100,122,47,29,99,78,0,4,63,18,0,53,124,5,171,70,130,14,107,19,43,45,28,70,44,12,2,59,84,6,42,101,76,0,32,76,46,1,97,75,2,10,116,67,8,160,6,16,99,17,164,18,7,88,89,0,16,83,39,0,6,158,32,2,50,12,128,38,3,5,8,0,14,5,9,8,7,0,4,5,0,0,2,53,5,38,112,38,156,108,90,2,24,0,0,0,3,0,1,1,73,9,10,1,0,3,0,0,35,54,32,74,6,108,12,28,20,6,22,1,44,70,94,18,14,3,2,30,25,108,56,0,59,122,104,25,68,188,73,6,79,0,0,0,0,6,0,2,7,0,8,1,3,43,0,107,69,0,64,89,0,10,127,111,87,137,10,84,8,0,1,10,0,18,11,0,0,6,0,35,18,78,101,95,22,0,4,23,9,30,59,2,0,1,0,8,0,79,5,11,36,14,2,1,0,0,0,20,0,0,0,0,0,3,76,77,73,124,22,3,47,52,0,92,1,6,4,36,30,0,15,92,125,130,29,50,7,74,59,50,1,6,6,1,18,4,12,5,0,0,0,2,0,0,9,22,13,16,142,94,2,23,47,10,4,26,88,5,48,37,9,0,17,51,0,1,22,58,5,69,13,161,41,14,106,35,14,53,28,95,52,38,7,3,5,21,5,0,1,0,17,4,178,63,21,102,81,0,39,116,46,0,82,101,69,70,1,68,10,39,10,23,29,28,53,8,3,0,95,8,123,21,6,138,102,23,49,134,58,185,14,85,60,0,37,48,0,3,115,19,0,0,0,0,2,4,4,11,34,19,131,124,124,43,26,106,76,0,2,64,19,0,47,158,7,116,91,126,91,101,19,116,19,41,51,27,72,56,13,2,55,82,7,38,103,68,0,28,69,48,0,102,76,2,9,121,67,11,155,5,16,99,17,166,28,5,97,92,0,14,78,43,0,7,156,33,2,50,12,131,33,2,5,7,0,16,5,10,6,6,0,3,6,0,0,2,50,4,39,107,34,144,116,82,8,15,0,0,0,3,0,1,2,73,9,10,1,0,4,0,0,31,50,29,89,6,104,12,28,14,4,20,1,30,82,92,16,17,4,3,31,18,90,54,0,70,120,95,27,68,176,77,7,75,0,0,0,0,5,0,3,6,0,3,1,0,45,8,82,109,0,73,108,15,4,98,137,79,133,12,82,1,0,1,10,0,19,14,0,0,4,0,67,15,142,119,91,49,0,3,20,18,29,67,2,0,1,1,8,0,80,6,15,37,15,1,1,0,1,0,20,0,0,0,0,0,3,74,72,75,119,21,3,48,65,0,97,3,8,4,37,30,0,16,132,123,134,66,61,8,79,51,52,4,4,8,0,17,3,10,4,0,0,0,1,0,0,8,21,13,15,139,90,2,62,98,10,5,94,90,4,70,93,5,0,86,41,0,44,120,60,2,156,19,177,40,16,105,50,12,63,72,121,62,44,6,3,5,21,5,0,2,0,18,3,184,60,12,70,73,0,1,97,42,0,66,121,63,83,1,81,5,42,0,24,30,11,34,8,2,0,93,10,131,22,7,150,101,21,48,132,55,186,15,84,69,0,36,51,1,2,115,20,0,0,0,0,3,4,7,12,27,24,128,104,123,45,16,81,76,0,2,75,17,0,47,132,4,118,168